Protein AF-0000000070113323 (afdb_homodimer)

Organism: Actinoplanes teichomyceticus (NCBI:txid1867)

Foldseek 3Di:
DPPPDPDPDPPPCVVLQFDQWDQAQVRDIAGFDPVLVVVSCVVSVVLQDVDAAEAEAEAPAFDCQQAAWKQFPVRDIDGDDRHDHDADWIWGQHPVRGIHTYGHFHQFFFADFQFEAAEEAQQQFFFLQAQLGHALVSLLVRQQLLLVLVGAEYEYEAFADAALDPPTDQDSQAHLGLLFGHLLRFDLCQFVQLVVDDLPVLSVNRSVSNQDQFGRVNSSSVSSVVSLVRSCVVCVVPPDPVLVVVLVVCPPVLLLLLLLNVQCHVQNQQLVRGPPQPQASPGPVSVVSCVVCVSSSVSSSSSRVSRVVSNLSSCPSRHFYEYETHQAYACRGSVCRHCVVQWDPQKFFWAAAHPQRRQTGTDRGTDGSQSSCVNVVVVSLLSSLLSNLVRGQEYEYEQLCVLAWTWIGGVVGGSSNITIGGHPNVSSVSSNRSNNVVSNHAYEYEPPDDDDPVVVVVCVSRLHAYEEEDWAQVLQPDAQRYEYEPDDLQDWALLQLLVVVVVVLCVQLVHDDDPVVSVVRNVRLCVQLVHDSPDDDDPVSLLSSLLSRLLSNLQHSYSYYYYYLCSLLSHGDGQDHPPDDPSDSHSGGHRPHNNVVSCVDPSNVSNSNSNCVSRPPVPD/DPPPDPDPDPPPCVVLQFDQWDQAQVRDIAGFDPVQVVVSCVVSVVLQDVDADEAEAEAPAFDCQQAAWKQFPVRDIDGDDRHDHDADWIWGQHPVGGIHTYGHFHQFFFADFQFEAAEEAQQQFFFLQAQLGHALVSLLVRQLLLLVLVGAEYEYEAQADAALDPPTDQDSQAHLGLLFGHLLRFDLCQFVQLVVDDLPVLSVNRSVSNQDQFGRVNSSSVSSVVSLVRSCVVCVVPPDPVLVVVLVVCPPVLLLLLLLNVQCHVQNQQLVRGPPQPQASPGPVSVVSCVVVVSSSVSSSSSRVSRVVSNLSSCPSRHFYEYETHQAYACRGSCCRHCVVQWDPQKFFWAAAHPQRRQTGTDRGTDGSQSNCVNVVVVSLLSSLLSNLVRGQEYEYEQLCVLAWTWIGGVVGGSSNITIGGHPNVSSVSSNRSNNVVSNHAYEYEPPDDDDPVVVVVCVSRLHAYEEEDWAQVLQPDAQRYEYEPDDLQDWALLQLLVVVVVVLCVQLVHDDDPVVSVVRNVRLCVQLVHDSVDDDDPVSLLSSLLSRLLSNLQHSYSYYYYYLCSLLSHGDRQDHPPDDPSDSHSRGHRPHNNVVSCVDPSVVSNSNSNCVSRPPVPD

Nearest PDB structures (foldseek):
  4s3q-assembly3_C  TM=8.835E-01  e=4.770E-54  Escherichia coli K-12
  4s3p-assembly1_A  TM=8.878E-01  e=6.117E-53  Escherichia coli K-12
  5jjh-assembly1_A  TM=8.472E-01  e=1.015E-48  Corynebacterium glutamicum
  6lx1-assembly1_A-2  TM=8.022E-01  e=2.610E-25  Solanum tuberosum
  5cpt-assembly1_B  TM=7.900E-01  e=2.755E-25  Arabidopsis thaliana

Radius of gyration: 34.09 Å; Cα contacts (8 Å, |Δi|>4): 2525; chains: 2; bounding box: 81×139×77 Å

Secondary structure (DSSP, 8-state):
------------HHHHTB--EEE-TTS-EEEPPHHHHHHHHHHHHHH------EEEE-TTS--TT-EEEEE-TTS-EEEEES---S-EEEEEEETTS-EEEEEE--SS---PPSEEEEEE-GGG---TT-SSS--HHHHHHHHHHHHTTT--EEEE---EE--S-SSPP--TTS-SEEEEE-GGG--GGGSTTGGGS--HHHHHHHHHGGG-SB--HHHHHHHHHHHHHHHHHHHGGG--HHHHHHHHHHTTHHHHHHHHHHHHHHH-S-GGGS-GGGSSTTSHHHHHHHHHTHHHHHHHHHHHHHHHHHHHHHHTSSSEEEEEE-S---TTSHHHHHTGGGB-TTEEEEE---SS-TT-EE---PPBPHHHHHHTTTHHHHHHHHHHTTT-SEEEETTGGGGTEEEEEETTS-GGG-EEEE--HHHHHHHHHHHHHHHT-EEEE---SS--HHHHHHHHHHTPEEEEE-STTGGGG--SSEEEES--TTS--HHHHHHSHHHHHHHHHT----HHHHHHHHHHHHHHHT--TTS---HHHHHHHHHHHHHHHHTSS-SEEEEEHHHHHT----S--TT-STTTTTT-B--SS-HHHHTTSHHHHHHHHHHHHHH-----/------------HHHHTB--EEE-TTS-EEE--HHHHHHHHHHHHHH------EEEE-TTS--TT-EEEEE-TTS-EEEEES---S-EEEEEEETTS-EEEEEE--SS---PPSEEEEEE-GGG---TT-SSS--HHHHHHHHHHHHTTT--EEEE---EE--S-SSPP--TTS-SEEEEE-GGG--GGGSTTGGGS--HHHHHHHHHGGG-SB--HHHHHHHHHHHHHHHHHHHGGG--HHHHHHHHHHTTHHHHHHHHHHHHHHH-S-GGGS-GGGSSTTSHHHHHHHHHTHHHHHHHHHHHHHHHHHHHHHHTSSSEEEEEE-S---TTSHHHHHTGGGB-TTEEEEE---SS-TT-EE---PPBPHHHHHHTTTHHHHHHHHHHTTT-SEEEETTGGGGTEEEEEETTS-GGG-EEEE--HHHHHHHHHHHHHHHT-EEEE---SS--HHHHHHHHHHTPEEEEE-STTGGGG--SSEEEES--TTS--HHHHHHSHHHHHHHHHT----HHHHHHHHHHHHHHHT--TTS---HHHHHHHHHHHHHHHHHSS-SEEEEEHHHHHT----S--TT-STTTTTT-B--SS-HHHHTTSHHHHHHHHHHHHHH-----

Structure (mmCIF, N/CA/C/O backbone):
data_AF-0000000070113323-model_v1
#
loop_
_entity.id
_entity.type
_entity.pdbx_description
1 polymer 4-alpha-glucanotransferase
#
loop_
_atom_site.group_PDB
_atom_site.id
_atom_site.type_symbol
_atom_site.label_atom_id
_atom_site.label_alt_id
_atom_site.label_comp_id
_atom_site.label_asym_id
_atom_site.label_entity_id
_atom_site.label_seq_id
_atom_site.pdbx_PDB_ins_code
_atom_site.Cartn_x
_atom_site.Cartn_y
_atom_site.Cartn_z
_atom_site.occupancy
_atom_site.B_iso_or_equiv
_atom_site.auth_seq_id
_atom_site.auth_comp_id
_atom_site.auth_asym_id
_atom_site.auth_atom_id
_atom_site.pdbx_PDB_model_num
ATOM 1 N N . MET A 1 1 ? -31.297 -61.75 -46.844 1 25.48 1 MET A N 1
ATOM 2 C CA . MET A 1 1 ? -31.391 -60.281 -46.969 1 25.48 1 MET A CA 1
ATOM 3 C C . MET A 1 1 ? -31.109 -59.594 -45.656 1 25.48 1 MET A C 1
ATOM 5 O O . MET A 1 1 ? -31.922 -59.688 -44.719 1 25.48 1 MET A O 1
ATOM 9 N N . THR A 1 2 ? -29.859 -59.656 -45.125 1 21.69 2 THR A N 1
ATOM 10 C CA . THR A 1 2 ? -29.125 -59.406 -43.875 1 21.69 2 THR A CA 1
ATOM 11 C C . THR A 1 2 ? -29.172 -57.938 -43.531 1 21.69 2 THR A C 1
ATOM 13 O O . THR A 1 2 ? -28.766 -57.062 -44.312 1 21.69 2 THR A O 1
ATOM 16 N N . ALA A 1 3 ? -30.344 -57.531 -42.781 1 34.97 3 ALA A N 1
ATOM 17 C CA . ALA A 1 3 ? -30.609 -56.156 -42.344 1 34.97 3 ALA A CA 1
ATOM 18 C C . ALA A 1 3 ? -29.328 -55.5 -41.812 1 34.97 3 ALA A C 1
ATOM 20 O O . ALA A 1 3 ? -28.703 -56 -40.875 1 34.97 3 ALA A O 1
ATOM 21 N N . SER A 1 4 ? -28.453 -54.969 -42.781 1 26.77 4 SER A N 1
ATOM 22 C CA . SER A 1 4 ? -27.203 -54.281 -42.531 1 26.77 4 SER A CA 1
ATOM 23 C C . SER A 1 4 ? -27.328 -53.312 -41.344 1 26.77 4 SER A C 1
ATOM 25 O O . SER A 1 4 ? -28.312 -52.562 -41.25 1 26.77 4 SER A O 1
ATOM 27 N N . SER A 1 5 ? -26.812 -53.562 -40.156 1 30.17 5 SER A N 1
ATOM 28 C CA . SER A 1 5 ? -26.797 -52.875 -38.844 1 30.17 5 SER A CA 1
ATOM 29 C C . SER A 1 5 ? -26.484 -51.406 -39 1 30.17 5 SER A C 1
ATOM 31 O O . SER A 1 5 ? -25.547 -51.031 -39.719 1 30.17 5 SER A O 1
ATOM 33 N N . PRO A 1 6 ? -27.5 -50.375 -38.875 1 33.31 6 PRO A N 1
ATOM 34 C CA . PRO A 1 6 ? -27.297 -48.938 -39.031 1 33.31 6 PRO A CA 1
ATOM 35 C C . PRO A 1 6 ? -26.016 -48.438 -38.375 1 33.31 6 PRO A C 1
ATOM 37 O O . PRO A 1 6 ? -25.625 -48.969 -37.312 1 33.31 6 PRO A O 1
ATOM 40 N N . ALA A 1 7 ? -24.984 -48.188 -39.094 1 34.62 7 ALA A N 1
ATOM 41 C CA . ALA A 1 7 ? -23.734 -47.5 -38.781 1 34.62 7 ALA A CA 1
ATOM 42 C C . ALA A 1 7 ? -23.969 -46.344 -37.812 1 34.62 7 ALA A C 1
ATOM 44 O O . ALA A 1 7 ? -24.75 -45.438 -38.062 1 34.62 7 ALA A O 1
ATOM 45 N N . GLY A 1 8 ? -23.875 -46.406 -36.5 1 33.09 8 GLY A N 1
ATOM 46 C CA . GLY A 1 8 ? -23.922 -45.5 -35.344 1 33.09 8 GLY A CA 1
ATOM 47 C C . GLY A 1 8 ? -23.328 -44.125 -35.656 1 33.09 8 GLY A C 1
ATOM 48 O O . GLY A 1 8 ? -22.453 -44.031 -36.531 1 33.09 8 GLY A O 1
ATOM 49 N N . ALA A 1 9 ? -23.984 -42.969 -35.531 1 37.34 9 ALA A N 1
ATOM 50 C CA . ALA A 1 9 ? -23.656 -41.562 -35.656 1 37.34 9 ALA A CA 1
ATOM 51 C C . ALA A 1 9 ? -22.25 -41.281 -35.125 1 37.34 9 ALA A C 1
ATOM 53 O O . ALA A 1 9 ? -21.984 -41.406 -33.938 1 37.34 9 ALA A O 1
ATOM 54 N N . VAL A 1 10 ? -21.094 -41.5 -35.719 1 38.75 10 VAL A N 1
ATOM 55 C CA . VAL A 1 10 ? -19.734 -41 -35.5 1 38.75 10 VAL A CA 1
ATOM 56 C C . VAL A 1 10 ? -19.797 -39.562 -35 1 38.75 10 VAL A C 1
ATOM 58 O O . VAL A 1 10 ? -20.172 -38.656 -35.719 1 38.75 10 VAL A O 1
ATOM 61 N N . LEU A 1 11 ? -20.359 -39.125 -33.75 1 45.75 11 LEU A N 1
ATOM 62 C CA . LEU A 1 11 ? -20.172 -37.812 -33.188 1 45.75 11 LEU A CA 1
ATOM 63 C C . LEU A 1 11 ? -18.859 -37.188 -33.625 1 45.75 11 LEU A C 1
ATOM 65 O O . LEU A 1 11 ? -17.797 -37.844 -33.531 1 45.75 11 LEU A O 1
ATOM 69 N N . ASP A 1 12 ? -18.859 -36.312 -34.594 1 58.78 12 ASP A N 1
ATOM 70 C CA . ASP A 1 12 ? -17.75 -35.531 -35.156 1 58.78 12 ASP A CA 1
ATOM 71 C C . ASP A 1 12 ? -16.766 -35.125 -34.062 1 58.78 12 ASP A C 1
ATOM 73 O O . ASP A 1 12 ? -17.109 -34.375 -33.156 1 58.78 12 ASP A O 1
ATOM 77 N N . SER A 1 13 ? -15.789 -35.969 -33.75 1 61.03 13 SER A N 1
ATOM 78 C CA . SER A 1 13 ? -14.68 -35.781 -32.844 1 61.03 13 SER A CA 1
ATOM 79 C C . SER A 1 13 ? -14.242 -34.312 -32.812 1 61.03 13 SER A C 1
ATOM 81 O O . SER A 1 13 ? -13.828 -33.812 -31.766 1 61.03 13 SER A O 1
ATOM 83 N N . ALA A 1 14 ? -14.375 -33.719 -33.875 1 67.94 14 ALA A N 1
ATOM 84 C CA . ALA A 1 14 ? -14 -32.312 -33.938 1 67.94 14 ALA A CA 1
ATOM 85 C C . ALA A 1 14 ? -14.945 -31.453 -33.062 1 67.94 14 ALA A C 1
ATOM 87 O O . ALA A 1 14 ? -14.508 -30.516 -32.406 1 67.94 14 ALA A O 1
ATOM 88 N N . ALA A 1 15 ? -16.109 -31.906 -33.062 1 74.31 15 ALA A N 1
ATOM 89 C CA . ALA A 1 15 ? -17.109 -31.141 -32.312 1 74.31 15 ALA A CA 1
ATOM 90 C C . ALA A 1 15 ? -16.938 -31.328 -30.812 1 74.31 15 ALA A C 1
ATOM 92 O O . ALA A 1 15 ? -17.297 -30.453 -30.031 1 74.31 15 ALA A O 1
ATOM 93 N N . LEU A 1 16 ? -16.266 -32.406 -30.516 1 84.81 16 LEU A N 1
ATOM 94 C CA . LEU A 1 16 ? -16.094 -32.719 -29.094 1 84.81 16 LEU A CA 1
ATOM 95 C C . LEU A 1 16 ? -14.789 -32.125 -28.578 1 84.81 16 LEU A C 1
ATOM 97 O O . LEU A 1 16 ? -14.523 -32.188 -27.359 1 84.81 16 LEU A O 1
ATOM 101 N N . GLY A 1 17 ? -13.984 -31.547 -29.453 1 89.44 17 GLY A N 1
ATOM 102 C CA . GLY A 1 17 ? -12.742 -30.922 -29.031 1 89.44 17 GLY A CA 1
ATOM 103 C C . GLY A 1 17 ? -11.578 -31.875 -28.938 1 89.44 17 GLY A C 1
ATOM 104 O O . GLY A 1 17 ? -10.516 -31.531 -28.406 1 89.44 17 GLY A O 1
ATOM 105 N N . ILE A 1 18 ? -11.773 -33.188 -29.406 1 92.62 18 ILE A N 1
ATOM 106 C CA . ILE A 1 18 ? -10.688 -34.156 -29.406 1 92.62 18 ILE A CA 1
ATOM 107 C C . ILE A 1 18 ? -9.828 -33.969 -30.656 1 92.62 18 ILE A C 1
ATOM 109 O O . ILE A 1 18 ? -10.32 -34.031 -31.781 1 92.62 18 ILE A O 1
ATOM 113 N N . VAL A 1 19 ? -8.555 -33.688 -30.438 1 90.94 19 VAL A N 1
ATOM 114 C CA . VAL A 1 19 ? -7.633 -33.562 -31.562 1 90.94 19 VAL A CA 1
ATOM 115 C C . VAL A 1 19 ? -7.297 -34.969 -32.125 1 90.94 19 VAL A C 1
ATOM 117 O O . VAL A 1 19 ? -6.828 -35.812 -31.391 1 90.94 19 VAL A O 1
ATOM 120 N N . PRO A 1 20 ? -7.559 -35.125 -33.312 1 88.88 20 PRO A N 1
ATOM 121 C CA . PRO A 1 20 ? -7.453 -36.469 -33.875 1 88.88 20 PRO A CA 1
ATOM 122 C C . PRO A 1 20 ? -6.02 -37 -33.906 1 88.88 20 PRO A C 1
ATOM 124 O O . PRO A 1 20 ? -5.805 -38.219 -33.969 1 88.88 20 PRO A O 1
ATOM 127 N N . GLY A 1 21 ? -5.102 -36.156 -33.906 1 87.81 21 GLY A N 1
ATOM 128 C CA . GLY A 1 21 ? -3.695 -36.531 -33.875 1 87.81 21 GLY A CA 1
ATOM 129 C C . GLY A 1 21 ? -2.766 -35.344 -33.781 1 87.81 21 GLY A C 1
ATOM 130 O O . GLY A 1 21 ? -3.217 -34.188 -33.781 1 87.81 21 GLY A O 1
ATOM 131 N N . TYR A 1 22 ? -1.502 -35.625 -33.594 1 85.25 22 TYR A N 1
ATOM 132 C CA . TYR A 1 22 ? -0.481 -34.594 -33.5 1 85.25 22 TYR A CA 1
ATOM 133 C C . TYR A 1 22 ? 0.862 -35.094 -34 1 85.25 22 TYR A C 1
ATOM 135 O O . TYR A 1 22 ? 1.087 -36.312 -34.062 1 85.25 22 TYR A O 1
ATOM 143 N N . THR A 1 23 ? 1.634 -34.219 -34.469 1 82.69 23 THR A N 1
ATOM 144 C CA . THR A 1 23 ? 3.006 -34.531 -34.844 1 82.69 23 THR A CA 1
ATOM 145 C C . THR A 1 23 ? 3.943 -34.375 -33.625 1 82.69 23 THR A C 1
ATOM 147 O O . THR A 1 23 ? 4.031 -33.312 -33.062 1 82.69 23 THR A O 1
ATOM 150 N N . ASP A 1 24 ? 4.57 -35.5 -33.312 1 77.44 24 ASP A N 1
ATOM 151 C CA . ASP A 1 24 ? 5.438 -35.469 -32.125 1 77.44 24 ASP A CA 1
ATOM 152 C C . ASP A 1 24 ? 6.762 -34.75 -32.469 1 77.44 24 ASP A C 1
ATOM 154 O O . ASP A 1 24 ? 6.934 -34.25 -33.562 1 77.44 24 ASP A O 1
ATOM 158 N N . ALA A 1 25 ? 7.613 -34.531 -31.469 1 75.12 25 ALA A N 1
ATOM 159 C CA . ALA A 1 25 ? 8.867 -33.781 -31.594 1 75.12 25 ALA A CA 1
ATOM 160 C C . ALA A 1 25 ? 9.812 -34.469 -32.594 1 75.12 25 ALA A C 1
ATOM 162 O O . ALA A 1 25 ? 10.766 -33.844 -33.062 1 75.12 25 ALA A O 1
ATOM 163 N N . PHE A 1 26 ? 9.445 -35.688 -32.969 1 77.25 26 PHE A N 1
ATOM 164 C CA . PHE A 1 26 ? 10.281 -36.469 -33.906 1 77.25 26 PHE A CA 1
ATOM 165 C C . PHE A 1 26 ? 9.727 -36.375 -35.312 1 77.25 26 PHE A C 1
ATOM 167 O O . PHE A 1 26 ? 10.242 -37.031 -36.219 1 77.25 26 PHE A O 1
ATOM 174 N N . GLY A 1 27 ? 8.703 -35.656 -35.406 1 80.12 27 GLY A N 1
ATOM 175 C CA . GLY A 1 27 ? 8.109 -35.469 -36.719 1 80.12 27 GLY A CA 1
ATOM 176 C C . GLY A 1 27 ? 7.168 -36.594 -37.125 1 80.12 27 GLY A C 1
ATOM 177 O O . GLY A 1 27 ? 6.758 -36.688 -38.281 1 80.12 27 GLY A O 1
ATOM 178 N N . VAL A 1 28 ? 6.859 -37.406 -36.25 1 84.19 28 VAL A N 1
ATOM 179 C CA . VAL A 1 28 ? 5.988 -38.562 -36.5 1 84.19 28 VAL A CA 1
ATOM 180 C C . VAL A 1 28 ? 4.547 -38.219 -36.125 1 84.19 28 VAL A C 1
ATOM 182 O O . VAL A 1 28 ? 4.285 -37.719 -35.031 1 84.19 28 VAL A O 1
ATOM 185 N N . PHE A 1 29 ? 3.713 -38.438 -37.031 1 88.94 29 PHE A N 1
ATOM 186 C CA . PHE A 1 29 ? 2.297 -38.25 -36.781 1 88.94 29 PHE A CA 1
ATOM 187 C C . PHE A 1 29 ? 1.745 -39.344 -35.875 1 88.94 29 PHE A C 1
ATOM 189 O O . PHE A 1 29 ? 1.905 -40.531 -36.219 1 88.94 29 PHE A O 1
ATOM 196 N N . ARG A 1 30 ? 1.188 -39 -34.812 1 88.19 30 ARG A N 1
ATOM 197 C CA . ARG A 1 30 ? 0.598 -39.938 -33.875 1 88.19 30 ARG A CA 1
ATOM 198 C C . ARG A 1 30 ? -0.915 -39.781 -33.781 1 88.19 30 ARG A C 1
ATOM 200 O O . ARG A 1 30 ? -1.401 -38.688 -33.469 1 88.19 30 ARG A O 1
ATOM 207 N N . GLY A 1 31 ? -1.635 -40.781 -34.094 1 87.88 31 GLY A N 1
ATOM 208 C CA . GLY A 1 31 ? -3.076 -40.75 -33.906 1 87.88 31 GLY A CA 1
ATOM 209 C C . GLY A 1 31 ? -3.496 -41.094 -32.469 1 87.88 31 GLY A C 1
ATOM 210 O O . GLY A 1 31 ? -2.66 -41.438 -31.641 1 87.88 31 GLY A O 1
ATOM 211 N N . VAL A 1 32 ? -4.773 -40.938 -32.188 1 90.5 32 VAL A N 1
ATOM 212 C CA . VAL A 1 32 ? -5.297 -41.25 -30.875 1 90.5 32 VAL A CA 1
ATOM 213 C C . VAL A 1 32 ? -5.609 -42.75 -30.781 1 90.5 32 VAL A C 1
ATOM 215 O O . VAL A 1 32 ? -6.242 -43.312 -31.672 1 90.5 32 VAL A O 1
ATOM 218 N N . ALA A 1 33 ? -5.105 -43.312 -29.75 1 90.56 33 ALA A N 1
ATOM 219 C CA . ALA A 1 33 ? -5.406 -44.719 -29.516 1 90.56 33 ALA A CA 1
ATOM 220 C C . ALA A 1 33 ? -6.91 -44.969 -29.438 1 90.56 33 ALA A C 1
ATOM 222 O O . ALA A 1 33 ? -7.645 -44.125 -28.891 1 90.56 33 ALA A O 1
ATOM 223 N N . ASP A 1 34 ? -7.34 -46.094 -29.922 1 90.19 34 ASP A N 1
ATOM 224 C CA . ASP A 1 34 ? -8.766 -46.438 -29.984 1 90.19 34 ASP A CA 1
ATOM 225 C C . ASP A 1 34 ? -9.406 -46.375 -28.609 1 90.19 34 ASP A C 1
ATOM 227 O O . ASP A 1 34 ? -10.508 -45.844 -28.438 1 90.19 34 ASP A O 1
ATOM 231 N N . ARG A 1 35 ? -8.711 -46.938 -27.734 1 92.12 35 ARG A N 1
ATOM 232 C CA . ARG A 1 35 ? -9.25 -46.969 -26.375 1 92.12 35 ARG A CA 1
ATOM 233 C C . ARG A 1 35 ? -9.43 -45.562 -25.812 1 92.12 35 ARG A C 1
ATOM 235 O O . ARG A 1 35 ? -10.453 -45.281 -25.188 1 92.12 35 ARG A O 1
ATOM 242 N N . THR A 1 36 ? -8.438 -44.75 -25.953 1 93.75 36 THR A N 1
ATOM 243 C CA . THR A 1 36 ? -8.508 -43.375 -25.484 1 93.75 36 THR A CA 1
ATOM 244 C C . THR A 1 36 ? -9.617 -42.594 -26.203 1 93.75 36 THR A C 1
ATOM 246 O O . THR A 1 36 ? -10.367 -41.844 -25.578 1 93.75 36 THR A O 1
ATOM 249 N N . TRP A 1 37 ? -9.727 -42.812 -27.453 1 92.12 37 TRP A N 1
ATOM 250 C CA . TRP A 1 37 ? -10.773 -42.219 -28.25 1 92.12 37 TRP A CA 1
ATOM 251 C C . TRP A 1 37 ? -12.156 -42.562 -27.703 1 92.12 37 TRP A C 1
ATOM 253 O O . TRP A 1 37 ? -13.008 -41.656 -27.531 1 92.12 37 TRP A O 1
ATOM 263 N N . GLN A 1 38 ? -12.359 -43.781 -27.453 1 91.75 38 GLN A N 1
ATOM 264 C CA . GLN A 1 38 ? -13.648 -44.25 -26.938 1 91.75 38 GLN A CA 1
ATOM 265 C C . GLN A 1 38 ? -13.93 -43.656 -25.562 1 91.75 38 GLN A C 1
ATOM 267 O O . GLN A 1 38 ? -15.055 -43.25 -25.297 1 91.75 38 GLN A O 1
ATOM 272 N N . GLN A 1 39 ? -12.945 -43.656 -24.766 1 93.44 39 GLN A N 1
ATOM 273 C CA . GLN A 1 39 ? -13.102 -43.094 -23.422 1 93.44 39 GLN A CA 1
ATOM 274 C C . GLN A 1 39 ? -13.492 -41.625 -23.469 1 93.44 39 GLN A C 1
ATOM 276 O O . GLN A 1 39 ? -14.391 -41.188 -22.75 1 93.44 39 GLN A O 1
ATOM 281 N N . LEU A 1 40 ? -12.828 -40.875 -24.297 1 94.19 40 LEU A N 1
ATOM 282 C CA . LEU A 1 40 ? -13.086 -39.438 -24.438 1 94.19 40 LEU A CA 1
ATOM 283 C C . LEU A 1 40 ? -14.469 -39.188 -25.047 1 94.19 40 LEU A C 1
ATOM 285 O O . LEU A 1 40 ? -15.195 -38.312 -24.594 1 94.19 40 LEU A O 1
ATOM 289 N N . THR A 1 41 ? -14.812 -39.969 -26.016 1 91.44 41 THR A N 1
ATOM 290 C CA . THR A 1 41 ? -16.109 -39.812 -26.656 1 91.44 41 THR A CA 1
ATOM 291 C C . THR A 1 41 ? -17.234 -40.125 -25.703 1 91.44 41 THR A C 1
ATOM 293 O O . THR A 1 41 ? -18.266 -39.469 -25.688 1 91.44 41 THR A O 1
ATOM 296 N N . ASP A 1 42 ? -17.047 -41.188 -24.953 1 91.19 42 ASP A N 1
ATOM 297 C CA . ASP A 1 42 ? -18.047 -41.562 -23.953 1 91.19 42 ASP A CA 1
ATOM 298 C C . ASP A 1 42 ? -18.219 -40.469 -22.922 1 91.19 42 ASP A C 1
ATOM 300 O O . ASP A 1 42 ? -19.344 -40.125 -22.547 1 91.19 42 ASP A O 1
ATOM 304 N N . ARG A 1 43 ? -17.109 -39.938 -22.484 1 91.62 43 ARG A N 1
ATOM 305 C CA . ARG A 1 43 ? -17.156 -38.875 -21.484 1 91.62 43 ARG A CA 1
ATOM 306 C C . ARG A 1 43 ? -17.844 -37.625 -22.031 1 91.62 43 ARG A C 1
ATOM 308 O O . ARG A 1 43 ? -18.781 -37.125 -21.422 1 91.62 43 ARG A O 1
ATOM 315 N N . PHE A 1 44 ? -17.422 -37.156 -23.172 1 91 44 PHE A N 1
ATOM 316 C CA . PHE A 1 44 ? -17.922 -35.906 -23.734 1 91 44 PHE A CA 1
ATOM 317 C C . PHE A 1 44 ? -19.344 -36.031 -24.25 1 91 44 PHE A C 1
ATOM 319 O O . PHE A 1 44 ? -20.078 -35.062 -24.375 1 91 44 PHE A O 1
ATOM 326 N N . GLY A 1 45 ? -19.656 -37.219 -24.562 1 85.12 45 GLY A N 1
ATOM 327 C CA . GLY A 1 45 ? -21.047 -37.469 -24.891 1 85.12 45 GLY A CA 1
ATOM 328 C C . GLY A 1 45 ? -21.984 -37.219 -23.719 1 85.12 45 GLY A C 1
ATOM 329 O O . GLY A 1 45 ? -23.125 -36.781 -23.922 1 85.12 45 GLY A O 1
ATOM 330 N N . ARG A 1 46 ? -21.5 -37.438 -22.578 1 83.06 46 ARG A N 1
ATOM 331 C CA . ARG A 1 46 ? -22.281 -37.25 -21.375 1 83.06 46 ARG A CA 1
ATOM 332 C C . ARG A 1 46 ? -22.25 -35.781 -20.922 1 83.06 46 ARG A C 1
ATOM 334 O O . ARG A 1 46 ? -23.234 -35.281 -20.406 1 83.06 46 ARG A O 1
ATOM 341 N N . THR A 1 47 ? -21.156 -35.25 -21.141 1 81.12 47 THR A N 1
ATOM 342 C CA . THR A 1 47 ? -20.969 -33.906 -20.547 1 81.12 47 THR A CA 1
ATOM 343 C C . THR A 1 47 ? -21.266 -32.812 -21.547 1 81.12 47 THR A C 1
ATOM 345 O O . THR A 1 47 ? -21.5 -31.672 -21.172 1 81.12 47 THR A O 1
ATOM 348 N N . ALA A 1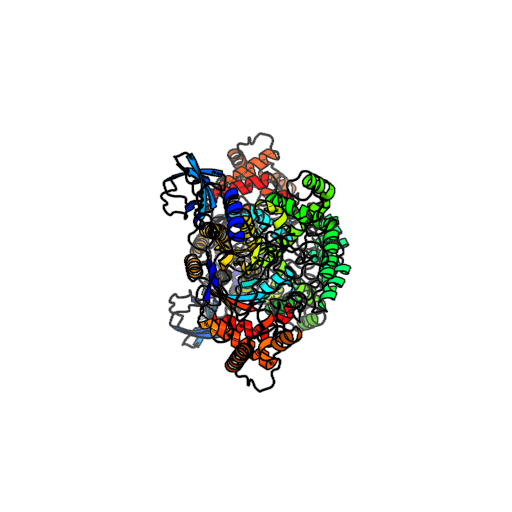 48 ? -21.172 -33.25 -22.828 1 72.94 48 ALA A N 1
ATOM 349 C CA . ALA A 1 48 ? -21.484 -32.25 -23.859 1 72.94 48 ALA A CA 1
ATOM 350 C C . ALA A 1 48 ? -22.984 -31.984 -23.938 1 72.94 48 ALA A C 1
ATOM 352 O O . ALA A 1 48 ? -23.766 -32.906 -24.203 1 72.94 48 ALA A O 1
ATOM 353 N N . VAL A 1 49 ? -23.594 -31.203 -23.109 1 63.97 49 VAL A N 1
ATOM 354 C CA . VAL A 1 49 ? -25 -30.828 -23.203 1 63.97 49 VAL A CA 1
ATOM 355 C C . VAL A 1 49 ? -25.156 -29.688 -24.219 1 63.97 49 VAL A C 1
ATOM 357 O O . VAL A 1 49 ? -24.312 -28.812 -24.297 1 63.97 49 VAL A O 1
ATOM 360 N N . PRO A 1 50 ? -25.953 -29.906 -25.234 1 58.09 50 PRO A N 1
ATOM 361 C CA . PRO A 1 50 ? -26.203 -28.766 -26.109 1 58.09 50 PRO A CA 1
ATOM 362 C C . PRO A 1 50 ? -26.375 -27.453 -25.344 1 58.09 50 PRO A C 1
ATOM 364 O O . PRO A 1 50 ? -27.375 -27.281 -24.625 1 58.09 50 PRO A O 1
ATOM 367 N N . GLY A 1 51 ? -25.703 -27.219 -24.266 1 53.75 51 GLY A N 1
ATOM 368 C CA . GLY A 1 51 ? -25.812 -26.172 -23.266 1 53.75 51 GLY A CA 1
ATOM 369 C C . GLY A 1 51 ? -25.703 -24.766 -23.859 1 53.75 51 GLY A C 1
ATOM 370 O O . GLY A 1 51 ? -25.5 -24.609 -25.062 1 53.75 51 GLY A O 1
ATOM 371 N N . PRO A 1 52 ? -26.016 -23.781 -22.969 1 57.97 52 PRO A N 1
ATOM 372 C CA . PRO A 1 52 ? -26.141 -22.391 -23.375 1 57.97 52 PRO A CA 1
ATOM 373 C C . PRO A 1 52 ? -24.922 -21.875 -24.125 1 57.97 52 PRO A C 1
ATOM 375 O O . PRO A 1 52 ? -23.781 -22.156 -23.734 1 57.97 52 PRO A O 1
ATOM 378 N N . ASP A 1 53 ? -25.047 -21.703 -25.375 1 81.19 53 ASP A N 1
ATOM 379 C CA . ASP A 1 53 ? -24.094 -21.016 -26.234 1 81.19 53 ASP A CA 1
ATOM 380 C C . ASP A 1 53 ? -23.547 -19.75 -25.562 1 81.19 53 ASP A C 1
ATOM 382 O O . ASP A 1 53 ? -24.297 -19.031 -24.891 1 81.19 53 ASP A O 1
ATOM 386 N N . VAL A 1 54 ? -22.234 -19.734 -25.297 1 93.44 54 VAL A N 1
ATOM 387 C CA . VAL A 1 54 ? -21.562 -18.562 -24.766 1 93.44 54 VAL A CA 1
ATOM 388 C C . VAL A 1 54 ? -21.375 -17.531 -25.859 1 93.44 54 VAL A C 1
ATOM 390 O O . VAL A 1 54 ? -20.906 -17.859 -26.953 1 93.44 54 VAL A O 1
ATOM 393 N N . LEU A 1 55 ? -21.906 -16.406 -25.625 1 95.31 55 LEU A N 1
ATOM 394 C CA . LEU A 1 55 ? -21.672 -15.289 -26.547 1 95.31 55 LEU A CA 1
ATOM 395 C C . LEU A 1 55 ? -20.609 -14.352 -25.984 1 95.31 55 LEU A C 1
ATOM 397 O O . LEU A 1 55 ? -20.641 -13.977 -24.812 1 95.31 55 LEU A O 1
ATOM 401 N N . ILE A 1 56 ? -19.625 -14.031 -26.797 1 96.94 56 ILE A N 1
ATOM 402 C CA . ILE A 1 56 ? -18.578 -13.086 -26.422 1 96.94 56 ILE A CA 1
ATOM 403 C C . ILE A 1 56 ? -18.766 -11.773 -27.172 1 96.94 56 ILE A C 1
ATOM 405 O O . ILE A 1 56 ? -18.891 -11.773 -28.406 1 96.94 56 ILE A O 1
ATOM 409 N N . ALA A 1 57 ? -18.828 -10.688 -26.453 1 97.19 57 ALA A N 1
ATOM 410 C CA . ALA A 1 57 ? -18.938 -9.359 -27.047 1 97.19 57 ALA A CA 1
ATOM 411 C C . ALA A 1 57 ? -17.875 -8.422 -26.484 1 97.19 57 ALA A C 1
ATOM 413 O O . ALA A 1 57 ? -17.156 -8.781 -25.547 1 97.19 57 ALA A O 1
ATOM 414 N N . THR A 1 58 ? -17.688 -7.324 -27.141 1 97.56 58 THR A N 1
ATOM 415 C CA . THR A 1 58 ? -16.781 -6.266 -26.703 1 97.56 58 THR A CA 1
ATOM 416 C C . THR A 1 58 ? -17.562 -5.004 -26.344 1 97.56 58 THR A C 1
ATOM 418 O O . THR A 1 58 ? -18.469 -4.594 -27.078 1 97.56 58 THR A O 1
ATOM 421 N N . PRO A 1 59 ? -17.25 -4.402 -25.203 1 96.62 59 PRO A N 1
ATOM 422 C CA . PRO A 1 59 ? -18 -3.205 -24.797 1 96.62 59 PRO A CA 1
ATOM 423 C C . PRO A 1 59 ? -18.047 -2.141 -25.891 1 96.62 59 PRO A C 1
ATOM 425 O O . PRO A 1 59 ? -17 -1.762 -26.438 1 96.62 59 PRO A O 1
ATOM 428 N N . GLY A 1 60 ? -19.234 -1.709 -26.234 1 94.69 60 GLY A N 1
ATOM 429 C CA . GLY A 1 60 ? -19.422 -0.606 -27.172 1 94.69 60 GLY A CA 1
ATOM 430 C C . GLY A 1 60 ? -19.312 -1.026 -28.625 1 94.69 60 GLY A C 1
ATOM 431 O O . GLY A 1 60 ? -19.5 -0.208 -29.531 1 94.69 60 GLY A O 1
ATOM 432 N N . ARG A 1 61 ? -19.031 -2.285 -28.953 1 95.94 61 ARG A N 1
ATOM 433 C CA . ARG A 1 61 ? -18.953 -2.775 -30.312 1 95.94 61 ARG A CA 1
ATOM 434 C C . ARG A 1 61 ? -20.219 -3.535 -30.703 1 95.94 61 ARG A C 1
ATOM 436 O O . ARG A 1 61 ? -20.75 -4.301 -29.906 1 95.94 61 ARG A O 1
ATOM 443 N N . TRP A 1 62 ? -20.562 -3.422 -31.859 1 95.75 62 TRP A N 1
ATOM 444 C CA . TRP A 1 62 ? -21.797 -4.043 -32.344 1 95.75 62 TRP A CA 1
ATOM 445 C C . TRP A 1 62 ? -21.609 -5.547 -32.5 1 95.75 62 TRP A C 1
ATOM 447 O O . TRP A 1 62 ? -20.562 -6 -33 1 95.75 62 TRP A O 1
ATOM 457 N N . HIS A 1 63 ? -22.656 -6.32 -32.156 1 94.88 63 HIS A N 1
ATOM 458 C CA . HIS A 1 63 ? -22.703 -7.766 -32.312 1 94.88 63 HIS A CA 1
ATOM 459 C C . HIS A 1 63 ? -24.078 -8.219 -32.812 1 94.88 63 HIS A C 1
ATOM 461 O O . HIS A 1 63 ? -25.094 -7.895 -32.188 1 94.88 63 HIS A O 1
ATOM 467 N N . PRO A 1 64 ? -24.156 -9 -33.75 1 92.19 64 PRO A N 1
ATOM 468 C CA . PRO A 1 64 ? -25.438 -9.336 -34.375 1 92.19 64 PRO A CA 1
ATOM 469 C C . PRO A 1 64 ? -26.328 -10.188 -33.5 1 92.19 64 PRO A C 1
ATOM 471 O O . PRO A 1 64 ? -27.562 -10.125 -33.594 1 92.19 64 PRO A O 1
ATOM 474 N N . ARG A 1 65 ? -25.75 -10.883 -32.594 1 92 65 ARG A N 1
ATOM 475 C CA . ARG A 1 65 ? -26.531 -11.797 -31.781 1 92 65 ARG A CA 1
ATOM 476 C C . ARG A 1 65 ? -26.984 -11.125 -30.484 1 92 65 ARG A C 1
ATOM 478 O O . ARG A 1 65 ? -27.734 -11.711 -29.719 1 92 65 ARG A O 1
ATOM 485 N N . LEU A 1 66 ? -26.5 -9.969 -30.297 1 93.5 66 LEU A N 1
ATOM 486 C CA . LEU A 1 66 ? -26.812 -9.25 -29.078 1 93.5 66 LEU A CA 1
ATOM 487 C C . LEU A 1 66 ? -28.141 -8.523 -29.188 1 93.5 66 LEU A C 1
ATOM 489 O O . LEU A 1 66 ? -28.172 -7.293 -29.297 1 93.5 66 LEU A O 1
ATOM 493 N N . SER A 1 67 ? -29.188 -9.203 -29.219 1 93.62 67 SER A N 1
ATOM 494 C CA . SER A 1 67 ? -30.547 -8.672 -29.297 1 93.62 67 SER A CA 1
ATOM 495 C C . SER A 1 67 ? -31.469 -9.383 -28.328 1 93.62 67 SER A C 1
ATOM 497 O O . SER A 1 67 ? -31.703 -10.586 -28.453 1 93.62 67 SER A O 1
ATOM 499 N N . GLY A 1 68 ? -31.922 -8.648 -27.375 1 96 68 GLY A N 1
ATOM 500 C CA . GLY A 1 68 ? -32.781 -9.227 -26.359 1 96 68 GLY A CA 1
ATOM 501 C C . GLY A 1 68 ? -32.594 -8.617 -24.984 1 96 68 GLY A C 1
ATOM 502 O O . GLY A 1 68 ? -32.156 -7.465 -24.875 1 96 68 GLY A O 1
ATOM 503 N N . ARG A 1 69 ? -33.031 -9.352 -24.047 1 96.81 69 ARG A N 1
ATOM 504 C CA . ARG A 1 69 ? -32.969 -8.914 -22.656 1 96.81 69 ARG A CA 1
ATOM 505 C C . ARG A 1 69 ? -31.641 -9.352 -22.016 1 96.81 69 ARG A C 1
ATOM 507 O O . ARG A 1 69 ? -31.281 -10.531 -22.078 1 96.81 69 ARG A O 1
ATOM 514 N N . VAL A 1 70 ? -30.891 -8.383 -21.469 1 97.19 70 VAL A N 1
ATOM 515 C CA . VAL A 1 70 ? -29.625 -8.688 -20.828 1 97.19 70 VAL A CA 1
ATOM 516 C C . VAL A 1 70 ? -29.734 -8.453 -19.328 1 97.19 70 VAL A C 1
ATOM 518 O O . VAL A 1 70 ? -30.047 -7.348 -18.875 1 97.19 70 VAL A O 1
ATOM 521 N N . GLU A 1 71 ? -29.594 -9.453 -18.562 1 97.25 71 GLU A N 1
ATOM 522 C CA . GLU A 1 71 ? -29.375 -9.328 -17.125 1 97.25 71 GLU A CA 1
ATOM 523 C C . GLU A 1 71 ? -27.891 -9.148 -16.797 1 97.25 71 GLU A C 1
ATOM 525 O O . GLU A 1 71 ? -27.094 -10.078 -16.953 1 97.25 71 GLU A O 1
ATOM 530 N N . MET A 1 72 ? -27.562 -7.984 -16.344 1 96.06 72 MET A N 1
ATOM 531 C CA . MET A 1 72 ? -26.156 -7.656 -16.109 1 96.06 72 MET A CA 1
ATOM 532 C C . MET A 1 72 ? -25.641 -8.391 -14.867 1 96.06 72 MET A C 1
ATOM 534 O O . MET A 1 72 ? -26.422 -8.891 -14.062 1 96.06 72 MET A O 1
ATOM 538 N N . GLU A 1 73 ? -24.344 -8.43 -14.711 1 94.75 73 GLU A N 1
ATOM 539 C CA . GLU A 1 73 ? -23.672 -9.086 -13.594 1 94.75 73 GLU A CA 1
ATOM 540 C C . GLU A 1 73 ? -24.188 -8.562 -12.25 1 94.75 73 GLU A C 1
ATOM 542 O O . GLU A 1 73 ? -24.25 -9.312 -11.273 1 94.75 73 GLU A O 1
ATOM 547 N N . ASP A 1 74 ? -24.688 -7.25 -12.219 1 89.12 74 ASP A N 1
ATOM 548 C CA . ASP A 1 74 ? -25.188 -6.648 -10.984 1 89.12 74 ASP A CA 1
ATOM 549 C C . ASP A 1 74 ? -26.703 -6.797 -10.875 1 89.12 74 ASP A C 1
ATOM 551 O O . ASP A 1 74 ? -27.344 -6.129 -10.055 1 89.12 74 ASP A O 1
ATOM 555 N N . SER A 1 75 ? -27.312 -7.508 -11.789 1 92.06 75 SER A N 1
ATOM 556 C CA . SER A 1 75 ? -28.719 -7.887 -11.766 1 92.06 75 SER A CA 1
ATOM 557 C C . SER A 1 75 ? -29.594 -6.797 -12.375 1 92.06 75 SER A C 1
ATOM 559 O O . SER A 1 75 ? -30.812 -6.918 -12.406 1 92.06 75 SER A O 1
ATOM 561 N N . THR A 1 76 ? -28.969 -5.738 -12.844 1 93.56 76 THR A N 1
ATOM 562 C CA . THR A 1 76 ? -29.734 -4.773 -13.617 1 93.56 76 THR A CA 1
ATOM 563 C C . THR A 1 76 ? -30.141 -5.355 -14.969 1 93.56 76 THR A C 1
ATOM 565 O O . THR A 1 76 ? -29.391 -6.141 -15.562 1 93.56 76 THR A O 1
ATOM 568 N N . VAL A 1 77 ? -31.297 -5.074 -15.383 1 95.88 77 VAL A N 1
ATOM 569 C CA . VAL A 1 77 ? -31.812 -5.621 -16.641 1 95.88 77 VAL A CA 1
ATOM 570 C C . VAL A 1 77 ? -31.953 -4.508 -17.672 1 95.88 77 VAL A C 1
ATOM 572 O O . VAL A 1 77 ? -32.5 -3.449 -17.375 1 95.88 77 VAL A O 1
ATOM 575 N N . VAL A 1 78 ? -31.422 -4.766 -18.812 1 95.38 78 VAL A N 1
ATOM 576 C CA . VAL A 1 78 ? -31.531 -3.797 -19.891 1 95.38 78 VAL A CA 1
ATOM 577 C C . VAL A 1 78 ? -31.875 -4.516 -21.188 1 95.38 78 VAL A C 1
ATOM 579 O O . VAL A 1 78 ? -31.703 -5.734 -21.297 1 95.38 78 VAL A O 1
ATOM 582 N N . ARG A 1 79 ? -32.375 -3.801 -22.109 1 95.19 79 ARG A N 1
ATOM 583 C CA . ARG A 1 79 ? -32.594 -4.316 -23.453 1 95.19 79 ARG A CA 1
ATOM 584 C C . ARG A 1 79 ? -31.391 -3.996 -24.344 1 95.19 79 ARG A C 1
ATOM 586 O O . ARG A 1 79 ? -30.906 -2.857 -24.375 1 95.19 79 ARG A O 1
ATOM 593 N N . ALA A 1 80 ? -30.828 -5.039 -24.984 1 94.94 80 ALA A N 1
ATOM 594 C CA . ALA A 1 80 ? -29.719 -4.836 -25.906 1 94.94 80 ALA A CA 1
ATOM 595 C C . ALA A 1 80 ? -30.156 -4.953 -27.359 1 94.94 80 ALA A C 1
ATOM 597 O O . ALA A 1 80 ? -30.938 -5.848 -27.703 1 94.94 80 ALA A O 1
ATOM 598 N N . ASP A 1 81 ? -29.781 -4.004 -28.156 1 94.06 81 ASP A N 1
ATOM 599 C CA . ASP A 1 81 ? -29.984 -4.008 -29.594 1 94.06 81 ASP A CA 1
ATOM 600 C C . ASP A 1 81 ? -28.656 -3.908 -30.344 1 94.06 81 ASP A C 1
ATOM 602 O O . ASP A 1 81 ? -28.453 -2.979 -31.125 1 94.06 81 ASP A O 1
ATOM 606 N N . GLY A 1 82 ? -27.859 -4.82 -30.062 1 94.62 82 GLY A N 1
ATOM 607 C CA . GLY A 1 82 ? -26.609 -4.918 -30.781 1 94.62 82 GLY A CA 1
ATOM 608 C C . GLY A 1 82 ? -25.422 -4.438 -29.969 1 94.62 82 GLY A C 1
ATOM 609 O O . GLY A 1 82 ? -24.266 -4.648 -30.359 1 94.62 82 GLY A O 1
ATOM 610 N N . PHE A 1 83 ? -25.734 -3.748 -28.766 1 95.06 83 PHE A N 1
ATOM 611 C CA . PHE A 1 83 ? -24.641 -3.174 -28 1 95.06 83 PHE A CA 1
ATOM 612 C C . PHE A 1 83 ? -24.812 -3.447 -26.516 1 95.06 83 PHE A C 1
ATOM 614 O O . PHE A 1 83 ? -25.938 -3.488 -26.016 1 95.06 83 PHE A O 1
ATOM 621 N N . VAL A 1 84 ? -23.719 -3.715 -25.859 1 95.06 84 VAL A N 1
ATOM 622 C CA . VAL A 1 84 ? -23.609 -3.676 -24.406 1 95.06 84 VAL A CA 1
ATOM 623 C C . VAL A 1 84 ? -22.312 -2.979 -24.016 1 95.06 84 VAL A C 1
ATOM 625 O O . VAL A 1 84 ? -21.234 -3.318 -24.516 1 95.06 84 VAL A O 1
ATOM 628 N N . ASP A 1 85 ? -22.328 -2.016 -23.109 1 93.5 85 ASP A N 1
ATOM 629 C CA . ASP A 1 85 ? -21.188 -1.158 -22.828 1 93.5 85 ASP A CA 1
ATOM 630 C C . ASP A 1 85 ? -20.453 -1.601 -21.562 1 93.5 85 ASP A C 1
ATOM 632 O O . ASP A 1 85 ? -19.281 -1.274 -21.375 1 93.5 85 ASP A O 1
ATOM 636 N N . ARG A 1 86 ? -21.125 -2.357 -20.781 1 94.5 86 ARG A N 1
ATOM 637 C CA . ARG A 1 86 ? -20.547 -2.713 -19.484 1 94.5 86 ARG A CA 1
ATOM 638 C C . ARG A 1 86 ? -19.844 -4.066 -19.562 1 94.5 86 ARG A C 1
ATOM 640 O O . ARG A 1 86 ? -20.484 -5.09 -19.812 1 94.5 86 ARG A O 1
ATOM 647 N N . PRO A 1 87 ? -18.547 -4.129 -19.328 1 97.44 87 PRO A N 1
ATOM 648 C CA . PRO A 1 87 ? -17.859 -5.422 -19.297 1 97.44 87 PRO A CA 1
ATOM 649 C C . PRO A 1 87 ? -18.312 -6.305 -18.141 1 97.44 87 PRO A C 1
ATOM 651 O O . PRO A 1 87 ? -18.781 -5.793 -17.109 1 97.44 87 PRO A O 1
ATOM 654 N N . GLY A 1 88 ? -18.234 -7.555 -18.281 1 97.81 88 GLY A N 1
ATOM 655 C CA . GLY A 1 88 ? -18.562 -8.453 -17.172 1 97.81 88 GLY A CA 1
ATOM 656 C C . GLY A 1 88 ? -19.25 -9.727 -17.641 1 97.81 88 GLY A C 1
ATOM 657 O O . GLY A 1 88 ? -19.125 -10.125 -18.797 1 97.81 88 GLY A O 1
ATOM 658 N N . TYR A 1 89 ? -19.828 -10.445 -16.703 1 97.75 89 TYR A N 1
ATOM 659 C CA . TYR A 1 89 ? -20.578 -11.688 -16.891 1 97.75 89 TYR A CA 1
ATOM 660 C C . TYR A 1 89 ? -22.078 -11.43 -16.844 1 97.75 89 TYR A C 1
ATOM 662 O O . TYR A 1 89 ? -22.625 -11.094 -15.805 1 97.75 89 TYR A O 1
ATOM 670 N N . HIS A 1 90 ? -22.703 -11.594 -18.016 1 97.12 90 HIS A N 1
ATOM 671 C CA . HIS A 1 90 ? -24.141 -11.289 -18.125 1 97.12 90 HIS A CA 1
ATOM 672 C C . HIS A 1 90 ? -24.906 -12.484 -18.672 1 97.12 90 HIS A C 1
ATOM 674 O O . HIS A 1 90 ? -24.328 -13.523 -18.969 1 97.12 90 HIS A O 1
ATOM 680 N N . ARG A 1 91 ? -26.188 -12.375 -18.688 1 96.56 91 ARG A N 1
ATOM 681 C CA . ARG A 1 91 ? -27.062 -13.367 -19.297 1 96.56 91 ARG A CA 1
ATOM 682 C C . ARG A 1 91 ? -27.984 -12.734 -20.344 1 96.56 91 ARG A C 1
ATOM 684 O O . ARG A 1 91 ? -28.641 -11.727 -20.062 1 96.56 91 ARG A O 1
ATOM 691 N N . LEU A 1 92 ? -27.906 -13.258 -21.516 1 96.12 92 LEU A N 1
ATOM 692 C CA . LEU A 1 92 ? -28.734 -12.766 -22.625 1 96.12 92 LEU A CA 1
ATOM 693 C C . LEU A 1 92 ? -29.875 -13.727 -22.906 1 96.12 92 LEU A C 1
ATOM 695 O O . LEU A 1 92 ? -29.672 -14.93 -23.062 1 96.12 92 LEU A O 1
ATOM 699 N N . THR A 1 93 ? -30.984 -13.227 -22.844 1 95.38 93 THR A N 1
ATOM 700 C CA . THR A 1 93 ? -32.156 -13.93 -23.375 1 95.38 93 THR A CA 1
ATOM 701 C C . THR A 1 93 ? -32.594 -13.312 -24.703 1 95.38 93 THR A C 1
ATOM 703 O O . THR A 1 93 ? -33.094 -12.188 -24.719 1 95.38 93 THR A O 1
ATOM 706 N N . THR A 1 94 ? -32.375 -14.109 -25.703 1 91.94 94 THR A N 1
ATOM 707 C CA . THR A 1 94 ? -32.719 -13.602 -27.031 1 91.94 94 THR A CA 1
ATOM 708 C C . THR A 1 94 ? -34.219 -13.586 -27.219 1 91.94 94 THR A C 1
ATOM 710 O O . THR A 1 94 ? -34.969 -14.164 -26.422 1 91.94 94 THR A O 1
ATOM 713 N N . ASP A 1 95 ? -34.562 -12.953 -28.281 1 87.94 95 ASP A N 1
ATOM 714 C CA . ASP A 1 95 ? -36 -12.781 -28.547 1 87.94 95 ASP A CA 1
ATOM 715 C C . ASP A 1 95 ? -36.688 -14.117 -28.812 1 87.94 95 ASP A C 1
ATOM 717 O O . ASP A 1 95 ? -37.875 -14.266 -28.594 1 87.94 95 ASP A O 1
ATOM 721 N N . ASP A 1 96 ? -35.969 -15.086 -29.25 1 88.12 96 ASP A N 1
ATOM 722 C CA . ASP A 1 96 ? -36.5 -16.422 -29.5 1 88.12 96 ASP A CA 1
ATOM 723 C C . ASP A 1 96 ? -36.594 -17.234 -28.219 1 88.12 96 ASP A C 1
ATOM 725 O O . ASP A 1 96 ? -37 -18.391 -28.234 1 88.12 96 ASP A O 1
ATOM 729 N N . GLY A 1 97 ? -36.156 -16.656 -27.109 1 88.06 97 GLY A N 1
ATOM 730 C CA . GLY A 1 97 ? -36.344 -17.266 -25.812 1 88.06 97 GLY A CA 1
ATOM 731 C C . GLY A 1 97 ? -35.094 -18.031 -25.344 1 88.06 97 GLY A C 1
ATOM 732 O O . GLY A 1 97 ? -35.062 -18.531 -24.219 1 88.06 97 GLY A O 1
ATOM 733 N N . ALA A 1 98 ? -34.094 -18.047 -26.172 1 89.62 98 ALA A N 1
ATOM 734 C CA . ALA A 1 98 ? -32.875 -18.781 -25.812 1 89.62 98 ALA A CA 1
ATOM 735 C C . ALA A 1 98 ? -32.031 -17.984 -24.812 1 89.62 98 ALA A C 1
ATOM 737 O O . ALA A 1 98 ? -31.906 -16.766 -24.922 1 89.62 98 ALA A O 1
ATOM 738 N N . SER A 1 99 ? -31.516 -18.719 -23.812 1 91.94 99 SER A N 1
ATOM 739 C CA . SER A 1 99 ? -30.672 -18.109 -22.781 1 91.94 99 SER A CA 1
ATOM 740 C C . SER A 1 99 ? -29.203 -18.406 -23.031 1 91.94 99 SER A C 1
ATOM 742 O O . SER A 1 99 ? -28.844 -19.547 -23.312 1 91.94 99 SER A O 1
ATOM 744 N N . HIS A 1 100 ? -28.375 -17.375 -23 1 92.88 100 HIS A N 1
ATOM 745 C CA . HIS A 1 100 ? -26.938 -17.484 -23.25 1 92.88 100 HIS A CA 1
ATOM 746 C C . HIS A 1 100 ? -26.125 -16.812 -22.141 1 92.88 100 HIS A C 1
ATOM 748 O O . HIS A 1 100 ? -26.547 -15.781 -21.594 1 92.88 100 HIS A O 1
ATOM 754 N N . LEU A 1 101 ? -25.031 -17.469 -21.75 1 95.31 101 LEU A N 1
ATOM 755 C CA . LEU A 1 101 ? -24.016 -16.719 -21.031 1 95.31 101 LEU A CA 1
ATOM 756 C C . LEU A 1 101 ? -23.359 -15.664 -21.922 1 95.31 101 LEU A C 1
ATOM 758 O O . LEU A 1 101 ? -22.906 -15.977 -23.031 1 95.31 101 LEU A O 1
ATOM 762 N N . LEU A 1 102 ? -23.438 -14.422 -21.531 1 97.06 102 LEU A N 1
ATOM 763 C CA . LEU A 1 102 ? -22.844 -13.32 -22.281 1 97.06 102 LEU A CA 1
ATOM 764 C C . LEU A 1 102 ? -21.594 -12.797 -21.609 1 97.06 102 LEU A C 1
ATOM 766 O O . LEU A 1 102 ? -21.672 -12.242 -20.5 1 97.06 102 LEU A O 1
ATOM 770 N N . LEU A 1 103 ? -20.422 -13.047 -22.219 1 98.06 103 LEU A N 1
ATOM 771 C CA . LEU A 1 103 ? -19.156 -12.469 -21.781 1 98.06 103 LEU A CA 1
ATOM 772 C C . LEU A 1 103 ? -18.859 -11.18 -22.531 1 98.06 103 LEU A C 1
ATOM 774 O O . LEU A 1 103 ? -18.609 -11.195 -23.734 1 98.06 103 LEU A O 1
ATOM 778 N N . VAL A 1 104 ? -18.984 -10.078 -21.906 1 98.19 104 VAL A N 1
ATOM 779 C CA . VAL A 1 104 ? -18.594 -8.805 -22.5 1 98.19 104 VAL A CA 1
ATOM 780 C C . VAL A 1 104 ? -17.172 -8.445 -22.062 1 98.19 104 VAL A C 1
ATOM 782 O O . VAL A 1 104 ? -16.969 -7.973 -20.938 1 98.19 104 VAL A O 1
ATOM 785 N N . ALA A 1 105 ? -16.203 -8.688 -22.922 1 98.38 105 ALA A N 1
ATOM 786 C CA . ALA A 1 105 ? -14.797 -8.578 -22.578 1 98.38 105 ALA A CA 1
ATOM 787 C C . ALA A 1 105 ? -14.125 -7.438 -23.328 1 98.38 105 ALA A C 1
ATOM 789 O O . ALA A 1 105 ? -14.344 -7.273 -24.531 1 98.38 105 ALA A O 1
ATOM 790 N N . PRO A 1 106 ? -13.344 -6.602 -22.609 1 98.12 106 PRO A N 1
ATOM 791 C CA . PRO A 1 106 ? -12.516 -5.637 -23.344 1 98.12 106 PRO A CA 1
ATOM 792 C C . PRO A 1 106 ? -11.68 -6.289 -24.438 1 98.12 106 PRO A C 1
ATOM 794 O O . PRO A 1 106 ? -11.367 -7.48 -24.359 1 98.12 106 PRO A O 1
ATOM 797 N N . GLU A 1 107 ? -11.312 -5.52 -25.359 1 97.12 107 GLU A N 1
ATOM 798 C CA . GLU A 1 107 ? -10.633 -6.039 -26.531 1 97.12 107 GLU A CA 1
ATOM 799 C C . GLU A 1 107 ? -9.211 -6.492 -26.188 1 97.12 107 GLU A C 1
ATOM 801 O O . GLU A 1 107 ? -8.742 -7.516 -26.688 1 97.12 107 GLU A O 1
ATOM 806 N N . THR A 1 108 ? -8.594 -5.699 -25.391 1 97.94 108 THR A N 1
ATOM 807 C CA . THR A 1 108 ? -7.191 -5.977 -25.109 1 97.94 108 THR A CA 1
ATOM 808 C C . THR A 1 108 ? -6.914 -5.91 -23.609 1 97.94 108 THR A C 1
ATOM 810 O O . THR A 1 108 ? -7.719 -5.371 -22.844 1 97.94 108 THR A O 1
ATOM 813 N N . LEU A 1 109 ? -5.82 -6.484 -23.234 1 98.44 109 LEU A N 1
ATOM 814 C CA . LEU A 1 109 ? -5.324 -6.457 -21.859 1 98.44 109 LEU A CA 1
ATOM 815 C C . LEU A 1 109 ? -4.531 -5.18 -21.594 1 98.44 109 LEU A C 1
ATOM 817 O O . LEU A 1 109 ? -3.92 -4.621 -22.516 1 98.44 109 LEU A O 1
ATOM 821 N N . PRO A 1 110 ? -4.562 -4.719 -20.297 1 97.88 110 PRO A N 1
ATOM 822 C CA . PRO A 1 110 ? -3.645 -3.639 -19.938 1 97.88 110 PRO A CA 1
ATOM 823 C C . PRO A 1 110 ? -2.186 -3.98 -20.219 1 97.88 110 PRO A C 1
ATOM 825 O O . PRO A 1 110 ? -1.802 -5.152 -20.188 1 97.88 110 PRO A O 1
ATOM 828 N N . GLN A 1 111 ? -1.402 -2.959 -20.562 1 97.69 111 GLN A N 1
ATOM 829 C CA . GLN A 1 111 ? 0.011 -3.137 -20.891 1 97.69 111 GLN A CA 1
ATOM 830 C C . GLN A 1 111 ? 0.897 -2.496 -19.828 1 97.69 111 GLN A C 1
ATOM 832 O O . GLN A 1 111 ? 0.582 -1.421 -19.312 1 97.69 111 GLN A O 1
ATOM 837 N N . PRO A 1 112 ? 1.93 -3.131 -19.406 1 97 112 PRO A N 1
ATOM 838 C CA . PRO A 1 112 ? 2.908 -2.455 -18.547 1 97 112 PRO A CA 1
ATOM 839 C C . PRO A 1 112 ? 3.793 -1.479 -19.312 1 97 112 PRO A C 1
ATOM 841 O O . PRO A 1 112 ? 3.947 -1.609 -20.531 1 97 112 PRO A O 1
ATOM 844 N N . PRO A 1 113 ? 4.352 -0.517 -18.625 1 94.19 113 PRO A N 1
ATOM 845 C CA . PRO A 1 113 ? 5.418 0.264 -19.266 1 94.19 113 PRO A CA 1
ATOM 846 C C . PRO A 1 113 ? 6.691 -0.548 -19.484 1 94.19 113 PRO A C 1
ATOM 848 O O . PRO A 1 113 ? 6.828 -1.647 -18.938 1 94.19 113 PRO A O 1
ATOM 851 N N . ARG A 1 114 ? 7.527 -0.055 -20.391 1 95.38 114 ARG A N 1
ATOM 852 C CA . ARG A 1 114 ? 8.859 -0.638 -20.484 1 95.38 114 ARG A CA 1
ATOM 853 C C . ARG A 1 114 ? 9.594 -0.564 -19.156 1 95.38 114 ARG A C 1
ATOM 855 O O . ARG A 1 114 ? 9.734 0.516 -18.578 1 95.38 114 ARG A O 1
ATOM 862 N N . SER A 1 115 ? 9.906 -1.689 -18.578 1 95.75 115 SER A N 1
ATOM 863 C CA . SER A 1 115 ? 10.445 -1.706 -17.219 1 95.75 115 SER A CA 1
ATOM 864 C C . SER A 1 115 ? 11.32 -2.938 -16.984 1 95.75 115 SER A C 1
ATOM 866 O O . SER A 1 115 ? 11.586 -3.699 -17.922 1 95.75 115 SER A O 1
ATOM 868 N N . PHE A 1 116 ? 11.836 -3.029 -15.766 1 97.81 116 PHE A N 1
ATOM 869 C CA . PHE A 1 116 ? 12.625 -4.172 -15.32 1 97.81 116 PHE A CA 1
ATOM 870 C C . PHE A 1 116 ? 12.25 -4.566 -13.898 1 97.81 116 PHE A C 1
ATOM 872 O O . PHE A 1 116 ? 11.523 -3.838 -13.219 1 97.81 116 PHE A O 1
ATOM 879 N N . GLY A 1 117 ? 12.625 -5.723 -13.5 1 97.75 117 GLY A N 1
ATOM 880 C CA . GLY A 1 117 ? 12.367 -6.16 -12.141 1 97.75 117 GLY A CA 1
ATOM 881 C C . GLY A 1 117 ? 13.125 -7.422 -11.766 1 97.75 117 GLY A C 1
ATOM 882 O O . GLY A 1 117 ? 14.195 -7.691 -12.305 1 97.75 117 GLY A O 1
ATOM 883 N N . LEU A 1 118 ? 12.609 -8.102 -10.773 1 98.31 118 LEU A N 1
ATOM 884 C CA . LEU A 1 118 ? 13.211 -9.336 -10.266 1 98.31 118 LEU A CA 1
ATOM 885 C C . LEU A 1 118 ? 12.219 -10.484 -10.32 1 98.31 118 LEU A C 1
ATOM 887 O O . LEU A 1 118 ? 11.008 -10.273 -10.188 1 98.31 118 LEU A O 1
ATOM 891 N N . ALA A 1 119 ? 12.688 -11.625 -10.609 1 98.25 119 ALA A N 1
ATOM 892 C CA . ALA A 1 119 ? 11.969 -12.867 -10.344 1 98.25 119 ALA A CA 1
ATOM 893 C C . ALA A 1 119 ? 12.43 -13.508 -9.039 1 98.25 119 ALA A C 1
ATOM 895 O O . ALA A 1 119 ? 13.617 -13.789 -8.867 1 98.25 119 ALA A O 1
ATOM 896 N N . VAL A 1 120 ? 11.453 -13.789 -8.18 1 98.38 120 VAL A N 1
ATOM 897 C CA . VAL A 1 120 ? 11.805 -14.164 -6.809 1 98.38 120 VAL A CA 1
ATOM 898 C C . VAL A 1 120 ? 11.102 -15.461 -6.43 1 98.38 120 VAL A C 1
ATOM 900 O O . VAL A 1 120 ? 9.883 -15.586 -6.594 1 98.38 120 VAL A O 1
ATOM 903 N N . GLN A 1 121 ? 11.883 -16.469 -6.016 1 98.31 121 GLN A N 1
ATOM 904 C CA . GLN A 1 121 ? 11.312 -17.562 -5.238 1 98.31 121 GLN A CA 1
ATOM 905 C C . GLN A 1 121 ? 11.055 -17.141 -3.795 1 98.31 121 GLN A C 1
ATOM 907 O O . GLN A 1 121 ? 11.984 -17.094 -2.986 1 98.31 121 GLN A O 1
ATOM 912 N N . LEU A 1 122 ? 9.875 -16.922 -3.447 1 98.62 122 LEU A N 1
ATOM 913 C CA . LEU A 1 122 ? 9.578 -16.266 -2.18 1 98.62 122 LEU A CA 1
ATOM 914 C C . LEU A 1 122 ? 10.094 -17.078 -1.005 1 98.62 122 LEU A C 1
ATOM 916 O O . LEU A 1 122 ? 10.711 -16.531 -0.085 1 98.62 122 LEU A O 1
ATOM 920 N N . TYR A 1 123 ? 9.914 -18.375 -1.03 1 98.44 123 TYR A N 1
ATOM 921 C CA . TYR A 1 123 ? 10.305 -19.234 0.082 1 98.44 123 TYR A CA 1
ATOM 922 C C . TYR A 1 123 ? 11.805 -19.141 0.339 1 98.44 123 TYR A C 1
ATOM 924 O O . TYR A 1 123 ? 12.266 -19.359 1.466 1 98.44 123 TYR A O 1
ATOM 932 N N . ALA A 1 124 ? 12.555 -18.828 -0.686 1 98.5 124 ALA A N 1
ATOM 933 C CA . ALA A 1 124 ? 14.016 -18.828 -0.592 1 98.5 124 ALA A CA 1
ATOM 934 C C . ALA A 1 124 ? 14.531 -17.453 -0.17 1 98.5 124 ALA A C 1
ATOM 936 O O . ALA A 1 124 ? 15.695 -17.312 0.208 1 98.5 124 ALA A O 1
ATOM 937 N N . ALA A 1 125 ? 13.719 -16.469 -0.294 1 98.5 125 ALA A N 1
ATOM 938 C CA . ALA A 1 125 ? 14.102 -15.086 -0.068 1 98.5 125 ALA A CA 1
ATOM 939 C C . ALA A 1 125 ? 13.812 -14.664 1.369 1 98.5 125 ALA A C 1
ATOM 941 O O . ALA A 1 125 ? 12.883 -13.883 1.621 1 98.5 125 ALA A O 1
ATOM 942 N N . ARG A 1 126 ? 14.719 -15.039 2.27 1 98.25 126 ARG A N 1
ATOM 943 C CA . ARG A 1 126 ? 14.523 -14.82 3.699 1 98.25 126 ARG A CA 1
ATOM 944 C C . ARG A 1 126 ? 15.227 -13.547 4.156 1 98.25 126 ARG A C 1
ATOM 946 O O . ARG A 1 126 ? 16.266 -13.172 3.615 1 98.25 126 ARG A O 1
ATOM 953 N N . SER A 1 127 ? 14.625 -12.867 5.078 1 96.94 127 SER A N 1
ATOM 954 C CA . SER A 1 127 ? 15.281 -11.82 5.852 1 96.94 127 SER A CA 1
ATOM 955 C C . SER A 1 127 ? 15.758 -12.352 7.203 1 96.94 127 SER A C 1
ATOM 957 O O . SER A 1 127 ? 15.602 -13.531 7.504 1 96.94 127 SER A O 1
ATOM 959 N N . ARG A 1 128 ? 16.312 -11.5 8.031 1 94.06 128 ARG A N 1
ATOM 960 C CA . ARG A 1 128 ? 16.75 -11.875 9.375 1 94.06 128 ARG A CA 1
ATOM 961 C C . ARG A 1 128 ? 15.562 -12.188 10.273 1 94.06 128 ARG A C 1
ATOM 963 O O . ARG A 1 128 ? 15.695 -12.914 11.258 1 94.06 128 ARG A O 1
ATOM 970 N N . GLU A 1 129 ? 14.406 -11.656 9.852 1 95.75 129 GLU A N 1
ATOM 971 C CA . GLU A 1 129 ? 13.219 -11.781 10.695 1 95.75 129 GLU A CA 1
ATOM 972 C C . GLU A 1 129 ? 12.352 -12.961 10.266 1 95.75 129 GLU A C 1
ATOM 974 O O . GLU A 1 129 ? 11.359 -13.281 10.914 1 95.75 129 GLU A O 1
ATOM 979 N N . SER A 1 130 ? 12.727 -13.633 9.133 1 97.88 130 SER A N 1
ATOM 980 C CA . SER A 1 130 ? 11.938 -14.758 8.641 1 97.88 130 SER A CA 1
ATOM 981 C C . SER A 1 130 ? 12 -15.945 9.602 1 97.88 130 SER A C 1
ATOM 983 O O . SER A 1 130 ? 12.93 -16.047 10.406 1 97.88 130 SER A O 1
ATOM 985 N N . TRP A 1 131 ? 10.953 -16.75 9.602 1 98.38 131 TRP A N 1
ATOM 986 C CA . TRP A 1 131 ? 10.93 -17.969 10.383 1 98.38 131 TRP A CA 1
ATOM 987 C C . TRP A 1 131 ? 11.234 -19.188 9.508 1 98.38 131 TRP A C 1
ATOM 989 O O . TRP A 1 131 ? 10.383 -20.062 9.336 1 98.38 131 TRP A O 1
ATOM 999 N N . GLY A 1 132 ? 12.391 -19.219 8.836 1 98.44 132 GLY A N 1
ATOM 1000 C CA . GLY A 1 132 ? 12.867 -20.359 8.07 1 98.44 132 GLY A CA 1
ATOM 1001 C C . GLY A 1 132 ? 12.414 -20.344 6.621 1 98.44 132 GLY A C 1
ATOM 1002 O O . GLY A 1 132 ? 12.906 -21.125 5.801 1 98.44 132 GLY A O 1
ATOM 1003 N N . ILE A 1 133 ? 11.453 -19.594 6.223 1 98.5 133 ILE A N 1
ATOM 1004 C CA . ILE A 1 133 ? 10.914 -19.453 4.875 1 98.5 133 ILE A CA 1
ATOM 1005 C C . ILE A 1 133 ? 10.609 -17.984 4.59 1 98.5 133 ILE A C 1
ATOM 1007 O O . ILE A 1 133 ? 10.281 -17.219 5.5 1 98.5 133 ILE A O 1
ATOM 1011 N N . GLY A 1 134 ? 10.82 -17.531 3.361 1 98.62 134 GLY A N 1
ATOM 1012 C CA . GLY A 1 134 ? 10.383 -16.188 3.018 1 98.62 134 GLY A CA 1
ATOM 1013 C C . GLY A 1 134 ? 8.875 -16 3.115 1 98.62 134 GLY A C 1
ATOM 1014 O O . GLY A 1 134 ? 8.109 -16.906 2.76 1 98.62 134 GLY A O 1
ATOM 1015 N N . ASP A 1 135 ? 8.438 -14.875 3.635 1 98.62 135 ASP A N 1
ATOM 1016 C CA . ASP A 1 135 ? 7.012 -14.625 3.842 1 98.62 135 ASP A CA 1
ATOM 1017 C C . ASP A 1 135 ? 6.59 -13.289 3.238 1 98.62 135 ASP A C 1
ATOM 1019 O O . ASP A 1 135 ? 7.355 -12.664 2.5 1 98.62 135 ASP A O 1
ATOM 1023 N N . PHE A 1 136 ? 5.379 -12.883 3.422 1 98.69 136 PHE A N 1
ATOM 1024 C CA . PHE A 1 136 ? 4.828 -11.711 2.752 1 98.69 136 PHE A CA 1
ATOM 1025 C C . PHE A 1 136 ? 5.492 -10.438 3.254 1 98.69 136 PHE A C 1
ATOM 1027 O O . PHE A 1 136 ? 5.547 -9.438 2.539 1 98.69 136 PHE A O 1
ATOM 1034 N N . ARG A 1 137 ? 5.992 -10.414 4.5 1 97.75 137 ARG A N 1
ATOM 1035 C CA . ARG A 1 137 ? 6.785 -9.289 4.996 1 97.75 137 ARG A CA 1
ATOM 1036 C C . ARG A 1 137 ? 8.086 -9.148 4.207 1 97.75 137 ARG A C 1
ATOM 1038 O O . ARG A 1 137 ? 8.516 -8.031 3.916 1 97.75 137 ARG A O 1
ATOM 1045 N N . ASP A 1 138 ? 8.68 -10.273 3.857 1 98.38 138 ASP A N 1
ATOM 1046 C CA . ASP A 1 138 ? 9.898 -10.273 3.053 1 98.38 138 ASP A CA 1
ATOM 1047 C C . ASP A 1 138 ? 9.617 -9.789 1.633 1 98.38 138 ASP A C 1
ATOM 1049 O O . ASP A 1 138 ? 10.422 -9.047 1.057 1 98.38 138 ASP A O 1
ATOM 1053 N N . LEU A 1 139 ? 8.484 -10.25 1.106 1 98.69 139 LEU A N 1
ATOM 1054 C CA . LEU A 1 139 ? 8.086 -9.773 -0.216 1 98.69 139 LEU A CA 1
ATOM 1055 C C . LEU A 1 139 ? 7.949 -8.258 -0.232 1 98.69 139 LEU A C 1
ATOM 1057 O O . LEU A 1 139 ? 8.43 -7.594 -1.157 1 98.69 139 LEU A O 1
ATOM 1061 N N . ALA A 1 140 ? 7.305 -7.691 0.791 1 98.25 140 ALA A N 1
ATOM 1062 C CA . ALA A 1 140 ? 7.164 -6.242 0.902 1 98.25 140 ALA A CA 1
ATOM 1063 C C . ALA A 1 140 ? 8.531 -5.562 0.984 1 98.25 140 ALA A C 1
ATOM 1065 O O . ALA A 1 140 ? 8.75 -4.523 0.356 1 98.25 140 ALA A O 1
ATOM 1066 N N . LEU A 1 141 ? 9.422 -6.141 1.76 1 97.31 141 LEU A N 1
ATOM 1067 C CA . LEU A 1 141 ? 10.773 -5.621 1.913 1 97.31 141 LEU A CA 1
ATOM 1068 C C . LEU A 1 141 ? 11.5 -5.586 0.57 1 97.31 141 LEU A C 1
ATOM 1070 O O . LEU A 1 141 ? 12.102 -4.57 0.214 1 97.31 141 LEU A O 1
ATOM 1074 N N . ILE A 1 142 ? 11.383 -6.648 -0.167 1 98 142 ILE A N 1
ATOM 1075 C CA . ILE A 1 142 ? 12.016 -6.727 -1.477 1 98 142 ILE A CA 1
ATOM 1076 C C . ILE A 1 142 ? 11.406 -5.688 -2.412 1 98 142 ILE A C 1
ATOM 1078 O O . ILE A 1 142 ? 12.117 -4.996 -3.139 1 98 142 ILE A O 1
ATOM 1082 N N . ALA A 1 143 ? 10.094 -5.586 -2.361 1 98 143 ALA A N 1
ATOM 1083 C CA . ALA A 1 143 ? 9.391 -4.629 -3.209 1 98 143 ALA A CA 1
ATOM 1084 C C . ALA A 1 143 ? 9.883 -3.205 -2.945 1 98 143 ALA A C 1
ATOM 1086 O O . ALA A 1 143 ? 10.211 -2.473 -3.883 1 98 143 ALA A O 1
ATOM 1087 N N . ARG A 1 144 ? 9.961 -2.809 -1.699 1 96.31 144 ARG A N 1
ATOM 1088 C CA . ARG A 1 144 ? 10.438 -1.474 -1.347 1 96.31 144 ARG A CA 1
ATOM 1089 C C . ARG A 1 144 ? 11.875 -1.268 -1.798 1 96.31 144 ARG A C 1
ATOM 1091 O O . ARG A 1 144 ? 12.227 -0.203 -2.311 1 96.31 144 ARG A O 1
ATOM 1098 N N . SER A 1 145 ? 12.664 -2.273 -1.594 1 95.56 145 SER A N 1
ATOM 1099 C CA . SER A 1 145 ? 14.086 -2.18 -1.906 1 95.56 145 SER A CA 1
ATOM 1100 C C . SER A 1 145 ? 14.312 -1.96 -3.398 1 95.56 145 SER A C 1
ATOM 1102 O O . SER A 1 145 ? 15.102 -1.099 -3.793 1 95.56 145 SER A O 1
ATOM 1104 N N . VAL A 1 146 ? 13.602 -2.688 -4.184 1 95.38 146 VAL A N 1
ATOM 1105 C CA . VAL A 1 146 ? 13.867 -2.594 -5.613 1 95.38 146 VAL A CA 1
ATOM 1106 C C . VAL A 1 146 ? 13.18 -1.357 -6.188 1 95.38 146 VAL A C 1
ATOM 1108 O O . VAL A 1 146 ? 13.633 -0.793 -7.188 1 95.38 146 VAL A O 1
ATOM 1111 N N . ALA A 1 147 ? 12.07 -0.938 -5.586 1 94.62 147 ALA A N 1
ATOM 1112 C CA . ALA A 1 147 ? 11.445 0.323 -5.973 1 94.62 147 ALA A CA 1
ATOM 1113 C C . ALA A 1 147 ? 12.422 1.487 -5.832 1 94.62 147 ALA A C 1
ATOM 1115 O O . ALA A 1 147 ? 12.469 2.373 -6.691 1 94.62 147 ALA A O 1
ATOM 1116 N N . ALA A 1 148 ? 13.172 1.435 -4.766 1 90.06 148 ALA A N 1
ATOM 1117 C CA . ALA A 1 148 ? 14.156 2.479 -4.504 1 90.06 148 ALA A CA 1
ATOM 1118 C C . ALA A 1 148 ? 15.211 2.531 -5.605 1 90.06 148 ALA A C 1
ATOM 1120 O O . ALA A 1 148 ? 15.906 3.537 -5.762 1 90.06 148 ALA A O 1
ATOM 1121 N N . ARG A 1 149 ? 15.297 1.485 -6.332 1 90.12 149 ARG A N 1
ATOM 1122 C CA . ARG A 1 149 ? 16.25 1.411 -7.438 1 90.12 149 ARG A CA 1
ATOM 1123 C C . ARG A 1 149 ? 15.531 1.48 -8.781 1 90.12 149 ARG A C 1
ATOM 1125 O O . ARG A 1 149 ? 16.062 1.013 -9.797 1 90.12 149 ARG A O 1
ATOM 1132 N N . ARG A 1 150 ? 14.25 1.849 -8.805 1 91 150 ARG A N 1
ATOM 1133 C CA . ARG A 1 150 ? 13.453 2.221 -9.969 1 91 150 ARG A CA 1
ATOM 1134 C C . ARG A 1 150 ? 12.953 0.985 -10.711 1 91 150 ARG A C 1
ATOM 1136 O O . ARG A 1 150 ? 12.562 1.068 -11.875 1 91 150 ARG A O 1
ATOM 1143 N N . ALA A 1 151 ? 13.094 -0.163 -10.039 1 95.88 151 ALA A N 1
ATOM 1144 C CA . ALA A 1 151 ? 12.453 -1.337 -10.625 1 95.88 151 ALA A CA 1
ATOM 1145 C C . ALA A 1 151 ? 10.938 -1.158 -10.695 1 95.88 151 ALA A C 1
ATOM 1147 O O . ALA A 1 151 ? 10.359 -0.406 -9.906 1 95.88 151 ALA A O 1
ATOM 1148 N N . GLY A 1 152 ? 10.359 -1.864 -11.672 1 96.94 152 GLY A N 1
ATOM 1149 C CA . GLY A 1 152 ? 8.93 -1.675 -11.844 1 96.94 152 GLY A CA 1
ATOM 1150 C C . GLY A 1 152 ? 8.109 -2.865 -11.391 1 96.94 152 GLY A C 1
ATOM 1151 O O . GLY A 1 152 ? 6.891 -2.764 -11.234 1 96.94 152 GLY A O 1
ATOM 1152 N N . MET A 1 153 ? 8.805 -4.02 -11.125 1 97.75 153 MET A N 1
ATOM 1153 C CA . MET A 1 153 ? 7.98 -5.191 -10.844 1 97.75 153 MET A CA 1
ATOM 1154 C C . MET A 1 153 ? 8.805 -6.285 -10.164 1 97.75 153 MET A C 1
ATOM 1156 O O . MET A 1 153 ? 10.031 -6.246 -10.195 1 97.75 153 MET A O 1
ATOM 1160 N N . ILE A 1 154 ? 8.109 -7.18 -9.516 1 98.56 154 ILE A N 1
ATOM 1161 C CA . ILE A 1 154 ? 8.633 -8.438 -8.984 1 98.56 154 ILE A CA 1
ATOM 1162 C C . ILE A 1 154 ? 7.727 -9.586 -9.414 1 98.56 154 ILE A C 1
ATOM 1164 O O . ILE A 1 154 ? 6.508 -9.523 -9.242 1 98.56 154 ILE A O 1
ATOM 1168 N N . MET A 1 155 ? 8.258 -10.531 -10.031 1 98.44 155 MET A N 1
ATOM 1169 C CA . MET A 1 155 ? 7.539 -11.781 -10.242 1 98.44 155 MET A CA 1
ATOM 1170 C C . MET A 1 155 ? 7.824 -12.773 -9.117 1 98.44 155 MET A C 1
ATOM 1172 O O . MET A 1 155 ? 8.984 -13.031 -8.797 1 98.44 155 MET A O 1
ATOM 1176 N N . VAL A 1 156 ? 6.812 -13.297 -8.562 1 98.25 156 VAL A N 1
ATOM 1177 C CA . VAL A 1 156 ? 7.012 -14.156 -7.398 1 98.25 156 VAL A CA 1
ATOM 1178 C C . VAL A 1 156 ? 6.5 -15.562 -7.695 1 98.25 156 VAL A C 1
ATOM 1180 O O . VAL A 1 156 ? 5.488 -15.727 -8.383 1 98.25 156 VAL A O 1
ATOM 1183 N N . SER A 1 157 ? 7.18 -16.531 -7.164 1 97.69 157 SER A N 1
ATOM 1184 C CA . SER A 1 157 ? 6.746 -17.922 -7.281 1 97.69 157 SER A CA 1
ATOM 1185 C C . SER A 1 157 ? 5.312 -18.094 -6.789 1 97.69 157 SER A C 1
ATOM 1187 O O . SER A 1 157 ? 4.781 -17.234 -6.09 1 97.69 157 SER A O 1
ATOM 1189 N N . PRO A 1 158 ? 4.699 -19.234 -7.176 1 97.81 158 PRO A N 1
ATOM 1190 C CA . PRO A 1 158 ? 3.33 -19.422 -6.699 1 97.81 158 PRO A CA 1
ATOM 1191 C C . PRO A 1 158 ? 3.227 -19.391 -5.176 1 97.81 158 PRO A C 1
ATOM 1193 O O . PRO A 1 158 ? 4.098 -19.906 -4.477 1 97.81 158 PRO A O 1
ATOM 1196 N N . ILE A 1 159 ? 2.223 -18.734 -4.758 1 98.44 159 ILE A N 1
ATOM 1197 C CA . ILE A 1 159 ? 1.962 -18.641 -3.324 1 98.44 159 ILE A CA 1
ATOM 1198 C C . ILE A 1 159 ? 0.637 -19.312 -2.992 1 98.44 159 ILE A C 1
ATOM 1200 O O . ILE A 1 159 ? -0.1 -18.859 -2.115 1 98.44 159 ILE A O 1
ATOM 1204 N N . HIS A 1 160 ? 0.334 -20.375 -3.658 1 98.25 160 HIS A N 1
ATOM 1205 C CA . HIS A 1 160 ? -0.911 -21.125 -3.539 1 98.25 160 HIS A CA 1
ATOM 1206 C C . HIS A 1 160 ? -0.948 -21.938 -2.242 1 98.25 160 HIS A C 1
ATOM 1208 O O . HIS A 1 160 ? 0.097 -22.344 -1.73 1 98.25 160 HIS A O 1
ATOM 1214 N N . ALA A 1 161 ? -2.137 -22.219 -1.794 1 98.38 161 ALA A N 1
ATOM 1215 C CA . ALA A 1 161 ? -2.344 -22.969 -0.555 1 98.38 161 ALA A CA 1
ATOM 1216 C C . ALA A 1 161 ? -1.832 -24.406 -0.685 1 98.38 161 ALA A C 1
ATOM 1218 O O . ALA A 1 161 ? -2.021 -25.047 -1.721 1 98.38 161 ALA A O 1
ATOM 1219 N N . MET A 1 162 ? -1.205 -24.844 0.375 1 96.94 162 MET A N 1
ATOM 1220 C CA . MET A 1 162 ? -0.746 -26.219 0.501 1 96.94 162 MET A CA 1
ATOM 1221 C C . MET A 1 162 ? -1.587 -26.984 1.521 1 96.94 162 MET A C 1
ATOM 1223 O O . MET A 1 162 ? -2.244 -26.375 2.367 1 96.94 162 MET A O 1
ATOM 1227 N N . ALA A 1 163 ? -1.563 -28.25 1.384 1 96.5 163 ALA A N 1
ATOM 1228 C CA . ALA A 1 163 ? -2.27 -29.062 2.369 1 96.5 163 ALA A CA 1
ATOM 1229 C C . ALA A 1 163 ? -1.646 -28.906 3.754 1 96.5 163 ALA A C 1
ATOM 1231 O O . ALA A 1 163 ? -0.421 -28.906 3.895 1 96.5 163 ALA A O 1
ATOM 1232 N N . PRO A 1 164 ? -2.475 -28.672 4.777 1 96.88 164 PRO A N 1
ATOM 1233 C CA . PRO A 1 164 ? -1.958 -28.562 6.141 1 96.88 164 PRO A CA 1
ATOM 1234 C C . PRO A 1 164 ? -1.633 -29.906 6.766 1 96.88 164 PRO A C 1
ATOM 1236 O O . PRO A 1 164 ? -2.209 -30.281 7.793 1 96.88 164 PRO A O 1
ATOM 1239 N N . VAL A 1 165 ? -0.697 -30.609 6.141 1 96.69 165 VAL A N 1
ATOM 1240 C CA . VAL A 1 165 ? -0.306 -31.953 6.566 1 96.69 165 VAL A CA 1
ATOM 1241 C C . VAL A 1 165 ? 1.214 -32.031 6.691 1 96.69 165 VAL A C 1
ATOM 1243 O O . VAL A 1 165 ? 1.927 -31.125 6.258 1 96.69 165 VAL A O 1
ATOM 1246 N N . THR A 1 166 ? 1.646 -33.031 7.324 1 94.56 166 THR A N 1
ATOM 1247 C CA . THR A 1 166 ? 3.064 -33.344 7.434 1 94.56 166 THR A CA 1
ATOM 1248 C C . THR A 1 166 ? 3.381 -34.625 6.691 1 94.56 166 THR A C 1
ATOM 1250 O O . THR A 1 166 ? 2.701 -35.656 6.879 1 94.56 166 THR A O 1
ATOM 1253 N N . PRO A 1 167 ? 4.41 -34.719 5.785 1 94.25 167 PRO A N 1
ATOM 1254 C CA . PRO A 1 167 ? 5.297 -33.594 5.496 1 94.25 167 PRO A CA 1
ATOM 1255 C C . PRO A 1 167 ? 4.633 -32.531 4.625 1 94.25 167 PRO A C 1
ATOM 1257 O O . PRO A 1 167 ? 3.748 -32.844 3.828 1 94.25 167 PRO A O 1
ATOM 1260 N N . ALA A 1 168 ? 5.062 -31.312 4.871 1 93.25 168 ALA A N 1
ATOM 1261 C CA . ALA A 1 168 ? 4.598 -30.219 4.027 1 93.25 168 ALA A CA 1
ATOM 1262 C C . ALA A 1 168 ? 5.148 -30.344 2.607 1 93.25 168 ALA A C 1
ATOM 1264 O O . ALA A 1 168 ? 6.293 -30.766 2.414 1 93.25 168 ALA A O 1
ATOM 1265 N N . MET A 1 169 ? 4.344 -29.969 1.68 1 90.75 169 MET A N 1
ATOM 1266 C CA . MET A 1 169 ? 4.734 -30.031 0.273 1 90.75 169 MET A CA 1
ATOM 1267 C C . MET A 1 169 ? 5.789 -28.969 -0.046 1 90.75 169 MET A C 1
ATOM 1269 O O . MET A 1 169 ? 5.652 -27.812 0.349 1 90.75 169 MET A O 1
ATOM 1273 N N . ASP A 1 170 ? 6.789 -29.391 -0.792 1 93.69 170 ASP A N 1
ATOM 1274 C CA . ASP A 1 170 ? 7.891 -28.469 -1.084 1 93.69 170 ASP A CA 1
ATOM 1275 C C . ASP A 1 170 ? 7.609 -27.656 -2.346 1 93.69 170 ASP A C 1
ATOM 1277 O O . ASP A 1 170 ? 7.926 -26.469 -2.408 1 93.69 170 ASP A O 1
ATOM 1281 N N . SER A 1 171 ? 7.008 -28.297 -3.348 1 93.12 171 SER A N 1
ATOM 1282 C CA . SER A 1 171 ? 6.859 -27.656 -4.656 1 93.12 171 SER A CA 1
ATOM 1283 C C . SER A 1 171 ? 5.746 -26.625 -4.641 1 93.12 171 SER A C 1
ATOM 1285 O O . SER A 1 171 ? 4.586 -26.938 -4.383 1 93.12 171 SER A O 1
ATOM 1287 N N . PRO A 1 172 ? 6.082 -25.375 -4.957 1 94.38 172 PRO A N 1
ATOM 1288 C CA . PRO A 1 172 ? 5.023 -24.375 -5.086 1 94.38 172 PRO A CA 1
ATOM 1289 C C . PRO A 1 172 ? 4.105 -24.625 -6.277 1 94.38 172 PRO A C 1
ATOM 1291 O O . PRO A 1 172 ? 3.053 -24 -6.402 1 94.38 172 PRO A O 1
ATOM 1294 N N . TYR A 1 173 ? 4.375 -25.609 -7.125 1 91.5 173 TYR A N 1
ATOM 1295 C CA . TYR A 1 173 ? 3.619 -25.875 -8.344 1 91.5 173 TYR A CA 1
ATOM 1296 C C . TYR A 1 173 ? 2.725 -27.094 -8.172 1 91.5 173 TYR A C 1
ATOM 1298 O O . TYR A 1 173 ? 2.133 -27.578 -9.141 1 91.5 173 TYR A O 1
ATOM 1306 N N . SER A 1 174 ? 2.641 -27.578 -6.965 1 90.5 174 SER A N 1
ATOM 1307 C CA . SER A 1 174 ? 1.714 -28.656 -6.617 1 90.5 174 SER A CA 1
ATOM 1308 C C . SER A 1 174 ? 0.81 -28.25 -5.457 1 90.5 174 SER A C 1
ATOM 1310 O O . SER A 1 174 ? 0.793 -28.922 -4.418 1 90.5 174 SER A O 1
ATOM 1312 N N . PRO A 1 175 ? 0.039 -27.312 -5.672 1 95.38 175 PRO A N 1
ATOM 1313 C CA . PRO A 1 175 ? -0.775 -26.766 -4.582 1 95.38 175 PRO A CA 1
ATOM 1314 C C . PRO A 1 175 ? -2.01 -27.625 -4.289 1 95.38 175 PRO A C 1
ATOM 1316 O O . PRO A 1 175 ? -2.428 -28.422 -5.129 1 95.38 175 PRO A O 1
ATOM 1319 N N . ALA A 1 176 ? -2.514 -27.438 -3.086 1 97.06 176 ALA A N 1
ATOM 1320 C CA . ALA A 1 176 ? -3.832 -27.969 -2.75 1 97.06 176 ALA A CA 1
ATOM 1321 C C . ALA A 1 176 ? -4.941 -27.109 -3.352 1 97.06 176 ALA A C 1
ATOM 1323 O O . ALA A 1 176 ? -6.02 -27.609 -3.672 1 97.06 176 ALA A O 1
ATOM 1324 N N . SER A 1 177 ? -4.668 -25.844 -3.432 1 98.06 177 SER A N 1
ATOM 1325 C CA . SER A 1 177 ? -5.629 -24.938 -4.055 1 98.06 177 SER A CA 1
ATOM 1326 C C . SER A 1 177 ? -4.926 -23.75 -4.699 1 98.06 177 SER A C 1
ATOM 1328 O O . SER A 1 177 ? -4.055 -23.125 -4.082 1 98.06 177 SER A O 1
ATOM 1330 N N . ARG A 1 178 ? -5.34 -23.438 -5.891 1 97.56 178 ARG A N 1
ATOM 1331 C CA . ARG A 1 178 ? -4.785 -22.281 -6.594 1 97.56 178 ARG A CA 1
ATOM 1332 C C . ARG A 1 178 ? -5.551 -21 -6.246 1 97.56 178 ARG A C 1
ATOM 1334 O O . ARG A 1 178 ? -5.09 -19.891 -6.531 1 97.56 178 ARG A O 1
ATOM 1341 N N . GLN A 1 179 ? -6.684 -21.156 -5.629 1 97.81 179 GLN A N 1
ATOM 1342 C CA . GLN A 1 179 ? -7.531 -20.016 -5.305 1 97.81 179 GLN A CA 1
ATOM 1343 C C . GLN A 1 179 ? -7.105 -19.359 -3.99 1 97.81 179 GLN A C 1
ATOM 1345 O O . GLN A 1 179 ? -7.32 -18.172 -3.781 1 97.81 179 GLN A O 1
ATOM 1350 N N . TRP A 1 180 ? -6.527 -20.156 -3.105 1 98.5 180 TRP A N 1
ATOM 1351 C CA . TRP A 1 180 ? -6.227 -19.672 -1.759 1 98.5 180 TRP A CA 1
ATOM 1352 C C . TRP A 1 180 ? -4.719 -19.562 -1.542 1 98.5 180 TRP A C 1
ATOM 1354 O O . TRP A 1 180 ? -3.932 -20 -2.387 1 98.5 180 TRP A O 1
ATOM 1364 N N . LEU A 1 181 ? -4.344 -18.984 -0.42 1 98.75 181 LEU A N 1
ATOM 1365 C CA . LEU A 1 181 ? -2.953 -18.594 -0.225 1 98.75 181 LEU A CA 1
ATOM 1366 C C . LEU A 1 181 ? -2.227 -19.578 0.683 1 98.75 181 LEU A C 1
ATOM 1368 O O . LEU A 1 181 ? -2.842 -20.188 1.559 1 98.75 181 LEU A O 1
ATOM 1372 N N . ASN A 1 182 ? -0.978 -19.75 0.439 1 98.62 182 ASN A N 1
ATOM 1373 C CA . ASN A 1 182 ? -0.108 -20.531 1.304 1 98.62 182 ASN A CA 1
ATOM 1374 C C . ASN A 1 182 ? 0.122 -19.844 2.646 1 98.62 182 ASN A C 1
ATOM 1376 O O . ASN A 1 182 ? 0.86 -18.859 2.727 1 98.62 182 ASN A O 1
ATOM 1380 N N . VAL A 1 183 ? -0.37 -20.359 3.725 1 98.44 183 VAL A N 1
ATOM 1381 C CA . VAL A 1 183 ? -0.356 -19.703 5.027 1 98.44 183 VAL A CA 1
ATOM 1382 C C . VAL A 1 183 ? 1.042 -19.781 5.637 1 98.44 183 VAL A C 1
ATOM 1384 O O . VAL A 1 183 ? 1.347 -19.094 6.609 1 98.44 183 VAL A O 1
ATOM 1387 N N . LEU A 1 184 ? 1.943 -20.609 5.02 1 98.5 184 LEU A N 1
ATOM 1388 C CA . LEU A 1 184 ? 3.324 -20.641 5.488 1 98.5 184 LEU A CA 1
ATOM 1389 C C . LEU A 1 184 ? 4.027 -19.312 5.195 1 98.5 184 LEU A C 1
ATOM 1391 O O . LEU A 1 184 ? 5.07 -19.016 5.785 1 98.5 184 LEU A O 1
ATOM 1395 N N . HIS A 1 185 ? 3.48 -18.562 4.301 1 98.81 185 HIS A N 1
ATOM 1396 C CA . HIS A 1 185 ? 4.098 -17.281 3.961 1 98.81 185 HIS A CA 1
ATOM 1397 C C . HIS A 1 185 ? 3.566 -16.156 4.844 1 98.81 185 HIS A C 1
ATOM 1399 O O . HIS A 1 185 ? 3.895 -14.984 4.633 1 98.81 185 HIS A O 1
ATOM 1405 N N . ILE A 1 186 ? 2.791 -16.453 5.895 1 98.81 186 ILE A N 1
ATOM 1406 C CA . ILE A 1 186 ? 2.359 -15.469 6.879 1 98.81 186 ILE A CA 1
ATOM 1407 C C . ILE A 1 186 ? 3.518 -15.133 7.816 1 98.81 186 ILE A C 1
ATOM 1409 O O . ILE A 1 186 ? 4.25 -16.031 8.25 1 98.81 186 ILE A O 1
ATOM 1413 N N . ALA A 1 187 ? 3.748 -13.922 8.047 1 98.81 187 ALA A N 1
ATOM 1414 C CA . ALA A 1 187 ? 4.566 -13.469 9.172 1 98.81 187 ALA A CA 1
ATOM 1415 C C . ALA A 1 187 ? 3.734 -13.359 10.445 1 98.81 187 ALA A C 1
ATOM 1417 O O . ALA A 1 187 ? 2.939 -12.422 10.594 1 98.81 187 ALA A O 1
ATOM 1418 N N . PRO A 1 188 ? 3.906 -14.234 11.367 1 98.5 188 PRO A N 1
ATOM 1419 C CA . PRO A 1 188 ? 2.996 -14.273 12.516 1 98.5 188 PRO A CA 1
ATOM 1420 C C . PRO A 1 188 ? 2.99 -12.961 13.305 1 98.5 188 PRO A C 1
ATOM 1422 O O . PRO A 1 188 ? 1.933 -12.516 13.75 1 98.5 188 PRO A O 1
ATOM 1425 N N . GLY A 1 189 ? 4.105 -12.32 13.406 1 97.88 189 GLY A N 1
ATOM 1426 C CA . GLY A 1 189 ? 4.195 -11.086 14.172 1 97.88 189 GLY A CA 1
ATOM 1427 C C . GLY A 1 189 ? 3.387 -9.953 13.57 1 97.88 189 GLY A C 1
ATOM 1428 O O . GLY A 1 189 ? 3.053 -8.984 14.258 1 97.88 189 GLY A O 1
ATOM 1429 N N . ASP A 1 190 ? 3.068 -10.023 12.312 1 97.25 190 ASP A N 1
ATOM 1430 C CA . ASP A 1 190 ? 2.346 -8.969 11.609 1 97.25 190 ASP A CA 1
ATOM 1431 C C . ASP A 1 190 ? 0.849 -9.266 11.562 1 97.25 190 ASP A C 1
ATOM 1433 O O . ASP A 1 190 ? 0.079 -8.508 10.961 1 97.25 190 ASP A O 1
ATOM 1437 N N . ALA A 1 191 ? 0.414 -10.375 12.172 1 97.88 191 ALA A N 1
ATOM 1438 C CA . ALA A 1 191 ? -1.011 -10.695 12.227 1 97.88 191 ALA A CA 1
ATOM 1439 C C . ALA A 1 191 ? -1.742 -9.766 13.195 1 97.88 191 ALA A C 1
ATOM 1441 O O . ALA A 1 191 ? -1.231 -9.461 14.273 1 97.88 191 ALA A O 1
ATOM 1442 N N . PRO A 1 192 ? -2.922 -9.242 12.836 1 95.44 192 PRO A N 1
ATOM 1443 C CA . PRO A 1 192 ? -3.697 -8.438 13.789 1 95.44 192 PRO A CA 1
ATOM 1444 C C . PRO A 1 192 ? -3.9 -9.141 15.125 1 95.44 192 PRO A C 1
ATOM 1446 O O . PRO A 1 192 ? -4.34 -10.297 15.164 1 95.44 192 PRO A O 1
ATOM 1449 N N . GLY A 1 193 ? -3.479 -8.5 16.156 1 95.5 193 GLY A N 1
ATOM 1450 C CA . GLY A 1 193 ? -3.645 -9.055 17.484 1 95.5 193 GLY A CA 1
ATOM 1451 C C . GLY A 1 193 ? -2.391 -9.734 18.016 1 95.5 193 GLY A C 1
ATOM 1452 O O . GLY A 1 193 ? -2.361 -10.203 19.141 1 95.5 193 GLY A O 1
ATOM 1453 N N . ALA A 1 194 ? -1.304 -9.781 17.234 1 98 194 ALA A N 1
ATOM 1454 C CA . ALA A 1 194 ? -0.082 -10.477 17.625 1 98 194 ALA A CA 1
ATOM 1455 C C . ALA A 1 194 ? 0.487 -9.906 18.922 1 98 194 ALA A C 1
ATOM 1457 O O . ALA A 1 194 ? 1.037 -10.648 19.734 1 98 194 ALA A O 1
ATOM 1458 N N . GLU A 1 195 ? 0.328 -8.578 19.156 1 97.5 195 GLU A N 1
ATOM 1459 C CA . GLU A 1 195 ? 0.935 -7.926 20.312 1 97.5 195 GLU A CA 1
ATOM 1460 C C . GLU A 1 195 ? 0.207 -8.305 21.594 1 97.5 195 GLU A C 1
ATOM 1462 O O . GLU A 1 195 ? 0.684 -8.008 22.688 1 97.5 195 GLU A O 1
ATOM 1467 N N . ARG A 1 196 ? -0.948 -8.992 21.484 1 97.44 196 ARG A N 1
ATOM 1468 C CA . ARG A 1 196 ? -1.722 -9.398 22.656 1 97.44 196 ARG A CA 1
ATOM 1469 C C . ARG A 1 196 ? -1.096 -10.609 23.328 1 97.44 196 ARG A C 1
ATOM 1471 O O . ARG A 1 196 ? -1.451 -10.953 24.469 1 97.44 196 ARG A O 1
ATOM 1478 N N . VAL A 1 197 ? -0.175 -11.297 22.578 1 98.44 197 VAL A N 1
ATOM 1479 C CA . VAL A 1 197 ? 0.409 -12.523 23.109 1 98.44 197 VAL A CA 1
ATOM 1480 C C . VAL A 1 197 ? 1.932 -12.445 23.047 1 98.44 197 VAL A C 1
ATOM 1482 O O . VAL A 1 197 ? 2.482 -11.609 22.328 1 98.44 197 VAL A O 1
ATOM 1485 N N . ASP A 1 198 ? 2.566 -13.258 23.859 1 98.5 198 ASP A N 1
ATOM 1486 C CA . ASP A 1 198 ? 4.023 -13.344 23.812 1 98.5 198 ASP A CA 1
ATOM 1487 C C . ASP A 1 198 ? 4.473 -14.336 22.734 1 98.5 198 ASP A C 1
ATOM 1489 O O . ASP A 1 198 ? 4.242 -15.547 22.859 1 98.5 198 ASP A O 1
ATOM 1493 N N . LEU A 1 199 ? 5.051 -13.891 21.672 1 98.5 199 LEU A N 1
ATOM 1494 C CA . LEU A 1 199 ? 5.543 -14.734 20.594 1 98.5 199 LEU A CA 1
ATOM 1495 C C . LEU A 1 199 ? 7.062 -14.852 20.641 1 98.5 199 LEU A C 1
ATOM 1497 O O . LEU A 1 199 ? 7.672 -15.453 19.75 1 98.5 199 LEU A O 1
ATOM 1501 N N . SER A 1 200 ? 7.734 -14.281 21.688 1 98.31 200 SER A N 1
ATOM 1502 C CA . SER A 1 200 ? 9.18 -14.117 21.672 1 98.31 200 SER A CA 1
ATOM 1503 C C . SER A 1 200 ? 9.898 -15.461 21.625 1 98.31 200 SER A C 1
ATOM 1505 O O . SER A 1 200 ? 10.938 -15.602 20.984 1 98.31 200 SER A O 1
ATOM 1507 N N . ASP A 1 201 ? 9.312 -16.516 22.219 1 98.44 201 ASP A N 1
ATOM 1508 C CA . ASP A 1 201 ? 9.898 -17.859 22.203 1 98.44 201 ASP A CA 1
ATOM 1509 C C . ASP A 1 201 ? 9.836 -18.469 20.797 1 98.44 201 ASP A C 1
ATOM 1511 O O . ASP A 1 201 ? 10.828 -18.984 20.297 1 98.44 201 ASP A O 1
ATOM 1515 N N . LEU A 1 202 ? 8.688 -18.344 20.188 1 98.69 202 LEU A N 1
ATOM 1516 C CA . LEU A 1 202 ? 8.484 -18.891 18.859 1 98.69 202 LEU A CA 1
ATOM 1517 C C . LEU A 1 202 ? 9.273 -18.109 17.812 1 98.69 202 LEU A C 1
ATOM 1519 O O . LEU A 1 202 ? 9.805 -18.688 16.859 1 98.69 202 LEU A O 1
ATOM 1523 N N . ALA A 1 203 ? 9.312 -16.781 17.984 1 98.31 203 ALA A N 1
ATOM 1524 C CA . ALA A 1 203 ? 10.102 -15.938 17.094 1 98.31 203 ALA A CA 1
ATOM 1525 C C . ALA A 1 203 ? 11.578 -16.312 17.125 1 98.31 203 ALA A C 1
ATOM 1527 O O . ALA A 1 203 ? 12.227 -16.391 16.094 1 98.31 203 ALA A O 1
ATOM 1528 N N . ALA A 1 204 ? 12.07 -16.547 18.344 1 98.31 204 ALA A N 1
ATOM 1529 C CA . ALA A 1 204 ? 13.461 -16.953 18.484 1 98.31 204 ALA A CA 1
ATOM 1530 C C . ALA A 1 204 ? 13.719 -18.281 17.766 1 98.31 204 ALA A C 1
ATOM 1532 O O . ALA A 1 204 ? 14.703 -18.422 17.047 1 98.31 204 ALA A O 1
ATOM 1533 N N . ALA A 1 205 ? 12.812 -19.234 17.953 1 98.69 205 ALA A N 1
ATOM 1534 C CA . ALA A 1 205 ? 12.938 -20.547 17.312 1 98.69 205 ALA A CA 1
ATOM 1535 C C . ALA A 1 205 ? 12.82 -20.422 15.789 1 98.69 205 ALA A C 1
ATOM 1537 O O . ALA A 1 205 ? 13.562 -21.078 15.055 1 98.69 205 ALA A O 1
ATOM 1538 N N . GLY A 1 206 ? 11.867 -19.625 15.344 1 98.44 206 GLY A N 1
ATOM 1539 C CA . GLY A 1 206 ? 11.688 -19.406 13.914 1 98.44 206 GLY A CA 1
ATOM 1540 C C . GLY A 1 206 ? 12.898 -18.781 13.25 1 98.44 206 GLY A C 1
ATOM 1541 O O . GLY A 1 206 ? 13.352 -19.25 12.203 1 98.44 206 GLY A O 1
ATOM 1542 N N . ARG A 1 207 ? 13.453 -17.734 13.875 1 97.69 207 ARG A N 1
ATOM 1543 C CA . ARG A 1 207 ? 14.625 -17.062 13.32 1 97.69 207 ARG A CA 1
ATOM 1544 C C . ARG A 1 207 ? 15.828 -18 13.289 1 97.69 207 ARG A C 1
ATOM 1546 O O . ARG A 1 207 ? 16.672 -17.891 12.391 1 97.69 207 ARG A O 1
ATOM 1553 N N . ALA A 1 208 ? 15.922 -18.906 14.242 1 98.25 208 ALA A N 1
ATOM 1554 C CA . ALA A 1 208 ? 17.031 -19.859 14.297 1 98.25 208 ALA A CA 1
ATOM 1555 C C . ALA A 1 208 ? 17.047 -20.75 13.062 1 98.25 208 ALA A C 1
ATOM 1557 O O . ALA A 1 208 ? 18.109 -21.219 12.633 1 98.25 208 ALA A O 1
ATOM 1558 N N . LEU A 1 209 ? 15.883 -20.984 12.445 1 98.44 209 LEU A N 1
ATOM 1559 C CA . LEU A 1 209 ? 15.789 -21.812 11.25 1 98.44 209 LEU A CA 1
ATOM 1560 C C . LEU A 1 209 ? 16.516 -21.156 10.078 1 98.44 209 LEU A C 1
ATOM 1562 O O . LEU A 1 209 ? 16.875 -21.844 9.109 1 98.44 209 LEU A O 1
ATOM 1566 N N . ASN A 1 210 ? 16.75 -19.859 10.109 1 97.56 210 ASN A N 1
ATOM 1567 C CA . ASN A 1 210 ? 17.375 -19.125 9.016 1 97.56 210 ASN A CA 1
ATOM 1568 C C . ASN A 1 210 ? 18.859 -19.438 8.906 1 97.56 210 ASN A C 1
ATOM 1570 O O . ASN A 1 210 ? 19.5 -19.109 7.906 1 97.56 210 ASN A O 1
ATOM 1574 N N . ALA A 1 211 ? 19.375 -20.078 9.906 1 96.19 211 ALA A N 1
ATOM 1575 C CA . ALA A 1 211 ? 20.797 -20.359 9.93 1 96.19 211 ALA A CA 1
ATOM 1576 C C . ALA A 1 211 ? 21.156 -21.453 8.93 1 96.19 211 ALA A C 1
ATOM 1578 O O . ALA A 1 211 ? 22.328 -21.594 8.539 1 96.19 211 ALA A O 1
ATOM 1579 N N . ARG A 1 212 ? 20.156 -22.188 8.523 1 94.81 212 ARG A N 1
ATOM 1580 C CA . ARG A 1 212 ? 20.391 -23.281 7.566 1 94.81 212 ARG A CA 1
ATOM 1581 C C . ARG A 1 212 ? 19.859 -22.906 6.188 1 94.81 212 ARG A C 1
ATOM 1583 O O . ARG A 1 212 ? 18.75 -22.375 6.062 1 94.81 212 ARG A O 1
ATOM 1590 N N . ARG A 1 213 ? 20.578 -23.281 5.172 1 95.19 213 ARG A N 1
ATOM 1591 C CA . ARG A 1 213 ? 20.141 -22.984 3.814 1 95.19 213 ARG A CA 1
ATOM 1592 C C . ARG A 1 213 ? 19 -23.906 3.387 1 95.19 213 ARG A C 1
ATOM 1594 O O . ARG A 1 213 ? 18.125 -23.516 2.625 1 95.19 213 ARG A O 1
ATOM 1601 N N . ARG A 1 214 ? 19.094 -25.156 3.836 1 97.06 214 ARG A N 1
ATOM 1602 C CA . ARG A 1 214 ? 18.016 -26.078 3.531 1 97.06 214 ARG A CA 1
ATOM 1603 C C . ARG A 1 214 ? 16.75 -25.734 4.305 1 97.06 214 ARG A C 1
ATOM 1605 O O . ARG A 1 214 ? 16.766 -25.672 5.539 1 97.06 214 ARG A O 1
ATOM 1612 N N . ILE A 1 215 ? 15.688 -25.562 3.664 1 98.06 215 ILE A N 1
ATOM 1613 C CA . ILE A 1 215 ? 14.43 -25.141 4.273 1 98.06 215 ILE A CA 1
ATOM 1614 C C . ILE A 1 215 ? 13.734 -26.344 4.906 1 98.06 215 ILE A C 1
ATOM 1616 O O . ILE A 1 215 ? 13.492 -27.359 4.234 1 98.06 215 ILE A O 1
ATOM 1620 N N . ASP A 1 216 ? 13.477 -26.281 6.164 1 97.88 216 ASP A N 1
ATOM 1621 C CA . ASP A 1 216 ? 12.703 -27.281 6.906 1 97.88 216 ASP A CA 1
ATOM 1622 C C . ASP A 1 216 ? 11.242 -26.844 7.031 1 97.88 216 ASP A C 1
ATOM 1624 O O . ASP A 1 216 ? 10.836 -26.297 8.062 1 97.88 216 ASP A O 1
ATOM 1628 N N . ARG A 1 217 ? 10.445 -27.219 6.07 1 97.56 217 ARG A N 1
ATOM 1629 C CA . ARG A 1 217 ? 9.078 -26.719 5.988 1 97.56 217 ARG A CA 1
ATOM 1630 C C . ARG A 1 217 ? 8.219 -27.297 7.105 1 97.56 217 ARG A C 1
ATOM 1632 O O . ARG A 1 217 ? 7.258 -26.656 7.547 1 97.56 217 ARG A O 1
ATOM 1639 N N . ASP A 1 218 ? 8.539 -28.453 7.578 1 98.19 218 ASP A N 1
ATOM 1640 C CA . ASP A 1 218 ? 7.789 -29.031 8.688 1 98.19 218 ASP A CA 1
ATOM 1641 C C . ASP A 1 218 ? 7.988 -28.219 9.969 1 98.19 218 ASP A C 1
ATOM 1643 O O . ASP A 1 218 ? 7.027 -27.953 10.695 1 98.19 218 ASP A O 1
ATOM 1647 N N . ALA A 1 219 ? 9.227 -27.828 10.203 1 98.44 219 ALA A N 1
ATOM 1648 C CA . ALA A 1 219 ? 9.508 -27 11.367 1 98.44 219 ALA A CA 1
ATOM 1649 C C . ALA A 1 219 ? 8.828 -25.641 11.234 1 98.44 219 ALA A C 1
ATOM 1651 O O . ALA A 1 219 ? 8.258 -25.125 12.203 1 98.44 219 ALA A O 1
ATOM 1652 N N . VAL A 1 220 ? 8.914 -25.094 10.07 1 98.56 220 VAL A N 1
ATOM 1653 C CA . VAL A 1 220 ? 8.266 -23.828 9.797 1 98.56 220 VAL A CA 1
ATOM 1654 C C . VAL A 1 220 ? 6.773 -23.922 10.086 1 98.56 220 VAL A C 1
ATOM 1656 O O . VAL A 1 220 ? 6.215 -23.078 10.805 1 98.56 220 VAL A O 1
ATOM 1659 N N . ALA A 1 221 ? 6.145 -24.984 9.555 1 98.5 221 ALA A N 1
ATOM 1660 C CA . ALA A 1 221 ? 4.703 -25.172 9.711 1 98.5 221 ALA A CA 1
ATOM 1661 C C . ALA A 1 221 ? 4.324 -25.312 11.18 1 98.5 221 ALA A C 1
ATOM 1663 O O . ALA A 1 221 ? 3.336 -24.719 11.625 1 98.5 221 ALA A O 1
ATOM 1664 N N . ARG A 1 222 ? 5.094 -26.031 11.906 1 98.44 222 ARG A N 1
ATOM 1665 C CA . ARG A 1 222 ? 4.828 -26.25 13.32 1 98.44 222 ARG A CA 1
ATOM 1666 C C . ARG A 1 222 ? 4.895 -24.953 14.109 1 98.44 222 ARG A C 1
ATOM 1668 O O . ARG A 1 222 ? 3.994 -24.641 14.891 1 98.44 222 ARG A O 1
ATOM 1675 N N . LEU A 1 223 ? 5.914 -24.156 13.891 1 98.75 223 LEU A N 1
ATOM 1676 C CA . LEU A 1 223 ? 6.137 -22.922 14.641 1 98.75 223 LEU A CA 1
ATOM 1677 C C . LEU A 1 223 ? 5.102 -21.859 14.273 1 98.75 223 LEU A C 1
ATOM 1679 O O . LEU A 1 223 ? 4.535 -21.219 15.156 1 98.75 223 LEU A O 1
ATOM 1683 N N . LYS A 1 224 ? 4.844 -21.703 13.031 1 98.69 224 LYS A N 1
ATOM 1684 C CA . LYS A 1 224 ? 3.904 -20.672 12.602 1 98.69 224 LYS A CA 1
ATOM 1685 C C . LYS A 1 224 ? 2.473 -21.047 12.984 1 98.69 224 LYS A C 1
ATOM 1687 O O . LYS A 1 224 ? 1.683 -20.172 13.367 1 98.69 224 LYS A O 1
ATOM 1692 N N . SER A 1 225 ? 2.135 -22.344 12.875 1 98.56 225 SER A N 1
ATOM 1693 C CA . SER A 1 225 ? 0.812 -22.766 13.32 1 98.56 225 SER A CA 1
ATOM 1694 C C . SER A 1 225 ? 0.611 -22.484 14.805 1 98.56 225 SER A C 1
ATOM 1696 O O . SER A 1 225 ? -0.442 -21.984 15.211 1 98.56 225 SER A O 1
ATOM 1698 N N . ALA A 1 226 ? 1.641 -22.781 15.586 1 98.75 226 ALA A N 1
ATOM 1699 C CA . ALA A 1 226 ? 1.571 -22.531 17.031 1 98.75 226 ALA A CA 1
ATOM 1700 C C . ALA A 1 226 ? 1.368 -21.047 17.312 1 98.75 226 ALA A C 1
ATOM 1702 O O . ALA A 1 226 ? 0.559 -20.672 18.172 1 98.75 226 ALA A O 1
ATOM 1703 N N . ALA A 1 227 ? 2.049 -20.203 16.625 1 98.88 227 ALA A N 1
ATOM 1704 C CA . ALA A 1 227 ? 1.948 -18.75 16.797 1 98.88 227 ALA A CA 1
ATOM 1705 C C . ALA A 1 227 ? 0.562 -18.25 16.422 1 98.88 227 ALA A C 1
ATOM 1707 O O . ALA A 1 227 ? -0.06 -17.484 17.172 1 98.88 227 ALA A O 1
ATOM 1708 N N . LEU A 1 228 ? 0.095 -18.672 15.273 1 98.88 228 LEU A N 1
ATOM 1709 C CA . LEU A 1 228 ? -1.202 -18.219 14.781 1 98.88 228 LEU A CA 1
ATOM 1710 C C . LEU A 1 228 ? -2.326 -18.703 15.695 1 98.88 228 LEU A C 1
ATOM 1712 O O . LEU A 1 228 ? -3.297 -17.984 15.922 1 98.88 228 LEU A O 1
ATOM 1716 N N . GLU A 1 229 ? -2.17 -19.953 16.188 1 98.81 229 GLU A N 1
ATOM 1717 C CA . GLU A 1 229 ? -3.15 -20.484 17.141 1 98.81 229 GLU A CA 1
ATOM 1718 C C . GLU A 1 229 ? -3.156 -19.672 18.438 1 98.81 229 GLU A C 1
ATOM 1720 O O . GLU A 1 229 ? -4.219 -19.406 19 1 98.81 229 GLU A O 1
ATOM 1725 N N . ARG A 1 230 ? -1.968 -19.281 18.891 1 98.69 230 ARG A N 1
ATOM 1726 C CA . ARG A 1 230 ? -1.862 -18.453 20.078 1 98.69 230 ARG A CA 1
ATOM 1727 C C . ARG A 1 230 ? -2.564 -17.109 19.875 1 98.69 230 ARG A C 1
ATOM 1729 O O . ARG A 1 230 ? -3.295 -16.641 20.75 1 98.69 230 ARG A O 1
ATOM 1736 N N . ILE A 1 231 ? -2.365 -16.469 18.75 1 98.56 231 ILE A N 1
ATOM 1737 C CA . ILE A 1 231 ? -2.986 -15.195 18.438 1 98.56 231 ILE A CA 1
ATOM 1738 C C . ILE A 1 231 ? -4.5 -15.367 18.312 1 98.56 231 ILE A C 1
ATOM 1740 O O . ILE A 1 231 ? -5.266 -14.57 18.844 1 98.56 231 ILE A O 1
ATOM 1744 N N . TRP A 1 232 ? -4.938 -16.422 17.625 1 98.56 232 TRP A N 1
ATOM 1745 C CA . TRP A 1 232 ? -6.359 -16.688 17.453 1 98.56 232 TRP A CA 1
ATOM 1746 C C . TRP A 1 232 ? -7.066 -16.812 18.797 1 98.56 232 TRP A C 1
ATOM 1748 O O . TRP A 1 232 ? -8.148 -16.25 18.984 1 98.56 232 TRP A O 1
ATOM 1758 N N . ALA A 1 233 ? -6.426 -17.5 19.703 1 98.12 233 ALA A N 1
ATOM 1759 C CA . ALA A 1 233 ? -7.016 -17.672 21.016 1 98.12 233 ALA A CA 1
ATOM 1760 C C . ALA A 1 233 ? -7.27 -16.328 21.703 1 98.12 233 ALA A C 1
ATOM 1762 O O . ALA A 1 233 ? -8.219 -16.188 22.469 1 98.12 233 ALA A O 1
ATOM 1763 N N . ALA A 1 234 ? -6.469 -15.375 21.328 1 96.75 234 ALA A N 1
ATOM 1764 C CA . ALA A 1 234 ? -6.562 -14.062 21.969 1 96.75 234 ALA A CA 1
ATOM 1765 C C . ALA A 1 234 ? -7.59 -13.188 21.25 1 96.75 234 ALA A C 1
ATOM 1767 O O . ALA A 1 234 ? -8.148 -12.258 21.859 1 96.75 234 ALA A O 1
ATOM 1768 N N . VAL A 1 235 ? -7.898 -13.445 19.938 1 95.88 235 VAL A N 1
ATOM 1769 C CA . VAL A 1 235 ? -8.672 -12.477 19.172 1 95.88 235 VAL A CA 1
ATOM 1770 C C . VAL A 1 235 ? -10.023 -13.07 18.797 1 95.88 235 VAL A C 1
ATOM 1772 O O . VAL A 1 235 ? -10.938 -12.344 18.406 1 95.88 235 VAL A O 1
ATOM 1775 N N . ARG A 1 236 ? -10.227 -14.375 18.891 1 95.44 236 ARG A N 1
ATOM 1776 C CA . ARG A 1 236 ? -11.375 -15.078 18.328 1 95.44 236 ARG A CA 1
ATOM 1777 C C . ARG A 1 236 ? -12.68 -14.602 18.969 1 95.44 236 ARG A C 1
ATOM 1779 O O . ARG A 1 236 ? -13.734 -14.625 18.328 1 95.44 236 ARG A O 1
ATOM 1786 N N . ASP A 1 237 ? -12.57 -14.18 20.234 1 94.69 237 ASP A N 1
ATOM 1787 C CA . ASP A 1 237 ? -13.789 -13.742 20.906 1 94.69 237 ASP A CA 1
ATOM 1788 C C . ASP A 1 237 ? -14.148 -12.312 20.531 1 94.69 237 ASP A C 1
ATOM 1790 O O . ASP A 1 237 ? -15.25 -11.844 20.812 1 94.69 237 ASP A O 1
ATOM 1794 N N . GLU A 1 238 ? -13.227 -11.602 19.938 1 92.12 238 GLU A N 1
ATOM 1795 C CA . GLU A 1 238 ? -13.406 -10.266 19.375 1 92.12 238 GLU A CA 1
ATOM 1796 C C . GLU A 1 238 ? -12.922 -10.195 17.938 1 92.12 238 GLU A C 1
ATOM 1798 O O . GLU A 1 238 ? -12.047 -9.398 17.609 1 92.12 238 GLU A O 1
ATOM 1803 N N . GLU A 1 239 ? -13.602 -10.969 17.125 1 92.12 239 GLU A N 1
ATOM 1804 C CA . GLU A 1 239 ? -13.164 -11.047 15.727 1 92.12 239 GLU A CA 1
ATOM 1805 C C . GLU A 1 239 ? -13.148 -9.672 15.078 1 92.12 239 GLU A C 1
ATOM 1807 O O . GLU A 1 239 ? -14.109 -8.906 15.195 1 92.12 239 GLU A O 1
ATOM 1812 N N . PRO A 1 240 ? -12.141 -9.352 14.414 1 87.94 240 PRO A N 1
ATOM 1813 C CA . PRO A 1 240 ? -12.109 -8.062 13.711 1 87.94 240 PRO A CA 1
ATOM 1814 C C . PRO A 1 240 ? -13.25 -7.902 12.711 1 87.94 240 PRO A C 1
ATOM 1816 O O . PRO A 1 240 ? -13.594 -8.859 12.008 1 87.94 240 PRO A O 1
ATOM 1819 N N . ALA A 1 241 ? -13.828 -6.746 12.625 1 87.69 241 ALA A N 1
ATOM 1820 C CA . ALA A 1 241 ? -14.938 -6.473 11.711 1 87.69 241 ALA A CA 1
ATOM 1821 C C . ALA A 1 241 ? -14.523 -6.676 10.258 1 87.69 241 ALA A C 1
ATOM 1823 O O . ALA A 1 241 ? -15.305 -7.172 9.445 1 87.69 241 ALA A O 1
ATOM 1824 N N . GLU A 1 242 ? -13.312 -6.332 10 1 90.94 242 GLU A N 1
ATOM 1825 C CA . GLU A 1 242 ? -12.805 -6.512 8.641 1 90.94 242 GLU A CA 1
ATOM 1826 C C . GLU A 1 242 ? -12.781 -7.984 8.25 1 90.94 242 GLU A C 1
ATOM 1828 O O . GLU A 1 242 ? -13.102 -8.336 7.105 1 90.94 242 GLU A O 1
ATOM 1833 N N . PHE A 1 243 ? -12.391 -8.859 9.297 1 96.38 243 PHE A N 1
ATOM 1834 C CA . PHE A 1 243 ? -12.367 -10.297 9.023 1 96.38 243 PHE A CA 1
ATOM 1835 C C . PHE A 1 243 ? -13.773 -10.82 8.766 1 96.38 243 PHE A C 1
ATOM 1837 O O . PHE A 1 243 ? -13.992 -11.555 7.801 1 96.38 243 PHE A O 1
ATOM 1844 N N . ARG A 1 244 ? -14.688 -10.383 9.492 1 94.69 244 ARG A N 1
ATOM 1845 C CA . ARG A 1 244 ? -16.062 -10.844 9.344 1 94.69 244 ARG A CA 1
ATOM 1846 C C . ARG A 1 244 ? -16.609 -10.477 7.969 1 94.69 244 ARG A C 1
ATOM 1848 O O . ARG A 1 244 ? -17.188 -11.32 7.273 1 94.69 244 ARG A O 1
ATOM 1855 N N . ALA A 1 245 ? -16.359 -9.234 7.598 1 92.06 245 ALA A N 1
ATOM 1856 C CA . ALA A 1 245 ? -16.859 -8.773 6.305 1 92.06 245 ALA A CA 1
ATOM 1857 C C . ALA A 1 245 ? -16.156 -9.492 5.156 1 92.06 245 ALA A C 1
ATOM 1859 O O . ALA A 1 245 ? -16.797 -9.898 4.184 1 92.06 245 ALA A O 1
ATOM 1860 N N . TRP A 1 246 ? -14.867 -9.68 5.293 1 95.25 246 TRP A N 1
ATOM 1861 C CA . TRP A 1 246 ? -14.055 -10.344 4.281 1 95.25 246 TRP A CA 1
ATOM 1862 C C . TRP A 1 246 ? -14.5 -11.789 4.09 1 95.25 246 TRP A C 1
ATOM 1864 O O . TRP A 1 246 ? -14.703 -12.242 2.961 1 95.25 246 TRP A O 1
ATOM 1874 N N . ALA A 1 247 ? -14.711 -12.469 5.191 1 97.5 247 ALA A N 1
ATOM 1875 C CA . ALA A 1 247 ? -15.109 -13.875 5.164 1 97.5 247 ALA A CA 1
ATOM 1876 C C . ALA A 1 247 ? -16.5 -14.039 4.555 1 97.5 247 ALA A C 1
ATOM 1878 O O . ALA A 1 247 ? -16.734 -14.945 3.752 1 97.5 247 ALA A O 1
ATOM 1879 N N . ALA A 1 248 ? -17.344 -13.117 4.895 1 95.62 248 ALA A N 1
ATOM 1880 C CA . ALA A 1 248 ? -18.703 -13.18 4.367 1 95.62 248 ALA A CA 1
ATOM 1881 C C . ALA A 1 248 ? -18.719 -12.992 2.854 1 95.62 248 ALA A C 1
ATOM 1883 O O . ALA A 1 248 ? -19.5 -13.648 2.15 1 95.62 248 ALA A O 1
ATOM 1884 N N . GLY A 1 249 ? -17.844 -12.219 2.355 1 94.5 249 GLY A N 1
ATOM 1885 C CA . GLY A 1 249 ? -17.797 -11.938 0.929 1 94.5 249 GLY A CA 1
ATOM 1886 C C . GLY A 1 249 ? -17.234 -13.094 0.118 1 94.5 249 GLY A C 1
ATOM 1887 O O . GLY A 1 249 ? -17.406 -13.148 -1.099 1 94.5 249 GLY A O 1
ATOM 1888 N N . LEU A 1 250 ? -16.625 -14.039 0.74 1 96.62 250 LEU A N 1
ATOM 1889 C CA . LEU A 1 250 ? -15.945 -15.117 0.03 1 96.62 250 LEU A CA 1
ATOM 1890 C C . LEU A 1 250 ? -16.656 -16.453 0.272 1 96.62 250 LEU A C 1
ATOM 1892 O O . LEU A 1 250 ? -16.203 -17.484 -0.212 1 96.62 250 LEU A O 1
ATOM 1896 N N . ASP A 1 251 ? -17.703 -16.391 1.104 1 94.38 251 ASP A N 1
ATOM 1897 C CA . ASP A 1 251 ? -18.516 -17.594 1.283 1 94.38 251 ASP A CA 1
ATOM 1898 C C . ASP A 1 251 ? -19.359 -17.875 0.042 1 94.38 251 ASP A C 1
ATOM 1900 O O . ASP A 1 251 ? -19.781 -16.953 -0.651 1 94.38 251 ASP A O 1
ATOM 1904 N N . PRO A 1 252 ? -19.578 -19.188 -0.244 1 95.44 252 PRO A N 1
ATOM 1905 C CA . PRO A 1 252 ? -19.281 -20.344 0.605 1 95.44 252 PRO A CA 1
ATOM 1906 C C . PRO A 1 252 ? -17.906 -20.922 0.337 1 95.44 252 PRO A C 1
ATOM 1908 O O . PRO A 1 252 ? -17.484 -21.875 1.016 1 95.44 252 PRO A O 1
ATOM 1911 N N . ASP A 1 253 ? -17.141 -20.391 -0.661 1 96.88 253 ASP A N 1
ATOM 1912 C CA . ASP A 1 253 ? -15.883 -20.984 -1.085 1 96.88 253 ASP A CA 1
ATOM 1913 C C . ASP A 1 253 ? -14.883 -21.031 0.069 1 96.88 253 ASP A C 1
ATOM 1915 O O . ASP A 1 253 ? -14.188 -22.031 0.255 1 96.88 253 ASP A O 1
ATOM 1919 N N . LEU A 1 254 ? -14.82 -20 0.823 1 98.38 254 LEU A N 1
ATOM 1920 C CA . LEU A 1 254 ? -13.883 -19.922 1.933 1 98.38 254 LEU A CA 1
ATOM 1921 C C . LEU A 1 254 ? -14.195 -20.984 2.984 1 98.38 254 LEU A C 1
ATOM 1923 O O . LEU A 1 254 ? -13.297 -21.688 3.455 1 98.38 254 LEU A O 1
ATOM 1927 N N . THR A 1 255 ? -15.469 -21.125 3.342 1 98.19 255 THR A N 1
ATOM 1928 C CA . THR A 1 255 ? -15.875 -22.125 4.32 1 98.19 255 THR A CA 1
ATOM 1929 C C . THR A 1 255 ? -15.57 -23.531 3.82 1 98.19 255 THR A C 1
ATOM 1931 O O . THR A 1 255 ? -15.094 -24.391 4.582 1 98.19 255 THR A O 1
ATOM 1934 N N . THR A 1 256 ? -15.82 -23.703 2.539 1 98.19 256 THR A N 1
ATOM 1935 C CA . THR A 1 256 ? -15.531 -25.016 1.943 1 98.19 256 THR A CA 1
ATOM 1936 C C . THR A 1 256 ? -14.047 -25.344 2.051 1 98.19 256 THR A C 1
ATOM 1938 O O . THR A 1 256 ? -13.672 -26.422 2.492 1 98.19 256 THR A O 1
ATOM 1941 N N . PHE A 1 257 ? -13.219 -24.453 1.702 1 98.56 257 PHE A N 1
ATOM 1942 C CA . PHE A 1 257 ? -11.781 -24.656 1.76 1 98.56 257 PHE A CA 1
ATOM 1943 C C . PHE A 1 257 ? -11.32 -24.875 3.197 1 98.56 257 PHE A C 1
ATOM 1945 O O . PHE A 1 257 ? -10.516 -25.781 3.463 1 98.56 257 PHE A O 1
ATOM 1952 N N . ALA A 1 258 ? -11.789 -23.984 4.094 1 98.88 258 ALA A N 1
ATOM 1953 C CA . ALA A 1 258 ? -11.406 -24.109 5.496 1 98.88 258 ALA A CA 1
ATOM 1954 C C . ALA A 1 258 ? -11.836 -25.453 6.066 1 98.88 258 ALA A C 1
ATOM 1956 O O . ALA A 1 258 ? -11.109 -26.062 6.855 1 98.88 258 ALA A O 1
ATOM 1957 N N . THR A 1 259 ? -13.031 -25.906 5.695 1 98.75 259 THR A N 1
ATOM 1958 C CA . THR A 1 259 ? -13.508 -27.219 6.121 1 98.75 259 THR A CA 1
ATOM 1959 C C . THR A 1 259 ? -12.594 -28.328 5.578 1 98.75 259 THR A C 1
ATOM 1961 O O . THR A 1 259 ? -12.242 -29.25 6.305 1 98.75 259 THR A O 1
ATOM 1964 N N . TRP A 1 260 ? -12.211 -28.188 4.34 1 98.81 260 TRP A N 1
ATOM 1965 C CA . TRP A 1 260 ? -11.258 -29.141 3.762 1 98.81 260 TRP A CA 1
ATOM 1966 C C . TRP A 1 260 ? -9.969 -29.188 4.586 1 98.81 260 TRP A C 1
ATOM 1968 O O . TRP A 1 260 ? -9.43 -30.266 4.836 1 98.81 260 TRP A O 1
ATOM 1978 N N . CYS A 1 261 ? -9.469 -28.062 4.988 1 98.75 261 CYS A N 1
ATOM 1979 C CA . CYS A 1 261 ? -8.242 -28 5.773 1 98.75 261 CYS A CA 1
ATOM 1980 C C . CYS A 1 261 ? -8.367 -28.828 7.047 1 98.75 261 CYS A C 1
ATOM 1982 O O . CYS A 1 261 ? -7.465 -29.594 7.387 1 98.75 261 CYS A O 1
ATOM 1984 N N . VAL A 1 262 ? -9.508 -28.672 7.73 1 98.75 262 VAL A N 1
ATOM 1985 C CA . VAL A 1 262 ? -9.711 -29.406 8.984 1 98.75 262 VAL A CA 1
ATOM 1986 C C . VAL A 1 262 ? -9.844 -30.891 8.695 1 98.75 262 VAL A C 1
ATOM 1988 O O . VAL A 1 262 ? -9.289 -31.719 9.43 1 98.75 262 VAL A O 1
ATOM 1991 N N . LEU A 1 263 ? -10.547 -31.25 7.656 1 98.75 263 LEU A N 1
ATOM 1992 C CA . LEU A 1 263 ? -10.641 -32.656 7.25 1 98.75 263 LEU A CA 1
ATOM 1993 C C . LEU A 1 263 ? -9.266 -33.219 6.922 1 98.75 263 LEU A C 1
ATOM 1995 O O . LEU A 1 263 ? -8.953 -34.344 7.301 1 98.75 263 LEU A O 1
ATOM 1999 N N . ALA A 1 264 ? -8.484 -32.469 6.219 1 98.44 264 ALA A N 1
ATOM 2000 C CA . ALA A 1 264 ? -7.133 -32.875 5.859 1 98.44 264 ALA A CA 1
ATOM 2001 C C . ALA A 1 264 ? -6.27 -33.094 7.098 1 98.44 264 ALA A C 1
ATOM 2003 O O . ALA A 1 264 ? -5.488 -34.031 7.172 1 98.44 264 ALA A O 1
ATOM 2004 N N . GLU A 1 265 ? -6.379 -32.156 8.062 1 98 265 GLU A N 1
ATOM 2005 C CA . GLU A 1 265 ? -5.66 -32.312 9.328 1 98 265 GLU A CA 1
ATOM 2006 C C . GLU A 1 265 ? -6.039 -33.594 10.031 1 98 265 GLU A C 1
ATOM 2008 O O . GLU A 1 265 ? -5.211 -34.219 10.711 1 98 265 GLU A O 1
ATOM 2013 N N . THR A 1 266 ? -7.273 -33.969 9.898 1 97.81 266 THR A N 1
ATOM 2014 C CA . THR A 1 266 ? -7.84 -35.094 10.648 1 97.81 266 THR A CA 1
ATOM 2015 C C . THR A 1 266 ? -7.57 -36.406 9.945 1 97.81 266 THR A C 1
ATOM 2017 O O . THR A 1 266 ? -7.223 -37.406 10.586 1 97.81 266 THR A O 1
ATOM 2020 N N . TYR A 1 267 ? -7.703 -36.375 8.609 1 97.69 267 TYR A N 1
ATOM 2021 C CA . TYR A 1 267 ? -7.715 -37.656 7.898 1 97.69 267 TYR A CA 1
ATOM 2022 C C . TYR A 1 267 ? -6.59 -37.719 6.867 1 97.69 267 TYR A C 1
ATOM 2024 O O . TYR A 1 267 ? -6.43 -38.719 6.176 1 97.69 267 TYR A O 1
ATOM 2032 N N . GLY A 1 268 ? -5.863 -36.656 6.707 1 96.69 268 GLY A N 1
ATOM 2033 C CA . GLY A 1 268 ? -4.836 -36.594 5.68 1 96.69 268 GLY A CA 1
ATOM 2034 C C . GLY A 1 268 ? -5.242 -35.75 4.484 1 96.69 268 GLY A C 1
ATOM 2035 O O . GLY A 1 268 ? -6.426 -35.438 4.305 1 96.69 268 GLY A O 1
ATOM 2036 N N . GLY A 1 269 ? -4.367 -35.469 3.619 1 95.25 269 GLY A N 1
ATOM 2037 C CA . GLY A 1 269 ? -4.566 -34.469 2.576 1 95.25 269 GLY A CA 1
ATOM 2038 C C . GLY A 1 269 ? -5.281 -35.031 1.357 1 95.25 269 GLY A C 1
ATOM 2039 O O . GLY A 1 269 ? -5.801 -34.281 0.537 1 95.25 269 GLY A O 1
ATOM 2040 N N . ASP A 1 270 ? -5.301 -36.344 1.163 1 96.56 270 ASP A N 1
ATOM 2041 C CA . ASP A 1 270 ? -5.922 -36.969 -0 1 96.56 270 ASP A CA 1
ATOM 2042 C C . ASP A 1 270 ? -7.371 -37.344 0.288 1 96.56 270 ASP A C 1
ATOM 2044 O O . ASP A 1 270 ? -7.641 -38.375 0.891 1 96.56 270 ASP A O 1
ATOM 2048 N N . TRP A 1 271 ? -8.289 -36.5 -0.208 1 97.31 271 TRP A N 1
ATOM 2049 C CA . TRP A 1 271 ? -9.703 -36.656 0.118 1 97.31 271 TRP A CA 1
ATOM 2050 C C . TRP A 1 271 ? -10.227 -38 -0.359 1 97.31 271 TRP A C 1
ATOM 2052 O O . TRP A 1 271 ? -11.227 -38.5 0.154 1 97.31 271 TRP A O 1
ATOM 2062 N N . ARG A 1 272 ? -9.578 -38.594 -1.336 1 95.62 272 ARG A N 1
ATOM 2063 C CA . ARG A 1 272 ? -10.008 -39.875 -1.889 1 95.62 272 ARG A CA 1
ATOM 2064 C C . ARG A 1 272 ? -9.867 -41 -0.859 1 95.62 272 ARG A C 1
ATOM 2066 O O . ARG A 1 272 ? -10.461 -42.062 -1.012 1 95.62 272 ARG A O 1
ATOM 2073 N N . GLN A 1 273 ? -9.102 -40.75 0.11 1 97.12 273 GLN A N 1
ATOM 2074 C CA . GLN A 1 273 ? -8.867 -41.75 1.157 1 97.12 273 GLN A CA 1
ATOM 2075 C C . GLN A 1 273 ? -9.719 -41.469 2.387 1 97.12 273 GLN A C 1
ATOM 2077 O O . GLN A 1 273 ? -9.672 -42.188 3.371 1 97.12 273 GLN A O 1
ATOM 2082 N N . TRP A 1 274 ? -10.555 -40.438 2.424 1 98 274 TRP A N 1
ATOM 2083 C CA . TRP A 1 274 ? -11.398 -40.062 3.553 1 98 274 TRP A CA 1
ATOM 2084 C C . TRP A 1 274 ? -12.578 -41 3.697 1 98 274 TRP A C 1
ATOM 2086 O O . TRP A 1 274 ? -12.914 -41.719 2.76 1 98 274 TRP A O 1
ATOM 2096 N N . PRO A 1 275 ? -13.234 -41.031 4.863 1 97.44 275 PRO A N 1
ATOM 2097 C CA . PRO A 1 275 ? -14.516 -41.719 4.965 1 97.44 275 PRO A CA 1
ATOM 2098 C C . PRO A 1 275 ? -15.531 -41.25 3.926 1 97.44 275 PRO A C 1
ATOM 2100 O O . PRO A 1 275 ? -15.57 -40.062 3.588 1 97.44 275 PRO A O 1
ATOM 2103 N N . ALA A 1 276 ? -16.391 -42.062 3.496 1 95.94 276 ALA A N 1
ATOM 2104 C CA . ALA A 1 276 ? -17.281 -41.875 2.354 1 95.94 276 ALA A CA 1
ATOM 2105 C C . ALA A 1 276 ? -18.172 -40.656 2.566 1 95.94 276 ALA A C 1
ATOM 2107 O O . ALA A 1 276 ? -18.5 -39.938 1.612 1 95.94 276 ALA A O 1
ATOM 2108 N N . GLY A 1 277 ? -18.5 -40.438 3.756 1 96.38 277 GLY A N 1
ATOM 2109 C CA . GLY A 1 277 ? -19.391 -39.312 4.043 1 96.38 277 GLY A CA 1
ATOM 2110 C C . GLY A 1 277 ? -18.766 -37.969 3.734 1 96.38 277 GLY A C 1
ATOM 2111 O O . GLY A 1 277 ? -19.469 -36.969 3.574 1 96.38 277 GLY A O 1
ATOM 2112 N N . TYR A 1 278 ? -17.406 -37.938 3.572 1 98.19 278 TYR A N 1
ATOM 2113 C CA . TYR A 1 278 ? -16.703 -36.656 3.377 1 98.19 278 TYR A CA 1
ATOM 2114 C C . TYR A 1 278 ? -16.203 -36.531 1.941 1 98.19 278 TYR A C 1
ATOM 2116 O O . TYR A 1 278 ? -15.484 -35.562 1.614 1 98.19 278 TYR A O 1
ATOM 2124 N N . ALA A 1 279 ? -16.625 -37.344 1.049 1 95.5 279 ALA A N 1
ATOM 2125 C CA . ALA A 1 279 ? -16.094 -37.438 -0.307 1 95.5 279 ALA A CA 1
ATOM 2126 C C . ALA A 1 279 ? -16.516 -36.25 -1.145 1 95.5 279 ALA A C 1
ATOM 2128 O O . ALA A 1 279 ? -15.805 -35.844 -2.064 1 95.5 279 ALA A O 1
ATOM 2129 N N . HIS A 1 280 ? -17.703 -35.719 -0.816 1 97.12 280 HIS A N 1
ATOM 2130 C CA . HIS A 1 280 ? -18.203 -34.594 -1.589 1 97.12 280 HIS A CA 1
ATOM 2131 C C . HIS A 1 280 ? -18.406 -33.375 -0.703 1 97.12 280 HIS A C 1
ATOM 2133 O O . HIS A 1 280 ? -19 -33.469 0.372 1 97.12 280 HIS A O 1
ATOM 2139 N N . PRO A 1 281 ? -17.984 -32.25 -1.116 1 97.38 281 PRO A N 1
ATOM 2140 C CA . PRO A 1 281 ? -18.031 -31.047 -0.279 1 97.38 281 PRO A CA 1
ATOM 2141 C C . PRO A 1 281 ? -19.453 -30.625 0.084 1 97.38 281 PRO A C 1
ATOM 2143 O O . PRO A 1 281 ? -19.656 -29.969 1.102 1 97.38 281 PRO A O 1
ATOM 2146 N N . ARG A 1 282 ? -20.469 -30.953 -0.709 1 94.94 282 ARG A N 1
ATOM 2147 C CA . ARG A 1 282 ? -21.844 -30.531 -0.48 1 94.94 282 ARG A CA 1
ATOM 2148 C C . ARG A 1 282 ? -22.609 -31.578 0.314 1 94.94 282 ARG A C 1
ATOM 2150 O O . ARG A 1 282 ? -23.828 -31.453 0.498 1 94.94 282 ARG A O 1
ATOM 2157 N N .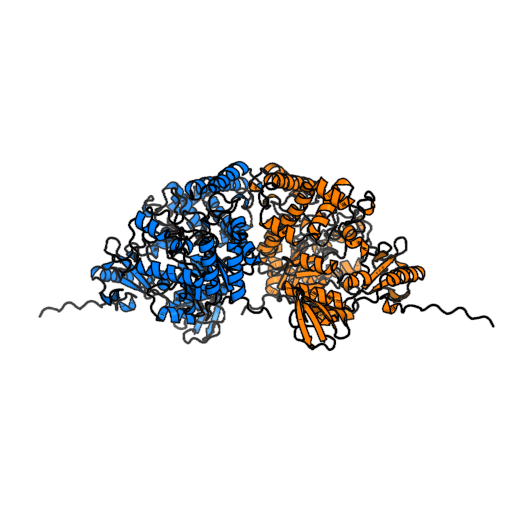 GLY A 1 283 ? -21.969 -32.594 0.7 1 94.94 283 GLY A N 1
ATOM 2158 C CA . GLY A 1 283 ? -22.625 -33.656 1.472 1 94.94 283 GLY A CA 1
ATOM 2159 C C . GLY A 1 283 ? -23.047 -33.188 2.857 1 94.94 283 GLY A C 1
ATOM 2160 O O . GLY A 1 283 ? -22.406 -32.312 3.443 1 94.94 283 GLY A O 1
ATOM 2161 N N . GLY A 1 284 ? -24.094 -33.781 3.402 1 96.56 284 GLY A N 1
ATOM 2162 C CA . GLY A 1 284 ? -24.578 -33.438 4.727 1 96.56 284 GLY A CA 1
ATOM 2163 C C . GLY A 1 284 ? -23.578 -33.719 5.828 1 96.56 284 GLY A C 1
ATOM 2164 O O . GLY A 1 284 ? -23.484 -32.938 6.793 1 96.56 284 GLY A O 1
ATOM 2165 N N . ALA A 1 285 ? -22.828 -34.75 5.652 1 97.88 285 ALA A N 1
ATOM 2166 C CA . ALA A 1 285 ? -21.812 -35.094 6.645 1 97.88 285 ALA A CA 1
ATOM 2167 C C . ALA A 1 285 ? -20.734 -34.031 6.73 1 97.88 285 ALA A C 1
ATOM 2169 O O . ALA A 1 285 ? -20.203 -33.75 7.812 1 97.88 285 ALA A O 1
ATOM 2170 N N . VAL A 1 286 ? -20.391 -33.438 5.641 1 98.31 286 VAL A N 1
ATOM 2171 C CA . VAL A 1 286 ? -19.391 -32.375 5.605 1 98.31 286 VAL A CA 1
ATOM 2172 C C . VAL A 1 286 ? -19.922 -31.156 6.348 1 98.31 286 VAL A C 1
ATOM 2174 O O . VAL A 1 286 ? -19.188 -30.547 7.133 1 98.31 286 VAL A O 1
ATOM 2177 N N . ALA A 1 287 ? -21.172 -30.812 6.121 1 97.62 287 ALA A N 1
ATOM 2178 C CA . ALA A 1 287 ? -21.797 -29.688 6.82 1 97.62 287 ALA A CA 1
ATOM 2179 C C . ALA A 1 287 ? -21.812 -29.922 8.328 1 97.62 287 ALA A C 1
ATOM 2181 O O . ALA A 1 287 ? -21.531 -29.016 9.109 1 97.62 287 ALA A O 1
ATOM 2182 N N . ALA A 1 288 ? -22.156 -31.141 8.711 1 98.12 288 ALA A N 1
ATOM 2183 C CA . ALA A 1 288 ? -22.172 -31.5 10.125 1 98.12 288 ALA A CA 1
ATOM 2184 C C . ALA A 1 288 ? -20.781 -31.422 10.734 1 98.12 288 ALA A C 1
ATOM 2186 O O . ALA A 1 288 ? -20.609 -30.922 11.852 1 98.12 288 ALA A O 1
ATOM 2187 N N . PHE A 1 289 ? -19.844 -31.875 10.008 1 98.38 289 PHE A N 1
ATOM 2188 C CA . PHE A 1 289 ? -18.453 -31.828 10.445 1 98.38 289 PHE A CA 1
ATOM 2189 C C . PHE A 1 289 ? -18 -30.391 10.648 1 98.38 289 PHE A C 1
ATOM 2191 O O . PHE A 1 289 ? -17.359 -30.078 11.656 1 98.38 289 PHE A O 1
ATOM 2198 N N . ALA A 1 290 ? -18.297 -29.516 9.703 1 98.25 290 ALA A N 1
ATOM 2199 C CA . ALA A 1 290 ? -17.938 -28.109 9.789 1 98.25 290 ALA A CA 1
ATOM 2200 C C . ALA A 1 290 ? -18.516 -27.469 11.047 1 98.25 290 ALA A C 1
ATOM 2202 O O . ALA A 1 290 ? -17.844 -26.688 11.727 1 98.25 290 ALA A O 1
ATOM 2203 N N . ARG A 1 291 ? -19.719 -27.797 11.375 1 98.06 291 ARG A N 1
ATOM 2204 C CA . ARG A 1 291 ? -20.391 -27.266 12.562 1 98.06 291 ARG A CA 1
ATOM 2205 C C . ARG A 1 291 ? -19.719 -27.766 13.836 1 98.06 291 ARG A C 1
ATOM 2207 O O . ARG A 1 291 ? -19.516 -27 14.781 1 98.06 291 ARG A O 1
ATOM 2214 N N . GLU A 1 292 ? -19.406 -29.047 13.82 1 98.25 292 GLU A N 1
ATOM 2215 C CA . GLU A 1 292 ? -18.766 -29.656 14.977 1 98.25 292 GLU A CA 1
ATOM 2216 C C . GLU A 1 292 ? -17.391 -29.062 15.234 1 98.25 292 GLU A C 1
ATOM 2218 O O . GLU A 1 292 ? -16.938 -29 16.375 1 98.25 292 GLU A O 1
ATOM 2223 N N . HIS A 1 293 ? -16.781 -28.656 14.172 1 98.62 293 HIS A N 1
ATOM 2224 C CA . HIS A 1 293 ? -15.438 -28.125 14.266 1 98.62 293 HIS A CA 1
ATOM 2225 C C . HIS A 1 293 ? -15.414 -26.641 13.922 1 98.62 293 HIS A C 1
ATOM 2227 O O . HIS A 1 293 ? -14.461 -26.156 13.305 1 98.62 293 HIS A O 1
ATOM 2233 N N . ALA A 1 294 ? -16.375 -25.891 14.281 1 98.31 294 ALA A N 1
ATOM 2234 C CA . ALA A 1 294 ? -16.625 -24.531 13.844 1 98.31 294 ALA A CA 1
ATOM 2235 C C . ALA A 1 294 ? -15.445 -23.609 14.188 1 98.31 294 ALA A C 1
ATOM 2237 O O . ALA A 1 294 ? -15.039 -22.781 13.375 1 98.31 294 ALA A O 1
ATOM 2238 N N . ASP A 1 295 ? -14.852 -23.734 15.367 1 98.44 295 ASP A N 1
ATOM 2239 C CA . ASP A 1 295 ? -13.75 -22.875 15.789 1 98.44 295 ASP A CA 1
ATOM 2240 C C . ASP A 1 295 ? -12.508 -23.109 14.938 1 98.44 295 ASP A C 1
ATOM 2242 O O . ASP A 1 295 ? -11.844 -22.156 14.516 1 98.44 295 ASP A O 1
ATOM 2246 N N . ARG A 1 296 ? -12.219 -24.375 14.695 1 98.69 296 ARG A N 1
ATOM 2247 C CA . ARG A 1 296 ? -11.047 -24.719 13.898 1 98.69 296 ARG A CA 1
ATOM 2248 C C . ARG A 1 296 ? -11.227 -24.281 12.445 1 98.69 296 ARG A C 1
ATOM 2250 O O . ARG A 1 296 ? -10.281 -23.797 11.812 1 98.69 296 ARG A O 1
ATOM 2257 N N . VAL A 1 297 ? -12.438 -24.453 11.898 1 98.81 297 VAL A N 1
ATOM 2258 C CA . VAL A 1 297 ? -12.758 -23.969 10.555 1 98.81 297 VAL A CA 1
ATOM 2259 C C . VAL A 1 297 ? -12.578 -22.469 10.484 1 98.81 297 VAL A C 1
ATOM 2261 O O . VAL A 1 297 ? -11.945 -21.953 9.555 1 98.81 297 VAL A O 1
ATOM 2264 N N . ARG A 1 298 ? -13.055 -21.781 11.516 1 98.75 298 ARG A N 1
ATOM 2265 C CA . ARG A 1 298 ? -12.953 -20.328 11.562 1 98.75 298 ARG A CA 1
ATOM 2266 C C . ARG A 1 298 ? -11.492 -19.891 11.656 1 98.75 298 ARG A C 1
ATOM 2268 O O . ARG A 1 298 ? -11.117 -18.859 11.094 1 98.75 298 ARG A O 1
ATOM 2275 N N . PHE A 1 299 ? -10.688 -20.625 12.352 1 98.75 299 PHE A N 1
ATOM 2276 C CA . PHE A 1 299 ? -9.258 -20.359 12.453 1 98.75 299 PHE A CA 1
ATOM 2277 C C . PHE A 1 299 ? -8.609 -20.375 11.07 1 98.75 299 PHE A C 1
ATOM 2279 O O . PHE A 1 299 ? -7.848 -19.469 10.727 1 98.75 299 PHE A O 1
ATOM 2286 N N . HIS A 1 300 ? -8.938 -21.359 10.273 1 98.88 300 HIS A N 1
ATOM 2287 C CA . HIS A 1 300 ? -8.352 -21.453 8.938 1 98.88 300 HIS A CA 1
ATOM 2288 C C . HIS A 1 300 ? -8.828 -20.312 8.047 1 98.88 300 HIS A C 1
ATOM 2290 O O . HIS A 1 300 ? -8.07 -19.797 7.219 1 98.88 300 HIS A O 1
ATOM 2296 N N . MET A 1 301 ? -10.102 -19.953 8.219 1 98.88 301 MET A N 1
ATOM 2297 C CA . MET A 1 301 ? -10.602 -18.781 7.508 1 98.88 301 MET A CA 1
ATOM 2298 C C . MET A 1 301 ? -9.82 -17.531 7.906 1 98.88 301 MET A C 1
ATOM 2300 O O . MET A 1 301 ? -9.438 -16.734 7.047 1 98.88 301 MET A O 1
ATOM 2304 N N . TRP A 1 302 ? -9.547 -17.391 9.195 1 98.81 302 TRP A N 1
ATOM 2305 C CA . TRP A 1 302 ? -8.812 -16.25 9.727 1 98.81 302 TRP A CA 1
ATOM 2306 C C . TRP A 1 302 ? -7.383 -16.219 9.195 1 98.81 302 TRP A C 1
ATOM 2308 O O . TRP A 1 302 ? -6.875 -15.164 8.82 1 98.81 302 TRP A O 1
ATOM 2318 N N . CYS A 1 303 ? -6.781 -17.359 9.094 1 98.88 303 CYS A N 1
ATOM 2319 C CA . CYS A 1 303 ? -5.426 -17.438 8.562 1 98.88 303 CYS A CA 1
ATOM 2320 C C . CYS A 1 303 ? -5.387 -16.953 7.117 1 98.88 303 CYS A C 1
ATOM 2322 O O . CYS A 1 303 ? -4.449 -16.25 6.723 1 98.88 303 CYS A O 1
ATOM 2324 N N . GLN A 1 304 ? -6.391 -17.344 6.34 1 98.88 304 GLN A N 1
ATOM 2325 C CA . GLN A 1 304 ? -6.457 -16.891 4.961 1 98.88 304 GLN A CA 1
ATOM 2326 C C . GLN A 1 304 ? -6.617 -15.367 4.895 1 98.88 304 GLN A C 1
ATOM 2328 O O . GLN A 1 304 ? -6.031 -14.711 4.027 1 98.88 304 GLN A O 1
ATOM 2333 N N . TRP A 1 305 ? -7.359 -14.828 5.832 1 98.62 305 TRP A N 1
ATOM 2334 C CA . TRP A 1 305 ? -7.531 -13.375 5.898 1 98.62 305 TRP A CA 1
ATOM 2335 C C . TRP A 1 305 ? -6.219 -12.688 6.238 1 98.62 305 TRP A C 1
ATOM 2337 O O . TRP A 1 305 ? -5.863 -11.672 5.629 1 98.62 305 TRP A O 1
ATOM 2347 N N . VAL A 1 306 ? -5.516 -13.234 7.203 1 98.62 306 VAL A N 1
ATOM 2348 C CA . VAL A 1 306 ? -4.223 -12.688 7.602 1 98.62 306 VAL A CA 1
ATOM 2349 C C . VAL A 1 306 ? -3.264 -12.711 6.414 1 98.62 306 VAL A C 1
ATOM 2351 O O . VAL A 1 306 ? -2.568 -11.727 6.148 1 98.62 306 VAL A O 1
ATOM 2354 N N . ALA A 1 307 ? -3.289 -13.82 5.703 1 98.88 307 ALA A N 1
ATOM 2355 C CA . ALA A 1 307 ? -2.443 -13.945 4.52 1 98.88 307 ALA A CA 1
ATOM 2356 C C . ALA A 1 307 ? -2.818 -12.906 3.469 1 98.88 307 ALA A C 1
ATOM 2358 O O . ALA A 1 307 ? -1.943 -12.242 2.898 1 98.88 307 ALA A O 1
ATOM 2359 N N . ASP A 1 308 ? -4.074 -12.789 3.223 1 98.56 308 ASP A N 1
ATOM 2360 C CA . ASP A 1 308 ? -4.582 -11.836 2.24 1 98.56 308 ASP A CA 1
ATOM 2361 C C . ASP A 1 308 ? -4.172 -10.406 2.596 1 98.56 308 ASP A C 1
ATOM 2363 O O . ASP A 1 308 ? -3.744 -9.648 1.727 1 98.56 308 ASP A O 1
ATOM 2367 N N . ARG A 1 309 ? -4.238 -10.094 3.824 1 97.69 309 ARG A N 1
ATOM 2368 C CA . ARG A 1 309 ? -3.883 -8.758 4.301 1 97.69 309 ARG A CA 1
ATOM 2369 C C . ARG A 1 309 ? -2.396 -8.484 4.098 1 97.69 309 ARG A C 1
ATOM 2371 O O . ARG A 1 309 ? -2.012 -7.395 3.68 1 97.69 309 ARG A O 1
ATOM 2378 N N . GLN A 1 310 ? -1.641 -9.406 4.465 1 98.5 310 GLN A N 1
ATOM 2379 C CA . GLN A 1 310 ? -0.198 -9.219 4.352 1 98.5 310 GLN A CA 1
ATOM 2380 C C . GLN A 1 310 ? 0.238 -9.164 2.889 1 98.5 310 GLN A C 1
ATOM 2382 O O . GLN A 1 310 ? 1.143 -8.406 2.533 1 98.5 310 GLN A O 1
ATOM 2387 N N . LEU A 1 311 ? -0.419 -9.961 2.027 1 98.75 311 LEU A N 1
ATOM 2388 C CA . LEU A 1 311 ? -0.147 -9.883 0.597 1 98.75 311 LEU A CA 1
ATOM 2389 C C . LEU A 1 311 ? -0.52 -8.508 0.046 1 98.75 311 LEU A C 1
ATOM 2391 O O . LEU A 1 311 ? 0.198 -7.957 -0.791 1 98.75 311 LEU A O 1
ATOM 2395 N N . ALA A 1 312 ? -1.63 -7.996 0.498 1 98.25 312 ALA A N 1
ATOM 2396 C CA . ALA A 1 312 ? -2.051 -6.66 0.076 1 98.25 312 ALA A CA 1
ATOM 2397 C C . ALA A 1 312 ? -0.965 -5.629 0.362 1 98.25 312 ALA A C 1
ATOM 2399 O O . ALA A 1 312 ? -0.638 -4.809 -0.499 1 98.25 312 ALA A O 1
ATOM 2400 N N . VAL A 1 313 ? -0.417 -5.684 1.535 1 98.12 313 VAL A N 1
ATOM 2401 C CA . VAL A 1 313 ? 0.645 -4.75 1.904 1 98.12 313 VAL A CA 1
ATOM 2402 C C . VAL A 1 313 ? 1.834 -4.922 0.961 1 98.12 313 VAL A C 1
ATOM 2404 O O . VAL A 1 313 ? 2.377 -3.941 0.452 1 98.12 313 VAL A O 1
ATOM 2407 N N . ALA A 1 314 ? 2.186 -6.156 0.729 1 98.56 314 ALA A N 1
ATOM 2408 C CA . ALA A 1 314 ? 3.326 -6.426 -0.143 1 98.56 314 ALA A CA 1
ATOM 2409 C C . ALA A 1 314 ? 3.08 -5.895 -1.551 1 98.56 314 ALA A C 1
ATOM 2411 O O . ALA A 1 314 ? 3.965 -5.277 -2.152 1 98.56 314 ALA A O 1
ATOM 2412 N N . CYS A 1 315 ? 1.883 -6.105 -2.061 1 98.31 315 CYS A N 1
ATOM 2413 C CA . CYS A 1 315 ? 1.543 -5.73 -3.43 1 98.31 315 CYS A CA 1
ATOM 2414 C C . CYS A 1 315 ? 1.475 -4.215 -3.578 1 98.31 315 CYS A C 1
ATOM 2416 O O . CYS A 1 315 ? 1.47 -3.697 -4.695 1 98.31 315 CYS A O 1
ATOM 2418 N N . HIS A 1 316 ? 1.463 -3.463 -2.506 1 97.06 316 HIS A N 1
ATOM 2419 C CA . HIS A 1 316 ? 1.383 -2.008 -2.559 1 97.06 316 HIS A CA 1
ATOM 2420 C C . HIS A 1 316 ? 2.619 -1.365 -1.939 1 97.06 316 HIS A C 1
ATOM 2422 O O . HIS A 1 316 ? 2.543 -0.261 -1.396 1 97.06 316 HIS A O 1
ATOM 2428 N N . SER A 1 317 ? 3.699 -2.121 -2.029 1 97.12 317 SER A N 1
ATOM 2429 C CA . SER A 1 317 ? 4.945 -1.658 -1.425 1 97.12 317 SER A CA 1
ATOM 2430 C C . SER A 1 317 ? 5.91 -1.138 -2.482 1 97.12 317 SER A C 1
ATOM 2432 O O . SER A 1 317 ? 7.129 -1.264 -2.336 1 97.12 317 SER A O 1
ATOM 2434 N N . GLY A 1 318 ? 5.402 -0.605 -3.6 1 94.69 318 GLY A N 1
ATOM 2435 C CA . GLY A 1 318 ? 6.281 0.226 -4.406 1 94.69 318 GLY A CA 1
ATOM 2436 C C . GLY A 1 318 ? 6.406 -0.253 -5.84 1 94.69 318 GLY A C 1
ATOM 2437 O O . GLY A 1 318 ? 6.727 0.53 -6.738 1 94.69 318 GLY A O 1
ATOM 2438 N N . VAL A 1 319 ? 6.148 -1.574 -6.141 1 97.44 319 VAL A N 1
ATOM 2439 C CA . VAL A 1 319 ? 6.27 -2.09 -7.5 1 97.44 319 VAL A CA 1
ATOM 2440 C C . VAL A 1 319 ? 5.102 -3.025 -7.805 1 97.44 319 VAL A C 1
ATOM 2442 O O . VAL A 1 319 ? 4.379 -3.443 -6.895 1 97.44 319 VAL A O 1
ATOM 2445 N N . THR A 1 320 ? 4.898 -3.311 -9.062 1 98.31 320 THR A N 1
ATOM 2446 C CA . THR A 1 320 ? 3.895 -4.293 -9.461 1 98.31 320 THR A CA 1
ATOM 2447 C C . THR A 1 320 ? 4.332 -5.703 -9.07 1 98.31 320 THR A C 1
ATOM 2449 O O . THR A 1 320 ? 5.445 -6.121 -9.398 1 98.31 320 THR A O 1
ATOM 2452 N N . VAL A 1 321 ? 3.525 -6.383 -8.352 1 98.75 321 VAL A N 1
ATOM 2453 C CA . VAL A 1 321 ? 3.785 -7.785 -8.047 1 98.75 321 VAL A CA 1
ATOM 2454 C C . VAL A 1 321 ? 3.059 -8.672 -9.055 1 98.75 321 VAL A C 1
ATOM 2456 O O . VAL A 1 321 ? 1.85 -8.539 -9.25 1 98.75 321 VAL A O 1
ATOM 2459 N N . CYS A 1 322 ? 3.783 -9.469 -9.727 1 98.75 322 CYS A N 1
ATOM 2460 C CA . CYS A 1 322 ? 3.275 -10.469 -10.656 1 98.75 322 CYS A CA 1
ATOM 2461 C C . CYS A 1 322 ? 3.246 -11.852 -10.016 1 98.75 322 CYS A C 1
ATOM 2463 O O . CYS A 1 322 ? 4.297 -12.414 -9.703 1 98.75 322 CYS A O 1
ATOM 2465 N N . LEU A 1 323 ? 2.076 -12.375 -9.797 1 98.62 323 LEU A N 1
ATOM 2466 C CA . LEU A 1 323 ? 1.971 -13.703 -9.203 1 98.62 323 LEU A CA 1
ATOM 2467 C C . LEU A 1 323 ? 2.051 -14.789 -10.273 1 98.62 323 LEU A C 1
ATOM 2469 O O . LEU A 1 323 ? 1.562 -14.602 -11.391 1 98.62 323 LEU A O 1
ATOM 2473 N N . ASP A 1 324 ? 2.652 -15.844 -9.898 1 98 324 ASP A N 1
ATOM 2474 C CA . ASP A 1 324 ? 2.738 -17.016 -10.758 1 98 324 ASP A CA 1
ATOM 2475 C C . ASP A 1 324 ? 1.646 -18.031 -10.414 1 98 324 ASP A C 1
ATOM 2477 O O . ASP A 1 324 ? 1.44 -18.359 -9.25 1 98 324 ASP A O 1
ATOM 2481 N N . VAL A 1 325 ? 1.013 -18.5 -11.453 1 97 325 VAL A N 1
ATOM 2482 C CA . VAL A 1 325 ? -0.071 -19.453 -11.242 1 97 325 VAL A CA 1
ATOM 2483 C C . VAL A 1 325 ? 0.351 -20.828 -11.742 1 97 325 VAL A C 1
ATOM 2485 O O . VAL A 1 325 ? 0.765 -20.984 -12.891 1 97 325 VAL A O 1
ATOM 2488 N N . ALA A 1 326 ? 0.201 -21.734 -10.836 1 94.44 326 ALA A N 1
ATOM 2489 C CA . ALA A 1 326 ? 0.492 -23.125 -11.203 1 94.44 326 ALA A CA 1
ATOM 2490 C C . ALA A 1 326 ? -0.497 -23.641 -12.242 1 94.44 326 ALA A C 1
ATOM 2492 O O . ALA A 1 326 ? -1.634 -23.172 -12.312 1 94.44 326 ALA A O 1
ATOM 2493 N N . VAL A 1 327 ? -0.107 -24.625 -12.969 1 89.19 327 VAL A N 1
ATOM 2494 C CA . VAL A 1 327 ? -0.9 -25.172 -14.062 1 89.19 327 VAL A CA 1
ATOM 2495 C C . VAL A 1 327 ? -2.146 -25.859 -13.5 1 89.19 327 VAL A C 1
ATOM 2497 O O . VAL A 1 327 ? -3.234 -25.734 -14.07 1 89.19 327 VAL A O 1
ATOM 2500 N N . GLY A 1 328 ? -1.891 -26.531 -12.445 1 93.19 328 GLY A N 1
ATOM 2501 C CA . GLY A 1 328 ? -3.002 -27.266 -11.875 1 93.19 328 GLY A CA 1
ATOM 2502 C C . GLY A 1 328 ? -2.779 -27.656 -10.422 1 93.19 328 GLY A C 1
ATOM 2503 O O . GLY A 1 328 ? -2.156 -26.922 -9.664 1 93.19 328 GLY A O 1
ATOM 2504 N N . PHE A 1 329 ? -3.551 -28.719 -10.047 1 94.06 329 PHE A N 1
ATOM 2505 C CA . PHE A 1 329 ? -3.521 -29.266 -8.695 1 94.06 329 PHE A CA 1
ATOM 2506 C C . PHE A 1 329 ? -3.584 -30.781 -8.711 1 94.06 329 PHE A C 1
ATOM 2508 O O . PHE A 1 329 ? -3.992 -31.375 -9.711 1 94.06 329 PHE A O 1
ATOM 2515 N N . ASP A 1 330 ? -3.174 -31.375 -7.629 1 91.69 330 ASP A N 1
ATOM 2516 C CA . ASP A 1 330 ? -3.096 -32.812 -7.566 1 91.69 330 ASP A CA 1
ATOM 2517 C C . ASP A 1 330 ? -4.484 -33.438 -7.41 1 91.69 330 ASP A C 1
ATOM 2519 O O . ASP A 1 330 ? -5.426 -32.781 -6.996 1 91.69 330 ASP A O 1
ATOM 2523 N N . PHE A 1 331 ? -4.594 -34.75 -7.641 1 94.12 331 PHE A N 1
ATOM 2524 C CA . PHE A 1 331 ? -5.828 -35.5 -7.566 1 94.12 331 PHE A CA 1
ATOM 2525 C C . PHE A 1 331 ? -6.434 -35.438 -6.172 1 94.12 331 PHE A C 1
ATOM 2527 O O . PHE A 1 331 ? -7.656 -35.406 -6.02 1 94.12 331 PHE A O 1
ATOM 2534 N N . GLY A 1 332 ? -5.641 -35.406 -5.234 1 95.25 332 GLY A N 1
ATOM 2535 C CA . GLY A 1 332 ? -6.113 -35.438 -3.861 1 95.25 332 GLY A CA 1
ATOM 2536 C C . GLY A 1 332 ? -6.223 -34.062 -3.236 1 95.25 332 GLY A C 1
ATOM 2537 O O . GLY A 1 332 ? -6.434 -33.938 -2.027 1 95.25 332 GLY A O 1
ATOM 2538 N N . SER A 1 333 ? -6.199 -33.031 -3.984 1 96.94 333 SER A N 1
ATOM 2539 C CA . SER A 1 333 ? -6.09 -31.656 -3.504 1 96.94 333 SER A CA 1
ATOM 2540 C C . SER A 1 333 ? -7.453 -31.094 -3.127 1 96.94 333 SER A C 1
ATOM 2542 O O . SER A 1 333 ? -8.484 -31.703 -3.395 1 96.94 333 SER A O 1
ATOM 2544 N N . ALA A 1 334 ? -7.434 -29.922 -2.432 1 98.25 334 ALA A N 1
ATOM 2545 C CA . ALA A 1 334 ? -8.648 -29.188 -2.086 1 98.25 334 ALA A CA 1
ATOM 2546 C C . ALA A 1 334 ? -9.438 -28.812 -3.336 1 98.25 334 ALA A C 1
ATOM 2548 O O . ALA A 1 334 ? -10.664 -28.953 -3.369 1 98.25 334 ALA A O 1
ATOM 2549 N N . ASP A 1 335 ? -8.789 -28.344 -4.355 1 98.06 335 ASP A N 1
ATOM 2550 C CA . ASP A 1 335 ? -9.461 -27.938 -5.59 1 98.06 335 ASP A CA 1
ATOM 2551 C C . ASP A 1 335 ? -10.117 -29.141 -6.266 1 98.06 335 ASP A C 1
ATOM 2553 O O . ASP A 1 335 ? -11.234 -29.047 -6.766 1 98.06 335 ASP A O 1
ATOM 2557 N N . ALA A 1 336 ? -9.367 -30.266 -6.273 1 97.81 336 ALA A N 1
ATOM 2558 C CA . ALA A 1 336 ? -9.953 -31.469 -6.852 1 97.81 336 ALA A CA 1
ATOM 2559 C C . ALA A 1 336 ? -11.203 -31.891 -6.09 1 97.81 336 ALA A C 1
ATOM 2561 O O . ALA A 1 336 ? -12.188 -32.312 -6.695 1 97.81 336 ALA A O 1
ATOM 2562 N N . TRP A 1 337 ? -11.141 -31.781 -4.766 1 98.38 337 TRP A N 1
ATOM 2563 C CA . TRP A 1 337 ? -12.273 -32.094 -3.902 1 98.38 337 TRP A CA 1
ATOM 2564 C C . TRP A 1 337 ? -13.445 -31.141 -4.184 1 98.38 337 TRP A C 1
ATOM 2566 O O . TRP A 1 337 ? -14.57 -31.594 -4.402 1 98.38 337 TRP A O 1
ATOM 2576 N N . GLN A 1 338 ? -13.211 -29.906 -4.266 1 97.5 338 GLN A N 1
ATOM 2577 C CA . GLN A 1 338 ? -14.234 -28.875 -4.438 1 97.5 338 GLN A CA 1
ATOM 2578 C C . GLN A 1 338 ? -14.867 -28.953 -5.824 1 97.5 338 GLN A C 1
ATOM 2580 O O . GLN A 1 338 ? -16.078 -28.781 -5.973 1 97.5 338 GLN A O 1
ATOM 2585 N N . HIS A 1 339 ? -14.039 -29.234 -6.871 1 97.56 339 HIS A N 1
ATOM 2586 C CA . HIS A 1 339 ? -14.508 -29.188 -8.25 1 97.56 339 HIS A CA 1
ATOM 2587 C C . HIS A 1 339 ? -14.633 -30.578 -8.844 1 97.56 339 HIS A C 1
ATOM 2589 O O . HIS A 1 339 ? -14.602 -30.75 -10.07 1 97.56 339 HIS A O 1
ATOM 2595 N N . GLN A 1 340 ? -14.789 -31.547 -8.086 1 97.06 340 GLN A N 1
ATOM 2596 C CA . GLN A 1 340 ? -14.688 -32.938 -8.508 1 97.06 340 GLN A CA 1
ATOM 2597 C C . GLN A 1 340 ? -15.695 -33.25 -9.617 1 97.06 340 GLN A C 1
ATOM 2599 O O . GLN A 1 340 ? -15.43 -34.062 -10.492 1 97.06 340 GLN A O 1
ATOM 2604 N N . ASP A 1 341 ? -16.812 -32.531 -9.664 1 96.12 341 ASP A N 1
ATOM 2605 C CA . ASP A 1 341 ? -17.859 -32.781 -10.664 1 96.12 341 ASP A CA 1
ATOM 2606 C C . ASP A 1 341 ? -17.453 -32.219 -12.023 1 96.12 341 ASP A C 1
ATOM 2608 O O . ASP A 1 341 ? -18.062 -32.531 -13.039 1 96.12 341 ASP A O 1
ATOM 2612 N N . LEU A 1 342 ? -16.406 -31.438 -12.086 1 96.81 342 LEU A N 1
ATOM 2613 C CA . LEU A 1 342 ? -15.984 -30.797 -13.32 1 96.81 342 LEU A CA 1
ATOM 2614 C C . LEU A 1 342 ? -14.695 -31.422 -13.844 1 96.81 342 LEU A C 1
ATOM 2616 O O . LEU A 1 342 ? -14.195 -31.031 -14.898 1 96.81 342 LEU A O 1
ATOM 2620 N N . LEU A 1 343 ? -14.164 -32.406 -13.141 1 97.38 343 LEU A N 1
ATOM 2621 C CA . LEU A 1 343 ? -12.852 -32.969 -13.445 1 97.38 343 LEU A CA 1
ATOM 2622 C C . LEU A 1 343 ? -12.977 -34.344 -14.055 1 97.38 343 LEU A C 1
ATOM 2624 O O . LEU A 1 343 ? -13.969 -35.062 -13.82 1 97.38 343 LEU A O 1
ATOM 2628 N N . ALA A 1 344 ? -11.984 -34.688 -14.844 1 96.69 344 ALA A N 1
ATOM 2629 C CA . ALA A 1 344 ? -11.867 -36.031 -15.414 1 96.69 344 ALA A CA 1
ATOM 2630 C C . ALA A 1 344 ? -10.797 -36.844 -14.68 1 96.69 344 ALA A C 1
ATOM 2632 O O . ALA A 1 344 ? -9.641 -36.875 -15.094 1 96.69 344 ALA A O 1
ATOM 2633 N N . PHE A 1 345 ? -11.242 -37.625 -13.727 1 95.75 345 PHE A N 1
ATOM 2634 C CA . PHE A 1 345 ? -10.297 -38.344 -12.859 1 95.75 345 PHE A CA 1
ATOM 2635 C C . PHE A 1 345 ? -9.734 -39.562 -13.562 1 95.75 345 PHE A C 1
ATOM 2637 O O . PHE A 1 345 ? -8.758 -40.156 -13.094 1 95.75 345 PHE A O 1
ATOM 2644 N N . ASP A 1 346 ? -10.266 -39.906 -14.68 1 95.5 346 ASP A N 1
ATOM 2645 C CA . ASP A 1 346 ? -9.773 -41.062 -15.438 1 95.5 346 ASP A CA 1
ATOM 2646 C C . ASP A 1 346 ? -8.656 -40.625 -16.391 1 95.5 346 ASP A C 1
ATOM 2648 O O . ASP A 1 346 ? -8.078 -41.469 -17.078 1 95.5 346 ASP A O 1
ATOM 2652 N N . PHE A 1 347 ? -8.336 -39.406 -16.391 1 96.38 347 PHE A N 1
ATOM 2653 C CA . PHE A 1 347 ? -7.234 -38.875 -17.188 1 96.38 347 PHE A CA 1
ATOM 2654 C C . PHE A 1 347 ? -6.305 -38.031 -16.328 1 96.38 347 PHE A C 1
ATOM 2656 O O . PHE A 1 347 ? -6.688 -37.594 -15.234 1 96.38 347 PHE A O 1
ATOM 2663 N N . GLU A 1 348 ? -5.086 -37.812 -16.734 1 94.94 348 GLU A N 1
ATOM 2664 C CA . GLU A 1 348 ? -4.137 -36.875 -16.172 1 94.94 348 GLU A CA 1
ATOM 2665 C C . GLU A 1 348 ? -3.451 -36.031 -17.266 1 94.94 348 GLU A C 1
ATOM 2667 O O . GLU A 1 348 ? -3.322 -36.5 -18.391 1 94.94 348 GLU A O 1
ATOM 2672 N N . VAL A 1 349 ? -3.088 -34.875 -16.906 1 92.94 349 VAL A N 1
ATOM 2673 C CA . VAL A 1 349 ? -2.406 -34 -17.844 1 92.94 349 VAL A CA 1
ATOM 2674 C C . VAL A 1 349 ? -0.95 -34.438 -18 1 92.94 349 VAL A C 1
ATOM 2676 O O . VAL A 1 349 ? -0.309 -34.812 -17.016 1 92.94 349 VAL A O 1
ATOM 2679 N N . GLY A 1 350 ? -0.443 -34.344 -19.219 1 88.25 350 GLY A N 1
ATOM 2680 C CA . GLY A 1 350 ? 0.948 -34.656 -19.516 1 88.25 350 GLY A CA 1
ATOM 2681 C C . GLY A 1 350 ? 1.442 -34 -20.781 1 88.25 350 GLY A C 1
ATOM 2682 O O . GLY A 1 350 ? 0.927 -32.938 -21.188 1 88.25 350 GLY A O 1
ATOM 2683 N N . CYS A 1 351 ? 2.586 -34.438 -21.219 1 84.5 351 CYS A N 1
ATOM 2684 C CA . CYS A 1 351 ? 3.139 -34.031 -22.5 1 84.5 351 CYS A CA 1
ATOM 2685 C C . CYS A 1 351 ? 3.713 -35.188 -23.266 1 84.5 351 CYS A C 1
ATOM 2687 O O . CYS A 1 351 ? 4.273 -36.125 -22.672 1 84.5 351 CYS A O 1
ATOM 2689 N N . PRO A 1 352 ? 3.576 -35.125 -24.578 1 84.81 352 PRO A N 1
ATOM 2690 C CA . PRO A 1 352 ? 4.098 -36.219 -25.391 1 84.81 352 PRO A CA 1
ATOM 2691 C C . PRO A 1 352 ? 5.621 -36.312 -25.344 1 84.81 352 PRO A C 1
ATOM 2693 O O . PRO A 1 352 ? 6.285 -35.406 -24.844 1 84.81 352 PRO A O 1
ATOM 2696 N N . ALA A 1 353 ? 6.074 -37.406 -25.812 1 79.38 353 ALA A N 1
ATOM 2697 C CA . ALA A 1 353 ? 7.516 -37.625 -25.891 1 79.38 353 ALA A CA 1
ATOM 2698 C C . ALA A 1 353 ? 8.203 -36.562 -26.734 1 79.38 353 ALA A C 1
ATOM 2700 O O . ALA A 1 353 ? 7.645 -36.125 -27.75 1 79.38 353 ALA A O 1
ATOM 2701 N N . ASP A 1 354 ? 9.344 -36.062 -26.25 1 71.5 354 ASP A N 1
ATOM 2702 C CA . ASP A 1 354 ? 10.211 -35.156 -26.984 1 71.5 354 ASP A CA 1
ATOM 2703 C C . ASP A 1 354 ? 11.68 -35.562 -26.828 1 71.5 354 ASP A C 1
ATOM 2705 O O . ASP A 1 354 ? 12 -36.531 -26.141 1 71.5 354 ASP A O 1
ATOM 2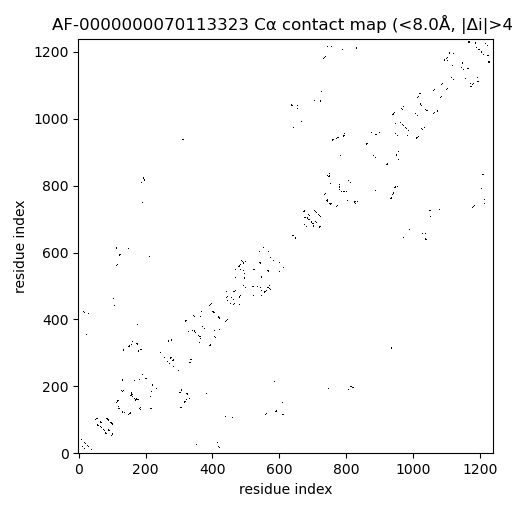709 N N . PRO A 1 355 ? 12.539 -34.938 -27.609 1 65.25 355 PRO A N 1
ATOM 2710 C CA . PRO A 1 355 ? 13.945 -35.375 -27.594 1 65.25 355 PRO A CA 1
ATOM 2711 C C . PRO A 1 355 ? 14.547 -35.312 -26.188 1 65.25 355 PRO A C 1
ATOM 2713 O O . PRO A 1 355 ? 15.492 -36.062 -25.891 1 65.25 355 PRO A O 1
ATOM 2716 N N . TRP A 1 356 ? 13.961 -34.5 -25.344 1 62.25 356 TRP A N 1
ATOM 2717 C CA . TRP A 1 356 ? 14.523 -34.312 -24 1 62.25 356 TRP A CA 1
ATOM 2718 C C . TRP A 1 356 ? 13.828 -35.25 -23 1 62.25 356 TRP A C 1
ATOM 2720 O O . TRP A 1 356 ? 14.406 -35.594 -21.969 1 62.25 356 TRP A O 1
ATOM 2730 N N . ASN A 1 357 ? 12.617 -35.562 -23.297 1 68.5 357 ASN A N 1
ATOM 2731 C CA . ASN A 1 357 ? 11.812 -36.5 -22.516 1 68.5 357 ASN A CA 1
ATOM 2732 C C . ASN A 1 357 ? 11.195 -37.562 -23.391 1 68.5 357 ASN A C 1
ATOM 2734 O O . ASN A 1 357 ? 10.039 -37.469 -23.781 1 68.5 357 ASN A O 1
ATOM 2738 N N . ARG A 1 358 ? 11.906 -38.594 -23.547 1 69.5 358 ARG A N 1
ATOM 2739 C CA . ARG A 1 358 ? 11.555 -39.594 -24.531 1 69.5 358 ARG A CA 1
ATOM 2740 C C . ARG A 1 358 ? 10.305 -40.344 -24.125 1 69.5 358 ARG A C 1
ATOM 2742 O O . ARG A 1 358 ? 9.609 -40.938 -24.953 1 69.5 358 ARG A O 1
ATOM 2749 N N . GLU A 1 359 ? 10.109 -40.438 -22.891 1 75.94 359 GLU A N 1
ATOM 2750 C CA . GLU A 1 359 ? 8.922 -41.156 -22.422 1 75.94 359 GLU A CA 1
ATOM 2751 C C . GLU A 1 359 ? 7.742 -40.188 -22.25 1 75.94 359 GLU A C 1
ATOM 2753 O O . GLU A 1 359 ? 6.629 -40.625 -21.953 1 75.94 359 GLU A O 1
ATOM 2758 N N . GLY A 1 360 ? 7.984 -39.031 -22.609 1 77.62 360 GLY A N 1
ATOM 2759 C CA . GLY A 1 360 ? 6.961 -38.062 -22.281 1 77.62 360 GLY A CA 1
ATOM 2760 C C . GLY A 1 360 ? 6.855 -37.781 -20.781 1 77.62 360 GLY A C 1
ATOM 2761 O O . GLY A 1 360 ? 7.758 -38.125 -20.031 1 77.62 360 GLY A O 1
ATOM 2762 N N . GLN A 1 361 ? 5.887 -36.906 -20.375 1 78.88 361 GLN A N 1
ATOM 2763 C CA . GLN A 1 361 ? 5.73 -36.531 -18.969 1 78.88 361 GLN A CA 1
ATOM 2764 C C . GLN A 1 361 ? 4.281 -36.688 -18.531 1 78.88 361 GLN A C 1
ATOM 2766 O O . GLN A 1 361 ? 3.359 -36.594 -19.344 1 78.88 361 GLN A O 1
ATOM 2771 N N . ARG A 1 362 ? 4.102 -37.125 -17.359 1 85.44 362 ARG A N 1
ATOM 2772 C CA . ARG A 1 362 ? 2.854 -37.094 -16.609 1 85.44 362 ARG A CA 1
ATOM 2773 C C . ARG A 1 362 ? 2.936 -36.094 -15.453 1 85.44 362 ARG A C 1
ATOM 2775 O O . ARG A 1 362 ? 3.924 -36.062 -14.719 1 85.44 362 ARG A O 1
ATOM 2782 N N . TRP A 1 363 ? 1.979 -35.312 -15.352 1 82.75 363 TRP A N 1
ATOM 2783 C CA . TRP A 1 363 ? 2.09 -34.219 -14.375 1 82.75 363 TRP A CA 1
ATOM 2784 C C . TRP A 1 363 ? 1.21 -34.5 -13.156 1 82.75 363 TRP A C 1
ATOM 2786 O O . TRP A 1 363 ? 1.148 -33.688 -12.234 1 82.75 363 TRP A O 1
ATOM 2796 N N . SER A 1 364 ? 0.457 -35.562 -13.133 1 85.5 364 SER A N 1
ATOM 2797 C CA . SER A 1 364 ? -0.415 -35.969 -12.031 1 85.5 364 SER A CA 1
ATOM 2798 C C . SER A 1 364 ? -1.456 -34.906 -11.734 1 85.5 364 SER A C 1
ATOM 2800 O O . SER A 1 364 ? -1.736 -34.594 -10.57 1 85.5 364 SER A O 1
ATOM 2802 N N . LEU A 1 365 ? -1.996 -34.25 -12.68 1 93 365 LEU A N 1
ATOM 2803 C CA . LEU A 1 365 ? -3.047 -33.25 -12.586 1 93 365 LEU A CA 1
ATOM 2804 C C . LEU A 1 365 ? -4.316 -33.719 -13.289 1 93 365 LEU A C 1
ATOM 2806 O O . LEU A 1 365 ? -4.289 -34.031 -14.484 1 93 365 LEU A O 1
ATOM 2810 N N . PRO A 1 366 ? -5.352 -33.812 -12.508 1 95.94 366 PRO A N 1
ATOM 2811 C CA . PRO A 1 366 ? -6.602 -34.094 -13.219 1 95.94 366 PRO A CA 1
ATOM 2812 C C . PRO A 1 366 ? -7.082 -32.938 -14.062 1 95.94 366 PRO A C 1
ATOM 2814 O O . PRO A 1 366 ? -7.125 -31.797 -13.578 1 95.94 366 PRO A O 1
ATOM 2817 N N . PRO A 1 367 ? -7.414 -33.156 -15.273 1 96.56 367 PRO A N 1
ATOM 2818 C CA . PRO A 1 367 ? -7.848 -32.031 -16.125 1 96.56 367 PRO A CA 1
ATOM 2819 C C . PRO A 1 367 ? -9.312 -31.688 -15.906 1 96.56 367 PRO A C 1
ATOM 2821 O O . PRO A 1 367 ? -10.133 -32.562 -15.594 1 96.56 367 PRO A O 1
ATOM 2824 N N . PHE A 1 368 ? -9.664 -30.438 -16.047 1 96.62 368 PHE A N 1
ATOM 2825 C CA . PHE A 1 368 ? -11.055 -30.031 -16.172 1 96.62 368 PHE A CA 1
ATOM 2826 C C . PHE A 1 368 ? -11.672 -30.547 -17.469 1 96.62 368 PHE A C 1
ATOM 2828 O O . PHE A 1 368 ? -11.031 -30.5 -18.516 1 96.62 368 PHE A O 1
ATOM 2835 N N . ASP A 1 369 ? -12.812 -31.047 -17.375 1 95.69 369 ASP A N 1
ATOM 2836 C CA . ASP A 1 369 ? -13.602 -31.312 -18.562 1 95.69 369 ASP A CA 1
ATOM 2837 C C . ASP A 1 369 ? -14.055 -30.031 -19.234 1 95.69 369 ASP A C 1
ATOM 2839 O O . ASP A 1 369 ? -14.781 -29.234 -18.641 1 95.69 369 ASP A O 1
ATOM 2843 N N . PRO A 1 370 ? -13.586 -29.797 -20.484 1 94.69 370 PRO A N 1
ATOM 2844 C CA . PRO A 1 370 ? -13.891 -28.5 -21.109 1 94.69 370 PRO A CA 1
ATOM 2845 C C . PRO A 1 370 ? -15.391 -28.25 -21.25 1 94.69 370 PRO A C 1
ATOM 2847 O O . PRO A 1 370 ? -15.844 -27.109 -21.156 1 94.69 370 PRO A O 1
ATOM 2850 N N . HIS A 1 371 ? -16.188 -29.266 -21.453 1 93.31 371 HIS A N 1
ATOM 2851 C CA . HIS A 1 371 ? -17.641 -29.125 -21.594 1 93.31 371 HIS A CA 1
ATOM 2852 C C . HIS A 1 371 ? -18.297 -28.828 -20.25 1 93.31 371 HIS A C 1
ATOM 2854 O O . HIS A 1 371 ? -19.156 -27.953 -20.156 1 93.31 371 HIS A O 1
ATOM 2860 N N . ALA A 1 372 ? -17.859 -29.547 -19.234 1 93.56 372 ALA A N 1
ATOM 2861 C CA . ALA A 1 372 ? -18.359 -29.281 -17.891 1 93.56 372 ALA A CA 1
ATOM 2862 C C . ALA A 1 372 ? -17.969 -27.891 -17.422 1 93.56 372 ALA A C 1
ATOM 2864 O O . ALA A 1 372 ? -18.75 -27.203 -16.766 1 93.56 372 ALA A O 1
ATOM 2865 N N . LEU A 1 373 ? -16.766 -27.5 -17.75 1 94.69 373 LEU A N 1
ATOM 2866 C CA . LEU A 1 373 ? -16.281 -26.172 -17.391 1 94.69 373 LEU A CA 1
ATOM 2867 C C . LEU A 1 373 ? -17.125 -25.078 -18.047 1 94.69 373 LEU A C 1
ATOM 2869 O O . LEU A 1 373 ? -17.484 -24.094 -17.406 1 94.69 373 LEU A O 1
ATOM 2873 N N . THR A 1 374 ? -17.469 -25.25 -19.297 1 93.69 374 THR A N 1
ATOM 2874 C CA . THR A 1 374 ? -18.312 -24.312 -20.031 1 93.69 374 THR A CA 1
ATOM 2875 C C . THR A 1 374 ? -19.703 -24.25 -19.422 1 93.69 374 THR A C 1
ATOM 2877 O O . THR A 1 374 ? -20.25 -23.156 -19.219 1 93.69 374 THR A O 1
ATOM 2880 N N . ALA A 1 375 ? -20.203 -25.422 -19.094 1 91.88 375 ALA A N 1
ATOM 2881 C CA . ALA A 1 375 ? -21.531 -25.5 -18.5 1 91.88 375 ALA A CA 1
ATOM 2882 C C . ALA A 1 375 ? -21.578 -24.812 -17.141 1 91.88 375 ALA A C 1
ATOM 2884 O O . ALA A 1 375 ? -22.609 -24.25 -16.75 1 91.88 375 ALA A O 1
ATOM 2885 N N . ALA A 1 376 ? -20.453 -24.797 -16.516 1 93.38 376 ALA A N 1
ATOM 2886 C CA . ALA A 1 376 ? -20.359 -24.172 -15.195 1 93.38 376 ALA A CA 1
ATOM 2887 C C . ALA A 1 376 ? -20.031 -22.688 -15.305 1 93.38 376 ALA A C 1
ATOM 2889 O O . ALA A 1 376 ? -19.75 -22.031 -14.297 1 93.38 376 ALA A O 1
ATOM 2890 N N . GLY A 1 377 ? -20.016 -22.125 -16.547 1 94.5 377 GLY A N 1
ATOM 2891 C CA . GLY A 1 377 ? -19.734 -20.719 -16.75 1 94.5 377 GLY A CA 1
ATOM 2892 C C . GLY A 1 377 ? -18.297 -20.344 -16.406 1 94.5 377 GLY A C 1
ATOM 2893 O O . GLY A 1 377 ? -18.031 -19.219 -15.977 1 94.5 377 GLY A O 1
ATOM 2894 N N . PHE A 1 378 ? -17.422 -21.328 -16.344 1 96.62 378 PHE A N 1
ATOM 2895 C CA . PHE A 1 378 ? -16 -21.125 -16.109 1 96.62 378 PHE A CA 1
ATOM 2896 C C . PHE A 1 378 ? -15.734 -20.672 -14.68 1 96.62 378 PHE A C 1
ATOM 2898 O O . PHE A 1 378 ? -14.727 -20.016 -14.406 1 96.62 378 PHE A O 1
ATOM 2905 N N . ALA A 1 379 ? -16.562 -21.016 -13.758 1 96.19 379 ALA A N 1
ATOM 2906 C CA . ALA A 1 379 ? -16.562 -20.5 -12.383 1 96.19 379 ALA A CA 1
ATOM 2907 C C . ALA A 1 379 ? -15.219 -20.75 -11.711 1 96.19 379 ALA A C 1
ATOM 2909 O O . ALA A 1 379 ? -14.664 -19.844 -11.086 1 96.19 379 ALA A O 1
ATOM 2910 N N . PRO A 1 380 ? -14.594 -21.984 -11.867 1 96.62 380 PRO A N 1
ATOM 2911 C CA . PRO A 1 380 ? -13.305 -22.203 -11.203 1 96.62 380 PRO A CA 1
ATOM 2912 C C . PRO A 1 380 ? -12.211 -21.281 -11.727 1 96.62 380 PRO A C 1
ATOM 2914 O O . PRO A 1 380 ? -11.383 -20.797 -10.953 1 96.62 380 PRO A O 1
ATOM 2917 N N . PHE A 1 381 ? -12.25 -21.031 -13.07 1 97.25 381 PHE A N 1
ATOM 2918 C CA . PHE A 1 381 ? -11.242 -20.188 -13.688 1 97.25 381 PHE A CA 1
ATOM 2919 C C . PHE A 1 381 ? -11.453 -18.734 -13.312 1 97.25 381 PHE A C 1
ATOM 2921 O O . PHE A 1 381 ? -10.492 -18.016 -13.016 1 97.25 381 PHE A O 1
ATOM 2928 N N . VAL A 1 382 ? -12.703 -18.266 -13.266 1 98.06 382 VAL A N 1
ATOM 2929 C CA . VAL A 1 382 ? -13.055 -16.906 -12.836 1 98.06 382 VAL A CA 1
ATOM 2930 C C . VAL A 1 382 ? -12.578 -16.688 -11.398 1 98.06 382 VAL A C 1
ATOM 2932 O O . VAL A 1 382 ? -11.93 -15.68 -11.102 1 98.06 382 VAL A O 1
ATOM 2935 N N . ALA A 1 383 ? -12.852 -17.641 -10.539 1 97.25 383 ALA A N 1
ATOM 2936 C CA . ALA A 1 383 ? -12.484 -17.547 -9.125 1 97.25 383 ALA A CA 1
ATOM 2937 C C . ALA A 1 383 ? -10.969 -17.469 -8.961 1 97.25 383 ALA A C 1
ATOM 2939 O O . ALA A 1 383 ? -10.461 -16.656 -8.172 1 97.25 383 ALA A O 1
ATOM 2940 N N . LEU A 1 384 ? -10.266 -18.281 -9.727 1 97.56 384 LEU A N 1
ATOM 2941 C CA . LEU A 1 384 ? -8.805 -18.297 -9.68 1 97.56 384 LEU A CA 1
ATOM 2942 C C . LEU A 1 384 ? -8.227 -16.953 -10.07 1 97.56 384 LEU A C 1
ATOM 2944 O O . LEU A 1 384 ? -7.414 -16.391 -9.328 1 97.56 384 LEU A O 1
ATOM 2948 N N . VAL A 1 385 ? -8.688 -16.422 -11.195 1 98.25 385 VAL A N 1
ATOM 2949 C CA . VAL A 1 385 ? -8.125 -15.188 -11.719 1 98.25 385 VAL A CA 1
ATOM 2950 C C . VAL A 1 385 ? -8.484 -14.023 -10.805 1 98.25 385 VAL A C 1
ATOM 2952 O O . VAL A 1 385 ? -7.633 -13.188 -10.477 1 98.25 385 VAL A O 1
ATOM 2955 N N . ARG A 1 386 ? -9.719 -14 -10.328 1 97.25 386 ARG A N 1
ATOM 2956 C CA . ARG A 1 386 ? -10.172 -12.961 -9.414 1 97.25 386 ARG A CA 1
ATOM 2957 C C . ARG A 1 386 ? -9.367 -12.977 -8.125 1 97.25 386 ARG A C 1
ATOM 2959 O O . ARG A 1 386 ? -8.945 -11.922 -7.637 1 97.25 386 ARG A O 1
ATOM 2966 N N . ALA A 1 387 ? -9.164 -14.133 -7.578 1 97.44 387 ALA A N 1
ATOM 2967 C CA . ALA A 1 387 ? -8.406 -14.266 -6.336 1 97.44 387 ALA A CA 1
ATOM 2968 C C . ALA A 1 387 ? -6.953 -13.844 -6.531 1 97.44 387 ALA A C 1
ATOM 2970 O O . ALA A 1 387 ? -6.387 -13.141 -5.691 1 97.44 387 ALA A O 1
ATOM 2971 N N . SER A 1 388 ? -6.383 -14.211 -7.656 1 98 388 SER A N 1
ATOM 2972 C CA . SER A 1 388 ? -4.98 -13.93 -7.934 1 98 388 SER A CA 1
ATOM 2973 C C . SER A 1 388 ? -4.75 -12.438 -8.148 1 98 388 SER A C 1
ATOM 2975 O O . SER A 1 388 ? -3.68 -11.914 -7.828 1 98 388 SER A O 1
ATOM 2977 N N . LEU A 1 389 ? -5.797 -11.742 -8.688 1 98.25 389 LEU A N 1
ATOM 2978 C CA . LEU A 1 389 ? -5.621 -10.344 -9.062 1 98.25 389 LEU A CA 1
ATOM 2979 C C . LEU A 1 389 ? -6.289 -9.422 -8.055 1 98.25 389 LEU A C 1
ATOM 2981 O O . LEU A 1 389 ? -6.508 -8.234 -8.328 1 98.25 389 LEU A O 1
ATOM 2985 N N . ARG A 1 390 ? -6.582 -10 -6.871 1 96.75 390 ARG A N 1
ATOM 2986 C CA . ARG A 1 390 ? -7.207 -9.172 -5.844 1 96.75 390 ARG A CA 1
ATOM 2987 C C . ARG A 1 390 ? -6.305 -8.008 -5.453 1 96.75 390 ARG A C 1
ATOM 2989 O O . ARG A 1 390 ? -6.785 -6.902 -5.203 1 96.75 390 ARG A O 1
ATOM 2996 N N . HIS A 1 391 ? -5.008 -8.289 -5.383 1 97.56 391 HIS A N 1
ATOM 2997 C CA . HIS A 1 391 ? -4.055 -7.262 -4.98 1 97.56 391 HIS A CA 1
ATOM 2998 C C . HIS A 1 391 ? -2.941 -7.109 -6.012 1 97.56 391 HIS A C 1
ATOM 3000 O O . HIS A 1 391 ? -2.422 -6.008 -6.211 1 97.56 391 HIS A O 1
ATOM 3006 N N . ALA A 1 392 ? -2.592 -8.195 -6.688 1 98.5 392 ALA A N 1
ATOM 3007 C CA . ALA A 1 392 ? -1.465 -8.203 -7.617 1 98.5 392 ALA A CA 1
ATOM 3008 C C . ALA A 1 392 ? -1.793 -7.414 -8.883 1 98.5 392 ALA A C 1
ATOM 3010 O O . ALA A 1 392 ? -2.934 -7.43 -9.352 1 98.5 392 ALA A O 1
ATOM 3011 N N . GLY A 1 393 ? -0.779 -6.793 -9.484 1 98.38 393 GLY A N 1
ATOM 3012 C CA . GLY A 1 393 ? -0.976 -5.988 -10.68 1 98.38 393 GLY A CA 1
ATOM 3013 C C . GLY A 1 393 ? -0.665 -6.742 -11.961 1 98.38 393 GLY A C 1
ATOM 3014 O O . GLY A 1 393 ? -0.799 -6.195 -13.055 1 98.38 393 GLY A O 1
ATOM 3015 N N . ALA A 1 394 ? -0.257 -7.984 -11.797 1 98.75 394 ALA A N 1
ATOM 3016 C CA . ALA A 1 394 ? 0.046 -8.82 -12.953 1 98.75 394 ALA A CA 1
ATOM 3017 C C . ALA A 1 394 ? -0.046 -10.305 -12.602 1 98.75 394 ALA A C 1
ATOM 3019 O O . ALA A 1 394 ? -0.013 -10.672 -11.422 1 98.75 394 ALA A O 1
ATOM 3020 N N . LEU A 1 395 ? -0.178 -11.102 -13.625 1 98.5 395 LEU A N 1
ATOM 3021 C CA . LEU A 1 395 ? -0.329 -12.539 -13.453 1 98.5 395 LEU A CA 1
ATOM 3022 C C . LEU A 1 395 ? 0.416 -13.305 -14.539 1 98.5 395 LEU A C 1
ATOM 3024 O O . LEU A 1 395 ? 0.297 -12.977 -15.727 1 98.5 395 LEU A O 1
ATOM 3028 N N . ARG A 1 396 ? 1.197 -14.188 -14.102 1 98.12 396 ARG A N 1
ATOM 3029 C CA . ARG A 1 396 ? 1.844 -15.102 -15.039 1 98.12 396 ARG A CA 1
ATOM 3030 C C . ARG A 1 396 ? 1.147 -16.453 -15.055 1 98.12 396 ARG A C 1
ATOM 3032 O O . ARG A 1 396 ? 0.962 -17.078 -14 1 98.12 396 ARG A O 1
ATOM 3039 N N . LEU A 1 397 ? 0.797 -16.859 -16.203 1 95.94 397 LEU A N 1
ATOM 3040 C CA . LEU A 1 397 ? 0.232 -18.188 -16.375 1 95.94 397 LEU A CA 1
ATOM 3041 C C . LEU A 1 397 ? 1.293 -19.172 -16.859 1 95.94 397 LEU A C 1
ATOM 3043 O O . LEU A 1 397 ? 1.771 -19.062 -17.984 1 95.94 397 LEU A O 1
ATOM 3047 N N . ASP A 1 398 ? 1.529 -20.031 -15.961 1 89.06 398 ASP A N 1
ATOM 3048 C CA . ASP A 1 398 ? 2.443 -21.094 -16.344 1 89.06 398 ASP A CA 1
ATOM 3049 C C . ASP A 1 398 ? 1.828 -21.984 -17.438 1 89.06 398 ASP A C 1
ATOM 3051 O O . ASP A 1 398 ? 0.616 -22.203 -17.438 1 89.06 398 ASP A O 1
ATOM 3055 N N . HIS A 1 399 ? 2.523 -22.406 -18.422 1 87.69 399 HIS A N 1
ATOM 3056 C CA . HIS A 1 399 ? 2.043 -23.25 -19.516 1 87.69 399 HIS A CA 1
ATOM 3057 C C . HIS A 1 399 ? 0.742 -22.719 -20.094 1 87.69 399 HIS A C 1
ATOM 3059 O O . HIS A 1 399 ? -0.292 -23.375 -20.031 1 87.69 399 HIS A O 1
ATOM 3065 N N . VAL A 1 400 ? 0.848 -21.625 -20.734 1 92 400 VAL A N 1
ATOM 3066 C CA . VAL A 1 400 ? -0.316 -20.859 -21.172 1 92 400 VAL A CA 1
ATOM 3067 C C . VAL A 1 400 ? -1.108 -21.672 -22.188 1 92 400 VAL A C 1
ATOM 3069 O O . VAL A 1 400 ? -2.314 -21.469 -22.359 1 92 400 VAL A O 1
ATOM 3072 N N . MET A 1 401 ? -0.516 -22.656 -22.781 1 90.56 401 MET A N 1
ATOM 3073 C CA . MET A 1 401 ? -1.162 -23.484 -23.797 1 90.56 401 MET A CA 1
ATOM 3074 C C . MET A 1 401 ? -2.352 -24.234 -23.203 1 90.56 401 MET A C 1
ATOM 3076 O O . MET A 1 401 ? -3.223 -24.703 -23.938 1 90.56 401 MET A O 1
ATOM 3080 N N . GLN A 1 402 ? -2.34 -24.281 -21.922 1 91.75 402 GLN A N 1
ATOM 3081 C CA . GLN A 1 402 ? -3.447 -24.953 -21.266 1 91.75 402 GLN A CA 1
ATOM 3082 C C . GLN A 1 402 ? -4.781 -24.297 -21.609 1 91.75 402 GLN A C 1
ATOM 3084 O O . GLN A 1 402 ? -5.832 -24.938 -21.516 1 91.75 402 GLN A O 1
ATOM 3089 N N . LEU A 1 403 ? -4.711 -23.062 -22.016 1 95.31 403 LEU A N 1
ATOM 3090 C CA . LEU A 1 403 ? -5.938 -22.359 -22.375 1 95.31 403 LEU A CA 1
ATOM 3091 C C . LEU A 1 403 ? -6.445 -22.828 -23.734 1 95.31 403 LEU A C 1
ATOM 3093 O O . LEU A 1 403 ? -7.629 -22.672 -24.047 1 95.31 403 LEU A O 1
ATOM 3097 N N . TRP A 1 404 ? -5.555 -23.422 -24.562 1 94.75 404 TRP A N 1
ATOM 3098 C CA . TRP A 1 404 ? -5.906 -23.875 -25.906 1 94.75 404 TRP A CA 1
ATOM 3099 C C . TRP A 1 404 ? -6.18 -25.375 -25.906 1 94.75 404 TRP A C 1
ATOM 3101 O O . TRP A 1 404 ? -7.168 -25.828 -26.5 1 94.75 404 TRP A O 1
ATOM 3111 N N . GLN A 1 405 ? -5.281 -26.078 -25.359 1 93.31 405 GLN A N 1
ATOM 3112 C CA . GLN A 1 405 ? -5.406 -27.531 -25.344 1 93.31 405 GLN A CA 1
ATOM 3113 C C . GLN A 1 405 ? -4.5 -28.141 -24.281 1 93.31 405 GLN A C 1
ATOM 3115 O O . GLN A 1 405 ? -3.52 -27.531 -23.859 1 93.31 405 GLN A O 1
ATOM 3120 N N . LEU A 1 406 ? -4.844 -29.297 -23.859 1 93.88 406 LEU A N 1
ATOM 3121 C CA . LEU A 1 406 ? -4.031 -30.109 -22.953 1 93.88 406 LEU A CA 1
ATOM 3122 C C . LEU A 1 406 ? -3.914 -31.531 -23.469 1 93.88 406 LEU A C 1
ATOM 3124 O O . LEU A 1 406 ? -4.809 -32.031 -24.156 1 93.88 406 LEU A O 1
ATOM 3128 N N . PHE A 1 407 ? -2.764 -32.094 -23.188 1 92.56 407 PHE A N 1
ATOM 3129 C CA . PHE A 1 407 ? -2.551 -33.5 -23.5 1 92.56 407 PHE A CA 1
ATOM 3130 C C . PHE A 1 407 ? -3.061 -34.406 -22.375 1 92.56 407 PHE A C 1
ATOM 3132 O O . PHE A 1 407 ? -2.537 -34.344 -21.25 1 92.56 407 PHE A O 1
ATOM 3139 N N . TRP A 1 408 ? -4.125 -35.125 -22.719 1 95.56 408 TRP A N 1
ATOM 3140 C CA . TRP A 1 408 ? -4.754 -36 -21.734 1 95.56 408 TRP A CA 1
ATOM 3141 C C . TRP A 1 408 ? -4.203 -37.406 -21.844 1 95.56 408 TRP A C 1
ATOM 3143 O O . TRP A 1 408 ? -4.27 -38.031 -22.906 1 95.56 408 TRP A O 1
ATOM 3153 N N . VAL A 1 409 ? -3.699 -37.906 -20.734 1 95 409 VAL A N 1
ATOM 3154 C CA . VAL A 1 409 ? -3.205 -39.281 -20.656 1 95 409 VAL A CA 1
ATOM 3155 C C . VAL A 1 409 ? -4.148 -40.125 -19.797 1 95 409 VAL A C 1
ATOM 3157 O O . VAL A 1 409 ? -4.457 -39.75 -18.672 1 95 409 VAL A O 1
ATOM 3160 N N . PRO A 1 410 ? -4.652 -41.219 -20.375 1 94.94 410 PRO A N 1
ATOM 3161 C CA . PRO A 1 410 ? -5.492 -42.062 -19.531 1 94.94 410 PRO A CA 1
ATOM 3162 C C . PRO A 1 410 ? -4.762 -42.594 -18.281 1 94.94 410 PRO A C 1
ATOM 3164 O O . PRO A 1 410 ? -3.615 -43.031 -18.375 1 94.94 410 PRO A O 1
ATOM 3167 N N . VAL A 1 411 ? -5.469 -42.469 -17.141 1 93.94 411 VAL A N 1
ATOM 3168 C CA . VAL A 1 411 ? -4.891 -42.969 -15.906 1 93.94 411 VAL A CA 1
ATOM 3169 C C . VAL A 1 411 ? -4.672 -44.469 -16.031 1 93.94 411 VAL A C 1
ATOM 3171 O O . VAL A 1 411 ? -5.566 -45.219 -16.469 1 93.94 411 VAL A O 1
ATOM 3174 N N . GLY A 1 412 ? -3.51 -44.969 -15.672 1 88.44 412 GLY A N 1
ATOM 3175 C CA . GLY A 1 412 ? -3.178 -46.375 -15.797 1 88.44 412 GLY A CA 1
ATOM 3176 C C . GLY A 1 412 ? -2.648 -46.75 -17.172 1 88.44 412 GLY A C 1
ATOM 3177 O O . GLY A 1 412 ? -2.16 -47.875 -17.375 1 88.44 412 GLY A O 1
ATOM 3178 N N . GLY A 1 413 ? -2.732 -45.812 -18.156 1 88.56 413 GLY A N 1
ATOM 3179 C CA . GLY A 1 413 ? -2.203 -46.062 -19.5 1 88.56 413 GLY A CA 1
ATOM 3180 C C . GLY A 1 413 ? -0.821 -45.469 -19.703 1 88.56 413 GLY A C 1
ATOM 3181 O O . GLY A 1 413 ? -0.157 -45.094 -18.734 1 88.56 413 GLY A O 1
ATOM 3182 N N . SER A 1 414 ? -0.349 -45.531 -20.938 1 89 414 SER A N 1
ATOM 3183 C CA . SER A 1 414 ? 0.94 -44.938 -21.281 1 89 414 SER A CA 1
ATOM 3184 C C . SER A 1 414 ? 0.771 -43.531 -21.859 1 89 414 SER A C 1
ATOM 3186 O O . SER A 1 414 ? -0.309 -43.188 -22.344 1 89 414 SER A O 1
ATOM 3188 N N . VAL A 1 415 ? 1.799 -42.75 -21.734 1 90.31 415 VAL A N 1
ATOM 3189 C CA . VAL A 1 415 ? 1.78 -41.406 -22.297 1 90.31 415 VAL A CA 1
ATOM 3190 C C . VAL A 1 415 ? 1.488 -41.469 -23.797 1 90.31 415 VAL A C 1
ATOM 3192 O O . VAL A 1 415 ? 0.824 -40.562 -24.344 1 90.31 415 VAL A O 1
ATOM 3195 N N . ALA A 1 416 ? 1.883 -42.531 -24.391 1 86.5 416 ALA A N 1
ATOM 3196 C CA . ALA A 1 416 ? 1.693 -42.719 -25.828 1 86.5 416 ALA A CA 1
ATOM 3197 C C . ALA A 1 416 ? 0.212 -42.844 -26.172 1 86.5 416 ALA A C 1
ATOM 3199 O O . ALA A 1 416 ? -0.184 -42.625 -27.312 1 86.5 416 ALA A O 1
ATOM 3200 N N . ASP A 1 417 ? -0.56 -43.188 -25.219 1 90.81 417 ASP A N 1
ATOM 3201 C CA . ASP A 1 417 ? -1.993 -43.375 -25.422 1 90.81 417 ASP A CA 1
ATOM 3202 C C . ASP A 1 417 ? -2.74 -42.031 -25.281 1 90.81 417 ASP A C 1
ATOM 3204 O O . ASP A 1 417 ? -3.965 -42 -25.422 1 90.81 417 ASP A O 1
ATOM 3208 N N . GLY A 1 418 ? -2.016 -41 -25.031 1 93.31 418 GLY A N 1
ATOM 3209 C CA . GLY A 1 418 ? -2.656 -39.719 -24.734 1 93.31 418 GLY A CA 1
ATOM 3210 C C . GLY A 1 418 ? -3.213 -39.031 -25.953 1 93.31 418 GLY A C 1
ATOM 3211 O O . GLY A 1 418 ? -2.994 -39.469 -27.078 1 93.31 418 GLY A O 1
ATOM 3212 N N . ALA A 1 419 ? -4.035 -38.031 -25.75 1 93.12 419 ALA A N 1
ATOM 3213 C CA . ALA A 1 419 ? -4.648 -37.219 -26.812 1 93.12 419 ALA A CA 1
ATOM 3214 C C . ALA A 1 419 ? -4.754 -35.75 -26.391 1 93.12 419 ALA A C 1
ATOM 3216 O O . ALA A 1 419 ? -4.945 -35.469 -25.203 1 93.12 419 ALA A O 1
ATOM 3217 N N . TYR A 1 420 ? -4.602 -34.906 -27.391 1 93.19 420 TYR A N 1
ATOM 3218 C CA . TYR A 1 420 ? -4.867 -33.5 -27.141 1 93.19 420 TYR A CA 1
ATOM 3219 C C . TYR A 1 420 ? -6.363 -33.219 -27.078 1 93.19 420 TYR A C 1
ATOM 3221 O O . TYR A 1 420 ? -7.117 -33.719 -27.922 1 93.19 420 TYR A O 1
ATOM 3229 N N . VAL A 1 421 ? -6.746 -32.562 -26.047 1 95.06 421 VAL A N 1
ATOM 3230 C CA . VAL A 1 421 ? -8.117 -32.094 -25.891 1 95.06 421 VAL A CA 1
ATOM 3231 C C . VAL A 1 421 ? -8.156 -30.578 -25.938 1 95.06 421 VAL A C 1
ATOM 3233 O O . VAL A 1 421 ? -7.379 -29.906 -25.25 1 95.06 421 VAL A O 1
ATOM 3236 N N . ARG A 1 422 ? -9.031 -30.047 -26.75 1 94.25 422 ARG A N 1
ATOM 3237 C CA . ARG A 1 422 ? -9.148 -28.594 -26.906 1 94.25 422 ARG A CA 1
ATOM 3238 C C . ARG A 1 422 ? -9.969 -27.984 -25.781 1 94.25 422 ARG A C 1
ATOM 3240 O O . ARG A 1 422 ? -10.93 -28.609 -25.297 1 94.25 422 ARG A O 1
ATOM 3247 N N . TYR A 1 423 ? -9.609 -26.828 -25.438 1 94.94 423 TYR A N 1
ATOM 3248 C CA . TYR A 1 423 ? -10.344 -26.047 -24.453 1 94.94 423 TYR A CA 1
ATOM 3249 C C . TYR A 1 423 ? -10.992 -24.828 -25.094 1 94.94 423 TYR A C 1
ATOM 3251 O O . TYR A 1 423 ? -10.609 -24.422 -26.188 1 94.94 423 TYR A O 1
ATOM 3259 N N . PRO A 1 424 ? -12.008 -24.344 -24.422 1 94 424 PRO A N 1
ATOM 3260 C CA . PRO A 1 424 ? -12.68 -23.172 -24.984 1 94 424 PRO A CA 1
ATOM 3261 C C . PRO A 1 424 ? -11.859 -21.891 -24.828 1 94 424 PRO A C 1
ATOM 3263 O O . PRO A 1 424 ? -12.203 -21.031 -24.016 1 94 424 PRO A O 1
ATOM 3266 N N . VAL A 1 425 ? -10.867 -21.734 -25.656 1 95.75 425 VAL A N 1
ATOM 3267 C CA . VAL A 1 425 ? -9.82 -20.734 -25.516 1 95.75 425 VAL A CA 1
ATOM 3268 C C . VAL A 1 425 ? -10.422 -19.328 -25.641 1 95.75 425 VAL A C 1
ATOM 3270 O O . VAL A 1 425 ? -10.039 -18.422 -24.906 1 95.75 425 VAL A O 1
ATOM 3273 N N . ASP A 1 426 ? -11.375 -19.109 -26.531 1 95.88 426 ASP A N 1
ATOM 3274 C CA . ASP A 1 426 ? -11.953 -17.781 -26.703 1 95.88 426 ASP A CA 1
ATOM 3275 C C . ASP A 1 426 ? -12.633 -17.312 -25.422 1 95.88 426 ASP A C 1
ATOM 3277 O O . ASP A 1 426 ? -12.461 -16.172 -25 1 95.88 426 ASP A O 1
ATOM 3281 N N . GLU A 1 427 ? -13.383 -18.234 -24.844 1 96.94 427 GLU A N 1
ATOM 3282 C CA . GLU A 1 427 ? -14.094 -17.922 -23.609 1 96.94 427 GLU A CA 1
ATOM 3283 C C . GLU A 1 427 ? -13.117 -17.719 -22.453 1 96.94 427 GLU A C 1
ATOM 3285 O O . GLU A 1 427 ? -13.273 -16.781 -21.656 1 96.94 427 GLU A O 1
ATOM 3290 N N . LEU A 1 428 ? -12.117 -18.547 -22.406 1 97.69 428 LEU A N 1
ATOM 3291 C CA . LEU A 1 428 ? -11.141 -18.422 -21.328 1 97.69 428 LEU A CA 1
ATOM 3292 C C . LEU A 1 428 ? -10.352 -17.125 -21.438 1 97.69 428 LEU A C 1
ATOM 3294 O O . LEU A 1 428 ? -10.102 -16.453 -20.438 1 97.69 428 LEU A O 1
ATOM 3298 N N . LEU A 1 429 ? -10 -16.75 -22.641 1 98.19 429 LEU A N 1
ATOM 3299 C CA . LEU A 1 429 ? -9.305 -15.484 -22.859 1 98.19 429 LEU A CA 1
ATOM 3300 C C . LEU A 1 429 ? -10.211 -14.297 -22.547 1 98.19 429 LEU A C 1
ATOM 3302 O O . LEU A 1 429 ? -9.75 -13.266 -22.062 1 98.19 429 LEU A O 1
ATOM 3306 N N . ALA A 1 430 ? -11.523 -14.43 -22.828 1 98.38 430 ALA A N 1
ATOM 3307 C CA . ALA A 1 430 ? -12.477 -13.383 -22.469 1 98.38 430 ALA A CA 1
ATOM 3308 C C . ALA A 1 430 ? -12.531 -13.195 -20.953 1 98.38 430 ALA A C 1
ATOM 3310 O O . ALA A 1 430 ? -12.523 -12.062 -20.453 1 98.38 430 ALA A O 1
ATOM 3311 N N . VAL A 1 431 ? -12.547 -14.297 -20.219 1 98.19 431 VAL A N 1
ATOM 3312 C CA . VAL A 1 431 ? -12.547 -14.25 -18.75 1 98.19 431 VAL A CA 1
ATOM 3313 C C . VAL A 1 431 ? -11.289 -13.523 -18.266 1 98.19 431 VAL A C 1
ATOM 3315 O O . VAL A 1 431 ? -11.367 -12.656 -17.406 1 98.19 431 VAL A O 1
ATOM 3318 N N . LEU A 1 432 ? -10.172 -13.867 -18.875 1 98.31 432 LEU A N 1
ATOM 3319 C CA . LEU A 1 432 ? -8.906 -13.242 -18.516 1 98.31 432 LEU A CA 1
ATOM 3320 C C . LEU A 1 432 ? -8.953 -11.734 -18.75 1 98.31 432 LEU A C 1
ATOM 3322 O O . LEU A 1 432 ? -8.539 -10.961 -17.891 1 98.31 432 LEU A O 1
ATOM 3326 N N . ARG A 1 433 ? -9.516 -11.336 -19.844 1 98.56 433 ARG A N 1
ATOM 3327 C CA . ARG A 1 433 ? -9.578 -9.914 -20.172 1 98.56 433 ARG A CA 1
ATOM 3328 C C . ARG A 1 433 ? -10.547 -9.18 -19.266 1 98.56 433 ARG A C 1
ATOM 3330 O O . ARG A 1 433 ? -10.273 -8.055 -18.828 1 98.56 433 ARG A O 1
ATOM 3337 N N . ILE A 1 434 ? -11.688 -9.805 -18.906 1 98.5 434 ILE A N 1
ATOM 3338 C CA . ILE A 1 434 ? -12.656 -9.195 -18.016 1 98.5 434 ILE A CA 1
ATOM 3339 C C . ILE A 1 434 ? -12.016 -8.945 -16.641 1 98.5 434 ILE A C 1
ATOM 3341 O O . ILE A 1 434 ? -12.008 -7.816 -16.156 1 98.5 434 ILE A O 1
ATOM 3345 N N . GLU A 1 435 ? -11.406 -9.953 -16.109 1 98.44 435 GLU A N 1
ATOM 3346 C CA . GLU A 1 435 ? -10.875 -9.867 -14.75 1 98.44 435 GLU A CA 1
ATOM 3347 C C . GLU A 1 435 ? -9.617 -9.008 -14.703 1 98.44 435 GLU A C 1
ATOM 3349 O O . GLU A 1 435 ? -9.414 -8.242 -13.758 1 98.44 435 GLU A O 1
ATOM 3354 N N . ALA A 1 436 ? -8.75 -9.141 -15.703 1 98.56 436 ALA A N 1
ATOM 3355 C CA . ALA A 1 436 ? -7.516 -8.359 -15.742 1 98.56 436 ALA A CA 1
ATOM 3356 C C . ALA A 1 436 ? -7.809 -6.871 -15.875 1 98.56 436 ALA A C 1
ATOM 3358 O O . ALA A 1 436 ? -7.184 -6.043 -15.211 1 98.56 436 ALA A O 1
ATOM 3359 N N . CYS A 1 437 ? -8.758 -6.52 -16.734 1 97.94 437 CYS A N 1
ATOM 3360 C CA . CYS A 1 437 ? -9.117 -5.117 -16.906 1 97.94 437 CYS A CA 1
ATOM 3361 C C . CYS A 1 437 ? -9.789 -4.559 -15.656 1 97.94 437 CYS A C 1
ATOM 3363 O O . CYS A 1 437 ? -9.539 -3.414 -15.281 1 97.94 437 CYS A O 1
ATOM 3365 N N . ARG A 1 438 ? -10.609 -5.398 -15.039 1 96.31 438 ARG A N 1
ATOM 3366 C CA . ARG A 1 438 ? -11.219 -4.996 -13.773 1 96.31 438 ARG A CA 1
ATOM 3367 C C . ARG A 1 438 ? -10.148 -4.637 -12.742 1 96.31 438 ARG A C 1
ATOM 3369 O O . ARG A 1 438 ? -10.305 -3.672 -11.992 1 96.31 438 ARG A O 1
ATOM 3376 N N . ALA A 1 439 ? -9.07 -5.32 -12.727 1 96.75 439 ALA A N 1
ATOM 3377 C CA . ALA A 1 439 ? -8 -5.145 -11.75 1 96.75 439 ALA A CA 1
ATOM 3378 C C . ALA A 1 439 ? -6.949 -4.16 -12.25 1 96.75 439 ALA A C 1
ATOM 3380 O O . ALA A 1 439 ? -6.059 -3.754 -11.5 1 96.75 439 ALA A O 1
ATOM 3381 N N . GLY A 1 440 ? -7 -3.844 -13.586 1 97.25 440 GLY A N 1
ATOM 3382 C CA . GLY A 1 440 ? -5.941 -3.055 -14.195 1 97.25 440 GLY A CA 1
ATOM 3383 C C . GLY A 1 440 ? -4.625 -3.801 -14.297 1 97.25 440 GLY A C 1
ATOM 3384 O O . GLY A 1 440 ? -3.555 -3.207 -14.156 1 97.25 440 GLY A O 1
ATOM 3385 N N . ALA A 1 441 ? -4.676 -5.117 -14.5 1 98.56 441 ALA A N 1
ATOM 3386 C CA . ALA A 1 441 ? -3.492 -5.969 -14.43 1 98.56 441 ALA A CA 1
ATOM 3387 C C . ALA A 1 441 ? -3.072 -6.43 -15.828 1 98.56 441 ALA A C 1
ATOM 3389 O O . ALA A 1 441 ? -3.912 -6.59 -16.719 1 98.56 441 ALA A O 1
ATOM 3390 N N . TRP A 1 442 ? -1.83 -6.594 -16.016 1 98.56 442 TRP A N 1
ATOM 3391 C CA . TRP A 1 442 ? -1.339 -7.184 -17.266 1 98.56 442 TRP A CA 1
ATOM 3392 C C . TRP A 1 442 ? -1.005 -8.664 -17.078 1 98.56 442 TRP A C 1
ATOM 3394 O O . TRP A 1 442 ? -0.894 -9.133 -15.938 1 98.56 442 TRP A O 1
ATOM 3404 N N . ILE A 1 443 ? -0.979 -9.461 -18.156 1 98.62 443 ILE A N 1
ATOM 3405 C CA . ILE A 1 443 ? -0.879 -10.914 -18.109 1 98.62 443 ILE A CA 1
ATOM 3406 C C . ILE A 1 443 ? 0.329 -11.375 -18.922 1 98.62 443 ILE A C 1
ATOM 3408 O O . ILE A 1 443 ? 0.578 -10.867 -20.016 1 98.62 443 ILE A O 1
ATOM 3412 N N . VAL A 1 444 ? 1.049 -12.289 -18.344 1 98.12 444 VAL A N 1
ATOM 3413 C CA . VAL A 1 444 ? 2.143 -12.961 -19.031 1 98.12 444 VAL A CA 1
ATOM 3414 C C . VAL A 1 444 ? 1.819 -14.445 -19.188 1 98.12 444 VAL A C 1
ATOM 3416 O O . VAL A 1 444 ? 1.442 -15.109 -18.219 1 98.12 444 VAL A O 1
ATOM 3419 N N . GLY A 1 445 ? 1.881 -14.914 -20.391 1 96.44 445 GLY A N 1
ATOM 3420 C CA . GLY A 1 445 ? 1.735 -16.344 -20.656 1 96.44 445 GLY A CA 1
ATOM 3421 C C . GLY A 1 445 ? 3.035 -17 -21.062 1 96.44 445 GLY A C 1
ATOM 3422 O O . GLY A 1 445 ? 3.691 -16.562 -22.016 1 96.44 445 GLY A O 1
ATOM 3423 N N . GLU A 1 446 ? 3.352 -17.969 -20.312 1 90.94 446 GLU A N 1
ATOM 3424 C CA . GLU A 1 446 ? 4.562 -18.703 -20.672 1 90.94 446 GLU A CA 1
ATOM 3425 C C . GLU A 1 446 ? 4.348 -19.531 -21.938 1 90.94 446 GLU A C 1
ATOM 3427 O O . GLU A 1 446 ? 3.592 -20.5 -21.922 1 90.94 446 GLU A O 1
ATOM 3432 N N . ASP A 1 447 ? 5.047 -19.188 -22.922 1 86 447 ASP A N 1
ATOM 3433 C CA . ASP A 1 447 ? 4.957 -19.875 -24.219 1 86 447 ASP A CA 1
ATOM 3434 C C . ASP A 1 447 ? 6.301 -20.484 -24.609 1 86 447 ASP A C 1
ATOM 3436 O O . ASP A 1 447 ? 6.703 -20.406 -25.781 1 86 447 ASP A O 1
ATOM 3440 N N . ILE A 1 448 ? 6.883 -21.047 -23.609 1 75.81 448 ILE A N 1
ATOM 3441 C CA . ILE A 1 448 ? 8.164 -21.688 -23.875 1 75.81 448 ILE A CA 1
ATOM 3442 C C . ILE A 1 448 ? 7.938 -23.109 -24.375 1 75.81 448 ILE A C 1
ATOM 3444 O O . ILE A 1 448 ? 7.016 -23.797 -23.922 1 75.81 448 ILE A O 1
ATOM 3448 N N . GLY A 1 449 ? 8.633 -23.531 -25.328 1 68.5 449 GLY A N 1
ATOM 3449 C CA . GLY A 1 449 ? 8.523 -24.875 -25.891 1 68.5 449 GLY A CA 1
ATOM 3450 C C . GLY A 1 449 ? 7.848 -24.906 -27.25 1 68.5 449 GLY A C 1
ATOM 3451 O O . GLY A 1 449 ? 7.973 -23.953 -28.031 1 68.5 449 GLY A O 1
ATOM 3452 N N . THR A 1 450 ? 7.254 -26.078 -27.516 1 67.06 450 THR A N 1
ATOM 3453 C CA . THR A 1 450 ? 6.574 -26.25 -28.797 1 67.06 450 THR A CA 1
ATOM 3454 C C . THR A 1 450 ? 5.18 -25.641 -28.75 1 67.06 450 THR A C 1
ATOM 3456 O O . THR A 1 450 ? 4.242 -26.25 -28.234 1 67.06 450 THR A O 1
ATOM 3459 N N . VAL A 1 451 ? 5.188 -24.406 -29.156 1 77.5 451 VAL A N 1
ATOM 3460 C CA . VAL A 1 451 ? 3.93 -23.672 -29.156 1 77.5 451 VAL A CA 1
ATOM 3461 C C . VAL A 1 451 ? 3.535 -23.328 -30.594 1 77.5 451 VAL A C 1
ATOM 3463 O O . VAL A 1 451 ? 4.355 -22.828 -31.375 1 77.5 451 VAL A O 1
ATOM 3466 N N . ALA A 1 452 ? 2.311 -23.672 -30.906 1 78.44 452 ALA A N 1
ATOM 3467 C CA . ALA A 1 452 ? 1.808 -23.375 -32.25 1 78.44 452 ALA A CA 1
ATOM 3468 C C . ALA A 1 452 ? 1.82 -21.859 -32.5 1 78.44 452 ALA A C 1
ATOM 3470 O O . ALA A 1 452 ? 1.534 -21.078 -31.609 1 78.44 452 ALA A O 1
ATOM 3471 N N . PRO A 1 453 ? 2.178 -21.516 -33.688 1 82.62 453 PRO A N 1
ATOM 3472 C CA . PRO A 1 453 ? 2.242 -20.094 -34.031 1 82.62 453 PRO A CA 1
ATOM 3473 C C . PRO A 1 453 ? 0.932 -19.359 -33.75 1 82.62 453 PRO A C 1
ATOM 3475 O O . PRO A 1 453 ? 0.944 -18.188 -33.344 1 82.62 453 PRO A O 1
ATOM 3478 N N . GLN A 1 454 ? -0.07 -20.016 -33.906 1 87.69 454 GLN A N 1
ATOM 3479 C CA . GLN A 1 454 ? -1.378 -19.406 -33.719 1 87.69 454 GLN A CA 1
ATOM 3480 C C . GLN A 1 454 ? -1.568 -18.953 -32.281 1 87.69 454 GLN A C 1
ATOM 3482 O O . GLN A 1 454 ? -2.234 -17.953 -32.031 1 87.69 454 GLN A O 1
ATOM 3487 N N . VAL A 1 455 ? -0.956 -19.625 -31.438 1 91.06 455 VAL A N 1
ATOM 3488 C CA . VAL A 1 455 ? -1.047 -19.297 -30.016 1 91.06 455 VAL A CA 1
ATOM 3489 C C . VAL A 1 455 ? -0.376 -17.953 -29.766 1 91.06 455 VAL A C 1
ATOM 3491 O O . VAL A 1 455 ? -0.979 -17.062 -29.172 1 91.06 455 VAL A O 1
ATOM 3494 N N . ARG A 1 456 ? 0.76 -17.719 -30.297 1 92.75 456 ARG A N 1
ATOM 3495 C CA . ARG A 1 456 ? 1.519 -16.484 -30.078 1 92.75 456 ARG A CA 1
ATOM 3496 C C . ARG A 1 456 ? 0.843 -15.297 -30.766 1 92.75 456 ARG A C 1
ATOM 3498 O O . ARG A 1 456 ? 0.862 -14.18 -30.234 1 92.75 456 ARG A O 1
ATOM 3505 N N . GLU A 1 457 ? 0.245 -15.578 -31.891 1 93.94 457 GLU A N 1
ATOM 3506 C CA . GLU A 1 457 ? -0.487 -14.531 -32.594 1 93.94 457 GLU A CA 1
ATOM 3507 C C . GLU A 1 457 ? -1.691 -14.055 -31.781 1 93.94 457 GLU A C 1
ATOM 3509 O O . GLU A 1 457 ? -1.941 -12.852 -31.672 1 93.94 457 GLU A O 1
ATOM 3514 N N . THR A 1 458 ? -2.34 -15.039 -31.266 1 95.44 458 THR A N 1
ATOM 3515 C CA . THR A 1 458 ? -3.508 -14.711 -30.453 1 95.44 458 THR A CA 1
ATOM 3516 C C . THR A 1 458 ? -3.1 -13.953 -29.203 1 95.44 458 THR A C 1
ATOM 3518 O O . THR A 1 458 ? -3.746 -12.969 -28.812 1 95.44 458 THR A O 1
ATOM 3521 N N . MET A 1 459 ? -2.041 -14.391 -28.594 1 96.56 459 MET A N 1
ATOM 3522 C CA . MET A 1 459 ? -1.527 -13.711 -27.422 1 96.56 459 MET A CA 1
ATOM 3523 C C . MET A 1 459 ? -1.196 -12.25 -27.734 1 96.56 459 MET A C 1
ATOM 3525 O O . MET A 1 459 ? -1.619 -11.344 -27.016 1 96.56 459 MET A O 1
ATOM 3529 N N . ALA A 1 460 ? -0.549 -12.031 -28.812 1 95.69 460 ALA A N 1
ATOM 3530 C CA . ALA A 1 460 ? -0.145 -10.688 -29.219 1 95.69 460 ALA A CA 1
ATOM 3531 C C . ALA A 1 460 ? -1.361 -9.812 -29.531 1 95.69 460 ALA A C 1
ATOM 3533 O O . ALA A 1 460 ? -1.384 -8.633 -29.188 1 95.69 460 ALA A O 1
ATOM 3534 N N . ALA A 1 461 ? -2.303 -10.422 -30.094 1 96.44 461 ALA A N 1
ATOM 3535 C CA . ALA A 1 461 ? -3.49 -9.688 -30.516 1 96.44 461 ALA A CA 1
ATOM 3536 C C . ALA A 1 461 ? -4.246 -9.117 -29.328 1 96.44 461 ALA A C 1
ATOM 3538 O O . ALA A 1 461 ? -4.824 -8.031 -29.406 1 96.44 461 ALA A O 1
ATOM 3539 N N . ILE A 1 462 ? -4.207 -9.797 -28.219 1 97.5 462 ILE A N 1
ATOM 3540 C CA . ILE A 1 462 ? -4.977 -9.328 -27.062 1 97.5 462 ILE A CA 1
ATOM 3541 C C . ILE A 1 462 ? -4.055 -8.633 -26.078 1 97.5 462 ILE A C 1
ATOM 3543 O O . ILE A 1 462 ? -4.492 -8.211 -25 1 97.5 462 ILE A O 1
ATOM 3547 N N . GLY A 1 463 ? -2.787 -8.594 -26.359 1 97.88 463 GLY A N 1
ATOM 3548 C CA . GLY A 1 463 ? -1.844 -7.883 -25.516 1 97.88 463 GLY A CA 1
ATOM 3549 C C . GLY A 1 463 ? -1.297 -8.734 -24.391 1 97.88 463 GLY A C 1
ATOM 3550 O O . GLY A 1 463 ? -0.81 -8.203 -23.391 1 97.88 463 GLY A O 1
ATOM 3551 N N . MET A 1 464 ? -1.387 -10.031 -24.5 1 98.19 464 MET A N 1
ATOM 3552 C CA . MET A 1 464 ? -0.752 -10.922 -23.531 1 98.19 464 MET A CA 1
ATOM 3553 C C . MET A 1 464 ? 0.744 -11.039 -23.797 1 98.19 464 MET A C 1
ATOM 3555 O O . MET A 1 464 ? 1.153 -11.375 -24.906 1 98.19 464 MET A O 1
ATOM 3559 N N . LEU A 1 465 ? 1.525 -10.758 -22.797 1 98.19 465 LEU A N 1
ATOM 3560 C CA . LEU A 1 465 ? 2.969 -10.867 -22.984 1 98.19 465 LEU A CA 1
ATOM 3561 C C . LEU A 1 465 ? 3.406 -12.328 -23.031 1 98.19 465 LEU A C 1
ATOM 3563 O O . LEU A 1 465 ? 2.889 -13.148 -22.266 1 98.19 465 LEU A O 1
ATOM 3567 N N . GLY A 1 466 ? 4.32 -12.617 -23.891 1 96.56 466 GLY A N 1
ATOM 3568 C CA . GLY A 1 466 ? 5.012 -13.891 -23.797 1 96.56 466 GLY A CA 1
ATOM 3569 C C . GLY A 1 466 ? 6.113 -13.898 -22.75 1 96.56 466 GLY A C 1
ATOM 3570 O O . GLY A 1 466 ? 6.492 -12.852 -22.234 1 96.56 466 GLY A O 1
ATOM 3571 N N . TYR A 1 467 ? 6.574 -15.062 -22.375 1 95.12 467 TYR A N 1
ATOM 3572 C CA . TYR A 1 467 ? 7.719 -15.211 -21.484 1 95.12 467 TYR A CA 1
ATOM 3573 C C . TYR A 1 467 ? 8.875 -15.914 -22.188 1 95.12 467 TYR A C 1
ATOM 3575 O O . TYR A 1 467 ? 8.734 -17.047 -22.641 1 95.12 467 TYR A O 1
ATOM 3583 N N . ARG A 1 468 ? 10 -15.227 -22.281 1 92.56 468 ARG A N 1
ATOM 3584 C CA . ARG A 1 468 ? 11.164 -15.758 -23 1 92.56 468 ARG A CA 1
ATOM 3585 C C . ARG A 1 468 ? 12.391 -15.789 -22.094 1 92.56 468 ARG A C 1
ATOM 3587 O O . ARG A 1 468 ? 12.68 -14.82 -21.391 1 92.56 468 ARG A O 1
ATOM 3594 N N . THR A 1 469 ? 13.016 -16.953 -22.125 1 92.62 469 THR A N 1
ATOM 3595 C CA . THR A 1 469 ? 14.25 -17.078 -21.375 1 92.62 469 THR A CA 1
ATOM 3596 C C . THR A 1 469 ? 15.406 -17.469 -22.281 1 92.62 469 THR A C 1
ATOM 3598 O O . THR A 1 469 ? 15.211 -18.188 -23.266 1 92.62 469 THR A O 1
ATOM 3601 N N . GLY A 1 470 ? 16.562 -16.922 -21.969 1 91 470 GLY A N 1
ATOM 3602 C CA . GLY A 1 470 ? 17.766 -17.266 -22.703 1 91 470 GLY A CA 1
ATOM 3603 C C . GLY A 1 470 ? 18.969 -16.438 -22.297 1 91 470 GLY A C 1
ATOM 3604 O O . GLY A 1 470 ? 18.844 -15.234 -22.047 1 91 470 GLY A O 1
ATOM 3605 N N . MET A 1 471 ? 20.062 -17.109 -22.312 1 91.56 471 MET A N 1
ATOM 3606 C CA . MET A 1 471 ? 21.328 -16.422 -22.016 1 91.56 471 MET A CA 1
ATOM 3607 C C . MET A 1 471 ? 22.047 -16.016 -23.281 1 91.56 471 MET A C 1
ATOM 3609 O O . MET A 1 471 ? 21.719 -16.5 -24.375 1 91.56 471 MET A O 1
ATOM 3613 N N . GLY A 1 472 ? 22.906 -15.07 -23.094 1 87.44 472 GLY A N 1
ATOM 3614 C CA . GLY A 1 472 ? 23.703 -14.633 -24.234 1 87.44 472 GLY A CA 1
ATOM 3615 C C . GLY A 1 472 ? 22.953 -13.68 -25.156 1 87.44 472 GLY A C 1
ATOM 3616 O O . GLY A 1 472 ? 22.406 -12.68 -24.688 1 87.44 472 GLY A O 1
ATOM 3617 N N . TRP A 1 473 ? 22.875 -14.117 -26.438 1 83.81 473 TRP A N 1
ATOM 3618 C CA . TRP A 1 473 ? 22.328 -13.203 -27.438 1 83.81 473 TRP A CA 1
ATOM 3619 C C . TRP A 1 473 ? 20.875 -13.539 -27.766 1 83.81 473 TRP A C 1
ATOM 3621 O O . TRP A 1 473 ? 20.219 -12.812 -28.516 1 83.81 473 TRP A O 1
ATOM 3631 N N . ALA A 1 474 ? 20.375 -14.516 -27.156 1 84.56 474 ALA A N 1
ATOM 3632 C CA . ALA A 1 474 ? 19.047 -15.031 -27.469 1 84.56 474 ALA A CA 1
ATOM 3633 C C . ALA A 1 474 ? 17.984 -13.961 -27.25 1 84.56 474 ALA A C 1
ATOM 3635 O O . ALA A 1 474 ? 17.016 -13.891 -28 1 84.56 474 ALA A O 1
ATOM 3636 N N . CYS A 1 475 ? 18.141 -13.062 -26.297 1 88.06 475 CYS A N 1
ATOM 3637 C CA . CYS A 1 475 ? 17.125 -12.109 -25.906 1 88.06 475 CYS A CA 1
ATOM 3638 C C . CYS A 1 475 ? 16.891 -11.062 -26.984 1 88.06 475 CYS A C 1
ATOM 3640 O O . CYS A 1 475 ? 15.852 -10.414 -27.031 1 88.06 475 CYS A O 1
ATOM 3642 N N . TRP A 1 476 ? 17.812 -10.875 -27.875 1 90.38 476 TRP A N 1
ATOM 3643 C CA . TRP A 1 476 ? 17.703 -9.852 -28.906 1 90.38 476 TRP A CA 1
ATOM 3644 C C . TRP A 1 476 ? 16.672 -10.25 -29.953 1 90.38 476 TRP A C 1
ATOM 3646 O O . TRP A 1 476 ? 16.203 -9.398 -30.734 1 90.38 476 TRP A O 1
ATOM 3656 N N . ALA A 1 477 ? 16.344 -11.492 -29.938 1 91.75 477 ALA A N 1
ATOM 3657 C CA . ALA A 1 477 ? 15.328 -11.977 -30.875 1 91.75 477 ALA A CA 1
ATOM 3658 C C . ALA A 1 477 ? 13.93 -11.883 -30.281 1 91.75 477 ALA A C 1
ATOM 3660 O O . ALA A 1 477 ? 12.938 -12.117 -30.969 1 91.75 477 ALA A O 1
ATOM 3661 N N . ASN A 1 478 ? 13.82 -11.5 -29.031 1 93.5 478 ASN A N 1
ATOM 3662 C CA . ASN A 1 478 ? 12.523 -11.43 -28.375 1 93.5 478 ASN A CA 1
ATOM 3663 C C . ASN A 1 478 ? 11.641 -10.352 -29 1 93.5 478 ASN A C 1
ATOM 3665 O O . ASN A 1 478 ? 12.094 -9.242 -29.25 1 93.5 478 ASN A O 1
ATOM 3669 N N . PRO A 1 479 ? 10.391 -10.672 -29.266 1 93.56 479 PRO A N 1
ATOM 3670 C CA . PRO A 1 479 ? 9.453 -9.602 -29.625 1 93.56 479 PRO A CA 1
ATOM 3671 C C . PRO A 1 479 ? 9.211 -8.617 -28.484 1 93.56 479 PRO A C 1
ATOM 3673 O O . PRO A 1 479 ? 9.469 -8.945 -27.328 1 93.56 479 PRO A O 1
ATOM 3676 N N . GLU A 1 480 ? 8.727 -7.469 -28.797 1 95.12 480 GLU A N 1
ATOM 3677 C CA . GLU A 1 480 ? 8.453 -6.438 -27.812 1 95.12 480 GLU A CA 1
ATOM 3678 C C . GLU A 1 480 ? 7.438 -6.922 -26.766 1 95.12 480 GLU A C 1
ATOM 3680 O O . GLU A 1 480 ? 7.582 -6.648 -25.578 1 95.12 480 GLU A O 1
ATOM 3685 N N . GLY A 1 481 ? 6.418 -7.66 -27.266 1 96.44 481 GLY A N 1
ATOM 3686 C CA . GLY A 1 481 ? 5.34 -8.109 -26.406 1 96.44 481 GLY A CA 1
ATOM 3687 C C . GLY A 1 481 ? 5.719 -9.305 -25.547 1 96.44 481 GLY A C 1
ATOM 3688 O O . GLY A 1 481 ? 4.965 -10.273 -25.453 1 96.44 481 GLY A O 1
ATOM 3689 N N . THR A 1 482 ? 6.922 -9.203 -24.938 1 96.81 482 THR A N 1
ATOM 3690 C CA . THR A 1 482 ? 7.367 -10.32 -24.109 1 96.81 482 THR A CA 1
ATOM 3691 C C . THR A 1 482 ? 7.984 -9.812 -22.797 1 96.81 482 THR A C 1
ATOM 3693 O O . THR A 1 482 ? 8.289 -8.625 -22.672 1 96.81 482 THR A O 1
ATOM 3696 N N . MET A 1 483 ? 8.016 -10.664 -21.844 1 97.12 483 MET A N 1
ATOM 3697 C CA . MET A 1 483 ? 8.883 -10.562 -20.688 1 97.12 483 MET A CA 1
ATOM 3698 C C . MET A 1 483 ? 10.109 -11.453 -20.844 1 97.12 483 MET A C 1
ATOM 3700 O O . MET A 1 483 ? 9.984 -12.656 -21.094 1 97.12 483 MET A O 1
ATOM 3704 N N . GLY A 1 484 ? 11.242 -10.828 -20.734 1 96.25 484 GLY A N 1
ATOM 3705 C CA . GLY A 1 484 ? 12.477 -11.555 -20.969 1 96.25 484 GLY A CA 1
ATOM 3706 C C . GLY A 1 484 ? 13.297 -11.766 -19.703 1 96.25 484 GLY A C 1
ATOM 3707 O O . GLY A 1 484 ? 13.328 -10.906 -18.828 1 96.25 484 GLY A O 1
ATOM 3708 N N . ALA A 1 485 ? 13.992 -12.906 -19.594 1 96.44 485 ALA A N 1
ATOM 3709 C CA . ALA A 1 485 ? 14.906 -13.25 -18.516 1 96.44 485 ALA A CA 1
ATOM 3710 C C . ALA A 1 485 ? 16.078 -14.094 -19.016 1 96.44 485 ALA A C 1
ATOM 3712 O O . ALA A 1 485 ? 16 -14.672 -20.109 1 96.44 485 ALA A O 1
ATOM 3713 N N . ALA A 1 486 ? 17.125 -14.109 -18.281 1 95.69 486 ALA A N 1
ATOM 3714 C CA . ALA A 1 486 ? 18.25 -14.953 -18.641 1 95.69 486 ALA A CA 1
ATOM 3715 C C . ALA A 1 486 ? 17.938 -16.422 -18.406 1 95.69 486 ALA A C 1
ATOM 3717 O O . ALA A 1 486 ? 18.375 -17.297 -19.156 1 95.69 486 ALA A O 1
ATOM 3718 N N . ASP A 1 487 ? 17.266 -16.641 -17.375 1 94.06 487 ASP A N 1
ATOM 3719 C CA . ASP A 1 487 ? 16.922 -18 -16.953 1 94.06 487 ASP A CA 1
ATOM 3720 C C . ASP A 1 487 ? 15.664 -18 -16.094 1 94.06 487 ASP A C 1
ATOM 3722 O O . ASP A 1 487 ? 15.039 -16.953 -15.898 1 94.06 487 ASP A O 1
ATOM 3726 N N . SER A 1 488 ? 15.203 -19.219 -15.734 1 93 488 SER A N 1
ATOM 3727 C CA . SER A 1 488 ? 14.047 -19.422 -14.867 1 93 488 SER A CA 1
ATOM 3728 C C . SER A 1 488 ? 14.375 -20.391 -13.734 1 93 488 SER A C 1
ATOM 3730 O O . SER A 1 488 ? 15.531 -20.781 -13.562 1 93 488 SER A O 1
ATOM 3732 N N . HIS A 1 489 ? 13.398 -20.734 -12.945 1 93.75 489 HIS A N 1
ATOM 3733 C CA . HIS A 1 489 ? 13.57 -21.625 -11.805 1 93.75 489 HIS A CA 1
ATOM 3734 C C . HIS A 1 489 ? 13.883 -23.047 -12.258 1 93.75 489 HIS A C 1
ATOM 3736 O O . HIS A 1 489 ? 14.344 -23.859 -11.461 1 93.75 489 HIS A O 1
ATOM 3742 N N . ASP A 1 490 ? 13.727 -23.375 -13.523 1 90.81 490 ASP A N 1
ATOM 3743 C CA . ASP A 1 490 ? 13.961 -24.719 -14.055 1 90.81 490 ASP A CA 1
ATOM 3744 C C . ASP A 1 490 ? 15.312 -24.797 -14.758 1 90.81 490 ASP A C 1
ATOM 3746 O O . ASP A 1 490 ? 15.719 -25.875 -15.211 1 90.81 490 ASP A O 1
ATOM 3750 N N . GLN A 1 491 ? 15.977 -23.719 -14.906 1 92.56 491 GLN A N 1
ATOM 3751 C CA . GLN A 1 491 ? 17.203 -23.641 -15.695 1 92.56 491 GLN A CA 1
ATOM 3752 C C . GLN A 1 491 ? 18.406 -23.359 -14.797 1 92.56 491 GLN A C 1
ATOM 3754 O O . GLN A 1 491 ? 18.25 -22.906 -13.664 1 92.56 491 GLN A O 1
ATOM 3759 N N . ALA A 1 492 ? 19.562 -23.656 -15.383 1 95.31 492 ALA A N 1
ATOM 3760 C CA . ALA A 1 492 ? 20.812 -23.375 -14.656 1 95.31 492 ALA A CA 1
ATOM 3761 C C . ALA A 1 492 ? 21 -21.875 -14.445 1 95.31 492 ALA A C 1
ATOM 3763 O O . ALA A 1 492 ? 20.625 -21.062 -15.305 1 95.31 492 ALA A O 1
ATOM 3764 N N . THR A 1 493 ? 21.578 -21.531 -13.312 1 97.31 493 THR A N 1
ATOM 3765 C CA . THR A 1 493 ? 21.969 -20.156 -13.086 1 97.31 493 THR A CA 1
ATOM 3766 C C . THR A 1 493 ? 23.234 -19.812 -13.859 1 97.31 493 THR A C 1
ATOM 3768 O O . THR A 1 493 ? 23.938 -20.719 -14.344 1 97.31 493 THR A O 1
ATOM 3771 N N . ILE A 1 494 ? 23.516 -18.547 -13.977 1 97.69 494 ILE A N 1
ATOM 3772 C CA . ILE A 1 494 ? 24.734 -18.109 -14.641 1 97.69 494 ILE A CA 1
ATOM 3773 C C . ILE A 1 494 ? 25.953 -18.672 -13.906 1 97.69 494 ILE A C 1
ATOM 3775 O O . ILE A 1 494 ? 26.859 -19.234 -14.523 1 97.69 494 ILE A O 1
ATOM 3779 N N . ALA A 1 495 ? 25.969 -18.625 -12.594 1 97.94 495 ALA A N 1
ATOM 3780 C CA . ALA A 1 495 ? 27.062 -19.156 -11.781 1 97.94 495 ALA A CA 1
ATOM 3781 C C . ALA A 1 495 ? 27.172 -20.672 -11.961 1 97.94 495 ALA A C 1
ATOM 3783 O O . ALA A 1 495 ? 28.281 -21.219 -12.039 1 97.94 495 ALA A O 1
ATOM 3784 N N . GLY A 1 496 ? 26.031 -21.312 -11.984 1 97.25 496 GLY A N 1
ATOM 3785 C CA . GLY A 1 496 ? 26.047 -22.75 -12.172 1 97.25 496 GLY A CA 1
ATOM 3786 C C . GLY A 1 496 ? 26.688 -23.188 -13.484 1 97.25 496 GLY A C 1
ATOM 3787 O O . GLY A 1 496 ? 27.406 -24.172 -13.531 1 97.25 496 GLY A O 1
ATOM 3788 N N . ILE A 1 497 ? 26.453 -22.469 -14.523 1 96.38 497 ILE A N 1
ATOM 3789 C CA . ILE A 1 497 ? 27.016 -22.75 -15.836 1 96.38 497 ILE A CA 1
ATOM 3790 C C . ILE A 1 497 ? 28.516 -22.453 -15.828 1 96.38 497 ILE A C 1
ATOM 3792 O O . ILE A 1 497 ? 29.328 -23.281 -16.234 1 96.38 497 ILE A O 1
ATOM 3796 N N . LEU A 1 498 ? 28.859 -21.328 -15.336 1 96.31 498 LEU A N 1
ATOM 3797 C CA . LEU A 1 498 ? 30.25 -20.859 -15.406 1 96.31 498 LEU A CA 1
ATOM 3798 C C . LEU A 1 498 ? 31.156 -21.734 -14.578 1 96.31 498 LEU A C 1
ATOM 3800 O O . LEU A 1 498 ? 32.281 -22.016 -14.984 1 96.31 498 LEU A O 1
ATOM 3804 N N . THR A 1 499 ? 30.703 -22.188 -13.43 1 95.56 499 THR A N 1
ATOM 3805 C CA . THR A 1 499 ? 31.547 -22.953 -12.508 1 95.56 499 THR A CA 1
ATOM 3806 C C . THR A 1 499 ? 31.5 -24.438 -12.844 1 95.56 499 THR A C 1
ATOM 3808 O O . THR A 1 499 ? 32.312 -25.219 -12.344 1 95.56 499 THR A O 1
ATOM 3811 N N . GLY A 1 500 ? 30.484 -24.828 -13.57 1 94.75 500 GLY A N 1
ATOM 3812 C CA . GLY A 1 500 ? 30.297 -26.234 -13.867 1 94.75 500 GLY A CA 1
ATOM 3813 C C . GLY A 1 500 ? 29.531 -26.969 -12.789 1 94.75 500 GLY A C 1
ATOM 3814 O O . GLY A 1 500 ? 29.312 -28.188 -12.883 1 94.75 500 GLY A O 1
ATOM 3815 N N . SER A 1 501 ? 29.109 -26.219 -11.867 1 95.31 501 SER A N 1
ATOM 3816 C CA . SER A 1 501 ? 28.406 -26.828 -10.742 1 95.31 501 SER A CA 1
ATOM 3817 C C . SER A 1 501 ? 27.109 -27.469 -11.188 1 95.31 501 SER A C 1
ATOM 3819 O O . SER A 1 501 ? 26.688 -28.484 -10.617 1 95.31 501 SER A O 1
ATOM 3821 N N . ASP A 1 502 ? 26.422 -26.906 -12.109 1 95.44 502 ASP A N 1
ATOM 3822 C CA . ASP A 1 502 ? 25.172 -27.453 -12.586 1 95.44 502 ASP A CA 1
ATOM 3823 C C . ASP A 1 502 ? 25.375 -28.828 -13.234 1 95.44 502 ASP A C 1
ATOM 3825 O O . ASP A 1 502 ? 24.641 -29.766 -12.961 1 95.44 502 ASP A O 1
ATOM 3829 N N . GLU A 1 503 ? 26.391 -28.922 -14.023 1 95.06 503 GLU A N 1
ATOM 3830 C CA . GLU A 1 503 ? 26.734 -30.203 -14.625 1 95.06 503 GLU A CA 1
ATOM 3831 C C . GLU A 1 503 ? 27.094 -31.25 -13.562 1 95.06 503 GLU A C 1
ATOM 3833 O O . GLU A 1 503 ? 26.656 -32.406 -13.648 1 95.06 503 GLU A O 1
ATOM 3838 N N . ALA A 1 504 ? 27.859 -30.828 -12.633 1 96.31 504 ALA A N 1
ATOM 3839 C CA . ALA A 1 504 ? 28.25 -31.719 -11.547 1 96.31 504 ALA A CA 1
ATOM 3840 C C . ALA A 1 504 ? 27.031 -32.25 -10.805 1 96.31 504 ALA A C 1
ATOM 3842 O O . ALA A 1 504 ? 26.969 -33.406 -10.438 1 96.31 504 ALA A O 1
ATOM 3843 N N . ALA A 1 505 ? 26.078 -31.359 -10.562 1 95.44 505 ALA A N 1
ATOM 3844 C CA . ALA A 1 505 ? 24.844 -31.766 -9.883 1 95.44 505 ALA A CA 1
ATOM 3845 C C . ALA A 1 505 ? 24.062 -32.781 -10.719 1 95.44 505 ALA A C 1
ATOM 3847 O O . ALA A 1 505 ? 23.562 -33.781 -10.188 1 95.44 505 ALA A O 1
ATOM 3848 N N . MET A 1 506 ? 23.922 -32.531 -11.992 1 94.12 506 MET A N 1
ATOM 3849 C CA . MET A 1 506 ? 23.203 -33.469 -12.875 1 94.12 506 MET A CA 1
ATOM 3850 C C . MET A 1 506 ? 23.922 -34.812 -12.953 1 94.12 506 MET A C 1
ATOM 3852 O O . MET A 1 506 ? 23.281 -35.844 -12.914 1 94.12 506 MET A O 1
ATOM 3856 N N . ASP A 1 507 ? 25.25 -34.781 -12.969 1 95.06 507 ASP A N 1
ATOM 3857 C CA . ASP A 1 507 ? 26.047 -36 -12.961 1 95.06 507 ASP A CA 1
ATOM 3858 C C . ASP A 1 507 ? 25.797 -36.812 -11.688 1 95.06 507 ASP A C 1
ATOM 3860 O O . ASP A 1 507 ? 25.641 -38.031 -11.734 1 95.06 507 ASP A O 1
ATOM 3864 N N . ARG A 1 508 ? 25.797 -36.125 -10.648 1 95.75 508 ARG A N 1
ATOM 3865 C CA . ARG A 1 508 ? 25.609 -36.781 -9.352 1 95.75 508 ARG A CA 1
ATOM 3866 C C . ARG A 1 508 ? 24.281 -37.531 -9.281 1 95.75 508 ARG A C 1
ATOM 3868 O O . ARG A 1 508 ? 24.172 -38.594 -8.664 1 95.75 508 ARG A O 1
ATOM 3875 N N . ILE A 1 509 ? 23.266 -37 -9.953 1 93.56 509 ILE A N 1
ATOM 3876 C CA . ILE A 1 509 ? 21.953 -37.594 -9.836 1 93.56 509 ILE A CA 1
ATOM 3877 C C . ILE A 1 509 ? 21.656 -38.438 -11.07 1 93.56 509 ILE A C 1
ATOM 3879 O O . ILE A 1 509 ? 20.562 -39 -11.227 1 93.56 509 ILE A O 1
ATOM 3883 N N . GLY A 1 510 ? 22.562 -38.5 -12.008 1 90.94 510 GLY A N 1
ATOM 3884 C CA . GLY A 1 510 ? 22.453 -39.344 -13.18 1 90.94 510 GLY A CA 1
ATOM 3885 C C . GLY A 1 510 ? 21.547 -38.781 -14.25 1 90.94 510 GLY A C 1
ATOM 3886 O O . GLY A 1 510 ? 20.906 -39.531 -14.992 1 90.94 510 GLY A O 1
ATOM 3887 N N . LYS A 1 511 ? 21.406 -37.5 -14.289 1 88.88 511 LYS A N 1
ATOM 3888 C CA . LYS A 1 511 ? 20.562 -36.844 -15.289 1 88.88 511 LYS A CA 1
ATOM 3889 C C . LYS A 1 511 ? 21.359 -36.531 -16.562 1 88.88 511 LYS A C 1
ATOM 3891 O O . LYS A 1 511 ? 22.484 -36.031 -16.484 1 88.88 511 LYS A O 1
ATOM 3896 N N . THR A 1 512 ? 20.828 -36.812 -17.672 1 86.38 512 THR A N 1
ATOM 3897 C CA . THR A 1 512 ? 21.469 -36.531 -18.953 1 86.38 512 THR A CA 1
ATOM 3898 C C . THR A 1 512 ? 21.281 -35.094 -19.344 1 86.38 512 THR A C 1
ATOM 3900 O O . THR A 1 512 ? 20.281 -34.469 -18.984 1 86.38 512 THR A O 1
ATOM 3903 N N . TYR A 1 513 ? 22.266 -34.531 -19.938 1 86.5 513 TYR A N 1
ATOM 3904 C CA . TYR A 1 513 ? 22.203 -33.156 -20.422 1 86.5 513 TYR A CA 1
ATOM 3905 C C . TYR A 1 513 ? 23.031 -32.969 -21.688 1 86.5 513 TYR A C 1
ATOM 3907 O O . TYR A 1 513 ? 23.797 -33.875 -22.062 1 86.5 513 TYR A O 1
ATOM 3915 N N . ASP A 1 514 ? 22.812 -31.938 -22.391 1 87.69 514 ASP A N 1
ATOM 3916 C CA . ASP A 1 514 ? 23.562 -31.594 -23.594 1 87.69 514 ASP A CA 1
ATOM 3917 C C . ASP A 1 514 ? 24.828 -30.812 -23.25 1 87.69 514 ASP A C 1
ATOM 3919 O O . ASP A 1 514 ? 24.812 -29.578 -23.203 1 87.69 514 ASP A O 1
ATOM 3923 N N . ALA A 1 515 ? 25.922 -31.484 -23.188 1 90.75 515 ALA A N 1
ATOM 3924 C CA . ALA A 1 515 ? 27.203 -30.891 -22.781 1 90.75 515 ALA A CA 1
ATOM 3925 C C . ALA A 1 515 ? 27.641 -29.828 -23.781 1 90.75 515 ALA A C 1
ATOM 3927 O O . ALA A 1 515 ? 28.25 -28.812 -23.406 1 90.75 515 ALA A O 1
ATOM 3928 N N . GLY A 1 516 ? 27.375 -30.078 -25.047 1 90.94 516 GLY A N 1
ATOM 3929 C CA . GLY A 1 516 ? 27.734 -29.125 -26.078 1 90.94 516 GLY A CA 1
ATOM 3930 C C . GLY A 1 516 ? 27.016 -27.797 -25.922 1 90.94 516 GLY A C 1
ATOM 3931 O O . GLY A 1 516 ? 27.625 -26.734 -26.047 1 90.94 516 GLY A O 1
ATOM 3932 N N . SER A 1 517 ? 25.719 -27.875 -25.703 1 89.56 517 SER A N 1
ATOM 3933 C CA . SER A 1 517 ? 24.922 -26.672 -25.516 1 89.56 517 SER A CA 1
ATOM 3934 C C . SER A 1 517 ? 25.375 -25.891 -24.297 1 89.56 517 SER A C 1
ATOM 3936 O O . SER A 1 517 ? 25.453 -24.656 -24.344 1 89.56 517 SER A O 1
ATOM 3938 N N . ILE A 1 518 ? 25.734 -26.578 -23.234 1 92.38 518 ILE A N 1
ATOM 3939 C CA . ILE A 1 518 ? 26.188 -25.938 -22 1 92.38 518 ILE A CA 1
ATOM 3940 C C . ILE A 1 518 ? 27.531 -25.25 -22.25 1 92.38 518 ILE A C 1
ATOM 3942 O O . ILE A 1 518 ? 27.75 -24.109 -21.828 1 92.38 518 ILE A O 1
ATOM 3946 N N . ALA A 1 519 ? 28.406 -25.922 -22.953 1 92.94 519 ALA A N 1
ATOM 3947 C CA . ALA A 1 519 ? 29.719 -25.375 -23.266 1 92.94 519 ALA A CA 1
ATOM 3948 C C . ALA A 1 519 ? 29.594 -24.125 -24.125 1 92.94 519 ALA A C 1
ATOM 3950 O O . ALA A 1 519 ? 30.359 -23.156 -23.953 1 92.94 519 ALA A O 1
ATOM 3951 N N . GLU A 1 520 ? 28.688 -24.156 -25.016 1 93 520 GLU A N 1
ATOM 3952 C CA . GLU A 1 520 ? 28.453 -23 -25.875 1 93 520 GLU A CA 1
ATOM 3953 C C . GLU A 1 520 ? 27.953 -21.812 -25.062 1 93 520 GLU A C 1
ATOM 3955 O O . GLU A 1 520 ? 28.422 -20.688 -25.25 1 93 520 GLU A O 1
ATOM 3960 N N . THR A 1 521 ? 27 -22.078 -24.219 1 93.62 521 THR A N 1
ATOM 3961 C CA . THR A 1 521 ? 26.469 -21.016 -23.359 1 93.62 521 THR A CA 1
ATOM 3962 C C . THR A 1 521 ? 27.562 -20.438 -22.469 1 93.62 521 THR A C 1
ATOM 3964 O O . THR A 1 521 ? 27.656 -19.219 -22.297 1 93.62 521 THR A O 1
ATOM 3967 N N . ARG A 1 522 ? 28.391 -21.297 -21.922 1 94.5 522 ARG A N 1
ATOM 3968 C CA . ARG A 1 522 ? 29.5 -20.875 -21.094 1 94.5 522 ARG A CA 1
ATOM 3969 C C . ARG A 1 522 ? 30.453 -19.969 -21.859 1 94.5 522 ARG A C 1
ATOM 3971 O O . ARG A 1 522 ? 30.891 -18.938 -21.344 1 94.5 522 ARG A O 1
ATOM 3978 N N . ARG A 1 523 ? 30.719 -20.344 -23.078 1 94.25 523 ARG A N 1
ATOM 3979 C CA . ARG A 1 523 ? 31.609 -19.562 -23.922 1 94.25 523 ARG A CA 1
ATOM 3980 C C . ARG A 1 523 ? 31.031 -18.172 -24.172 1 94.25 523 ARG A C 1
ATOM 3982 O O . ARG A 1 523 ? 31.734 -17.172 -24.094 1 94.25 523 ARG A O 1
ATOM 3989 N N . GLU A 1 524 ? 29.766 -18.109 -24.484 1 94.19 524 GLU A N 1
ATOM 3990 C CA . GLU A 1 524 ? 29.109 -16.844 -24.75 1 94.19 524 GLU A CA 1
ATOM 3991 C C . GLU A 1 524 ? 29.141 -15.938 -23.531 1 94.19 524 GLU A C 1
ATOM 3993 O O . GLU A 1 524 ? 29.391 -14.734 -23.641 1 94.19 524 GLU A O 1
ATOM 3998 N N . LEU A 1 525 ? 28.859 -16.531 -22.375 1 95.81 525 LEU A N 1
ATOM 3999 C CA . LEU A 1 525 ? 28.859 -15.781 -21.125 1 95.81 525 LEU A CA 1
ATOM 4000 C C . LEU A 1 525 ? 30.25 -15.203 -20.859 1 95.81 525 LEU A C 1
ATOM 4002 O O . LEU A 1 525 ? 30.375 -14.039 -20.469 1 95.81 525 LEU A O 1
ATOM 4006 N N . CYS A 1 526 ? 31.25 -16 -21.094 1 95.94 526 CYS A N 1
ATOM 4007 C CA . CYS A 1 526 ? 32.625 -15.562 -20.891 1 95.94 526 CYS A CA 1
ATOM 4008 C C . CYS A 1 526 ? 33 -14.445 -21.859 1 95.94 526 CYS A C 1
ATOM 4010 O O . CYS A 1 526 ? 33.594 -13.445 -21.453 1 95.94 526 CYS A O 1
ATOM 4012 N N . GLU A 1 527 ? 32.625 -14.617 -23.062 1 95.12 527 GLU A N 1
ATOM 4013 C CA . GLU A 1 527 ? 32.938 -13.625 -24.094 1 95.12 527 GLU A CA 1
ATOM 4014 C C . GLU A 1 527 ? 32.312 -12.273 -23.75 1 95.12 527 GLU A C 1
ATOM 4016 O O . GLU A 1 527 ? 32.969 -11.242 -23.812 1 95.12 527 GLU A O 1
ATOM 4021 N N . ARG A 1 528 ? 31.109 -12.297 -23.391 1 94.06 528 ARG A N 1
ATOM 4022 C CA . ARG A 1 528 ? 30.375 -11.07 -23.094 1 94.06 528 ARG A CA 1
ATOM 4023 C C . ARG A 1 528 ? 30.953 -10.367 -21.875 1 94.06 528 ARG A C 1
ATOM 4025 O O . ARG A 1 528 ? 30.922 -9.141 -21.781 1 94.06 528 ARG A O 1
ATOM 4032 N N . ALA A 1 529 ? 31.5 -11.172 -20.969 1 96.38 529 ALA A N 1
ATOM 4033 C CA . ALA A 1 529 ? 32 -10.617 -19.719 1 96.38 529 ALA A CA 1
ATOM 4034 C C . ALA A 1 529 ? 33.5 -10.32 -19.812 1 96.38 529 ALA A C 1
ATOM 4036 O O . ALA A 1 529 ? 34.094 -9.742 -18.891 1 96.38 529 ALA A O 1
ATOM 4037 N N . GLY A 1 530 ? 34.125 -10.734 -20.875 1 95.25 530 GLY A N 1
ATOM 4038 C CA . GLY A 1 530 ? 35.562 -10.57 -21.031 1 95.25 530 GLY A CA 1
ATOM 4039 C C . GLY A 1 530 ? 36.375 -11.484 -20.125 1 95.25 530 GLY A C 1
ATOM 4040 O O . GLY A 1 530 ? 37.375 -11.07 -19.562 1 95.25 530 GLY A O 1
ATOM 4041 N N . ILE A 1 531 ? 35.844 -12.68 -19.922 1 95.62 531 ILE A N 1
ATOM 4042 C CA . ILE A 1 531 ? 36.469 -13.672 -19.062 1 95.62 531 ILE A CA 1
ATOM 4043 C C . ILE A 1 531 ? 37.125 -14.75 -19.922 1 95.62 531 ILE A C 1
ATOM 4045 O O . ILE A 1 531 ? 36.594 -15.164 -20.938 1 95.62 531 ILE A O 1
ATOM 4049 N N . ASP A 1 532 ? 38.312 -15.195 -19.453 1 92.69 532 ASP A N 1
ATOM 4050 C CA . ASP A 1 532 ? 38.969 -16.344 -20.078 1 92.69 532 ASP A CA 1
ATOM 4051 C C . ASP A 1 532 ? 38.312 -17.656 -19.609 1 92.69 532 ASP A C 1
ATOM 4053 O O . ASP A 1 532 ? 38.438 -18.016 -18.438 1 92.69 532 ASP A O 1
ATOM 4057 N N . PRO A 1 533 ? 37.656 -18.281 -20.531 1 88.25 533 PRO A N 1
ATOM 4058 C CA . PRO A 1 533 ? 36.969 -19.516 -20.125 1 88.25 533 PRO A CA 1
ATOM 4059 C C . PRO A 1 533 ? 37.938 -20.578 -19.609 1 88.25 533 PRO A C 1
ATOM 4061 O O . PRO A 1 533 ? 37.531 -21.5 -18.906 1 88.25 533 PRO A O 1
ATOM 4064 N N . ALA A 1 534 ? 39.219 -20.438 -19.969 1 87.56 534 ALA A N 1
ATOM 4065 C CA . ALA A 1 534 ? 40.219 -21.406 -19.531 1 87.56 534 ALA A CA 1
ATOM 4066 C C . ALA A 1 534 ? 40.812 -21 -18.203 1 87.56 534 ALA A C 1
ATOM 4068 O O . ALA A 1 534 ? 41.531 -21.797 -17.578 1 87.56 534 ALA A O 1
ATOM 4069 N N . GLY A 1 535 ? 40.531 -19.875 -17.75 1 88.88 535 GLY A N 1
ATOM 4070 C CA . GLY A 1 535 ? 41.062 -19.375 -16.5 1 88.88 535 GLY A CA 1
ATOM 4071 C C . GLY A 1 535 ? 40.281 -19.812 -15.289 1 88.88 535 GLY A C 1
ATOM 4072 O O . GLY A 1 535 ? 39.312 -20.578 -15.414 1 88.88 535 GLY A O 1
ATOM 4073 N N . ARG A 1 536 ? 40.75 -19.391 -14.133 1 91.12 536 ARG A N 1
ATOM 4074 C CA . ARG A 1 536 ? 40.062 -19.672 -12.883 1 91.12 536 ARG A CA 1
ATOM 4075 C C . ARG A 1 536 ? 38.75 -18.891 -12.797 1 91.12 536 ARG A C 1
ATOM 4077 O O . ARG A 1 536 ? 38.719 -17.672 -13.031 1 91.12 536 ARG A O 1
ATOM 4084 N N . ILE A 1 537 ? 37.625 -19.625 -12.539 1 93.81 537 ILE A N 1
ATOM 4085 C CA . ILE A 1 537 ? 36.312 -19 -12.391 1 93.81 537 ILE A CA 1
ATOM 4086 C C . ILE A 1 537 ? 35.938 -18.891 -10.914 1 93.81 537 ILE A C 1
ATOM 4088 O O . ILE A 1 537 ? 35.688 -19.906 -10.258 1 93.81 537 ILE A O 1
ATOM 4092 N N . GLY A 1 538 ? 36.062 -17.75 -10.352 1 93.25 538 GLY A N 1
ATOM 4093 C CA . GLY A 1 538 ? 35.656 -17.469 -8.977 1 93.25 538 GLY A CA 1
ATOM 4094 C C . GLY A 1 538 ? 34.531 -16.453 -8.883 1 93.25 538 GLY A C 1
ATOM 4095 O O . GLY A 1 538 ? 33.844 -16.203 -9.859 1 93.25 538 GLY A O 1
ATOM 4096 N N . PRO A 1 539 ? 34.281 -16 -7.707 1 94.38 539 PRO A N 1
ATOM 4097 C CA . PRO A 1 539 ? 33.188 -15.062 -7.461 1 94.38 539 PRO A CA 1
ATOM 4098 C C . PRO A 1 539 ? 33.281 -13.805 -8.32 1 94.38 539 PRO A C 1
ATOM 4100 O O . PRO A 1 539 ? 32.25 -13.266 -8.75 1 94.38 539 PRO A O 1
ATOM 4103 N N . GLU A 1 540 ? 34.469 -13.398 -8.602 1 95.62 540 GLU A N 1
ATOM 4104 C CA . GLU A 1 540 ? 34.656 -12.188 -9.398 1 95.62 540 GLU A CA 1
ATOM 4105 C C . GLU A 1 540 ? 34.219 -12.406 -10.844 1 95.62 540 GLU A C 1
ATOM 4107 O O . GLU A 1 540 ? 33.562 -11.539 -11.438 1 95.62 540 GLU A O 1
ATOM 4112 N N . GLN A 1 541 ? 34.656 -13.516 -11.375 1 96.56 541 GLN A N 1
ATOM 4113 C CA . GLN A 1 541 ? 34.25 -13.844 -12.742 1 96.56 541 GLN A CA 1
ATOM 4114 C C . GLN A 1 541 ? 32.75 -14.047 -12.852 1 96.56 541 GLN A C 1
ATOM 4116 O O . GLN A 1 541 ? 32.125 -13.609 -13.82 1 96.56 541 GLN A O 1
ATOM 4121 N N . VAL A 1 542 ? 32.188 -14.703 -11.859 1 97.62 542 VAL A N 1
ATOM 4122 C CA . VAL A 1 542 ? 30.734 -14.906 -11.828 1 97.62 542 VAL A CA 1
ATOM 4123 C C . VAL A 1 542 ? 30.031 -13.555 -11.812 1 97.62 542 VAL A C 1
ATOM 4125 O O . VAL A 1 542 ? 29.109 -13.32 -12.594 1 97.62 542 VAL A O 1
ATOM 4128 N N . ALA A 1 543 ? 30.453 -12.688 -10.945 1 98.06 543 ALA A N 1
ATOM 4129 C CA . ALA A 1 543 ? 29.859 -11.359 -10.836 1 98.06 543 ALA A CA 1
ATOM 4130 C C . ALA A 1 543 ? 29.922 -10.617 -12.164 1 98.06 543 ALA A C 1
ATOM 4132 O O . ALA A 1 543 ? 28.938 -10.016 -12.602 1 98.06 543 ALA A O 1
ATOM 4133 N N . ALA A 1 544 ? 31.047 -10.688 -12.773 1 97.75 544 ALA A N 1
ATOM 4134 C CA . ALA A 1 544 ? 31.234 -10.008 -14.055 1 97.75 544 ALA A CA 1
ATOM 4135 C C . ALA A 1 544 ? 30.281 -10.562 -15.109 1 97.75 544 ALA A C 1
ATOM 4137 O O . ALA A 1 544 ? 29.719 -9.805 -15.898 1 97.75 544 ALA A O 1
ATOM 4138 N N . ALA A 1 545 ? 30.141 -11.852 -15.141 1 97.94 545 ALA A N 1
ATOM 4139 C CA . ALA A 1 545 ? 29.266 -12.492 -16.125 1 97.94 545 ALA A CA 1
ATOM 4140 C C . ALA A 1 545 ? 27.797 -12.141 -15.867 1 97.94 545 ALA A C 1
ATOM 4142 O O . ALA A 1 545 ? 27.047 -11.875 -16.812 1 97.94 545 ALA A O 1
ATOM 4143 N N . VAL A 1 546 ? 27.422 -12.141 -14.609 1 98.44 546 VAL A N 1
ATOM 4144 C CA . VAL A 1 546 ? 26.047 -11.805 -14.25 1 98.44 546 VAL A CA 1
ATOM 4145 C C . VAL A 1 546 ? 25.719 -10.375 -14.68 1 98.44 546 VAL A C 1
ATOM 4147 O O . VAL A 1 546 ? 24.688 -10.125 -15.305 1 98.44 546 VAL A O 1
ATOM 4150 N N . VAL A 1 547 ? 26.609 -9.461 -14.438 1 98.31 547 VAL A N 1
ATOM 4151 C CA . VAL A 1 547 ? 26.391 -8.062 -14.773 1 98.31 547 VAL A CA 1
ATOM 4152 C C . VAL A 1 547 ? 26.328 -7.891 -16.297 1 98.31 547 VAL A C 1
ATOM 4154 O O . VAL A 1 547 ? 25.438 -7.223 -16.812 1 98.31 547 VAL A O 1
ATOM 4157 N N . ALA A 1 548 ? 27.25 -8.531 -16.969 1 97.5 548 ALA A N 1
ATOM 4158 C CA . ALA A 1 548 ? 27.297 -8.414 -18.422 1 97.5 548 ALA A CA 1
ATOM 4159 C C . ALA A 1 548 ? 26.031 -8.977 -19.062 1 97.5 548 ALA A C 1
ATOM 4161 O O . ALA A 1 548 ? 25.5 -8.383 -20 1 97.5 548 ALA A O 1
ATOM 4162 N N . GLU A 1 549 ? 25.609 -10.133 -18.578 1 97.38 549 GLU A N 1
ATOM 4163 C CA . GLU A 1 549 ? 24.391 -10.758 -19.094 1 97.38 549 GLU A CA 1
ATOM 4164 C C . GLU A 1 549 ? 23.188 -9.836 -18.922 1 97.38 549 GLU A C 1
ATOM 4166 O O . GLU A 1 549 ? 22.406 -9.656 -19.859 1 97.38 549 GLU A O 1
ATOM 4171 N N . HIS A 1 550 ? 23.047 -9.211 -17.812 1 97.56 550 HIS A N 1
ATOM 4172 C CA . HIS A 1 550 ? 21.859 -8.406 -17.531 1 97.56 550 HIS A CA 1
ATOM 4173 C C . HIS A 1 550 ? 21.953 -7.035 -18.188 1 97.56 550 HIS A C 1
ATOM 4175 O O . HIS A 1 550 ? 20.938 -6.414 -18.5 1 97.56 550 HIS A O 1
ATOM 4181 N N . ARG A 1 551 ? 23.141 -6.559 -18.438 1 96.19 551 ARG A N 1
ATOM 4182 C CA . ARG A 1 551 ? 23.297 -5.379 -19.297 1 96.19 551 ARG A CA 1
ATOM 4183 C C . ARG A 1 551 ? 22.766 -5.641 -20.688 1 96.19 551 ARG A C 1
ATOM 4185 O O . ARG A 1 551 ? 22.094 -4.785 -21.281 1 96.19 551 ARG A O 1
ATOM 4192 N N . GLY A 1 552 ? 23.078 -6.801 -21.188 1 94.94 552 GLY A N 1
ATOM 4193 C CA . GLY A 1 552 ? 22.516 -7.203 -22.484 1 94.94 552 GLY A CA 1
ATOM 4194 C C . GLY A 1 552 ? 21.016 -7.324 -22.469 1 94.94 552 GLY A C 1
ATOM 4195 O O . GLY A 1 552 ? 20.328 -6.855 -23.375 1 94.94 552 GLY A O 1
ATOM 4196 N N . LEU A 1 553 ? 20.516 -7.934 -21.438 1 95.62 553 LEU A N 1
ATOM 4197 C CA . LEU A 1 553 ? 19.078 -8.117 -21.281 1 95.62 553 LEU A CA 1
ATOM 4198 C C . LEU A 1 553 ? 18.359 -6.773 -21.25 1 95.62 553 LEU A C 1
ATOM 4200 O O . LEU A 1 553 ? 17.266 -6.641 -21.797 1 95.62 553 LEU A O 1
ATOM 4204 N N . ALA A 1 554 ? 18.938 -5.801 -20.641 1 95.25 554 ALA A N 1
ATOM 4205 C CA . ALA A 1 554 ? 18.344 -4.469 -20.516 1 95.25 554 ALA A CA 1
ATOM 4206 C C . ALA A 1 554 ? 18.094 -3.852 -21.875 1 95.25 554 ALA A C 1
ATOM 4208 O O . ALA A 1 554 ? 17.141 -3.072 -22.047 1 95.25 554 ALA A O 1
ATOM 4209 N N . GLY A 1 555 ? 18.875 -4.184 -22.828 1 92.94 555 GLY A N 1
ATOM 4210 C CA . GLY A 1 555 ? 18.766 -3.602 -24.156 1 92.94 555 GLY A CA 1
ATOM 4211 C C . GLY A 1 555 ? 17.844 -4.371 -25.078 1 92.94 555 GLY A C 1
ATOM 4212 O O . GLY A 1 555 ? 17.547 -3.924 -26.188 1 92.94 555 GLY A O 1
ATOM 4213 N N . CYS A 1 556 ? 17.391 -5.465 -24.625 1 93.44 556 CYS A N 1
ATOM 4214 C CA . CYS A 1 556 ? 16.547 -6.316 -25.469 1 93.44 556 CYS A CA 1
ATOM 4215 C C . CYS A 1 556 ? 15.18 -5.691 -25.688 1 93.44 556 CYS A C 1
ATOM 4217 O O . CYS A 1 556 ? 14.75 -4.84 -24.906 1 93.44 556 CYS A O 1
ATOM 4219 N N . PRO A 1 557 ? 14.422 -6.105 -26.688 1 95 557 PRO A N 1
ATOM 4220 C CA . PRO A 1 557 ? 13.164 -5.469 -27.062 1 95 557 PRO A CA 1
ATOM 4221 C C . PRO A 1 557 ? 12.023 -5.797 -26.094 1 95 557 PRO A C 1
ATOM 4223 O O . PRO A 1 557 ? 10.992 -5.125 -26.109 1 95 557 PRO A O 1
ATOM 4226 N N . SER A 1 558 ? 12.172 -6.812 -25.297 1 96.5 558 SER A N 1
ATOM 4227 C CA . SER A 1 558 ? 11.109 -7.199 -24.391 1 96.5 558 SER A CA 1
ATOM 4228 C C . SER A 1 558 ? 10.57 -5.992 -23.609 1 96.5 558 SER A C 1
ATOM 4230 O O . SER A 1 558 ? 11.344 -5.129 -23.188 1 96.5 558 SER A O 1
ATOM 4232 N N . ARG A 1 559 ? 9.273 -5.934 -23.484 1 96.81 559 ARG A N 1
ATOM 4233 C CA . ARG A 1 559 ? 8.625 -4.844 -22.766 1 96.81 559 ARG A CA 1
ATOM 4234 C C . ARG A 1 559 ? 9.07 -4.816 -21.297 1 96.81 559 ARG A C 1
ATOM 4236 O O . ARG A 1 559 ? 9.297 -3.746 -20.734 1 96.81 559 ARG A O 1
ATOM 4243 N N . VAL A 1 560 ? 9.195 -5.969 -20.688 1 97.44 560 VAL A N 1
ATOM 4244 C CA . VAL A 1 560 ? 9.688 -6.133 -19.328 1 97.44 560 VAL A CA 1
ATOM 4245 C C . VAL A 1 560 ? 10.852 -7.121 -19.312 1 97.44 560 VAL A C 1
ATOM 4247 O O . VAL A 1 560 ? 10.82 -8.141 -20 1 97.44 560 VAL A O 1
ATOM 4250 N N . VAL A 1 561 ? 11.883 -6.82 -18.562 1 97.56 561 VAL A N 1
ATOM 4251 C CA . VAL A 1 561 ? 12.969 -7.777 -18.375 1 97.56 561 VAL A CA 1
ATOM 4252 C C . VAL A 1 561 ? 13.18 -8.016 -16.875 1 97.56 561 VAL A C 1
ATOM 4254 O O . VAL A 1 561 ? 13.023 -7.098 -16.062 1 97.56 561 VAL A O 1
ATOM 4257 N N . VAL A 1 562 ? 13.508 -9.273 -16.516 1 97.56 562 VAL A N 1
ATOM 4258 C CA . VAL A 1 562 ? 13.656 -9.586 -15.094 1 97.56 562 VAL A CA 1
ATOM 4259 C C . VAL A 1 562 ? 14.961 -10.344 -14.859 1 97.56 562 VAL A C 1
ATOM 4261 O O . VAL A 1 562 ? 15.367 -11.156 -15.695 1 97.56 562 VAL A O 1
ATOM 4264 N N . ALA A 1 563 ? 15.625 -10.055 -13.797 1 98.19 563 ALA A N 1
ATOM 4265 C CA . ALA A 1 563 ? 16.719 -10.859 -13.266 1 98.19 563 ALA A CA 1
ATOM 4266 C C . ALA A 1 563 ? 16.25 -11.773 -12.141 1 98.19 563 ALA A C 1
ATOM 4268 O O . ALA A 1 563 ? 15.484 -11.352 -11.273 1 98.19 563 ALA A O 1
ATOM 4269 N N . THR A 1 564 ? 16.641 -13.031 -12.227 1 98.19 564 THR A N 1
ATOM 4270 C CA . THR A 1 564 ? 16.328 -13.875 -11.086 1 98.19 564 THR A CA 1
ATOM 4271 C C . THR A 1 564 ? 17.125 -13.453 -9.859 1 98.19 564 THR A C 1
ATOM 4273 O O . THR A 1 564 ? 18.297 -13.07 -9.977 1 98.19 564 THR A O 1
ATOM 4276 N N . LEU A 1 565 ? 16.516 -13.508 -8.711 1 98.31 565 LEU A N 1
ATOM 4277 C CA . LEU A 1 565 ? 17.219 -13.164 -7.48 1 98.31 565 LEU A CA 1
ATOM 4278 C C . LEU A 1 565 ? 18.375 -14.125 -7.223 1 98.31 565 LEU A C 1
ATOM 4280 O O . LEU A 1 565 ? 19.375 -13.758 -6.598 1 98.31 565 LEU A O 1
ATOM 4284 N N . ASP A 1 566 ? 18.344 -15.32 -7.746 1 98 566 ASP A N 1
ATOM 4285 C CA . ASP A 1 566 ? 19.422 -16.281 -7.66 1 98 566 ASP A CA 1
ATOM 4286 C C . ASP A 1 566 ? 20.672 -15.789 -8.391 1 98 566 ASP A C 1
ATOM 4288 O O . ASP A 1 566 ? 21.781 -15.859 -7.859 1 98 566 ASP A O 1
ATOM 4292 N N . ASP A 1 567 ? 20.453 -15.258 -9.586 1 98.06 567 ASP A N 1
ATOM 4293 C CA . ASP A 1 567 ? 21.578 -14.68 -10.32 1 98.06 567 ASP A CA 1
ATOM 4294 C C . ASP A 1 567 ? 22.125 -13.445 -9.609 1 98.06 567 ASP A C 1
ATOM 4296 O O . ASP A 1 567 ? 23.344 -13.266 -9.516 1 98.06 567 ASP A O 1
ATOM 4300 N N . VAL A 1 568 ? 21.219 -12.656 -9.117 1 98 568 VAL A N 1
ATOM 4301 C CA . VAL A 1 568 ? 21.609 -11.438 -8.414 1 98 568 VAL A CA 1
ATOM 4302 C C . VAL A 1 568 ? 22.438 -11.805 -7.184 1 98 568 VAL A C 1
ATOM 4304 O O . VAL A 1 568 ? 23.344 -11.07 -6.801 1 98 568 VAL A O 1
ATOM 4307 N N . ALA A 1 569 ? 22.141 -12.977 -6.617 1 97.56 569 ALA A N 1
ATOM 4308 C CA . ALA A 1 569 ? 22.844 -13.461 -5.438 1 97.56 569 ALA A CA 1
ATOM 4309 C C . ALA A 1 569 ? 24.125 -14.203 -5.832 1 97.56 569 ALA A C 1
ATOM 4311 O O . ALA A 1 569 ? 24.922 -14.555 -4.973 1 97.56 569 ALA A O 1
ATOM 4312 N N . GLY A 1 570 ? 24.297 -14.508 -7.066 1 97.12 570 GLY A N 1
ATOM 4313 C CA . GLY A 1 570 ? 25.469 -15.219 -7.555 1 97.12 570 GLY A CA 1
ATOM 4314 C C . GLY A 1 570 ? 25.484 -16.688 -7.156 1 97.12 570 GLY A C 1
ATOM 4315 O O . GLY A 1 570 ? 26.547 -17.266 -6.977 1 97.12 570 GLY A O 1
ATOM 4316 N N . VAL A 1 571 ? 24.344 -17.281 -6.984 1 96.31 571 VAL A N 1
ATOM 4317 C CA . VAL A 1 571 ? 24.312 -18.656 -6.508 1 96.31 571 VAL A CA 1
ATOM 4318 C C . VAL A 1 571 ? 24.391 -19.609 -7.695 1 96.31 571 VAL A C 1
ATOM 4320 O O . VAL A 1 571 ? 23.906 -19.312 -8.781 1 96.31 571 VAL A O 1
ATOM 4323 N N . ALA A 1 572 ? 24.969 -20.766 -7.434 1 96.62 572 ALA A N 1
ATOM 4324 C CA . ALA A 1 572 ? 25.188 -21.734 -8.492 1 96.62 572 ALA A CA 1
ATOM 4325 C C . ALA A 1 572 ? 24.031 -22.734 -8.578 1 96.62 572 ALA A C 1
ATOM 4327 O O . ALA A 1 572 ? 23.75 -23.281 -9.641 1 96.62 572 ALA A O 1
ATOM 4328 N N . GLU A 1 573 ? 23.328 -22.984 -7.469 1 96 573 GLU A N 1
ATOM 4329 C CA . GLU A 1 573 ? 22.25 -23.953 -7.426 1 96 573 GLU A CA 1
ATOM 4330 C C . GLU A 1 573 ? 20.969 -23.391 -8.055 1 96 573 GLU A C 1
ATOM 4332 O O . GLU A 1 573 ? 20.625 -22.219 -7.824 1 96 573 GLU A O 1
ATOM 4337 N N . ARG A 1 574 ? 20.359 -24.125 -8.891 1 96.19 574 ARG A N 1
ATOM 4338 C CA . ARG A 1 574 ? 19.047 -23.719 -9.375 1 96.19 574 ARG A CA 1
ATOM 4339 C C . ARG A 1 574 ? 17.953 -24.156 -8.414 1 96.19 574 ARG A C 1
ATOM 4341 O O . ARG A 1 574 ? 18.141 -25.109 -7.652 1 96.19 574 ARG A O 1
ATOM 4348 N N . PRO A 1 575 ? 16.797 -23.531 -8.414 1 96.31 575 PRO A N 1
ATOM 4349 C CA . PRO A 1 575 ? 15.703 -23.844 -7.492 1 96.31 575 PRO A CA 1
ATOM 4350 C C . PRO A 1 575 ? 15.109 -25.234 -7.738 1 96.31 575 PRO A C 1
ATOM 4352 O O . PRO A 1 575 ? 14.742 -25.922 -6.789 1 96.31 575 PRO A O 1
ATOM 4355 N N . ASN A 1 576 ? 15.055 -25.625 -9.008 1 94.69 576 ASN A N 1
ATOM 4356 C CA . ASN A 1 576 ? 14.398 -26.859 -9.391 1 94.69 576 ASN A CA 1
ATOM 4357 C C . ASN A 1 576 ? 15.148 -27.578 -10.508 1 94.69 576 ASN A C 1
ATOM 4359 O O . ASN A 1 576 ? 15.578 -26.938 -11.477 1 94.69 576 ASN A O 1
ATOM 4363 N N . MET A 1 577 ? 15.391 -28.875 -10.25 1 91.88 577 MET A N 1
ATOM 4364 C CA . MET A 1 577 ? 15.883 -29.781 -11.297 1 91.88 577 MET A CA 1
ATOM 4365 C C . MET A 1 577 ? 14.734 -30.578 -11.906 1 91.88 577 MET A C 1
ATOM 4367 O O . MET A 1 577 ? 14.328 -31.594 -11.352 1 91.88 577 MET A O 1
ATOM 4371 N N . PRO A 1 578 ? 14.258 -30.062 -13.109 1 85.19 578 PRO A N 1
ATOM 4372 C CA . PRO A 1 578 ? 13.102 -30.734 -13.703 1 85.19 578 PRO A CA 1
ATOM 4373 C C . PRO A 1 578 ? 13.305 -32.25 -13.836 1 85.19 578 PRO A C 1
ATOM 4375 O O . PRO A 1 578 ? 14.406 -32.688 -14.156 1 85.19 578 PRO A O 1
ATOM 4378 N N . GLY A 1 579 ? 12.305 -33 -13.656 1 78.25 579 GLY A N 1
ATOM 4379 C CA . GLY A 1 579 ? 12.359 -34.438 -13.805 1 78.25 579 GLY A CA 1
ATOM 4380 C C . GLY A 1 579 ? 12.781 -35.156 -12.539 1 78.25 579 GLY A C 1
ATOM 4381 O O . GLY A 1 579 ? 12.953 -36.375 -12.539 1 78.25 579 GLY A O 1
ATOM 4382 N N . THR A 1 580 ? 13.086 -34.375 -11.484 1 84.88 580 THR A N 1
ATOM 4383 C CA . THR A 1 580 ? 13.477 -34.938 -10.195 1 84.88 580 THR A CA 1
ATOM 4384 C C . THR A 1 580 ? 12.531 -34.469 -9.094 1 84.88 580 THR A C 1
ATOM 4386 O O . THR A 1 580 ? 11.805 -33.5 -9.266 1 84.88 580 THR A O 1
ATOM 4389 N N . VAL A 1 581 ? 12.445 -35.281 -8.055 1 81.31 581 VAL A N 1
ATOM 4390 C CA . VAL A 1 581 ? 11.664 -34.906 -6.879 1 81.31 581 VAL A CA 1
ATOM 4391 C C . VAL A 1 581 ? 12.562 -34.906 -5.645 1 81.31 581 VAL A C 1
ATOM 4393 O O . VAL A 1 581 ? 12.82 -33.844 -5.062 1 81.31 581 VAL A O 1
ATOM 4396 N N . HIS A 1 582 ? 13.258 -36.062 -5.375 1 86.31 582 HIS A N 1
ATOM 4397 C CA . HIS A 1 582 ? 14.023 -36.188 -4.141 1 86.31 582 HIS A CA 1
ATOM 4398 C C . HIS A 1 582 ? 15.516 -36.25 -4.426 1 86.31 582 HIS A C 1
ATOM 4400 O O . HIS A 1 582 ? 16.344 -36.094 -3.523 1 86.31 582 HIS A O 1
ATOM 4406 N N . GLU A 1 583 ? 15.93 -36.531 -5.668 1 91.31 583 GLU A N 1
ATOM 4407 C CA . GLU A 1 583 ? 17.328 -36.656 -6.039 1 91.31 583 GLU A CA 1
ATOM 4408 C C . GLU A 1 583 ? 18.078 -35.344 -5.91 1 91.31 583 GLU A C 1
ATOM 4410 O O . GLU A 1 583 ? 19.297 -35.312 -5.766 1 91.31 583 GLU A O 1
ATOM 4415 N N . TYR A 1 584 ? 17.297 -34.312 -5.996 1 93.62 584 TYR A N 1
ATOM 4416 C CA . TYR A 1 584 ? 17.734 -32.906 -5.852 1 93.62 584 TYR A CA 1
ATOM 4417 C C . TYR A 1 584 ? 16.859 -32.188 -4.848 1 93.62 584 TYR A C 1
ATOM 4419 O O . TYR A 1 584 ? 15.688 -32.5 -4.672 1 93.62 584 TYR A O 1
ATOM 4427 N N . PRO A 1 585 ? 17.406 -31.328 -4.059 1 95.06 585 PRO A N 1
ATOM 4428 C CA . PRO A 1 585 ? 16.594 -30.609 -3.076 1 95.06 585 PRO A CA 1
ATOM 4429 C C . PRO A 1 585 ? 15.727 -29.516 -3.711 1 95.06 585 PRO A C 1
ATOM 4431 O O . PRO A 1 585 ? 15.859 -28.344 -3.361 1 95.06 585 PRO A O 1
ATOM 4434 N N . ASN A 1 586 ? 14.82 -30.016 -4.555 1 95.69 586 ASN A N 1
ATOM 4435 C CA . ASN A 1 586 ? 13.961 -29.094 -5.297 1 95.69 586 ASN A CA 1
ATOM 4436 C C . ASN A 1 586 ? 13.156 -28.203 -4.359 1 95.69 586 ASN A C 1
ATOM 4438 O O . ASN A 1 586 ? 12.523 -28.688 -3.418 1 95.69 586 ASN A O 1
ATOM 4442 N N . TRP A 1 587 ? 13.211 -26.859 -4.59 1 97.06 587 TRP A N 1
ATOM 4443 C CA . TRP A 1 587 ? 12.367 -25.844 -3.943 1 97.06 587 TRP A CA 1
ATOM 4444 C C . TRP A 1 587 ? 12.695 -25.734 -2.459 1 97.06 587 TRP A C 1
ATOM 4446 O O . TRP A 1 587 ? 11.875 -25.281 -1.668 1 97.06 587 TRP A O 1
ATOM 4456 N N . ARG A 1 588 ? 13.914 -26.188 -2.02 1 97.44 588 ARG A N 1
ATOM 4457 C CA . ARG A 1 588 ? 14.25 -26.234 -0.6 1 97.44 588 ARG A CA 1
ATOM 4458 C C . ARG A 1 588 ? 15.555 -25.5 -0.323 1 97.44 588 ARG A C 1
ATOM 4460 O O . ARG A 1 588 ? 16.109 -25.594 0.774 1 97.44 588 ARG A O 1
ATOM 4467 N N . ILE A 1 589 ? 16.047 -24.781 -1.271 1 97.38 589 ILE A N 1
ATOM 4468 C CA . ILE A 1 589 ? 17.328 -24.109 -1.115 1 97.38 589 ILE A CA 1
ATOM 4469 C C . ILE A 1 589 ? 17.109 -22.609 -0.901 1 97.38 589 ILE A C 1
ATOM 4471 O O . ILE A 1 589 ? 16.641 -21.906 -1.807 1 97.38 589 ILE A O 1
ATOM 4475 N N . ALA A 1 590 ? 17.438 -22.125 0.271 1 98.25 590 ALA A N 1
ATOM 4476 C CA . ALA A 1 590 ? 17.328 -20.703 0.572 1 98.25 590 ALA A CA 1
ATOM 4477 C C . ALA A 1 590 ? 18.516 -19.938 0.007 1 98.25 590 ALA A C 1
ATOM 4479 O O . ALA A 1 590 ? 19.578 -20.5 -0.23 1 98.25 590 ALA A O 1
ATOM 4480 N N . LEU A 1 591 ? 18.359 -18.672 -0.27 1 98.12 591 LEU A N 1
ATOM 4481 C CA . LEU A 1 591 ? 19.484 -17.812 -0.619 1 98.12 591 LEU A CA 1
ATOM 4482 C C . LEU A 1 591 ? 20.516 -17.781 0.508 1 98.12 591 LEU A C 1
ATOM 4484 O O . LEU A 1 591 ? 20.172 -18 1.673 1 98.12 591 LEU A O 1
ATOM 4488 N N . PRO A 1 592 ? 21.734 -17.516 0.219 1 95.81 592 PRO A N 1
ATOM 4489 C CA . PRO A 1 592 ? 22.812 -17.719 1.192 1 95.81 592 PRO A CA 1
ATOM 4490 C C . PRO A 1 592 ? 22.875 -16.594 2.227 1 95.81 592 PRO A C 1
ATOM 4492 O O . PRO A 1 592 ? 23.578 -16.719 3.229 1 95.81 592 PRO A O 1
ATOM 4495 N N . GLN A 1 593 ? 22.203 -15.484 1.978 1 94.62 593 GLN A N 1
ATOM 4496 C CA . GLN A 1 593 ? 22.188 -14.352 2.898 1 94.62 593 GLN A CA 1
ATOM 4497 C C . GLN A 1 593 ? 20.797 -13.727 2.98 1 94.62 593 GLN A C 1
ATOM 4499 O O . GLN A 1 593 ? 19.984 -13.891 2.07 1 94.62 593 GLN A O 1
ATOM 4504 N N . PRO A 1 594 ? 20.562 -13.023 4.113 1 95.75 594 PRO A N 1
ATOM 4505 C CA . PRO A 1 594 ? 19.297 -12.281 4.172 1 95.75 594 PRO A CA 1
ATOM 4506 C C . PRO A 1 594 ? 19.109 -11.32 3.004 1 95.75 594 PRO A C 1
ATOM 4508 O O . PRO A 1 594 ? 20.078 -10.68 2.574 1 95.75 594 PRO A O 1
ATOM 4511 N N . VAL A 1 595 ? 17.938 -11.242 2.516 1 96.81 595 VAL A N 1
ATOM 4512 C CA . VAL A 1 595 ? 17.656 -10.492 1.293 1 96.81 595 VAL A CA 1
ATOM 4513 C C . VAL A 1 595 ? 18 -9.023 1.497 1 96.81 595 VAL A C 1
ATOM 4515 O O . VAL A 1 595 ? 18.422 -8.344 0.557 1 96.81 595 VAL A O 1
ATOM 4518 N N . GLU A 1 596 ? 17.828 -8.461 2.732 1 93.88 596 GLU A N 1
ATOM 4519 C CA . GLU A 1 596 ? 18.141 -7.059 2.979 1 93.88 596 GLU A CA 1
ATOM 4520 C C . GLU A 1 596 ? 19.641 -6.797 2.822 1 93.88 596 GLU A C 1
ATOM 4522 O O . GLU A 1 596 ? 20.047 -5.699 2.441 1 93.88 596 GLU A O 1
ATOM 4527 N N . ASP A 1 597 ? 20.469 -7.801 3.152 1 93.38 597 ASP A N 1
ATOM 4528 C CA . ASP A 1 597 ? 21.906 -7.699 2.934 1 93.38 597 ASP A CA 1
ATOM 4529 C C . ASP A 1 597 ? 22.25 -7.973 1.474 1 93.38 597 ASP A C 1
ATOM 4531 O O . ASP A 1 597 ? 23.078 -7.273 0.887 1 93.38 597 ASP A O 1
ATOM 4535 N N . LEU A 1 598 ? 21.578 -8.93 0.962 1 96 598 LEU A N 1
ATOM 4536 C CA . LEU A 1 598 ? 21.828 -9.359 -0.407 1 96 598 LEU A CA 1
ATOM 4537 C C . LEU A 1 598 ? 21.609 -8.219 -1.39 1 96 598 LEU A C 1
ATOM 4539 O O . LEU A 1 598 ? 22.438 -7.965 -2.258 1 96 598 LEU A O 1
ATOM 4543 N N . LEU A 1 599 ? 20.578 -7.469 -1.232 1 95.62 599 LEU A N 1
ATOM 4544 C CA . LEU A 1 599 ? 20.188 -6.414 -2.166 1 95.62 599 LEU A CA 1
ATOM 4545 C C . LEU A 1 599 ? 21.078 -5.191 -2.004 1 95.62 599 LEU A C 1
ATOM 4547 O O . LEU A 1 599 ? 21.047 -4.281 -2.834 1 95.62 599 LEU A O 1
ATOM 4551 N N . CYS A 1 600 ? 21.938 -5.246 -0.979 1 92.19 600 CYS A N 1
ATOM 4552 C CA . CYS A 1 600 ? 22.891 -4.156 -0.759 1 92.19 600 CYS A CA 1
ATOM 4553 C C . CYS A 1 600 ? 24.281 -4.543 -1.235 1 92.19 600 CYS A C 1
ATOM 4555 O O . CYS A 1 600 ? 25.203 -3.729 -1.185 1 92.19 600 CYS A O 1
ATOM 4557 N N . THR A 1 601 ? 24.469 -5.711 -1.722 1 94.75 601 THR A N 1
ATOM 4558 C CA . THR A 1 601 ? 25.781 -6.145 -2.197 1 94.75 601 THR A CA 1
ATOM 4559 C C . THR A 1 601 ? 26.172 -5.391 -3.467 1 94.75 601 THR A C 1
ATOM 4561 O O . THR A 1 601 ? 25.297 -4.914 -4.203 1 94.75 601 THR A O 1
ATOM 4564 N N . PRO A 1 602 ? 27.422 -5.383 -3.742 1 96 602 PRO A N 1
ATOM 4565 C CA . PRO A 1 602 ? 27.875 -4.746 -4.98 1 96 602 PRO A CA 1
ATOM 4566 C C . PRO A 1 602 ? 27.281 -5.406 -6.23 1 96 602 PRO A C 1
ATOM 4568 O O . PRO A 1 602 ? 26.922 -4.719 -7.188 1 96 602 PRO A O 1
ATOM 4571 N N . LEU A 1 603 ? 27.172 -6.699 -6.219 1 97.5 603 LEU A N 1
ATOM 4572 C CA . LEU A 1 603 ? 26.641 -7.406 -7.371 1 97.5 603 LEU A CA 1
ATOM 4573 C C . LEU A 1 603 ? 25.188 -7.02 -7.617 1 97.5 603 LEU A C 1
ATOM 4575 O O . LEU A 1 603 ? 24.797 -6.699 -8.742 1 97.5 603 LEU A O 1
ATOM 4579 N N . ALA A 1 604 ? 24.391 -7.047 -6.555 1 96.88 604 ALA A N 1
ATOM 4580 C CA . ALA A 1 604 ? 23 -6.66 -6.684 1 96.88 604 ALA A CA 1
ATOM 4581 C C . ALA A 1 604 ? 22.859 -5.242 -7.23 1 96.88 604 ALA A C 1
ATOM 4583 O O . ALA A 1 604 ? 22.078 -4.996 -8.148 1 96.88 604 ALA A O 1
ATOM 4584 N N . GLY A 1 605 ? 23.656 -4.363 -6.676 1 95.88 605 GLY A N 1
ATOM 4585 C CA . GLY A 1 605 ? 23.656 -2.99 -7.16 1 95.88 605 GLY A CA 1
ATOM 4586 C C . GLY A 1 605 ? 24.016 -2.875 -8.633 1 95.88 605 GLY A C 1
ATOM 4587 O O . GLY A 1 605 ? 23.344 -2.164 -9.383 1 95.88 605 GLY A O 1
ATOM 4588 N N . ALA A 1 606 ? 25.031 -3.551 -9.031 1 97.25 606 ALA A N 1
ATOM 4589 C CA . ALA A 1 606 ? 25.516 -3.498 -10.414 1 97.25 606 ALA A CA 1
ATOM 4590 C C . ALA A 1 606 ? 24.469 -4.047 -11.375 1 97.25 606 ALA A C 1
ATOM 4592 O O . ALA A 1 606 ? 24.25 -3.494 -12.461 1 97.25 606 ALA A O 1
ATOM 4593 N N . VAL A 1 607 ? 23.812 -5.109 -10.992 1 97.94 607 VAL A N 1
ATOM 4594 C CA . VAL A 1 607 ? 22.812 -5.734 -11.844 1 97.94 607 VAL A CA 1
ATOM 4595 C C . VAL A 1 607 ? 21.609 -4.805 -11.992 1 97.94 607 VAL A C 1
ATOM 4597 O O . VAL A 1 607 ? 21.141 -4.551 -13.109 1 97.94 607 VAL A O 1
ATOM 4600 N N . LEU A 1 608 ? 21.109 -4.285 -10.875 1 96.69 608 LEU A N 1
ATOM 4601 C CA . LEU A 1 608 ? 19.938 -3.416 -10.906 1 96.69 608 LEU A CA 1
ATOM 4602 C C . LEU A 1 608 ? 20.234 -2.121 -11.648 1 96.69 608 LEU A C 1
ATOM 4604 O O . LEU A 1 608 ? 19.391 -1.618 -12.398 1 96.69 608 LEU A O 1
ATOM 4608 N N . ASP A 1 609 ? 21.422 -1.618 -11.508 1 95.12 609 ASP A N 1
ATOM 4609 C CA . ASP A 1 609 ? 21.844 -0.425 -12.242 1 95.12 609 ASP A CA 1
ATOM 4610 C C . ASP A 1 609 ? 21.906 -0.702 -13.742 1 95.12 609 ASP A C 1
ATOM 4612 O O . ASP A 1 609 ? 21.516 0.138 -14.555 1 95.12 609 ASP A O 1
ATOM 4616 N N . ALA A 1 610 ? 22.453 -1.845 -14.086 1 95.75 610 ALA A N 1
ATOM 4617 C CA . ALA A 1 610 ? 22.547 -2.229 -15.492 1 95.75 610 ALA A CA 1
ATOM 4618 C C . ALA A 1 610 ? 21.156 -2.311 -16.125 1 95.75 610 ALA A C 1
ATOM 4620 O O . ALA A 1 610 ? 20.938 -1.813 -17.234 1 95.75 610 ALA A O 1
ATOM 4621 N N . LEU A 1 611 ? 20.25 -2.871 -15.414 1 96.5 611 LEU A N 1
ATOM 4622 C CA . LEU A 1 611 ? 18.891 -3.008 -15.914 1 96.5 611 LEU A CA 1
ATOM 4623 C C . LEU A 1 611 ? 18.203 -1.646 -16.016 1 96.5 611 LEU A C 1
ATOM 4625 O O . LEU A 1 611 ? 17.516 -1.367 -17.016 1 96.5 611 LEU A O 1
ATOM 4629 N N . ALA A 1 612 ? 18.406 -0.797 -15.062 1 92.62 612 ALA A N 1
ATOM 4630 C CA . ALA A 1 612 ? 17.797 0.535 -15.047 1 92.62 612 ALA A CA 1
ATOM 4631 C C . ALA A 1 612 ? 18.328 1.389 -16.188 1 92.62 612 ALA A C 1
ATOM 4633 O O . ALA A 1 612 ? 17.578 2.139 -16.812 1 92.62 612 ALA A O 1
ATOM 4634 N N . GLY A 1 613 ? 19.547 1.383 -16.391 1 86.25 613 GLY A N 1
ATOM 4635 C CA . GLY A 1 613 ? 20.203 2.174 -17.422 1 86.25 613 GLY A CA 1
ATOM 4636 C C . GLY A 1 613 ? 19.688 1.86 -18.812 1 86.25 613 GLY A C 1
ATOM 4637 O O . GLY A 1 613 ? 19.547 2.76 -19.656 1 86.25 613 GLY A O 1
ATOM 4638 N N . GLY A 1 614 ? 19.375 0.631 -19.078 1 78.38 614 GLY A N 1
ATOM 4639 C CA . GLY A 1 614 ? 18.922 0.218 -20.391 1 78.38 614 GLY A CA 1
ATOM 4640 C C . GLY A 1 614 ? 17.438 0.462 -20.609 1 78.38 614 GLY A C 1
ATOM 4641 O O . GLY A 1 614 ? 16.953 0.361 -21.734 1 78.38 614 GLY A O 1
ATOM 4642 N N . ARG A 1 615 ? 16.703 0.735 -19.531 1 78.44 615 ARG A N 1
ATOM 4643 C CA . ARG A 1 615 ? 15.258 0.839 -19.641 1 78.44 615 ARG A CA 1
ATOM 4644 C C . ARG A 1 615 ? 14.789 2.277 -19.438 1 78.44 615 ARG A C 1
ATOM 4646 O O . ARG A 1 615 ? 13.625 2.6 -19.672 1 78.44 615 ARG A O 1
ATOM 4653 N N . ALA A 1 616 ? 15.523 3.09 -18.734 1 60.78 616 ALA A N 1
ATOM 4654 C CA . ALA A 1 616 ? 15.141 4.465 -18.422 1 60.78 616 ALA A CA 1
ATOM 4655 C C . ALA A 1 616 ? 14.617 5.188 -19.656 1 60.78 616 ALA A C 1
ATOM 4657 O O . ALA A 1 616 ? 15.242 5.137 -20.719 1 60.78 616 ALA A O 1
ATOM 4658 N N . THR A 1 617 ? 13.195 5.016 -19.766 1 50.72 617 THR A N 1
ATOM 4659 C CA . THR A 1 617 ? 12.648 6.016 -20.672 1 50.72 617 THR A CA 1
ATOM 4660 C C . THR A 1 617 ? 13.062 7.422 -20.234 1 50.72 617 THR A C 1
ATOM 4662 O O . THR A 1 617 ? 13.289 7.668 -19.062 1 50.72 617 THR A O 1
ATOM 4665 N N . SER A 1 618 ? 13.781 8.062 -20.891 1 36.44 618 SER A N 1
ATOM 4666 C CA . SER A 1 618 ? 13.945 9.477 -20.594 1 36.44 618 SER A CA 1
ATOM 4667 C C . SER A 1 618 ? 12.688 10.062 -19.969 1 36.44 618 SER A C 1
ATOM 4669 O O . SER A 1 618 ? 11.602 9.984 -20.562 1 36.44 618 SER A O 1
ATOM 4671 N N . PRO A 1 619 ? 12.664 9.945 -18.609 1 35.75 619 PRO A N 1
ATOM 4672 C CA . PRO A 1 619 ? 11.461 10.586 -18.078 1 35.75 619 PRO A CA 1
ATOM 4673 C C . PRO A 1 619 ? 10.93 11.695 -18.984 1 35.75 619 PRO A C 1
ATOM 4675 O O . PRO A 1 619 ? 9.727 11.977 -18.984 1 35.75 619 PRO A O 1
ATOM 4678 N N . TRP A 1 620 ? 11.766 12.734 -19.203 1 25.5 620 TRP A N 1
ATOM 4679 C CA . TRP A 1 620 ? 11.352 13.828 -20.078 1 25.5 620 TRP A CA 1
ATOM 4680 C C . TRP A 1 620 ? 11.297 13.359 -21.531 1 25.5 620 TRP A C 1
ATOM 4682 O O . TRP A 1 620 ? 12.156 12.602 -21.969 1 25.5 620 TRP A O 1
ATOM 4692 N N . MET B 1 1 ? 24.828 79.625 5.871 1 24.56 1 MET B N 1
ATOM 4693 C CA . MET B 1 1 ? 24.562 78.688 4.797 1 24.56 1 MET B CA 1
ATOM 4694 C C . MET B 1 1 ? 24.297 77.312 5.352 1 24.56 1 MET B C 1
ATOM 4696 O O . MET B 1 1 ? 25.203 76.625 5.875 1 24.56 1 MET B O 1
ATOM 4700 N N . THR B 1 2 ? 23.234 77.062 6.07 1 19.92 2 THR B N 1
ATOM 4701 C CA . THR B 1 2 ? 22.797 76 6.977 1 19.92 2 THR B CA 1
ATOM 4702 C C . THR B 1 2 ? 22.594 74.688 6.219 1 19.92 2 THR B C 1
ATOM 4704 O O . THR B 1 2 ? 21.734 74.625 5.328 1 19.92 2 THR B O 1
ATOM 4707 N N . ALA B 1 3 ? 23.812 74.125 5.855 1 35.31 3 ALA B N 1
ATOM 4708 C CA . ALA B 1 3 ? 23.859 72.812 5.137 1 35.31 3 ALA B CA 1
ATOM 4709 C C . ALA B 1 3 ? 22.75 71.875 5.594 1 35.31 3 ALA B C 1
ATOM 4711 O O . ALA B 1 3 ? 22.656 71.562 6.773 1 35.31 3 ALA B O 1
ATOM 4712 N N . SER B 1 4 ? 21.469 72.062 5.027 1 27.12 4 SER B N 1
ATOM 4713 C CA . SER B 1 4 ? 20.266 71.312 5.266 1 27.12 4 SER B CA 1
ATOM 4714 C C . SER B 1 4 ? 20.562 69.812 5.363 1 27.12 4 SER B C 1
ATOM 4716 O O . SER B 1 4 ? 21.438 69.312 4.652 1 27.12 4 SER B O 1
ATOM 4718 N N . SER B 1 5 ? 20.312 69.062 6.457 1 30.83 5 SER B N 1
ATOM 4719 C CA . SER B 1 5 ? 20.562 67.688 6.879 1 30.83 5 SER B CA 1
ATOM 4720 C C . SER B 1 5 ? 20.062 66.688 5.844 1 30.83 5 SER B C 1
ATOM 4722 O O . SER B 1 5 ? 18.922 66.812 5.371 1 30.83 5 SER B O 1
ATOM 4724 N N . PRO B 1 6 ? 20.891 65.938 4.957 1 33.84 6 PRO B N 1
ATOM 4725 C CA . PRO B 1 6 ? 20.5 65 3.871 1 33.84 6 PRO B CA 1
ATOM 4726 C C . PRO B 1 6 ? 19.406 64 4.277 1 33.84 6 PRO B C 1
ATOM 4728 O O . PRO B 1 6 ? 19.406 63.562 5.418 1 33.84 6 PRO B O 1
ATOM 4731 N N . ALA B 1 7 ? 18.203 64.25 3.938 1 35.66 7 ALA B N 1
ATOM 4732 C CA . ALA B 1 7 ? 17.016 63.406 4.047 1 35.66 7 ALA B CA 1
ATOM 4733 C C . ALA B 1 7 ? 17.359 61.938 3.771 1 35.66 7 ALA B C 1
ATOM 4735 O O . ALA B 1 7 ? 17.859 61.594 2.695 1 35.66 7 ALA B O 1
ATOM 4736 N N . GLY B 1 8 ? 17.688 61 4.613 1 33.56 8 GLY B N 1
ATOM 4737 C CA . GLY B 1 8 ? 17.969 59.562 4.652 1 33.56 8 GLY B CA 1
ATOM 4738 C C . GLY B 1 8 ? 17.109 58.781 3.697 1 33.56 8 GLY B C 1
ATOM 4739 O O . GLY B 1 8 ? 15.992 59.156 3.379 1 33.56 8 GLY B O 1
ATOM 4740 N N . ALA B 1 9 ? 17.594 57.938 2.766 1 37.62 9 ALA B N 1
ATOM 4741 C CA . ALA B 1 9 ? 17.062 57.031 1.77 1 37.62 9 ALA B CA 1
ATOM 4742 C C . ALA B 1 9 ? 15.867 56.25 2.33 1 37.62 9 ALA B C 1
ATOM 4744 O O . ALA B 1 9 ? 16.031 55.438 3.238 1 37.62 9 ALA B O 1
ATOM 4745 N N . VAL B 1 10 ? 14.648 56.656 2.531 1 38.56 10 VAL B N 1
ATOM 4746 C CA . VAL B 1 10 ? 13.391 55.938 2.738 1 38.56 10 VAL B CA 1
ATOM 4747 C C . VAL B 1 10 ? 13.398 54.625 1.947 1 38.56 10 VAL B C 1
ATOM 4749 O O . VAL B 1 10 ? 13.359 54.656 0.714 1 38.56 10 VAL B O 1
ATOM 4752 N N . LEU B 1 11 ? 14.258 53.531 2.154 1 45.62 11 LEU B N 1
ATOM 4753 C CA . LEU B 1 11 ? 14.078 52.219 1.571 1 45.62 11 LEU B CA 1
ATOM 4754 C C . LEU B 1 11 ? 12.609 51.938 1.302 1 45.62 11 LEU B C 1
ATOM 4756 O O . LEU B 1 11 ? 11.766 52.125 2.178 1 45.62 11 LEU B O 1
ATOM 4760 N N . ASP B 1 12 ? 12.148 52.062 0.089 1 58.66 12 ASP B N 1
ATOM 4761 C CA . ASP B 1 12 ? 10.812 51.812 -0.442 1 58.66 12 ASP B CA 1
ATOM 4762 C C . ASP B 1 12 ? 10.195 50.562 0.232 1 58.66 12 ASP B C 1
ATOM 4764 O O . ASP B 1 12 ? 10.703 49.469 0.1 1 58.66 12 ASP B O 1
ATOM 4768 N N . SER B 1 13 ? 9.531 50.781 1.37 1 61 13 SER B N 1
ATOM 4769 C CA . SER B 1 13 ? 8.766 49.781 2.131 1 61 13 SER B CA 1
ATOM 4770 C C . SER B 1 13 ? 8.148 48.75 1.215 1 61 13 SER B C 1
ATOM 4772 O O . SER B 1 13 ? 8.047 47.562 1.582 1 61 13 SER B O 1
ATOM 4774 N N . ALA B 1 14 ? 7.836 49.125 0.1 1 67.88 14 ALA B N 1
ATOM 4775 C CA . ALA B 1 14 ? 7.258 48.188 -0.854 1 67.88 14 ALA B CA 1
ATOM 4776 C C . ALA B 1 14 ? 8.281 47.156 -1.294 1 67.88 14 ALA B C 1
ATOM 4778 O O . ALA B 1 14 ? 7.957 45.969 -1.446 1 67.88 14 ALA B O 1
ATOM 4779 N N . ALA B 1 15 ? 9.43 47.656 -1.34 1 74.31 15 ALA B N 1
ATOM 4780 C CA . ALA B 1 15 ? 10.492 46.75 -1.799 1 74.31 15 ALA B CA 1
ATOM 4781 C C . ALA B 1 15 ? 10.859 45.75 -0.719 1 74.31 15 ALA B C 1
ATOM 4783 O O . ALA B 1 15 ? 11.32 44.656 -1.024 1 74.31 15 ALA B O 1
ATOM 4784 N N . LEU B 1 16 ? 10.508 46.125 0.468 1 84.56 16 LEU B N 1
ATOM 4785 C CA . LEU B 1 16 ? 10.867 45.25 1.579 1 84.56 16 LEU B CA 1
ATOM 4786 C C . LEU B 1 16 ? 9.742 44.281 1.898 1 84.56 16 LEU B C 1
ATOM 4788 O O . LEU B 1 16 ? 9.898 43.375 2.729 1 84.56 16 LEU B O 1
ATOM 4792 N N . GLY B 1 17 ? 8.602 44.438 1.217 1 89.44 17 GLY B N 1
ATOM 4793 C CA . GLY B 1 17 ? 7.496 43.5 1.413 1 89.44 17 GLY B CA 1
ATOM 4794 C C . GLY B 1 17 ? 6.59 43.906 2.566 1 89.44 17 GLY B C 1
ATOM 4795 O O . GLY B 1 17 ? 5.73 43.125 2.979 1 89.44 17 GLY B O 1
ATOM 4796 N N . ILE B 1 18 ? 6.828 45.125 3.191 1 92.62 18 ILE B N 1
ATOM 4797 C CA . ILE B 1 18 ? 5.965 45.594 4.27 1 92.62 18 ILE B CA 1
ATOM 4798 C C . ILE B 1 18 ? 4.719 46.25 3.682 1 92.62 18 ILE B C 1
ATOM 4800 O O . ILE B 1 18 ? 4.82 47.219 2.914 1 92.62 18 ILE B O 1
ATOM 4804 N N . VAL B 1 19 ? 3.57 45.75 4.043 1 91 19 VAL B N 1
ATOM 4805 C CA . VAL B 1 19 ? 2.32 46.344 3.592 1 91 19 VAL B CA 1
ATOM 4806 C C . VAL B 1 19 ? 2.041 47.594 4.398 1 91 19 VAL B C 1
ATOM 4808 O O . VAL B 1 19 ? 1.983 47.562 5.629 1 91 19 VAL B O 1
ATOM 4811 N N . PRO B 1 20 ? 1.908 48.625 3.736 1 88.88 20 PRO B N 1
ATOM 4812 C CA . PRO B 1 20 ? 1.832 49.906 4.434 1 88.88 20 PRO B CA 1
ATOM 4813 C C . PRO B 1 20 ? 0.578 50.062 5.293 1 88.88 20 PRO B C 1
ATOM 4815 O O . PRO B 1 20 ? 0.536 50.875 6.207 1 88.88 20 PRO B O 1
ATOM 4818 N N . GLY B 1 21 ? -0.404 49.344 4.973 1 87.81 21 GLY B N 1
ATOM 4819 C CA . GLY B 1 21 ? -1.646 49.375 5.727 1 87.81 21 GLY B CA 1
ATOM 4820 C C . GLY B 1 21 ? -2.67 48.375 5.207 1 87.81 21 GLY B C 1
ATOM 4821 O O . GLY B 1 21 ? -2.42 47.688 4.223 1 87.81 21 GLY B O 1
ATOM 4822 N N . TYR B 1 22 ? -3.738 48.219 5.957 1 85.38 22 TYR B N 1
ATOM 4823 C CA . TYR B 1 22 ? -4.82 47.312 5.586 1 85.38 22 TYR B CA 1
ATOM 4824 C C . TYR B 1 22 ? -6.16 47.812 6.109 1 85.38 22 TYR B C 1
ATOM 4826 O O . TYR B 1 22 ? -6.203 48.625 7.039 1 85.38 22 TYR B O 1
ATOM 4834 N N . THR B 1 23 ? -7.16 47.469 5.449 1 82.81 23 THR B N 1
ATOM 4835 C CA . THR B 1 23 ? -8.508 47.75 5.93 1 82.81 23 THR B CA 1
ATOM 4836 C C . THR B 1 23 ? -9.008 46.625 6.824 1 82.81 23 THR B C 1
ATOM 4838 O O . THR B 1 23 ? -9.07 45.469 6.398 1 82.81 23 THR B O 1
ATOM 4841 N N . ASP B 1 24 ? -9.312 47.031 8.055 1 77.44 24 ASP B N 1
ATOM 4842 C CA . ASP B 1 24 ? -9.742 46 8.992 1 77.44 24 ASP B CA 1
ATOM 4843 C C . ASP B 1 24 ? -11.188 45.594 8.727 1 77.44 24 ASP B C 1
ATOM 4845 O O . ASP B 1 24 ? -11.797 46.031 7.754 1 77.44 24 ASP B O 1
ATOM 4849 N N . ALA B 1 25 ? -11.695 44.562 9.422 1 75 25 ALA B N 1
ATOM 4850 C CA . ALA B 1 25 ? -13.016 43.969 9.227 1 75 25 ALA B CA 1
ATOM 4851 C C . ALA B 1 25 ? -14.117 45 9.445 1 75 25 ALA B C 1
ATOM 4853 O O . ALA B 1 25 ? -15.258 44.812 9.031 1 75 25 ALA B O 1
ATOM 4854 N N . PHE B 1 26 ? -13.719 46.156 10.016 1 77.25 26 PHE B N 1
ATOM 4855 C CA . PHE B 1 26 ? -14.68 47.219 10.312 1 77.25 26 PHE B CA 1
ATOM 4856 C C . PHE B 1 26 ? -14.648 48.312 9.234 1 77.25 26 PHE B C 1
ATOM 4858 O O . PHE B 1 26 ? -15.32 49.344 9.352 1 77.25 26 PHE B O 1
ATOM 4865 N N . GLY B 1 27 ? -13.828 48.062 8.289 1 80 27 GLY B N 1
ATOM 4866 C CA . GLY B 1 27 ? -13.742 49 7.191 1 80 27 GLY B CA 1
ATOM 4867 C C . GLY B 1 27 ? -12.812 50.156 7.477 1 80 27 GLY B C 1
ATOM 4868 O O . GLY B 1 27 ? -12.797 51.156 6.734 1 80 27 GLY B O 1
ATOM 4869 N N . VAL B 1 28 ? -12.109 50.094 8.5 1 84.31 28 VAL B N 1
ATOM 4870 C CA . VAL B 1 28 ? -11.211 51.188 8.891 1 84.31 28 VAL B CA 1
ATOM 4871 C C . VAL B 1 28 ? -9.797 50.906 8.367 1 84.31 28 VAL B C 1
ATOM 4873 O O . VAL B 1 28 ? -9.266 49.812 8.586 1 84.31 28 VAL B O 1
ATOM 4876 N N . PHE B 1 29 ? -9.289 51.844 7.734 1 89 29 PHE B N 1
ATOM 4877 C CA . PHE B 1 29 ? -7.91 51.719 7.27 1 89 29 PHE B CA 1
ATOM 4878 C C . PHE B 1 29 ? -6.93 51.875 8.43 1 89 29 PHE B C 1
ATOM 4880 O O . PHE B 1 29 ? -6.996 52.875 9.164 1 89 29 PHE B O 1
ATOM 4887 N N . ARG B 1 30 ? -6.117 50.969 8.625 1 88.25 30 ARG B N 1
ATOM 4888 C CA . ARG B 1 30 ? -5.105 50.969 9.672 1 88.25 30 ARG B CA 1
ATOM 4889 C C . ARG B 1 30 ? -3.701 51 9.086 1 88.25 30 ARG B C 1
ATOM 4891 O O . ARG B 1 30 ? -3.312 50.125 8.305 1 88.25 30 ARG B O 1
ATOM 4898 N N . GLY B 1 31 ? -2.967 52.031 9.43 1 88 31 GLY B N 1
ATOM 4899 C CA . GLY B 1 31 ? -1.566 52.062 9.039 1 88 31 GLY B CA 1
ATOM 4900 C C . GLY B 1 31 ? -0.658 51.281 9.977 1 88 31 GLY B C 1
ATOM 4901 O O . GLY B 1 31 ? -1.105 50.781 11.008 1 88 31 GLY B O 1
ATOM 4902 N N . VAL B 1 32 ? 0.604 51.188 9.609 1 90.56 32 VAL B N 1
ATOM 4903 C CA . VAL B 1 32 ? 1.576 50.5 10.445 1 90.56 32 VAL B CA 1
ATOM 4904 C C . VAL B 1 32 ? 2.129 51.438 11.5 1 90.56 32 VAL B C 1
ATOM 4906 O O . VAL B 1 32 ? 2.512 52.562 11.188 1 90.56 32 VAL B O 1
ATOM 4909 N N . ALA B 1 33 ? 2.098 51 12.695 1 90.88 33 ALA B N 1
ATOM 4910 C CA . ALA B 1 33 ? 2.674 51.781 13.773 1 90.88 33 ALA B CA 1
ATOM 4911 C C . ALA B 1 33 ? 4.137 52.125 13.5 1 90.88 33 ALA B C 1
ATOM 4913 O O . ALA B 1 33 ? 4.875 51.281 12.969 1 90.88 33 ALA B O 1
ATOM 4914 N N . ASP B 1 34 ? 4.555 53.281 13.922 1 90.31 34 ASP B N 1
ATOM 4915 C CA . ASP B 1 34 ? 5.902 53.75 13.641 1 90.31 34 ASP B CA 1
ATOM 4916 C C . ASP B 1 34 ? 6.953 52.812 14.211 1 90.31 34 ASP B C 1
ATOM 4918 O O . ASP B 1 34 ? 7.953 52.5 13.547 1 90.31 34 ASP B O 1
ATOM 4922 N N . ARG B 1 35 ? 6.672 52.406 15.352 1 92.12 35 ARG B N 1
ATOM 4923 C CA . ARG B 1 35 ? 7.629 51.5 16 1 92.12 35 ARG B CA 1
ATOM 4924 C C . ARG B 1 35 ? 7.766 50.219 15.227 1 92.12 35 ARG B C 1
ATOM 4926 O O . ARG B 1 35 ? 8.875 49.688 15.039 1 92.12 35 ARG B O 1
ATOM 4933 N N . THR B 1 36 ? 6.664 49.625 14.867 1 93.75 36 THR B N 1
ATOM 4934 C CA . THR B 1 36 ? 6.668 48.375 14.094 1 93.75 36 THR B CA 1
ATOM 4935 C C . THR B 1 36 ? 7.348 48.562 12.742 1 93.75 36 THR B C 1
ATOM 4937 O O . THR B 1 36 ? 8.133 47.75 12.305 1 93.75 36 THR B O 1
ATOM 4940 N N . TRP B 1 37 ? 7.082 49.656 12.148 1 92.19 37 TRP B N 1
ATOM 4941 C CA . TRP B 1 37 ? 7.695 50 10.867 1 92.19 37 TRP B CA 1
ATOM 4942 C C . TRP B 1 37 ? 9.219 50.031 10.992 1 92.19 37 TRP B C 1
ATOM 4944 O O . TRP B 1 37 ? 9.922 49.469 10.156 1 92.19 37 TRP B O 1
ATOM 4954 N N . GLN B 1 38 ? 9.672 50.719 11.984 1 91.62 38 GLN B N 1
ATOM 4955 C CA . GLN B 1 38 ? 11.109 50.844 12.203 1 91.62 38 GLN B CA 1
ATOM 4956 C C . GLN B 1 38 ? 11.742 49.469 12.477 1 91.62 38 GLN B C 1
ATOM 4958 O O . GLN B 1 38 ? 12.812 49.156 11.953 1 91.62 38 GLN B O 1
ATOM 4963 N N . GLN B 1 39 ? 11.086 48.719 13.273 1 93.44 39 GLN B N 1
ATOM 4964 C CA . GLN B 1 39 ? 11.594 47.375 13.594 1 93.44 39 GLN B CA 1
ATOM 4965 C C . GLN B 1 39 ? 11.703 46.5 12.344 1 93.44 39 GLN B C 1
ATOM 4967 O O . GLN B 1 39 ? 12.711 45.812 12.141 1 93.44 39 GLN B O 1
ATOM 4972 N N . LEU B 1 40 ? 10.695 46.531 11.516 1 94.19 40 LEU B N 1
ATOM 4973 C CA . LEU B 1 40 ? 10.672 45.75 10.297 1 94.19 40 LEU B CA 1
ATOM 4974 C C . LEU B 1 40 ? 11.711 46.25 9.297 1 94.19 40 LEU B C 1
ATOM 4976 O O . LEU B 1 40 ? 12.406 45.438 8.672 1 94.19 40 LEU B O 1
ATOM 4980 N N . THR B 1 41 ? 11.828 47.5 9.188 1 91.38 41 THR B N 1
ATOM 4981 C CA . THR B 1 41 ? 12.797 48.094 8.266 1 91.38 41 THR B CA 1
ATOM 4982 C C . THR B 1 41 ? 14.227 47.75 8.695 1 91.38 41 THR B C 1
ATOM 4984 O O . THR B 1 41 ? 15.078 47.469 7.859 1 91.38 41 THR B O 1
ATOM 4987 N N . ASP B 1 42 ? 14.461 47.875 9.977 1 91.12 42 ASP B N 1
ATOM 4988 C CA . ASP B 1 42 ? 15.773 47.531 10.5 1 91.12 42 ASP B CA 1
ATOM 4989 C C . ASP B 1 42 ? 16.109 46.062 10.234 1 91.12 42 ASP B C 1
ATOM 4991 O O . ASP B 1 42 ? 17.234 45.75 9.828 1 91.12 42 ASP B O 1
ATOM 4995 N N . ARG B 1 43 ? 15.141 45.25 10.484 1 91.62 43 ARG B N 1
ATOM 4996 C CA . ARG B 1 43 ? 15.344 43.812 10.273 1 91.62 43 ARG B CA 1
ATOM 4997 C C . ARG B 1 43 ? 15.609 43.5 8.797 1 91.62 43 ARG B C 1
ATOM 4999 O O . ARG B 1 43 ? 16.609 42.844 8.469 1 91.62 43 ARG B O 1
ATOM 5006 N N . PHE B 1 44 ? 14.766 43.969 7.902 1 90.94 44 PHE B N 1
ATOM 5007 C CA . PHE B 1 44 ? 14.844 43.656 6.484 1 90.94 44 PHE B CA 1
ATOM 5008 C C . PHE B 1 44 ? 16.016 44.344 5.82 1 90.94 44 PHE B C 1
ATOM 5010 O O . PHE B 1 44 ? 16.516 43.906 4.777 1 90.94 44 PHE B O 1
ATOM 5017 N N . GLY B 1 45 ? 16.391 45.406 6.395 1 84.94 45 GLY B N 1
ATOM 5018 C CA . GLY B 1 45 ? 17.625 46.031 5.941 1 84.94 45 GLY B CA 1
ATOM 5019 C C . GLY B 1 45 ? 18.828 45.125 6.113 1 84.94 45 GLY B C 1
ATOM 5020 O O . GLY B 1 45 ? 19.766 45.188 5.312 1 84.94 45 GLY B O 1
ATOM 5021 N N . ARG B 1 46 ? 18.797 44.344 7.105 1 82.88 46 ARG B N 1
ATOM 5022 C CA . ARG B 1 46 ? 19.906 43.438 7.414 1 82.88 46 ARG B CA 1
ATOM 5023 C C . ARG B 1 46 ? 19.781 42.125 6.609 1 82.88 46 ARG B C 1
ATOM 5025 O O . ARG B 1 46 ? 20.797 41.562 6.195 1 82.88 46 ARG B O 1
ATOM 5032 N N . THR B 1 47 ? 18.609 41.781 6.43 1 80.88 47 THR B N 1
ATOM 5033 C CA . THR B 1 47 ? 18.422 40.438 5.871 1 80.88 47 THR B CA 1
ATOM 5034 C C . THR B 1 47 ? 18.203 40.531 4.363 1 80.88 47 THR B C 1
ATOM 5036 O O . THR B 1 47 ? 18.359 39.531 3.66 1 80.88 47 THR B O 1
ATOM 5039 N N . ALA B 1 48 ? 17.766 41.75 3.961 1 72.69 48 ALA B N 1
ATOM 5040 C CA . ALA B 1 48 ? 17.547 41.875 2.523 1 72.69 48 ALA B CA 1
ATOM 5041 C C . ALA B 1 48 ? 18.875 42 1.779 1 72.69 48 ALA B C 1
ATOM 5043 O O . ALA B 1 48 ? 19.672 42.906 2.035 1 72.69 48 ALA B O 1
ATOM 5044 N N . VAL B 1 49 ? 19.594 41 1.466 1 63.84 49 VAL B N 1
ATOM 5045 C CA . VAL B 1 49 ? 20.812 41.031 0.67 1 63.84 49 VAL B CA 1
ATOM 5046 C C . VAL B 1 49 ? 20.453 41.062 -0.815 1 63.84 49 VAL B C 1
ATOM 5048 O O . VAL B 1 49 ? 19.516 40.438 -1.258 1 63.84 49 VAL B O 1
ATOM 5051 N N . PRO B 1 50 ? 20.891 42.125 -1.485 1 57.94 50 PRO B N 1
ATOM 5052 C CA . PRO B 1 50 ? 20.641 42.094 -2.93 1 57.94 50 PRO B CA 1
ATOM 5053 C C . PRO B 1 50 ? 20.891 40.719 -3.551 1 57.94 50 PRO B C 1
ATOM 5055 O O . PRO B 1 50 ? 22.031 40.25 -3.625 1 57.94 50 PRO B O 1
ATOM 5058 N N . GLY B 1 51 ? 20.703 39.625 -2.895 1 53.22 51 GLY B N 1
ATOM 5059 C CA . GLY B 1 51 ? 21.047 38.25 -3.168 1 53.22 51 GLY B CA 1
ATOM 5060 C C . GLY B 1 51 ? 20.422 37.719 -4.441 1 53.22 51 GLY B C 1
ATOM 5061 O O . GLY B 1 51 ? 19.719 38.469 -5.148 1 53.22 51 GLY B O 1
ATOM 5062 N N . PRO B 1 52 ? 20.797 36.438 -4.754 1 57.62 52 PRO B N 1
ATOM 5063 C CA . PRO B 1 52 ? 20.516 35.812 -6.043 1 57.62 52 PRO B CA 1
ATOM 5064 C C . PRO B 1 52 ? 19.047 35.844 -6.426 1 57.62 52 PRO B C 1
ATOM 5066 O O . PRO B 1 52 ? 18.188 35.562 -5.582 1 57.62 52 PRO B O 1
ATOM 5069 N N . ASP B 1 53 ? 18.719 36.656 -7.316 1 81 53 ASP B N 1
ATOM 5070 C CA . ASP B 1 53 ? 17.422 36.688 -7.996 1 81 53 ASP B CA 1
ATOM 5071 C C . ASP B 1 53 ? 16.953 35.281 -8.352 1 81 53 ASP B C 1
ATOM 5073 O O . ASP B 1 53 ? 17.766 34.438 -8.742 1 81 53 ASP B O 1
ATOM 5077 N N . VAL B 1 54 ? 15.82 34.875 -7.766 1 93.31 54 VAL B N 1
ATOM 5078 C CA . VAL B 1 54 ? 15.195 33.594 -8.109 1 93.31 54 VAL B CA 1
ATOM 5079 C C . VAL B 1 54 ? 14.5 33.719 -9.461 1 93.31 54 VAL B C 1
ATOM 5081 O O . VAL B 1 54 ? 13.75 34.656 -9.703 1 93.31 54 VAL B O 1
ATOM 5084 N N . LEU B 1 55 ? 14.898 32.906 -10.328 1 95.31 55 LEU B N 1
ATOM 5085 C CA . LEU B 1 55 ? 14.211 32.812 -11.609 1 95.31 55 LEU B CA 1
ATOM 5086 C C . LEU B 1 55 ? 13.258 31.625 -11.633 1 95.31 55 LEU B C 1
ATOM 5088 O O . LEU B 1 55 ? 13.625 30.516 -11.234 1 95.31 55 LEU B O 1
ATOM 5092 N N . ILE B 1 56 ? 12.023 31.844 -12.023 1 96.94 56 ILE B N 1
ATOM 5093 C CA . ILE B 1 56 ? 11.031 30.781 -12.148 1 96.94 56 ILE B CA 1
ATOM 5094 C C . ILE B 1 56 ? 10.75 30.516 -13.625 1 96.94 56 ILE B C 1
ATOM 5096 O O . ILE B 1 56 ? 10.461 31.438 -14.391 1 96.94 56 ILE B O 1
ATOM 5100 N N . ALA B 1 57 ? 10.875 29.281 -14.039 1 97.19 57 ALA B N 1
ATOM 5101 C CA . ALA B 1 57 ? 10.57 28.875 -15.398 1 97.19 57 ALA B CA 1
ATOM 5102 C C . ALA B 1 57 ? 9.625 27.672 -15.406 1 97.19 57 ALA B C 1
ATOM 5104 O O . ALA B 1 57 ? 9.328 27.094 -14.352 1 97.19 57 ALA B O 1
ATOM 5105 N N . THR B 1 58 ? 9.055 27.406 -16.547 1 97.56 58 THR B N 1
ATOM 5106 C CA . THR B 1 58 ? 8.203 26.25 -16.766 1 97.56 58 THR B CA 1
ATOM 5107 C C . THR B 1 58 ? 8.852 25.281 -17.75 1 97.56 58 THR B C 1
ATOM 5109 O O . THR B 1 58 ? 9.383 25.688 -18.781 1 97.56 58 THR B O 1
ATOM 5112 N N . PRO B 1 59 ? 8.844 24 -17.422 1 96.62 59 PRO B N 1
ATOM 5113 C CA . PRO B 1 59 ? 9.484 23.031 -18.328 1 96.62 59 PRO B CA 1
ATOM 5114 C C . PRO B 1 59 ? 9 23.156 -19.766 1 96.62 59 PRO B C 1
ATOM 5116 O O . PRO B 1 59 ? 7.793 23.141 -20.016 1 96.62 59 PRO B O 1
ATOM 5119 N N . GLY B 1 60 ? 9.922 23.297 -20.688 1 94.75 60 GLY B N 1
ATOM 5120 C CA . GLY B 1 60 ? 9.617 23.297 -22.109 1 94.75 60 GLY B CA 1
ATOM 5121 C C . GLY B 1 60 ? 9.094 24.641 -22.609 1 94.75 60 GLY B C 1
ATOM 5122 O O . GLY B 1 60 ? 8.836 24.797 -23.812 1 94.75 60 GLY B O 1
ATOM 5123 N N . ARG B 1 61 ? 8.914 25.641 -21.766 1 95.94 61 ARG B N 1
ATOM 5124 C CA . ARG B 1 61 ? 8.461 26.969 -22.188 1 95.94 61 ARG B CA 1
ATOM 5125 C C . ARG B 1 61 ? 9.633 27.953 -22.266 1 95.94 61 ARG B C 1
ATOM 5127 O O . ARG B 1 61 ? 10.516 27.938 -21.406 1 95.94 61 ARG B O 1
ATOM 5134 N N . TRP B 1 62 ? 9.562 28.781 -23.141 1 95.75 62 TRP B N 1
ATOM 5135 C CA . TRP B 1 62 ? 10.641 29.734 -23.375 1 95.75 62 TRP B CA 1
ATOM 5136 C C . TRP B 1 62 ? 10.641 30.828 -22.297 1 95.75 62 TRP B C 1
ATOM 5138 O O . TRP B 1 62 ? 9.578 31.312 -21.891 1 95.75 62 TRP B O 1
ATOM 5148 N N . HIS B 1 63 ? 11.859 31.219 -21.859 1 94.94 63 HIS B N 1
ATOM 5149 C CA . HIS B 1 63 ? 12.062 32.312 -20.906 1 94.94 63 HIS B CA 1
ATOM 5150 C C . HIS B 1 63 ? 13.258 33.156 -21.312 1 94.94 63 HIS B C 1
ATOM 5152 O O . HIS B 1 63 ? 14.359 32.656 -21.516 1 94.94 63 HIS B O 1
ATOM 5158 N N . PRO B 1 64 ? 13.125 34.406 -21.312 1 92.12 64 PRO B N 1
ATOM 5159 C CA . PRO B 1 64 ? 14.164 35.281 -21.859 1 92.12 64 PRO B CA 1
ATOM 5160 C C . PRO B 1 64 ? 15.422 35.312 -21 1 92.12 64 PRO B C 1
ATOM 5162 O O . PRO B 1 64 ? 16.531 35.531 -21.516 1 92.12 64 PRO B O 1
ATOM 5165 N N . ARG B 1 65 ? 15.297 35.031 -19.781 1 92 65 ARG B N 1
ATOM 5166 C CA . ARG B 1 65 ? 16.438 35.125 -18.875 1 92 65 ARG B CA 1
ATOM 5167 C C . ARG B 1 65 ? 17.188 33.812 -18.766 1 92 65 ARG B C 1
ATOM 5169 O O . ARG B 1 65 ? 18.25 33.75 -18.141 1 92 65 ARG B O 1
ATOM 5176 N N . LEU B 1 66 ? 16.609 32.844 -19.359 1 93.44 66 LEU B N 1
ATOM 5177 C CA . LEU B 1 66 ? 17.203 31.5 -19.266 1 93.44 66 LEU B CA 1
ATOM 5178 C C . LEU B 1 66 ? 18.281 31.328 -20.312 1 93.44 66 LEU B C 1
ATOM 5180 O O . LEU B 1 66 ? 18.094 30.594 -21.297 1 93.44 66 LEU B O 1
ATOM 5184 N N . SER B 1 67 ? 19.359 31.953 -20.172 1 93.56 67 SER B N 1
ATOM 5185 C CA . SER B 1 67 ? 20.516 31.875 -21.062 1 93.56 67 SER B CA 1
ATOM 5186 C C . SER B 1 67 ? 21.812 31.766 -20.281 1 93.56 67 SER B C 1
ATOM 5188 O O . SER B 1 67 ? 22.172 32.688 -19.547 1 93.56 67 SER B O 1
ATOM 5190 N N . GLY B 1 68 ? 22.422 30.656 -20.406 1 95.94 68 GLY B N 1
ATOM 5191 C CA . GLY B 1 68 ? 23.656 30.422 -19.688 1 95.94 68 GLY B CA 1
ATOM 5192 C C . GLY B 1 68 ? 23.844 28.969 -19.266 1 95.94 68 GLY B C 1
ATOM 5193 O O . GLY B 1 68 ? 23.297 28.062 -19.906 1 95.94 68 GLY B O 1
ATOM 5194 N N . ARG B 1 69 ? 24.703 28.828 -18.312 1 96.81 69 ARG B N 1
ATOM 5195 C CA . ARG B 1 69 ? 25.016 27.5 -17.797 1 96.81 69 ARG B CA 1
ATOM 5196 C C . ARG B 1 69 ? 24.062 27.109 -16.672 1 96.81 69 ARG B C 1
ATOM 5198 O O . ARG B 1 69 ? 23.891 27.875 -15.711 1 96.81 69 ARG B O 1
ATOM 5205 N N . VAL B 1 70 ? 23.391 25.953 -16.828 1 97.12 70 VAL B N 1
ATOM 5206 C CA . VAL B 1 70 ? 22.469 25.484 -15.797 1 97.12 70 VAL B CA 1
ATOM 5207 C C . VAL B 1 70 ? 23.047 24.234 -15.117 1 97.12 70 VAL B C 1
ATOM 5209 O O . VAL B 1 70 ? 23.312 23.234 -15.781 1 97.12 70 VAL B O 1
ATOM 5212 N N . GLU B 1 71 ? 23.328 24.297 -13.891 1 97.19 71 GLU B N 1
ATOM 5213 C CA . GLU B 1 71 ? 23.578 23.125 -13.07 1 97.19 71 GLU B CA 1
ATOM 5214 C C . GLU B 1 71 ? 22.281 22.531 -12.523 1 97.19 71 GLU B C 1
ATOM 5216 O O . GLU B 1 71 ? 21.641 23.141 -11.664 1 97.19 71 GLU B O 1
ATOM 5221 N N . MET B 1 72 ? 21.953 21.391 -13.008 1 96 72 MET B N 1
ATOM 5222 C CA . MET B 1 72 ? 20.672 20.781 -12.641 1 96 72 MET B CA 1
ATOM 5223 C C . MET B 1 72 ? 20.719 20.266 -11.211 1 96 72 MET B C 1
ATOM 5225 O O . MET B 1 72 ? 21.781 20.125 -10.625 1 96 72 MET B O 1
ATOM 5229 N N . GLU B 1 73 ? 19.562 19.969 -10.656 1 94.75 73 GLU B N 1
ATOM 5230 C CA . GLU B 1 73 ? 19.406 19.469 -9.297 1 94.75 73 GLU B CA 1
ATOM 5231 C C . GLU B 1 73 ? 20.25 18.219 -9.07 1 94.75 73 GLU B C 1
ATOM 5233 O O . GLU B 1 73 ? 20.766 18 -7.965 1 94.75 73 GLU B O 1
ATOM 5238 N N . ASP B 1 74 ? 20.531 17.406 -10.18 1 89.25 74 ASP B N 1
ATOM 5239 C CA . ASP B 1 74 ? 21.312 16.188 -10.07 1 89.25 74 ASP B CA 1
ATOM 5240 C C . ASP B 1 74 ? 22.781 16.438 -10.398 1 89.25 74 ASP B C 1
ATOM 5242 O O . ASP B 1 74 ? 23.547 15.484 -10.625 1 89.25 74 ASP B O 1
ATOM 5246 N N . SER B 1 75 ? 23.156 17.656 -10.609 1 92.12 75 SER B N 1
ATOM 5247 C CA . SER B 1 75 ? 24.531 18.109 -10.781 1 92.12 75 SER B CA 1
ATOM 5248 C C . SER B 1 75 ? 24.984 17.984 -12.242 1 92.12 75 SER B C 1
ATOM 5250 O O . SER B 1 75 ? 26.125 18.266 -12.57 1 92.12 75 SER B O 1
ATOM 5252 N N . THR B 1 76 ? 24.078 17.547 -13.078 1 93.56 76 THR B N 1
ATOM 5253 C CA . THR B 1 76 ? 24.391 17.609 -14.508 1 93.56 76 THR B CA 1
ATOM 5254 C C . THR B 1 76 ? 24.406 19.047 -14.992 1 93.56 76 THR B C 1
ATOM 5256 O O . THR B 1 76 ? 23.641 19.875 -14.516 1 93.56 76 THR B O 1
ATOM 5259 N N . VAL B 1 77 ? 25.297 19.344 -15.836 1 95.88 77 VAL B N 1
ATOM 5260 C CA . VAL B 1 77 ? 25.438 20.719 -16.328 1 95.88 77 VAL B CA 1
ATOM 5261 C C . VAL B 1 77 ? 25.062 20.781 -17.797 1 95.88 77 VAL B C 1
ATOM 5263 O O . VAL B 1 77 ? 25.516 19.953 -18.609 1 95.88 77 VAL B O 1
ATOM 5266 N N . VAL B 1 78 ? 24.234 21.703 -18.109 1 95.38 78 VAL B N 1
ATOM 5267 C CA . VAL B 1 78 ? 23.812 21.891 -19.484 1 95.38 78 VAL B CA 1
ATOM 5268 C C . VAL B 1 78 ? 23.812 23.375 -19.828 1 95.38 78 VAL B C 1
ATOM 5270 O O . VAL B 1 78 ? 23.812 24.234 -18.938 1 95.38 78 VAL B O 1
ATOM 5273 N N . ARG B 1 79 ? 23.859 23.656 -21.062 1 95.19 79 ARG B N 1
ATOM 5274 C CA . ARG B 1 79 ? 23.688 25.031 -21.531 1 95.19 79 ARG B CA 1
ATOM 5275 C C . ARG B 1 79 ? 22.219 25.297 -21.891 1 95.19 79 ARG B C 1
ATOM 5277 O O . ARG B 1 79 ? 21.609 24.5 -22.594 1 95.19 79 ARG B O 1
ATOM 5284 N N . ALA B 1 80 ? 21.656 26.359 -21.328 1 94.94 80 ALA B N 1
ATOM 5285 C CA . ALA B 1 80 ? 20.281 26.734 -21.641 1 94.94 80 ALA B CA 1
ATOM 5286 C C . ALA B 1 80 ? 20.234 27.953 -22.562 1 94.94 80 ALA B C 1
ATOM 5288 O O . ALA B 1 80 ? 20.984 28.906 -22.359 1 94.94 80 ALA B O 1
ATOM 5289 N N . ASP B 1 81 ? 19.469 27.875 -23.594 1 94.06 81 ASP B N 1
ATOM 5290 C CA . ASP B 1 81 ? 19.188 28.984 -24.5 1 94.06 81 ASP B CA 1
ATOM 5291 C C . ASP B 1 81 ? 17.688 29.25 -24.578 1 94.06 81 ASP B C 1
ATOM 5293 O O . ASP B 1 81 ? 17.094 29.188 -25.656 1 94.06 81 ASP B O 1
ATOM 5297 N N . GLY B 1 82 ? 17.172 29.531 -23.484 1 94.62 82 GLY B N 1
ATOM 5298 C CA . GLY B 1 82 ? 15.773 29.922 -23.406 1 94.62 82 GLY B CA 1
ATOM 5299 C C . GLY B 1 82 ? 14.867 28.812 -22.891 1 94.62 82 GLY B C 1
ATOM 5300 O O . GLY B 1 82 ? 13.703 29.062 -22.578 1 94.62 82 GLY B O 1
ATOM 5301 N N . PHE B 1 83 ? 15.461 27.531 -22.797 1 95.06 83 PHE B N 1
ATOM 5302 C CA . PHE B 1 83 ? 14.602 26.406 -22.406 1 95.06 83 PHE B CA 1
ATOM 5303 C C . PHE B 1 83 ? 15.297 25.516 -21.391 1 95.06 83 PHE B C 1
ATOM 5305 O O . PHE B 1 83 ? 16.516 25.344 -21.438 1 95.06 83 PHE B O 1
ATOM 5312 N N . VAL B 1 84 ? 14.547 25.047 -20.453 1 95.06 84 VAL B N 1
ATOM 5313 C CA . VAL B 1 84 ? 14.914 23.922 -19.594 1 95.06 84 VAL B CA 1
ATOM 5314 C C . VAL B 1 84 ? 13.734 22.969 -19.453 1 95.06 84 VAL B C 1
ATOM 5316 O O . VAL B 1 84 ? 12.617 23.406 -19.141 1 95.06 84 VAL B O 1
ATOM 5319 N N . ASP B 1 85 ? 13.906 21.672 -19.641 1 93.5 85 ASP B N 1
ATOM 5320 C CA . ASP B 1 85 ? 12.797 20.734 -19.734 1 93.5 85 ASP B CA 1
ATOM 5321 C C . ASP B 1 85 ? 12.602 19.969 -18.422 1 93.5 85 ASP B C 1
ATOM 5323 O O . ASP B 1 85 ? 11.523 19.438 -18.156 1 93.5 85 ASP B O 1
ATOM 5327 N N . ARG B 1 86 ? 13.602 19.984 -17.625 1 94.5 86 ARG B N 1
ATOM 5328 C CA . ARG B 1 86 ? 13.539 19.172 -16.422 1 94.5 86 ARG B CA 1
ATOM 5329 C C . ARG B 1 86 ? 13.078 20 -15.219 1 94.5 86 ARG B C 1
ATOM 5331 O O . ARG B 1 86 ? 13.75 20.953 -14.828 1 94.5 86 ARG B O 1
ATOM 5338 N N . PRO B 1 87 ? 11.953 19.672 -14.609 1 97.44 87 PRO B N 1
ATOM 5339 C CA . PRO B 1 87 ? 11.523 20.391 -13.398 1 97.44 87 PRO B CA 1
ATOM 5340 C C . PRO B 1 87 ? 12.469 20.172 -12.219 1 97.44 87 PRO B C 1
ATOM 5342 O O . PRO B 1 87 ? 13.156 19.156 -12.156 1 97.44 87 PRO B O 1
ATOM 5345 N N . GLY B 1 88 ? 12.547 21.078 -11.359 1 97.88 88 GLY B N 1
ATOM 5346 C CA . GLY B 1 88 ? 13.359 20.906 -10.164 1 97.88 88 GLY B CA 1
ATOM 5347 C C . GLY B 1 88 ? 14.039 22.188 -9.719 1 97.88 88 GLY B C 1
ATOM 5348 O O . GLY B 1 88 ? 13.602 23.281 -10.062 1 97.88 88 GLY B O 1
ATOM 5349 N N . TYR B 1 89 ? 15 22.062 -8.828 1 97.75 89 TYR B N 1
ATOM 5350 C CA . TYR B 1 89 ? 15.828 23.125 -8.266 1 97.75 89 TYR B CA 1
ATOM 5351 C C . TYR B 1 89 ? 17.203 23.156 -8.93 1 97.75 89 TYR B C 1
ATOM 5353 O O . TYR B 1 89 ? 18.016 22.25 -8.742 1 97.75 89 TYR B O 1
ATOM 5361 N N . HIS B 1 90 ? 17.422 24.234 -9.703 1 97.12 90 HIS B N 1
ATOM 5362 C CA . HIS B 1 90 ? 18.672 24.328 -10.461 1 97.12 90 HIS B CA 1
ATOM 5363 C C . HIS B 1 90 ? 19.391 25.641 -10.156 1 97.12 90 HIS B C 1
ATOM 5365 O O . HIS B 1 90 ? 18.906 26.453 -9.359 1 97.12 90 HIS B O 1
ATOM 5371 N N . ARG B 1 91 ? 20.562 25.781 -10.672 1 96.5 91 ARG B N 1
ATOM 5372 C CA . ARG B 1 91 ? 21.344 27.016 -10.586 1 96.5 91 ARG B CA 1
ATOM 5373 C C . ARG B 1 91 ? 21.734 27.5 -11.969 1 96.5 91 ARG B C 1
ATOM 5375 O O . ARG B 1 91 ? 22.297 26.75 -12.773 1 96.5 91 ARG B O 1
ATOM 5382 N N . LEU B 1 92 ? 21.359 28.703 -12.25 1 96.06 92 LEU B N 1
ATOM 5383 C CA . LEU B 1 92 ? 21.688 29.328 -13.523 1 96.06 92 LEU B CA 1
ATOM 5384 C C . LEU B 1 92 ? 22.812 30.344 -13.367 1 96.06 92 LEU B C 1
ATOM 5386 O O . LEU B 1 92 ? 22.75 31.219 -12.492 1 96.06 92 LEU B O 1
ATOM 5390 N N . THR B 1 93 ? 23.797 30.156 -14.062 1 95.38 93 THR B N 1
ATOM 5391 C CA . THR B 1 93 ? 24.812 31.188 -14.242 1 95.38 93 THR B CA 1
ATOM 5392 C C . THR B 1 93 ? 24.688 31.828 -15.625 1 95.38 93 THR B C 1
ATOM 5394 O O . THR B 1 93 ? 24.984 31.188 -16.641 1 95.38 93 THR B O 1
ATOM 5397 N N . THR B 1 94 ? 24.25 33.062 -15.539 1 91.88 94 THR B N 1
ATOM 5398 C CA . THR B 1 94 ? 24.062 33.75 -16.797 1 91.88 94 THR B CA 1
ATOM 5399 C C . THR B 1 94 ? 25.406 34.125 -17.422 1 91.88 94 THR B C 1
ATOM 5401 O O . THR B 1 94 ? 26.438 34.031 -16.781 1 91.88 94 THR B O 1
ATOM 5404 N N . ASP B 1 95 ? 25.281 34.562 -18.641 1 87.81 95 ASP B N 1
ATOM 5405 C CA . ASP B 1 95 ? 26.484 34.844 -19.391 1 87.81 95 ASP B CA 1
ATOM 5406 C C . ASP B 1 95 ? 27.234 36.031 -18.781 1 87.81 95 ASP B C 1
ATOM 5408 O O . ASP B 1 95 ? 28.453 36.156 -18.938 1 87.81 95 ASP B O 1
ATOM 5412 N N . ASP B 1 96 ? 26.578 36.875 -18.078 1 87.94 96 ASP B N 1
ATOM 5413 C CA . ASP B 1 96 ? 27.203 38.031 -17.422 1 87.94 96 ASP B CA 1
ATOM 5414 C C . ASP B 1 96 ? 27.844 37.625 -16.094 1 87.94 96 ASP B C 1
ATOM 5416 O O . ASP B 1 96 ? 28.391 38.469 -15.375 1 87.94 96 ASP B O 1
ATOM 5420 N N . GLY B 1 97 ? 27.719 36.344 -15.734 1 87.94 97 GLY B N 1
ATOM 5421 C CA . GLY B 1 97 ? 28.391 35.812 -14.57 1 87.94 97 GLY B CA 1
ATOM 5422 C C . GLY B 1 97 ? 27.516 35.781 -13.328 1 87.94 97 GLY B C 1
ATOM 5423 O O . GLY B 1 97 ? 27.938 35.281 -12.289 1 87.94 97 GLY B O 1
ATOM 5424 N N . ALA B 1 98 ? 26.297 36.25 -13.461 1 89.38 98 ALA B N 1
ATOM 5425 C CA . ALA B 1 98 ? 25.406 36.281 -12.305 1 89.38 98 ALA B CA 1
ATOM 5426 C C . ALA B 1 98 ? 24.828 34.906 -12.031 1 89.38 98 ALA B C 1
ATOM 5428 O O . ALA B 1 98 ? 24.5 34.156 -12.961 1 89.38 98 ALA B O 1
ATOM 5429 N N . SER B 1 99 ? 24.812 34.562 -10.734 1 91.81 99 SER B N 1
ATOM 5430 C CA . SER B 1 99 ? 24.266 33.25 -10.312 1 91.81 99 SER B CA 1
ATOM 5431 C C . SER B 1 99 ? 22.859 33.406 -9.742 1 91.81 99 SER B C 1
ATOM 5433 O O . SER B 1 99 ? 22.594 34.312 -8.953 1 91.81 99 SER B O 1
ATOM 5435 N N . HIS B 1 100 ? 21.938 32.594 -10.219 1 92.81 100 HIS B N 1
ATOM 5436 C CA . HIS B 1 100 ? 20.547 32.625 -9.805 1 92.81 100 HIS B CA 1
ATOM 5437 C C . HIS B 1 100 ? 20.062 31.234 -9.391 1 92.81 100 HIS B C 1
ATOM 5439 O O . HIS B 1 100 ? 20.469 30.219 -9.977 1 92.81 100 HIS B O 1
ATOM 5445 N N . LEU B 1 101 ? 19.25 31.203 -8.312 1 95.25 101 LEU B N 1
ATOM 5446 C CA . LEU B 1 101 ? 18.438 30.016 -8.109 1 95.25 101 LEU B CA 1
ATOM 5447 C C . LEU B 1 101 ? 17.375 29.891 -9.195 1 95.25 101 LEU B C 1
ATOM 5449 O O . LEU B 1 101 ? 16.641 30.844 -9.461 1 95.25 101 LEU B O 1
ATOM 5453 N N . LEU B 1 102 ? 17.375 28.797 -9.898 1 97.06 102 LEU B N 1
ATOM 5454 C CA . LEU B 1 102 ? 16.422 28.547 -10.969 1 97.06 102 LEU B CA 1
ATOM 5455 C C . LEU B 1 102 ? 15.391 27.5 -10.539 1 97.06 102 LEU B C 1
ATOM 5457 O O . LEU B 1 102 ? 15.734 26.328 -10.328 1 97.06 102 LEU B O 1
ATOM 5461 N N . LEU B 1 103 ? 14.133 27.938 -10.336 1 98.06 103 LEU B N 1
ATOM 5462 C CA . LEU B 1 103 ? 13.016 27.031 -10.086 1 98.06 103 LEU B CA 1
ATOM 5463 C C . LEU B 1 103 ? 12.289 26.703 -11.383 1 98.06 103 LEU B C 1
ATOM 5465 O O . LEU B 1 103 ? 11.648 27.562 -11.984 1 98.06 103 LEU B O 1
ATOM 5469 N N . VAL B 1 104 ? 12.445 25.531 -11.867 1 98.25 104 VAL B N 1
ATOM 5470 C CA . VAL B 1 104 ? 11.68 25.078 -13.023 1 98.25 104 VAL B CA 1
ATOM 5471 C C . VAL B 1 104 ? 10.453 24.297 -12.562 1 98.25 104 VAL B C 1
ATOM 5473 O O . VAL B 1 104 ? 10.555 23.125 -12.188 1 98.25 104 VAL B O 1
ATOM 5476 N N . ALA B 1 105 ? 9.305 24.938 -12.578 1 98.38 105 ALA B N 1
ATOM 5477 C CA . ALA B 1 105 ? 8.086 24.391 -11.984 1 98.38 105 ALA B CA 1
ATOM 5478 C C . ALA B 1 105 ? 7.039 24.109 -13.055 1 98.38 105 ALA B C 1
ATOM 5480 O O . ALA B 1 105 ? 6.82 24.922 -13.953 1 98.38 105 ALA B O 1
ATOM 5481 N N . PRO B 1 106 ? 6.414 22.922 -12.984 1 98.12 106 PRO B N 1
ATOM 5482 C CA . PRO B 1 106 ? 5.25 22.703 -13.852 1 98.12 106 PRO B CA 1
ATOM 5483 C C . PRO B 1 106 ? 4.207 23.797 -13.727 1 98.12 106 PRO B C 1
ATOM 5485 O O . PRO B 1 106 ? 4.137 24.484 -12.695 1 98.12 106 PRO B O 1
ATOM 5488 N N . GLU B 1 107 ? 3.445 23.938 -14.711 1 97.12 107 GLU B N 1
ATOM 5489 C CA . GLU B 1 107 ? 2.498 25.047 -14.789 1 97.12 107 GLU B CA 1
ATOM 5490 C C . GLU B 1 107 ? 1.359 24.859 -13.789 1 97.12 107 GLU B C 1
ATOM 5492 O O . GLU B 1 107 ? 0.915 25.828 -13.164 1 97.12 107 GLU B O 1
ATOM 5497 N N . THR B 1 108 ? 0.939 23.656 -13.695 1 97.94 108 THR B N 1
ATOM 5498 C CA . THR B 1 108 ? -0.233 23.406 -12.867 1 97.94 108 THR B CA 1
ATOM 5499 C C . THR B 1 108 ? -0.002 22.219 -11.945 1 97.94 108 THR B C 1
ATOM 5501 O O . THR B 1 108 ? 0.922 21.422 -12.156 1 97.94 108 THR B O 1
ATOM 5504 N N . LEU B 1 109 ? -0.812 22.141 -10.945 1 98.5 109 LEU B N 1
ATOM 5505 C CA . LEU B 1 109 ? -0.822 21.031 -9.992 1 98.5 109 LEU B CA 1
ATOM 5506 C C . LEU B 1 109 ? -1.664 19.859 -10.523 1 98.5 109 LEU B C 1
ATOM 5508 O O . LEU B 1 109 ? -2.621 20.078 -11.266 1 98.5 109 LEU B O 1
ATOM 5512 N N . PRO B 1 110 ? -1.273 18.609 -10.102 1 97.88 110 PRO B N 1
ATOM 5513 C CA . PRO B 1 110 ? -2.178 17.484 -10.383 1 97.88 110 PRO B CA 1
ATOM 5514 C C . PRO B 1 110 ? -3.58 17.703 -9.82 1 97.88 110 PRO B C 1
ATOM 5516 O O . PRO B 1 110 ? -3.742 18.391 -8.805 1 97.88 110 PRO B O 1
ATOM 5519 N N . GLN B 1 111 ? -4.582 17.172 -10.523 1 97.75 111 GLN B N 1
ATOM 5520 C CA . GLN B 1 111 ? -5.973 17.297 -10.102 1 97.75 111 GLN B CA 1
ATOM 5521 C C . GLN B 1 111 ? -6.543 15.953 -9.656 1 97.75 111 GLN B C 1
ATOM 5523 O O . GLN B 1 111 ? -6.242 14.922 -10.258 1 97.75 111 GLN B O 1
ATOM 5528 N N . PRO B 1 112 ? -7.266 15.898 -8.609 1 96.94 112 PRO B N 1
ATOM 5529 C CA . PRO B 1 112 ? -7.996 14.672 -8.281 1 96.94 112 PRO B CA 1
ATOM 5530 C C . PRO B 1 112 ? -9.227 14.469 -9.164 1 96.94 112 PRO B C 1
ATOM 5532 O O . PRO B 1 112 ? -9.75 15.43 -9.727 1 96.94 112 PRO B O 1
ATOM 5535 N N . PRO B 1 113 ? -9.664 13.234 -9.281 1 94.19 113 PRO B N 1
ATOM 5536 C CA . PRO B 1 113 ? -10.984 13.031 -9.875 1 94.19 113 PRO B CA 1
ATOM 5537 C C . PRO B 1 113 ? -12.117 13.531 -8.984 1 94.19 113 PRO B C 1
ATOM 5539 O O . PRO B 1 113 ? -11.898 13.828 -7.809 1 94.19 113 PRO B O 1
ATOM 5542 N N . ARG B 1 114 ? -13.266 13.758 -9.609 1 95.38 114 ARG B N 1
ATOM 5543 C CA . ARG B 1 114 ? -14.453 14 -8.789 1 95.38 114 ARG B CA 1
ATOM 5544 C C . ARG B 1 114 ? -14.703 12.852 -7.82 1 95.38 114 ARG B C 1
ATOM 5546 O O . ARG B 1 114 ? -14.805 11.695 -8.234 1 95.38 114 ARG B O 1
ATOM 5553 N N . SER B 1 115 ? -14.633 13.117 -6.547 1 95.75 115 SER B N 1
ATOM 5554 C CA . SER B 1 115 ? -14.688 12.039 -5.559 1 95.75 115 SER B CA 1
ATOM 5555 C C . SER B 1 115 ? -15.227 12.547 -4.227 1 95.75 115 SER B C 1
ATOM 5557 O O . SER B 1 115 ? -15.664 13.695 -4.121 1 95.75 115 SER B O 1
ATOM 5559 N N . PHE B 1 116 ? -15.289 11.625 -3.27 1 97.81 116 PHE B N 1
ATOM 5560 C CA . PHE B 1 116 ? -15.703 11.922 -1.903 1 97.81 116 PHE B CA 1
ATOM 5561 C C . PHE B 1 116 ? -14.828 11.188 -0.898 1 97.81 116 PHE B C 1
ATOM 5563 O O . PHE B 1 116 ? -14.039 10.32 -1.274 1 97.81 116 PHE B O 1
ATOM 5570 N N . GLY B 1 117 ? -14.867 11.586 0.307 1 97.75 117 GLY B N 1
ATOM 5571 C CA . GLY B 1 117 ? -14.109 10.906 1.345 1 97.75 117 GLY B CA 1
ATOM 5572 C C . GLY B 1 117 ? -14.492 11.336 2.746 1 97.75 117 GLY B C 1
ATOM 5573 O O . GLY B 1 117 ? -15.633 11.75 2.982 1 97.75 117 GLY B O 1
ATOM 5574 N N . LEU B 1 118 ? -13.586 11.133 3.668 1 98.31 118 LEU B N 1
ATOM 5575 C CA . LEU B 1 118 ? -13.781 11.469 5.074 1 98.31 118 LEU B CA 1
ATOM 5576 C C . LEU B 1 118 ? -12.695 12.422 5.562 1 98.31 118 LEU B C 1
ATOM 5578 O O . LEU B 1 118 ? -11.562 12.367 5.09 1 98.31 118 LEU B O 1
ATOM 5582 N N . ALA B 1 119 ? -13.062 13.312 6.395 1 98.25 119 ALA B N 1
ATOM 5583 C CA . ALA B 1 119 ? -12.117 14.047 7.227 1 98.25 119 ALA B CA 1
ATOM 5584 C C . ALA B 1 119 ? -12.016 13.43 8.617 1 98.25 119 ALA B C 1
ATOM 5586 O O . ALA B 1 119 ? -13.016 13.297 9.32 1 98.25 119 ALA B O 1
ATOM 5587 N N . VAL B 1 120 ? -10.773 13.117 9.008 1 98.38 120 VAL B N 1
ATOM 5588 C CA . VAL B 1 120 ? -10.594 12.297 10.195 1 98.38 120 VAL B CA 1
ATOM 5589 C C . VAL B 1 120 ? -9.609 12.977 11.148 1 98.38 120 VAL B C 1
ATOM 5591 O O . VAL B 1 120 ? -8.508 13.367 10.742 1 98.38 120 VAL B O 1
ATOM 5594 N N . GLN B 1 121 ? -10.039 13.219 12.398 1 98.31 121 GLN B N 1
ATOM 5595 C CA . GLN B 1 121 ? -9.086 13.453 13.477 1 98.31 121 GLN B CA 1
ATOM 5596 C C . GLN B 1 121 ? -8.438 12.141 13.922 1 98.31 121 GLN B C 1
ATOM 5598 O O . GLN B 1 121 ? -9.039 11.367 14.664 1 98.31 121 GLN B O 1
ATOM 5603 N N . LEU B 1 122 ? -7.258 11.914 13.562 1 98.62 122 LEU B N 1
ATOM 5604 C CA . LEU B 1 122 ? -6.66 10.594 13.719 1 98.62 122 LEU B CA 1
ATOM 5605 C C . LEU B 1 122 ? -6.629 10.18 15.188 1 98.62 122 LEU B C 1
ATOM 5607 O O . LEU B 1 122 ? -6.977 9.047 15.523 1 98.62 122 LEU B O 1
ATOM 5611 N N . TYR B 1 123 ? -6.262 11.086 16.078 1 98.44 123 TYR B N 1
ATOM 5612 C CA . TYR B 1 123 ? -6.129 10.766 17.5 1 98.44 123 TYR B CA 1
ATOM 5613 C C . TYR B 1 123 ? -7.453 10.273 18.062 1 98.44 123 TYR B C 1
ATOM 5615 O O . TYR B 1 123 ? -7.473 9.508 19.031 1 98.44 123 TYR B O 1
ATOM 5623 N N . ALA B 1 124 ? -8.547 10.711 17.484 1 98.5 124 ALA B N 1
ATOM 5624 C CA . ALA B 1 124 ? -9.867 10.414 18.016 1 98.5 124 ALA B CA 1
ATOM 5625 C C . ALA B 1 124 ? -10.422 9.125 17.422 1 98.5 124 ALA B C 1
ATOM 5627 O O . ALA B 1 124 ? -11.406 8.57 17.922 1 98.5 124 ALA B O 1
ATOM 5628 N N . ALA B 1 125 ? -9.852 8.703 16.359 1 98.5 125 ALA B N 1
ATOM 5629 C CA . ALA B 1 125 ? -10.352 7.562 15.594 1 98.5 125 ALA B CA 1
ATOM 5630 C C . ALA B 1 125 ? -9.672 6.27 16.031 1 98.5 125 ALA B C 1
ATOM 5632 O O . ALA B 1 125 ? -8.844 5.719 15.297 1 98.5 125 ALA B O 1
ATOM 5633 N N . ARG B 1 126 ? -10.156 5.711 17.141 1 98.25 126 ARG B N 1
ATOM 5634 C CA . ARG B 1 126 ? -9.539 4.539 17.75 1 98.25 126 ARG B CA 1
ATOM 5635 C C . ARG B 1 126 ? -10.234 3.258 17.297 1 98.25 126 ARG B C 1
ATOM 5637 O O . ARG B 1 126 ? -11.445 3.256 17.047 1 98.25 126 ARG B O 1
ATOM 5644 N N . SER B 1 127 ? -9.477 2.223 17.141 1 96.94 127 SER B N 1
ATOM 5645 C CA . SER B 1 127 ? -9.992 0.861 17.031 1 96.94 127 SER B CA 1
ATOM 5646 C C . SER B 1 127 ? -9.906 0.133 18.375 1 96.94 127 SER B C 1
ATOM 5648 O O . SER B 1 127 ? -9.477 0.71 19.375 1 96.94 127 SER B O 1
ATOM 5650 N N . ARG B 1 128 ? -10.281 -1.122 18.422 1 94 128 ARG B N 1
ATOM 5651 C CA . ARG B 1 128 ? -10.188 -1.935 19.625 1 94 128 ARG B CA 1
ATOM 5652 C C . ARG B 1 128 ? -8.734 -2.213 20 1 94 128 ARG B C 1
ATOM 5654 O O . ARG B 1 128 ? -8.422 -2.488 21.156 1 94 128 ARG B O 1
ATOM 5661 N N . GLU B 1 129 ? -7.879 -2.068 18.969 1 95.69 129 GLU B N 1
ATOM 5662 C CA . GLU B 1 129 ? -6.48 -2.428 19.172 1 95.69 129 GLU B CA 1
ATOM 5663 C C . GLU B 1 129 ? -5.637 -1.199 19.5 1 95.69 129 GLU B C 1
ATOM 5665 O O . GLU B 1 129 ? -4.445 -1.319 19.797 1 95.69 129 GLU B O 1
ATOM 5670 N N . SER B 1 130 ? -6.25 0.023 19.453 1 97.88 130 SER B N 1
ATOM 5671 C CA . SER B 1 130 ? -5.504 1.246 19.734 1 97.88 130 SER B CA 1
ATOM 5672 C C . SER B 1 130 ? -5.066 1.301 21.203 1 97.88 130 SER B C 1
ATOM 5674 O O . SER B 1 130 ? -5.645 0.625 22.047 1 97.88 130 SER B O 1
ATOM 5676 N N . TRP B 1 131 ? -3.975 1.986 21.438 1 98.38 131 TRP B N 1
ATOM 5677 C CA . TRP B 1 131 ? -3.5 2.217 22.812 1 98.38 131 TRP B CA 1
ATOM 5678 C C . TRP B 1 131 ? -3.891 3.609 23.297 1 98.38 131 TRP B C 1
ATOM 5680 O O . TRP B 1 131 ? -3.025 4.445 23.562 1 98.38 131 TRP B O 1
ATOM 5690 N N . GLY B 1 132 ? -5.184 3.945 23.297 1 98.44 132 GLY B N 1
ATOM 5691 C CA . GLY B 1 132 ? -5.715 5.184 23.844 1 98.44 132 GLY B CA 1
ATOM 5692 C C . GLY B 1 132 ? -5.77 6.312 22.844 1 98.44 132 GLY B C 1
ATOM 5693 O O . GLY B 1 132 ? -6.379 7.352 23.094 1 98.44 132 GLY B O 1
ATOM 5694 N N . ILE B 1 133 ? -5.113 6.266 21.734 1 98.5 133 ILE B N 1
ATOM 5695 C CA . ILE B 1 133 ? -5.078 7.258 20.656 1 98.5 133 ILE B CA 1
ATOM 5696 C C . ILE B 1 133 ? -5.113 6.555 19.312 1 98.5 133 ILE B C 1
ATOM 5698 O O . ILE B 1 133 ? -4.613 5.438 19.156 1 98.5 133 ILE B O 1
ATOM 5702 N N . GLY B 1 134 ? -5.789 7.129 18.312 1 98.62 134 GLY B N 1
ATOM 5703 C CA . GLY B 1 134 ? -5.699 6.57 16.969 1 98.62 134 GLY B CA 1
ATOM 5704 C C . GLY B 1 134 ? -4.297 6.617 16.406 1 98.62 134 GLY B C 1
ATOM 5705 O O . GLY B 1 134 ? -3.566 7.586 16.609 1 98.62 134 GLY B O 1
ATOM 5706 N N . ASP B 1 135 ? -3.889 5.566 15.727 1 98.62 135 ASP B N 1
ATOM 5707 C CA . ASP B 1 135 ? -2.531 5.473 15.195 1 98.62 135 ASP B CA 1
ATOM 5708 C C . ASP B 1 135 ? -2.545 5.105 13.711 1 98.62 135 ASP B C 1
ATOM 5710 O O . ASP B 1 135 ? -3.6 5.121 13.07 1 98.62 135 ASP B O 1
ATOM 5714 N N . PHE B 1 136 ? -1.418 4.902 13.117 1 98.69 136 PHE B N 1
ATOM 5715 C CA . PHE B 1 136 ? -1.305 4.715 11.672 1 98.69 136 PHE B CA 1
ATOM 5716 C C . PHE B 1 136 ? -1.953 3.402 11.242 1 98.69 136 PHE B C 1
ATOM 5718 O O . PHE B 1 136 ? -2.395 3.266 10.102 1 98.69 136 PHE B O 1
ATOM 5725 N N . ARG B 1 137 ? -2.006 2.385 12.125 1 97.75 137 ARG B N 1
ATOM 5726 C CA . ARG B 1 137 ? -2.752 1.161 11.852 1 97.75 137 ARG B CA 1
ATOM 5727 C C . ARG B 1 137 ? -4.242 1.449 11.711 1 97.75 137 ARG B C 1
ATOM 5729 O O . ARG B 1 137 ? -4.914 0.868 10.859 1 97.75 137 ARG B O 1
ATOM 5736 N N . ASP B 1 138 ? -4.742 2.344 12.539 1 98.38 138 ASP B N 1
ATOM 5737 C CA . ASP B 1 138 ? -6.145 2.748 12.469 1 98.38 138 ASP B CA 1
ATOM 5738 C C . ASP B 1 138 ? -6.43 3.52 11.188 1 98.38 138 ASP B C 1
ATOM 5740 O O . ASP B 1 138 ? -7.477 3.338 10.562 1 98.38 138 ASP B O 1
ATOM 5744 N N . LEU B 1 139 ? -5.48 4.395 10.844 1 98.69 139 LEU B N 1
ATOM 5745 C CA . LEU B 1 139 ? -5.625 5.121 9.586 1 98.69 139 LEU B CA 1
ATOM 5746 C C . LEU B 1 139 ? -5.738 4.16 8.406 1 98.69 139 LEU B C 1
ATOM 5748 O O . LEU B 1 139 ? -6.59 4.34 7.535 1 98.69 139 LEU B O 1
ATOM 5752 N N . ALA B 1 140 ? -4.879 3.135 8.375 1 98.25 140 ALA B N 1
ATOM 5753 C CA . ALA B 1 140 ? -4.938 2.125 7.32 1 98.25 140 ALA B CA 1
ATOM 5754 C C . ALA B 1 140 ? -6.285 1.41 7.32 1 98.25 140 ALA B C 1
ATOM 5756 O O . ALA B 1 140 ? -6.859 1.16 6.258 1 98.25 140 ALA B O 1
ATOM 5757 N N . LEU B 1 141 ? -6.762 1.071 8.5 1 97.31 141 LEU B N 1
ATOM 5758 C CA . LEU B 1 141 ? -8.055 0.409 8.656 1 97.31 141 LEU B CA 1
ATOM 5759 C C . LEU B 1 141 ? -9.18 1.266 8.078 1 97.31 141 LEU B C 1
ATOM 5761 O O . LEU B 1 141 ? -10.016 0.771 7.324 1 97.31 141 LEU B O 1
ATOM 5765 N N . ILE B 1 142 ? -9.156 2.529 8.391 1 98.06 142 ILE B N 1
ATOM 5766 C CA . ILE B 1 142 ? -10.172 3.449 7.895 1 98.06 142 ILE B CA 1
ATOM 5767 C C . ILE B 1 142 ? -10.062 3.559 6.375 1 98.06 142 ILE B C 1
ATOM 5769 O O . ILE B 1 142 ? -11.078 3.531 5.672 1 98.06 142 ILE B O 1
ATOM 5773 N N . ALA B 1 143 ? -8.844 3.662 5.895 1 98 143 ALA B N 1
ATOM 5774 C CA . ALA B 1 143 ? -8.625 3.768 4.457 1 98 143 ALA B CA 1
ATOM 5775 C C . ALA B 1 143 ? -9.211 2.568 3.719 1 98 143 ALA B C 1
ATOM 5777 O O . ALA B 1 143 ? -9.938 2.73 2.738 1 98 143 ALA B O 1
ATOM 5778 N N . ARG B 1 144 ? -8.938 1.368 4.184 1 96.38 144 ARG B N 1
ATOM 5779 C CA . ARG B 1 144 ? -9.469 0.161 3.559 1 96.38 144 ARG B CA 1
ATOM 5780 C C . ARG B 1 144 ? -10.992 0.137 3.623 1 96.38 144 ARG B C 1
ATOM 5782 O O . ARG B 1 144 ? -11.648 -0.237 2.65 1 96.38 144 ARG B O 1
ATOM 5789 N N . SER B 1 145 ? -11.492 0.527 4.75 1 95.56 145 SER B N 1
ATOM 5790 C CA . SER B 1 145 ? -12.938 0.476 4.969 1 95.56 145 SER B CA 1
ATOM 5791 C C . SER B 1 145 ? -13.672 1.399 4.004 1 95.56 145 SER B C 1
ATOM 5793 O O . SER B 1 145 ? -14.672 1.005 3.4 1 95.56 145 SER B O 1
ATOM 5795 N N . VAL B 1 146 ? -13.164 2.57 3.85 1 95.38 146 VAL B N 1
ATOM 5796 C CA . VAL B 1 146 ? -13.898 3.527 3.025 1 95.38 146 VAL B CA 1
ATOM 5797 C C . VAL B 1 146 ? -13.641 3.244 1.548 1 95.38 146 VAL B C 1
ATOM 5799 O O . VAL B 1 146 ? -14.477 3.545 0.695 1 95.38 146 VAL B O 1
ATOM 5802 N N . ALA B 1 147 ? -12.469 2.691 1.224 1 94.69 147 ALA B N 1
ATOM 5803 C CA . ALA B 1 147 ? -12.211 2.246 -0.143 1 94.69 147 ALA B CA 1
ATOM 5804 C C . ALA B 1 147 ? -13.258 1.231 -0.596 1 94.69 147 ALA B C 1
ATOM 5806 O O . ALA B 1 147 ? -13.719 1.274 -1.738 1 94.69 147 ALA B O 1
ATOM 5807 N N . ALA B 1 148 ? -13.586 0.361 0.319 1 90.19 148 ALA B N 1
ATOM 5808 C CA . ALA B 1 148 ? -14.586 -0.668 0.028 1 90.19 148 ALA B CA 1
ATOM 5809 C C . ALA B 1 148 ? -15.938 -0.045 -0.313 1 90.19 148 ALA B C 1
ATOM 5811 O O . ALA B 1 148 ? -16.797 -0.694 -0.919 1 90.19 148 ALA B O 1
ATOM 5812 N N . ARG B 1 149 ? -16.094 1.156 0.067 1 90.19 149 ARG B N 1
ATOM 5813 C CA . ARG B 1 149 ? -17.344 1.878 -0.214 1 90.19 149 ARG B CA 1
ATOM 5814 C C . ARG B 1 149 ? -17.125 2.936 -1.292 1 90.19 149 ARG B C 1
ATOM 5816 O O . ARG B 1 149 ? -17.859 3.916 -1.363 1 90.19 149 ARG B O 1
ATOM 5823 N N . ARG B 1 150 ? -15.984 2.906 -1.999 1 90.94 150 ARG B N 1
ATOM 5824 C CA . ARG B 1 150 ? -15.68 3.645 -3.221 1 90.94 150 ARG B CA 1
ATOM 5825 C C . ARG B 1 150 ? -15.273 5.078 -2.906 1 90.94 150 ARG B C 1
ATOM 5827 O O . ARG B 1 150 ? -15.312 5.949 -3.781 1 90.94 150 ARG B O 1
ATOM 5834 N N . ALA B 1 151 ? -15.008 5.309 -1.615 1 95.94 151 ALA B N 1
ATOM 5835 C CA . ALA B 1 151 ? -14.43 6.613 -1.304 1 95.94 151 ALA B CA 1
ATOM 5836 C C . ALA B 1 151 ? -13.07 6.785 -1.98 1 95.94 151 ALA B C 1
ATOM 5838 O O . ALA B 1 151 ? -12.383 5.801 -2.266 1 95.94 151 ALA B O 1
ATOM 5839 N N . GLY B 1 152 ? -12.75 8.062 -2.227 1 96.94 152 GLY B N 1
ATOM 5840 C CA . GLY B 1 152 ? -11.508 8.297 -2.945 1 96.94 152 GLY B CA 1
ATOM 5841 C C . GLY B 1 152 ? -10.406 8.859 -2.068 1 96.94 152 GLY B C 1
ATOM 5842 O O . GLY B 1 152 ? -9.234 8.867 -2.457 1 96.94 152 GLY B O 1
ATOM 5843 N N . MET B 1 153 ? -10.789 9.312 -0.829 1 97.81 153 MET B N 1
ATOM 5844 C CA . MET B 1 153 ? -9.742 9.992 -0.068 1 97.81 153 MET B CA 1
ATOM 5845 C C . MET B 1 153 ? -10.117 10.086 1.407 1 97.81 153 MET B C 1
ATOM 5847 O O . MET B 1 153 ? -11.281 9.898 1.771 1 97.81 153 MET B O 1
ATOM 5851 N N . ILE B 1 154 ? -9.125 10.289 2.221 1 98.56 154 ILE B N 1
ATOM 5852 C CA . ILE B 1 154 ? -9.242 10.641 3.633 1 98.56 154 ILE B CA 1
ATOM 5853 C C . ILE B 1 154 ? -8.359 11.852 3.936 1 98.56 154 ILE B C 1
ATOM 5855 O O . ILE B 1 154 ? -7.184 11.883 3.58 1 98.56 154 ILE B O 1
ATOM 5859 N N . MET B 1 155 ? -8.914 12.844 4.449 1 98.44 155 MET B N 1
ATOM 5860 C CA . MET B 1 155 ? -8.125 13.938 5.012 1 98.44 155 MET B CA 1
ATOM 5861 C C . MET B 1 155 ? -7.867 13.711 6.496 1 98.44 155 MET B C 1
ATOM 5863 O O . MET B 1 155 ? -8.797 13.461 7.266 1 98.44 155 MET B O 1
ATOM 5867 N N . VAL B 1 156 ? -6.66 13.805 6.879 1 98.25 156 VAL B N 1
ATOM 5868 C CA . VAL B 1 156 ? -6.328 13.469 8.258 1 98.25 156 VAL B CA 1
ATOM 5869 C C . VAL B 1 156 ? -5.73 14.688 8.961 1 98.25 156 VAL B C 1
ATOM 5871 O O . VAL B 1 156 ? -4.992 15.461 8.344 1 98.25 156 VAL B O 1
ATOM 5874 N N . SER B 1 157 ? -6.031 14.828 10.219 1 97.69 157 SER B N 1
ATOM 5875 C CA . SER B 1 157 ? -5.453 15.891 11.031 1 97.69 157 SER B CA 1
ATOM 5876 C C . SER B 1 157 ? -3.928 15.867 10.969 1 97.69 157 SER B C 1
ATOM 5878 O O . SER B 1 157 ? -3.332 14.859 10.57 1 97.69 157 SER B O 1
ATOM 5880 N N . PRO B 1 158 ? -3.312 16.984 11.383 1 97.88 158 PRO B N 1
ATOM 5881 C CA . PRO B 1 158 ? -1.849 16.984 11.359 1 97.88 158 PRO B CA 1
ATOM 5882 C C . PRO B 1 158 ? -1.252 15.844 12.18 1 97.88 158 PRO B C 1
ATOM 5884 O O . PRO B 1 158 ? -1.751 15.531 13.266 1 97.88 158 PRO B O 1
ATOM 5887 N N . ILE B 1 159 ? -0.282 15.258 11.609 1 98.44 159 ILE B N 1
ATOM 5888 C CA . ILE B 1 159 ? 0.418 14.172 12.289 1 98.44 159 ILE B CA 1
ATOM 5889 C C . ILE B 1 159 ? 1.867 14.578 12.547 1 98.44 159 ILE B C 1
ATOM 5891 O O . ILE B 1 159 ? 2.773 13.742 12.484 1 98.44 159 ILE B O 1
ATOM 5895 N N . HIS B 1 160 ? 2.096 15.82 12.844 1 98.25 160 HIS B N 1
ATOM 5896 C CA . HIS B 1 160 ? 3.41 16.406 13.055 1 98.25 160 HIS B CA 1
ATOM 5897 C C . HIS B 1 160 ? 3.994 15.984 14.398 1 98.25 160 HIS B C 1
ATOM 5899 O O . HIS B 1 160 ? 3.254 15.719 15.344 1 98.25 160 HIS B O 1
ATOM 5905 N N . ALA B 1 161 ? 5.289 16.016 14.484 1 98.38 161 ALA B N 1
ATOM 5906 C CA . ALA B 1 161 ? 6.004 15.625 15.695 1 98.38 161 ALA B CA 1
ATOM 5907 C C . ALA B 1 161 ? 5.707 16.578 16.844 1 98.38 161 ALA B C 1
ATOM 5909 O O . ALA B 1 161 ? 5.637 17.797 16.641 1 98.38 161 ALA B O 1
ATOM 5910 N N . MET B 1 162 ? 5.539 16 18 1 96.94 162 MET B N 1
ATOM 5911 C CA . MET B 1 162 ? 5.367 16.734 19.25 1 96.94 162 MET B CA 1
ATOM 5912 C C . MET B 1 162 ? 6.605 16.609 20.125 1 96.94 162 MET B C 1
ATOM 5914 O O . MET B 1 162 ? 7.406 15.695 19.953 1 96.94 162 MET B O 1
ATOM 5918 N N . ALA B 1 163 ? 6.734 17.531 20.984 1 96.56 163 ALA B N 1
ATOM 5919 C CA . ALA B 1 163 ? 7.844 17.453 21.922 1 96.56 163 ALA B CA 1
ATOM 5920 C C . ALA B 1 163 ? 7.699 16.234 22.828 1 96.56 163 ALA B C 1
ATOM 5922 O O . ALA B 1 163 ? 6.602 15.938 23.312 1 96.56 163 ALA B O 1
ATOM 5923 N N . PRO B 1 164 ? 8.781 15.445 22.984 1 96.88 164 PRO B N 1
ATOM 5924 C CA . PRO B 1 164 ? 8.727 14.281 23.875 1 96.88 164 PRO B CA 1
ATOM 5925 C C . PRO B 1 164 ? 8.844 14.664 25.344 1 96.88 164 PRO B C 1
ATOM 5927 O O . PRO B 1 164 ? 9.773 14.227 26.031 1 96.88 164 PRO B O 1
ATOM 5930 N N . VAL B 1 165 ? 7.875 15.445 25.812 1 96.69 165 VAL B N 1
ATOM 5931 C CA . VAL B 1 165 ? 7.859 15.945 27.172 1 96.69 165 VAL B CA 1
ATOM 5932 C C . VAL B 1 165 ? 6.496 15.68 27.812 1 96.69 165 VAL B C 1
ATOM 5934 O O . VAL B 1 165 ? 5.551 15.289 27.125 1 96.69 165 VAL B O 1
ATOM 5937 N N . THR B 1 166 ? 6.457 15.789 29.062 1 94.56 166 THR B N 1
ATOM 5938 C CA . THR B 1 166 ? 5.223 15.703 29.828 1 94.56 166 THR B CA 1
ATOM 5939 C C . THR B 1 166 ? 4.879 17.062 30.453 1 94.56 166 THR B C 1
ATOM 5941 O O . THR B 1 166 ? 5.73 17.688 31.094 1 94.56 166 THR B O 1
ATOM 5944 N N . PRO B 1 167 ? 3.631 17.625 30.328 1 94.19 167 PRO B N 1
ATOM 5945 C CA . PRO B 1 167 ? 2.533 16.953 29.625 1 94.19 167 PRO B CA 1
ATOM 5946 C C . PRO B 1 167 ? 2.697 17 28.109 1 94.19 167 PRO B C 1
ATOM 5948 O O . PRO B 1 167 ? 3.309 17.938 27.578 1 94.19 167 PRO B O 1
ATOM 5951 N N . ALA B 1 168 ? 2.193 15.961 27.484 1 93.31 168 ALA B N 1
ATOM 5952 C CA . ALA B 1 168 ? 2.176 15.93 26.031 1 93.31 168 ALA B CA 1
ATOM 5953 C C . ALA B 1 168 ? 1.215 16.984 25.469 1 93.31 168 ALA B C 1
ATOM 5955 O O . ALA B 1 168 ? 0.15 17.219 26.047 1 93.31 168 ALA B O 1
ATOM 5956 N N . MET B 1 169 ? 1.604 17.547 24.375 1 90.75 169 MET B N 1
ATOM 5957 C CA . MET B 1 169 ? 0.785 18.562 23.734 1 90.75 169 MET B CA 1
ATOM 5958 C C . MET B 1 169 ? -0.466 17.938 23.109 1 90.75 169 MET B C 1
ATOM 5960 O O . MET B 1 169 ? -0.386 16.906 22.438 1 90.75 169 MET B O 1
ATOM 5964 N N . ASP B 1 170 ? -1.582 18.609 23.312 1 93.69 170 ASP B N 1
ATOM 5965 C CA . ASP B 1 170 ? -2.844 18.062 22.844 1 93.69 170 ASP B CA 1
ATOM 5966 C C . ASP B 1 170 ? -3.125 18.5 21.406 1 93.69 170 ASP B C 1
ATOM 5968 O O . ASP B 1 170 ? -3.625 17.719 20.594 1 93.69 170 ASP B O 1
ATOM 5972 N N . SER B 1 171 ? -2.795 19.75 21.078 1 93.12 171 SER B N 1
ATOM 5973 C CA . SER B 1 171 ? -3.189 20.312 19.797 1 93.12 171 SER B CA 1
ATOM 5974 C C . SER B 1 171 ? -2.309 19.797 18.672 1 93.12 171 SER B C 1
ATOM 5976 O O . SER B 1 171 ? -1.093 20 18.688 1 93.12 171 SER B O 1
ATOM 5978 N N . PRO B 1 172 ? -2.918 19.156 17.672 1 94.38 172 PRO B N 1
ATOM 5979 C CA . PRO B 1 172 ? -2.131 18.766 16.5 1 94.38 172 PRO B CA 1
ATOM 5980 C C . PRO B 1 172 ? -1.633 19.953 15.688 1 94.38 172 PRO B C 1
ATOM 5982 O O . PRO B 1 172 ? -0.793 19.781 14.797 1 94.38 172 PRO B O 1
ATOM 5985 N N . TYR B 1 173 ? -2.016 21.188 16 1 91.5 173 TYR B N 1
ATOM 5986 C CA . TYR B 1 173 ? -1.672 22.375 15.234 1 91.5 173 TYR B CA 1
ATOM 5987 C C . TYR B 1 173 ? -0.594 23.188 15.945 1 91.5 173 TYR B C 1
ATOM 5989 O O . TYR B 1 173 ? -0.29 24.312 15.539 1 91.5 173 TYR B O 1
ATOM 5997 N N . SER B 1 174 ? -0.033 22.625 16.984 1 90.5 174 SER B N 1
ATOM 5998 C CA . SER B 1 174 ? 1.109 23.219 17.672 1 90.5 174 SER B CA 1
ATOM 5999 C C . SER B 1 174 ? 2.273 22.234 17.766 1 90.5 174 SER B C 1
ATOM 6001 O O . SER B 1 174 ? 2.738 21.906 18.859 1 90.5 174 SER B O 1
ATOM 6003 N N . PRO B 1 175 ? 2.775 21.891 16.688 1 95.38 175 PRO B N 1
ATOM 6004 C CA . PRO B 1 175 ? 3.811 20.859 16.656 1 95.38 175 PRO B CA 1
ATOM 6005 C C . PRO B 1 175 ? 5.188 21.391 17.047 1 95.38 175 PRO B C 1
ATOM 6007 O O . PRO B 1 175 ? 5.422 22.594 17 1 95.38 175 PRO B O 1
ATOM 6010 N N . ALA B 1 176 ? 6.027 20.453 17.453 1 97.06 176 ALA B N 1
ATOM 6011 C CA . ALA B 1 176 ? 7.449 20.75 17.609 1 97.06 176 ALA B CA 1
ATOM 6012 C C . ALA B 1 176 ? 8.148 20.812 16.25 1 97.06 176 ALA B C 1
ATOM 6014 O O . ALA B 1 176 ? 9.125 21.547 16.078 1 97.06 176 ALA B O 1
ATOM 6015 N N . SER B 1 177 ? 7.672 20 15.359 1 98.06 177 SER B N 1
ATOM 6016 C CA . SER B 1 177 ? 8.219 20.016 14.008 1 98.06 177 SER B CA 1
ATOM 6017 C C . SER B 1 177 ? 7.164 19.594 12.984 1 98.06 177 SER B C 1
ATOM 6019 O O . SER B 1 177 ? 6.461 18.609 13.172 1 98.06 177 SER B O 1
ATOM 6021 N N . ARG B 1 178 ? 7.105 20.328 11.906 1 97.56 178 ARG B N 1
ATOM 6022 C CA . ARG B 1 178 ? 6.18 20.016 10.828 1 97.56 178 ARG B CA 1
ATOM 6023 C C . ARG B 1 178 ? 6.809 19.031 9.844 1 97.56 178 ARG B C 1
ATOM 6025 O O . ARG B 1 178 ? 6.113 18.453 9.008 1 97.56 178 ARG B O 1
ATOM 6032 N N . GLN B 1 179 ? 8.086 18.859 9.938 1 97.75 179 GLN B N 1
ATOM 6033 C CA . GLN B 1 179 ? 8.805 18 9 1 97.75 179 GLN B CA 1
ATOM 6034 C C . GLN B 1 179 ? 8.75 16.531 9.438 1 97.75 179 GLN B C 1
ATOM 6036 O O . GLN B 1 179 ? 8.828 15.625 8.609 1 97.75 179 GLN B O 1
ATOM 6041 N N . TRP B 1 180 ? 8.625 16.312 10.727 1 98.5 180 TRP B N 1
ATOM 6042 C CA . TRP B 1 180 ? 8.719 14.961 11.266 1 98.5 180 TRP B CA 1
ATOM 6043 C C . TRP B 1 180 ? 7.371 14.492 11.812 1 98.5 180 TRP B C 1
ATOM 6045 O O . TRP B 1 180 ? 6.426 15.281 11.898 1 98.5 180 TRP B O 1
ATOM 6055 N N . LEU B 1 181 ? 7.305 13.219 12.164 1 98.75 181 LEU B N 1
ATOM 6056 C CA . LEU B 1 181 ? 6.016 12.602 12.445 1 98.75 181 LEU B CA 1
ATOM 6057 C C . LEU B 1 181 ? 5.793 12.461 13.945 1 98.75 181 LEU B C 1
ATOM 6059 O O . LEU B 1 181 ? 6.75 12.305 14.711 1 98.75 181 LEU B O 1
ATOM 6063 N N . ASN B 1 182 ? 4.566 12.57 14.344 1 98.62 182 ASN B N 1
ATOM 6064 C CA . ASN B 1 182 ? 4.168 12.32 15.719 1 98.62 182 ASN B CA 1
ATOM 6065 C C . ASN B 1 182 ? 4.289 10.836 16.078 1 98.62 182 ASN B C 1
ATOM 6067 O O . ASN B 1 182 ? 3.473 10.023 15.641 1 98.62 182 ASN B O 1
ATOM 6071 N N . VAL B 1 183 ? 5.188 10.453 16.922 1 98.44 183 VAL B N 1
ATOM 6072 C CA . VAL B 1 183 ? 5.504 9.055 17.203 1 98.44 183 VAL B CA 1
ATOM 6073 C C . VAL B 1 183 ? 4.414 8.453 18.094 1 98.44 183 VAL B C 1
ATOM 6075 O O . VAL B 1 183 ? 4.344 7.23 18.25 1 98.44 183 VAL B O 1
ATOM 6078 N N . LEU B 1 184 ? 3.496 9.297 18.625 1 98.5 184 LEU B N 1
ATOM 6079 C CA . LEU B 1 184 ? 2.369 8.766 19.391 1 98.5 184 LEU B CA 1
ATOM 6080 C C . LEU B 1 184 ? 1.412 8.008 18.469 1 98.5 184 LEU B C 1
ATOM 6082 O O . LEU B 1 184 ? 0.586 7.219 18.938 1 98.5 184 LEU B O 1
ATOM 6086 N N . HIS B 1 185 ? 1.507 8.25 17.203 1 98.81 185 HIS B N 1
ATOM 6087 C CA . HIS B 1 185 ? 0.623 7.574 16.266 1 98.81 185 HIS B CA 1
ATOM 6088 C C . HIS B 1 185 ? 1.236 6.266 15.773 1 98.81 185 HIS B C 1
ATOM 6090 O O . HIS B 1 185 ? 0.682 5.605 14.891 1 98.81 185 HIS B O 1
ATOM 6096 N N . ILE B 1 186 ? 2.355 5.805 16.344 1 98.81 186 ILE B N 1
ATOM 6097 C CA . ILE B 1 186 ? 2.93 4.496 16.047 1 98.81 186 ILE B CA 1
ATOM 6098 C C . ILE B 1 186 ? 2.111 3.406 16.734 1 98.81 186 ILE B C 1
ATOM 6100 O O . ILE B 1 186 ? 1.709 3.559 17.891 1 98.81 186 ILE B O 1
ATOM 6104 N N . ALA B 1 187 ? 1.786 2.398 16.047 1 98.81 187 ALA B N 1
ATOM 6105 C CA . ALA B 1 187 ? 1.328 1.148 16.656 1 98.81 187 ALA B CA 1
ATOM 6106 C C . ALA B 1 187 ? 2.508 0.26 17.031 1 98.81 187 ALA B C 1
ATOM 6108 O O . ALA B 1 187 ? 3.15 -0.337 16.172 1 98.81 187 ALA B O 1
ATOM 6109 N N . PRO B 1 188 ? 2.787 0.129 18.297 1 98.5 188 PRO B N 1
ATOM 6110 C CA . PRO B 1 188 ? 4.02 -0.557 18.688 1 98.5 188 PRO B CA 1
ATOM 6111 C C . PRO B 1 188 ? 4.082 -1.997 18.188 1 98.5 188 PRO B C 1
ATOM 6113 O O . PRO B 1 188 ? 5.145 -2.463 17.766 1 98.5 188 PRO B O 1
ATOM 6116 N N . GLY B 1 189 ? 2.973 -2.668 18.141 1 97.88 189 GLY B N 1
ATOM 6117 C CA . GLY B 1 189 ? 2.945 -4.055 17.703 1 97.88 189 GLY B CA 1
ATOM 6118 C C . GLY B 1 189 ? 3.324 -4.227 16.234 1 97.88 189 GLY B C 1
ATOM 6119 O O . GLY B 1 189 ? 3.709 -5.32 15.82 1 97.88 189 GLY B O 1
ATOM 6120 N N . ASP B 1 190 ? 3.227 -3.201 15.453 1 97.25 190 ASP B N 1
ATOM 6121 C CA . ASP B 1 190 ? 3.506 -3.262 14.023 1 97.25 190 ASP B CA 1
ATOM 6122 C C . ASP B 1 190 ? 4.93 -2.803 13.719 1 97.25 190 ASP B C 1
ATOM 6124 O O . ASP B 1 190 ? 5.336 -2.736 12.555 1 97.25 190 ASP B O 1
ATOM 6128 N N . ALA B 1 191 ? 5.703 -2.451 14.758 1 97.94 191 ALA B N 1
ATOM 6129 C CA . ALA B 1 191 ? 7.094 -2.062 14.547 1 97.94 191 ALA B CA 1
ATOM 6130 C C . ALA B 1 191 ? 7.953 -3.273 14.188 1 97.94 191 ALA B C 1
ATOM 6132 O O . ALA B 1 191 ? 7.789 -4.352 14.766 1 97.94 191 ALA B O 1
ATOM 6133 N N . PRO B 1 192 ? 8.859 -3.172 13.203 1 95.5 192 PRO B N 1
ATOM 6134 C CA . PRO B 1 192 ? 9.766 -4.281 12.906 1 95.5 192 PRO B CA 1
ATOM 6135 C C . PRO B 1 192 ? 10.508 -4.781 14.148 1 95.5 192 PRO B C 1
ATOM 6137 O O . PRO B 1 192 ? 11.102 -3.986 14.883 1 95.5 192 PRO B O 1
ATOM 6140 N N . GLY B 1 193 ? 10.359 -6.031 14.422 1 95.62 193 GLY B N 1
ATOM 6141 C CA . GLY B 1 193 ? 11.039 -6.629 15.562 1 95.62 193 GLY B CA 1
ATOM 6142 C C . GLY B 1 193 ? 10.148 -6.762 16.781 1 95.62 193 GLY B C 1
ATOM 6143 O O . GLY B 1 193 ? 10.57 -7.301 17.812 1 95.62 193 GLY B O 1
ATOM 6144 N N . ALA B 1 194 ? 8.883 -6.332 16.719 1 98 194 ALA B N 1
ATOM 6145 C CA . ALA B 1 194 ? 7.977 -6.352 17.859 1 98 194 ALA B CA 1
ATOM 6146 C C . ALA B 1 194 ? 7.793 -7.773 18.391 1 98 194 ALA B C 1
ATOM 6148 O O . ALA B 1 194 ? 7.664 -7.984 19.594 1 98 194 ALA B O 1
ATOM 6149 N N . GLU B 1 195 ? 7.816 -8.789 17.484 1 97.56 195 GLU B N 1
ATOM 6150 C CA . GLU B 1 195 ? 7.539 -10.164 17.891 1 97.56 195 GLU B CA 1
ATOM 6151 C C . GLU B 1 195 ? 8.703 -10.758 18.672 1 97.56 195 GLU B C 1
ATOM 6153 O O . GLU B 1 195 ? 8.578 -11.836 19.266 1 97.56 195 GLU B O 1
ATOM 6158 N N . ARG B 1 196 ? 9.852 -10.047 18.734 1 97.5 196 ARG B N 1
ATOM 6159 C CA . ARG B 1 196 ? 11.023 -10.523 19.469 1 97.5 196 ARG B CA 1
ATOM 6160 C C . ARG B 1 196 ? 10.852 -10.328 20.969 1 97.5 196 ARG B C 1
ATOM 6162 O O . ARG B 1 196 ? 11.609 -10.883 21.766 1 97.5 196 ARG B O 1
ATOM 6169 N N . VAL B 1 197 ? 9.844 -9.469 21.344 1 98.44 197 VAL B N 1
ATOM 6170 C CA . VAL B 1 197 ? 9.672 -9.148 22.75 1 98.44 197 VAL B CA 1
ATOM 6171 C C . VAL B 1 197 ? 8.211 -9.383 23.156 1 98.44 197 VAL B C 1
ATOM 6173 O O . VAL B 1 197 ? 7.336 -9.492 22.297 1 98.44 197 VAL B O 1
ATOM 6176 N N . ASP B 1 198 ? 8.023 -9.547 24.438 1 98.56 198 ASP B N 1
ATOM 6177 C CA . ASP B 1 198 ? 6.66 -9.68 24.969 1 98.56 198 ASP B CA 1
ATOM 6178 C C . ASP B 1 198 ? 6.039 -8.305 25.219 1 98.56 198 ASP B C 1
ATOM 6180 O O . ASP B 1 198 ? 6.48 -7.574 26.109 1 98.56 198 ASP B O 1
ATOM 6184 N N . LEU B 1 199 ? 5.082 -7.895 24.453 1 98.56 199 LEU B N 1
ATOM 6185 C CA . LEU B 1 199 ? 4.395 -6.617 24.609 1 98.56 199 LEU B CA 1
ATOM 6186 C C . LEU B 1 199 ? 3.016 -6.812 25.219 1 98.56 199 LEU B C 1
ATOM 6188 O O . LEU B 1 199 ? 2.246 -5.855 25.344 1 98.56 199 LEU B O 1
ATOM 6192 N N . SER B 1 200 ? 2.646 -8.062 25.641 1 98.31 200 SER B N 1
ATOM 6193 C CA . SER B 1 200 ? 1.27 -8.391 25.984 1 98.31 200 SER B CA 1
ATOM 6194 C C . SER B 1 200 ? 0.799 -7.586 27.188 1 98.31 200 SER B C 1
ATOM 6196 O O . SER B 1 200 ? -0.362 -7.176 27.266 1 98.31 200 SER B O 1
ATOM 6198 N N . ASP B 1 201 ? 1.703 -7.246 28.141 1 98.44 201 ASP B N 1
ATOM 6199 C CA . ASP B 1 201 ? 1.358 -6.445 29.297 1 98.44 201 ASP B CA 1
ATOM 6200 C C . ASP B 1 201 ? 1.049 -5.004 28.906 1 98.44 201 ASP B C 1
ATOM 6202 O O . ASP B 1 201 ? 0.037 -4.441 29.328 1 98.44 201 ASP B O 1
ATOM 6206 N N . LEU B 1 202 ? 1.895 -4.453 28.078 1 98.69 202 LEU B N 1
ATOM 6207 C CA . LEU B 1 202 ? 1.728 -3.072 27.641 1 98.69 202 LEU B CA 1
ATOM 6208 C C . LEU B 1 202 ? 0.527 -2.938 26.703 1 98.69 202 LEU B C 1
ATOM 6210 O O . LEU B 1 202 ? -0.194 -1.939 26.75 1 98.69 202 LEU B O 1
ATOM 6214 N N . ALA B 1 203 ? 0.337 -3.941 25.844 1 98.31 203 ALA B N 1
ATOM 6215 C CA . ALA B 1 203 ? -0.819 -3.947 24.953 1 98.31 203 ALA B CA 1
ATOM 6216 C C . ALA B 1 203 ? -2.123 -3.955 25.75 1 98.31 203 ALA B C 1
ATOM 6218 O O . ALA B 1 203 ? -3.066 -3.234 25.406 1 98.31 203 ALA B O 1
ATOM 6219 N N . ALA B 1 204 ? -2.146 -4.773 26.797 1 98.31 204 ALA B N 1
ATOM 6220 C CA . ALA B 1 204 ? -3.338 -4.824 27.641 1 98.31 204 ALA B CA 1
ATOM 6221 C C . ALA B 1 204 ? -3.605 -3.469 28.281 1 98.31 204 ALA B C 1
ATOM 6223 O O . ALA B 1 204 ? -4.742 -2.988 28.281 1 98.31 204 ALA B O 1
ATOM 6224 N N . ALA B 1 205 ? -2.549 -2.844 28.797 1 98.69 205 ALA B N 1
ATOM 6225 C CA . ALA B 1 205 ? -2.678 -1.533 29.422 1 98.69 205 ALA B CA 1
ATOM 6226 C C . ALA B 1 205 ? -3.094 -0.475 28.406 1 98.69 205 ALA B C 1
ATOM 6228 O O . ALA B 1 205 ? -3.928 0.385 28.703 1 98.69 205 ALA B O 1
ATOM 6229 N N . GLY B 1 206 ? -2.482 -0.516 27.234 1 98.44 206 GLY B N 1
ATOM 6230 C CA . GLY B 1 206 ? -2.82 0.418 26.172 1 98.44 206 GLY B CA 1
ATOM 6231 C C . GLY B 1 206 ? -4.266 0.317 25.734 1 98.44 206 GLY B C 1
ATOM 6232 O O . GLY B 1 206 ? -4.957 1.331 25.609 1 98.44 206 GLY B O 1
ATOM 6233 N N . ARG B 1 207 ? -4.738 -0.913 25.516 1 97.69 207 ARG B N 1
ATOM 6234 C CA . ARG B 1 207 ? -6.113 -1.131 25.078 1 97.69 207 ARG B CA 1
ATOM 6235 C C . ARG B 1 207 ? -7.105 -0.681 26.141 1 97.69 207 ARG B C 1
ATOM 6237 O O . ARG B 1 207 ? -8.195 -0.211 25.828 1 97.69 207 ARG B O 1
ATOM 6244 N N . ALA B 1 208 ? -6.734 -0.799 27.406 1 98.25 208 ALA B N 1
ATOM 6245 C CA . ALA B 1 208 ? -7.602 -0.387 28.516 1 98.25 208 ALA B CA 1
ATOM 6246 C C . ALA B 1 208 ? -7.883 1.111 28.453 1 98.25 208 ALA B C 1
ATOM 6248 O O . ALA B 1 208 ? -8.938 1.567 28.891 1 98.25 208 ALA B O 1
ATOM 6249 N N . LEU B 1 209 ? -6.965 1.894 27.875 1 98.5 209 LEU B N 1
ATOM 6250 C CA . LEU B 1 209 ? -7.141 3.338 27.75 1 98.5 209 LEU B CA 1
ATOM 6251 C C . LEU B 1 209 ? -8.297 3.672 26.828 1 98.5 209 LEU B C 1
ATOM 6253 O O . LEU B 1 209 ? -8.844 4.777 26.875 1 98.5 209 LEU B O 1
ATOM 6257 N N . ASN B 1 210 ? -8.711 2.75 25.953 1 97.56 210 ASN B N 1
ATOM 6258 C CA . ASN B 1 210 ? -9.773 2.98 24.984 1 97.56 210 ASN B CA 1
ATOM 6259 C C . ASN B 1 210 ? -11.141 3.047 25.656 1 97.56 210 ASN B C 1
ATOM 6261 O O . ASN B 1 210 ? -12.117 3.48 25.031 1 97.56 210 ASN B O 1
ATOM 6265 N N . ALA B 1 211 ? -11.188 2.639 26.875 1 96.19 211 ALA B N 1
ATOM 6266 C CA . ALA B 1 211 ? -12.469 2.588 27.578 1 96.19 211 ALA B CA 1
ATOM 6267 C C . ALA B 1 211 ? -12.961 3.99 27.906 1 96.19 211 ALA B C 1
ATOM 6269 O O . ALA B 1 211 ? -14.148 4.191 28.156 1 96.19 211 ALA B O 1
ATOM 6270 N N . ARG B 1 212 ? -12.039 4.934 27.891 1 94.75 212 ARG B N 1
ATOM 6271 C CA . ARG B 1 212 ? -12.406 6.309 28.203 1 94.75 212 ARG B CA 1
ATOM 6272 C C . ARG B 1 212 ? -12.414 7.18 26.953 1 94.75 212 ARG B C 1
ATOM 6274 O O . ARG B 1 212 ? -11.5 7.105 26.141 1 94.75 212 ARG B O 1
ATOM 6281 N N . ARG B 1 213 ? -13.375 8.039 26.859 1 95.25 213 ARG B N 1
ATOM 6282 C CA . ARG B 1 213 ? -13.461 8.922 25.688 1 95.25 213 ARG B CA 1
ATOM 6283 C C . ARG B 1 213 ? -12.414 10.023 25.75 1 95.25 213 ARG B C 1
ATOM 6285 O O . ARG B 1 213 ? -11.906 10.461 24.719 1 95.25 213 ARG B O 1
ATOM 6292 N N . ARG B 1 214 ? -12.164 10.492 26.969 1 97.12 214 ARG B N 1
ATOM 6293 C CA . ARG B 1 214 ? -11.117 11.492 27.141 1 97.12 214 ARG B CA 1
ATOM 6294 C C . ARG B 1 214 ? -9.734 10.891 26.922 1 97.12 214 ARG B C 1
ATOM 6296 O O . ARG B 1 214 ? -9.352 9.945 27.609 1 97.12 214 ARG B O 1
ATOM 6303 N N . ILE B 1 215 ? -8.984 11.422 26.062 1 98.06 215 ILE B N 1
ATOM 6304 C CA . ILE B 1 215 ? -7.676 10.883 25.688 1 98.06 215 ILE B CA 1
ATOM 6305 C C . ILE B 1 215 ? -6.633 11.312 26.719 1 98.06 215 ILE B C 1
ATOM 6307 O O . ILE B 1 215 ? -6.473 12.508 27 1 98.06 215 ILE B O 1
ATOM 6311 N N . ASP B 1 216 ? -5.977 10.383 27.328 1 97.94 216 ASP B N 1
ATOM 6312 C CA . ASP B 1 216 ? -4.852 10.609 28.234 1 97.94 216 ASP B CA 1
ATOM 6313 C C . ASP B 1 216 ? -3.521 10.461 27.5 1 97.94 216 ASP B C 1
ATOM 6315 O O . ASP B 1 216 ? -2.891 9.398 27.562 1 97.94 216 ASP B O 1
ATOM 6319 N N . ARG B 1 217 ? -3.051 11.539 26.969 1 97.56 217 ARG B N 1
ATOM 6320 C CA . ARG B 1 217 ? -1.884 11.484 26.094 1 97.56 217 ARG B CA 1
ATOM 6321 C C . ARG B 1 217 ? -0.62 11.164 26.875 1 97.56 217 ARG B C 1
ATOM 6323 O O . ARG B 1 217 ? 0.321 10.578 26.344 1 97.56 217 ARG B O 1
ATOM 6330 N N . ASP B 1 218 ? -0.586 11.523 28.109 1 98.19 218 ASP B N 1
ATOM 6331 C CA . ASP B 1 218 ? 0.569 11.203 28.953 1 98.19 218 ASP B CA 1
ATOM 6332 C C . ASP B 1 218 ? 0.684 9.695 29.156 1 98.19 218 ASP B C 1
ATOM 6334 O O . ASP B 1 218 ? 1.775 9.133 29.078 1 98.19 218 ASP B O 1
ATOM 6338 N N . ALA B 1 219 ? -0.459 9.078 29.422 1 98.44 219 ALA B N 1
ATOM 6339 C CA . ALA B 1 219 ? -0.459 7.625 29.578 1 98.44 219 ALA B CA 1
ATOM 6340 C C . ALA B 1 219 ? -0.083 6.93 28.281 1 98.44 219 ALA B C 1
ATOM 6342 O O . ALA B 1 219 ? 0.693 5.973 28.281 1 98.44 219 ALA B O 1
ATOM 6343 N N . VAL B 1 220 ? -0.624 7.422 27.219 1 98.56 220 VAL B N 1
ATOM 6344 C CA . VAL B 1 220 ? -0.315 6.891 25.906 1 98.56 220 VAL B CA 1
ATOM 6345 C C . VAL B 1 220 ? 1.188 6.973 25.641 1 98.56 220 VAL B C 1
ATOM 6347 O O . VAL B 1 220 ? 1.814 5.98 25.266 1 98.56 220 VAL B O 1
ATOM 6350 N N . ALA B 1 221 ? 1.757 8.172 25.922 1 98.56 221 ALA B N 1
ATOM 6351 C CA . ALA B 1 221 ? 3.178 8.406 25.672 1 98.56 221 ALA B CA 1
ATOM 6352 C C . ALA B 1 221 ? 4.043 7.465 26.5 1 98.56 221 ALA B C 1
ATOM 6354 O O . ALA B 1 221 ? 5.02 6.902 26.016 1 98.56 221 ALA B O 1
ATOM 6355 N N . ARG B 1 222 ? 3.678 7.27 27.719 1 98.44 222 ARG B N 1
ATOM 6356 C CA . ARG B 1 222 ? 4.434 6.414 28.625 1 98.44 222 ARG B CA 1
ATOM 6357 C C . ARG B 1 222 ? 4.426 4.965 28.141 1 98.44 222 ARG B C 1
ATOM 6359 O O . ARG B 1 222 ? 5.477 4.324 28.078 1 98.44 222 ARG B O 1
ATOM 6366 N N . LEU B 1 223 ? 3.283 4.453 27.766 1 98.75 223 LEU B N 1
ATOM 6367 C CA . LEU B 1 223 ? 3.135 3.055 27.375 1 98.75 223 LEU B CA 1
ATOM 6368 C C . LEU B 1 223 ? 3.812 2.793 26.031 1 98.75 223 LEU B C 1
ATOM 6370 O O . LEU B 1 223 ? 4.531 1.803 25.875 1 98.75 223 LEU B O 1
ATOM 6374 N N . LYS B 1 224 ? 3.613 3.648 25.094 1 98.69 224 LYS B N 1
ATOM 6375 C CA . LYS B 1 224 ? 4.188 3.434 23.781 1 98.69 224 LYS B CA 1
ATOM 6376 C C . LYS B 1 224 ? 5.699 3.615 23.797 1 98.69 224 LYS B C 1
ATOM 6378 O O . LYS B 1 224 ? 6.43 2.887 23.125 1 98.69 224 LYS B O 1
ATOM 6383 N N . SER B 1 225 ? 6.184 4.598 24.578 1 98.56 225 SER B N 1
ATOM 6384 C CA . SER B 1 225 ? 7.625 4.75 24.719 1 98.56 225 SER B CA 1
ATOM 6385 C C . SER B 1 225 ? 8.258 3.496 25.297 1 98.56 225 SER B C 1
ATOM 6387 O O . SER B 1 225 ? 9.297 3.035 24.828 1 98.56 225 SER B O 1
ATOM 6389 N N . ALA B 1 226 ? 7.613 2.951 26.328 1 98.75 226 ALA B N 1
ATOM 6390 C CA . ALA B 1 226 ? 8.117 1.734 26.969 1 98.75 226 ALA B CA 1
ATOM 6391 C C . ALA B 1 226 ? 8.172 0.582 25.969 1 98.75 226 ALA B C 1
ATOM 6393 O O . ALA B 1 226 ? 9.148 -0.167 25.922 1 98.75 226 ALA B O 1
ATOM 6394 N N . ALA B 1 227 ? 7.172 0.437 25.156 1 98.88 227 ALA B N 1
ATOM 6395 C CA . ALA B 1 227 ? 7.102 -0.631 24.172 1 98.88 227 ALA B CA 1
ATOM 6396 C C . ALA B 1 227 ? 8.188 -0.462 23.109 1 98.88 227 ALA B C 1
ATOM 6398 O O . ALA B 1 227 ? 8.898 -1.416 22.781 1 98.88 227 ALA B O 1
ATOM 6399 N N . LEU B 1 228 ? 8.305 0.743 22.594 1 98.88 228 LEU B N 1
ATOM 6400 C CA . LEU B 1 228 ? 9.281 1.007 21.547 1 98.88 228 LEU B CA 1
ATOM 6401 C C . LEU B 1 228 ? 10.703 0.824 22.062 1 98.88 228 LEU B C 1
ATOM 6403 O O . LEU B 1 228 ? 11.578 0.328 21.344 1 98.88 228 LEU B O 1
ATOM 6407 N N . GLU B 1 229 ? 10.93 1.245 23.328 1 98.81 229 GLU B N 1
ATOM 6408 C CA . GLU B 1 229 ? 12.234 1.042 23.953 1 98.81 229 GLU B CA 1
ATOM 6409 C C . GLU B 1 229 ? 12.547 -0.444 24.109 1 98.81 229 GLU B C 1
ATOM 6411 O O . GLU B 1 229 ? 13.68 -0.874 23.891 1 98.81 229 GLU B O 1
ATOM 6416 N N . ARG B 1 230 ? 11.523 -1.218 24.484 1 98.69 230 ARG B N 1
ATOM 6417 C CA . ARG B 1 230 ? 11.688 -2.662 24.594 1 98.69 230 ARG B CA 1
ATOM 6418 C C . ARG B 1 230 ? 12.07 -3.279 23.25 1 98.69 230 ARG B C 1
ATOM 6420 O O . ARG B 1 230 ? 12.969 -4.121 23.188 1 98.69 230 ARG B O 1
ATOM 6427 N N . ILE B 1 231 ? 11.406 -2.895 22.188 1 98.56 231 ILE B N 1
ATOM 6428 C CA . ILE B 1 231 ? 11.688 -3.408 20.844 1 98.56 231 ILE B CA 1
ATOM 6429 C C . ILE B 1 231 ? 13.078 -2.971 20.406 1 98.56 231 ILE B C 1
ATOM 6431 O O . ILE B 1 231 ? 13.852 -3.773 19.875 1 98.56 231 ILE B O 1
ATOM 6435 N N . TRP B 1 232 ? 13.422 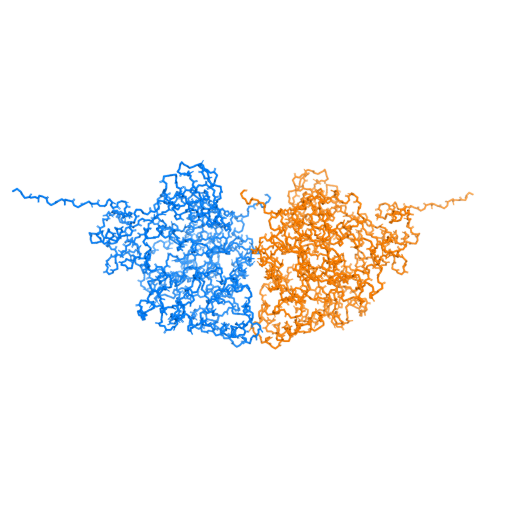-1.71 20.641 1 98.56 232 TRP B N 1
ATOM 6436 C CA . TRP B 1 232 ? 14.727 -1.175 20.266 1 98.56 232 TRP B CA 1
ATOM 6437 C C . TRP B 1 232 ? 15.852 -1.982 20.906 1 98.56 232 TRP B C 1
ATOM 6439 O O . TRP B 1 232 ? 16.828 -2.332 20.25 1 98.56 232 TRP B O 1
ATOM 6449 N N . ALA B 1 233 ? 15.672 -2.301 22.156 1 98.19 233 ALA B N 1
ATOM 6450 C CA . ALA B 1 233 ? 16.688 -3.072 22.875 1 98.19 233 ALA B CA 1
ATOM 6451 C C . ALA B 1 233 ? 16.938 -4.414 22.188 1 98.19 233 ALA B C 1
ATOM 6453 O O . ALA B 1 233 ? 18.062 -4.93 22.219 1 98.19 233 ALA B O 1
ATOM 6454 N N . ALA B 1 234 ? 15.922 -4.898 21.531 1 96.88 234 ALA B N 1
ATOM 6455 C CA . ALA B 1 234 ? 16.016 -6.211 20.906 1 96.88 234 ALA B CA 1
ATOM 6456 C C . ALA B 1 234 ? 16.594 -6.102 19.5 1 96.88 234 ALA B C 1
ATOM 6458 O O . ALA B 1 234 ? 17.172 -7.066 18.984 1 96.88 234 ALA B O 1
ATOM 6459 N N . VAL B 1 235 ? 16.5 -4.902 18.828 1 96 235 VAL B N 1
ATOM 6460 C CA . VAL B 1 235 ? 16.812 -4.859 17.391 1 96 235 VAL B CA 1
ATOM 6461 C C . VAL B 1 235 ? 18.031 -3.984 17.172 1 96 235 VAL B C 1
ATOM 6463 O O . VAL B 1 235 ? 18.641 -4.027 16.094 1 96 235 VAL B O 1
ATOM 6466 N N . ARG B 1 236 ? 18.453 -3.156 18.125 1 95.5 236 ARG B N 1
ATOM 6467 C CA . ARG B 1 236 ? 19.453 -2.104 17.922 1 95.5 236 ARG B CA 1
ATOM 6468 C C . ARG B 1 236 ? 20.797 -2.689 17.516 1 95.5 236 ARG B C 1
ATOM 6470 O O . ARG B 1 236 ? 21.578 -2.045 16.812 1 95.5 236 ARG B O 1
ATOM 6477 N N . ASP B 1 237 ? 21.047 -3.92 17.984 1 94.75 237 ASP B N 1
ATOM 6478 C CA . ASP B 1 237 ? 22.344 -4.52 17.656 1 94.75 237 ASP B CA 1
ATOM 6479 C C . ASP B 1 237 ? 22.328 -5.121 16.25 1 94.75 237 ASP B C 1
ATOM 6481 O O . ASP B 1 237 ? 23.375 -5.469 15.711 1 94.75 237 ASP B O 1
ATOM 6485 N N . GLU B 1 238 ? 21.172 -5.297 15.688 1 92.25 238 GLU B N 1
ATOM 6486 C CA . GLU B 1 238 ? 20.953 -5.73 14.312 1 92.25 238 GLU B CA 1
ATOM 6487 C C . GLU B 1 238 ? 20.016 -4.781 13.578 1 92.25 238 GLU B C 1
ATOM 6489 O O . GLU B 1 238 ? 18.969 -5.195 13.07 1 92.25 238 GLU B O 1
ATOM 6494 N N . GLU B 1 239 ? 20.5 -3.559 13.445 1 92.25 239 GLU B N 1
ATOM 6495 C CA . GLU B 1 239 ? 19.641 -2.547 12.828 1 92.25 239 GLU B CA 1
ATOM 6496 C C . GLU B 1 239 ? 19.188 -2.973 11.438 1 92.25 239 GLU B C 1
ATOM 6498 O O . GLU B 1 239 ? 20.016 -3.418 10.625 1 92.25 239 GLU B O 1
ATOM 6503 N N . PRO B 1 240 ? 17.984 -2.848 11.148 1 88 240 PRO B N 1
ATOM 6504 C CA . PRO B 1 240 ? 17.531 -3.182 9.797 1 88 240 PRO B CA 1
ATOM 6505 C C . PRO B 1 240 ? 18.234 -2.369 8.719 1 88 240 PRO B C 1
ATOM 6507 O O . PRO B 1 240 ? 18.469 -1.171 8.898 1 88 240 PRO B O 1
ATOM 6510 N N . ALA B 1 241 ? 18.562 -2.973 7.625 1 87.81 241 ALA B N 1
ATOM 6511 C CA . ALA B 1 241 ? 19.25 -2.309 6.523 1 87.81 241 ALA B CA 1
ATOM 6512 C C . ALA B 1 241 ? 18.422 -1.164 5.961 1 87.81 241 ALA B C 1
ATOM 6514 O O . ALA B 1 241 ? 18.953 -0.117 5.59 1 87.81 241 ALA B O 1
ATOM 6515 N N . GLU B 1 242 ? 17.141 -1.38 5.957 1 91.06 242 GLU B N 1
ATOM 6516 C CA . GLU B 1 242 ? 16.25 -0.338 5.461 1 91.06 242 GLU B CA 1
ATOM 6517 C C . GLU B 1 242 ? 16.328 0.916 6.328 1 91.06 242 GLU B C 1
ATOM 6519 O O . GLU B 1 242 ? 16.312 2.035 5.812 1 91.06 242 GLU B O 1
ATOM 6524 N N . PHE B 1 243 ? 16.453 0.657 7.711 1 96.38 243 PHE B N 1
ATOM 6525 C CA . PHE B 1 243 ? 16.562 1.789 8.625 1 96.38 243 PHE B CA 1
ATOM 6526 C C . PHE B 1 243 ? 17.859 2.545 8.398 1 96.38 243 PHE B C 1
ATOM 6528 O O . PHE B 1 243 ? 17.859 3.773 8.305 1 96.38 243 PHE B O 1
ATOM 6535 N N . ARG B 1 244 ? 18.891 1.86 8.195 1 94.75 244 ARG B N 1
ATOM 6536 C CA . ARG B 1 244 ? 20.188 2.49 7.992 1 94.75 244 ARG B CA 1
ATOM 6537 C C . ARG B 1 244 ? 20.203 3.348 6.73 1 94.75 244 ARG B C 1
ATOM 6539 O O . ARG B 1 244 ? 20.625 4.5 6.762 1 94.75 244 ARG B O 1
ATOM 6546 N N . ALA B 1 245 ? 19.641 2.773 5.68 1 92.12 245 ALA B N 1
ATOM 6547 C CA . ALA B 1 245 ? 19.609 3.502 4.414 1 92.12 245 ALA B CA 1
ATOM 6548 C C . ALA B 1 245 ? 18.688 4.711 4.504 1 92.12 245 ALA B C 1
ATOM 6550 O O . ALA B 1 245 ? 19.016 5.797 4.031 1 92.12 245 ALA B O 1
ATOM 6551 N N . TRP B 1 246 ? 17.562 4.531 5.145 1 95.38 246 TRP B N 1
ATOM 6552 C CA . TRP B 1 246 ? 16.578 5.59 5.316 1 95.38 246 TRP B CA 1
ATOM 6553 C C . TRP B 1 246 ? 17.141 6.746 6.129 1 95.38 246 TRP B C 1
ATOM 6555 O O . TRP B 1 246 ? 17.031 7.91 5.734 1 95.38 246 TRP B O 1
ATOM 6565 N N . ALA B 1 247 ? 17.797 6.418 7.207 1 97.5 247 ALA B N 1
ATOM 6566 C CA . ALA B 1 247 ? 18.391 7.422 8.102 1 97.5 247 ALA B CA 1
ATOM 6567 C C . ALA B 1 247 ? 19.5 8.188 7.402 1 97.5 247 ALA B C 1
ATOM 6569 O O . ALA B 1 247 ? 19.594 9.414 7.527 1 97.5 247 ALA B O 1
ATOM 6570 N N . ALA B 1 248 ? 20.266 7.469 6.645 1 95.69 248 ALA B N 1
ATOM 6571 C CA . ALA B 1 248 ? 21.375 8.102 5.93 1 95.69 248 ALA B CA 1
ATOM 6572 C C . ALA B 1 248 ? 20.859 9.102 4.902 1 95.69 248 ALA B C 1
ATOM 6574 O O . ALA B 1 248 ? 21.453 10.172 4.711 1 95.69 248 ALA B O 1
ATOM 6575 N N . GLY B 1 249 ? 19.75 8.828 4.316 1 94.56 249 GLY B N 1
ATOM 6576 C CA . GLY B 1 249 ? 19.188 9.688 3.293 1 94.56 249 GLY B CA 1
ATOM 6577 C C . GLY B 1 249 ? 18.562 10.953 3.855 1 94.56 249 GLY B C 1
ATOM 6578 O O . GLY B 1 249 ? 18.344 11.922 3.121 1 94.56 249 GLY B O 1
ATOM 6579 N N . LEU B 1 250 ? 18.375 11.016 5.129 1 96.56 250 LEU B N 1
ATOM 6580 C CA . LEU B 1 250 ? 17.672 12.141 5.734 1 96.56 250 LEU B CA 1
ATOM 6581 C C . LEU B 1 250 ? 18.609 12.945 6.629 1 96.56 250 LEU B C 1
ATOM 6583 O O . LEU B 1 250 ? 18.188 13.914 7.266 1 96.56 250 LEU B O 1
ATOM 6587 N N . ASP B 1 251 ? 19.859 12.469 6.734 1 94.56 251 ASP B N 1
ATOM 6588 C CA . ASP B 1 251 ? 20.859 13.25 7.457 1 94.56 251 ASP B CA 1
ATOM 6589 C C . ASP B 1 251 ? 21.281 14.484 6.664 1 94.56 251 ASP B C 1
ATOM 6591 O O . ASP B 1 251 ? 21.312 14.453 5.434 1 94.56 251 ASP B O 1
ATOM 6595 N N . PRO B 1 252 ? 21.594 15.586 7.375 1 95.38 252 PRO B N 1
ATOM 6596 C CA . PRO B 1 252 ? 21.766 15.664 8.828 1 95.38 252 PRO B CA 1
ATOM 6597 C C . PRO B 1 252 ? 20.484 16.031 9.562 1 95.38 252 PRO B C 1
ATOM 6599 O O . PRO B 1 252 ? 20.453 16.078 10.789 1 95.38 252 PRO B O 1
ATOM 6602 N N . ASP B 1 253 ? 19.359 16.297 8.82 1 96.88 253 ASP B N 1
ATOM 6603 C CA . ASP B 1 253 ? 18.141 16.812 9.43 1 96.88 253 ASP B CA 1
ATOM 6604 C C . ASP B 1 253 ? 17.594 15.836 10.477 1 96.88 253 ASP B C 1
ATOM 6606 O O . ASP B 1 253 ? 17.156 16.25 11.555 1 96.88 253 ASP B O 1
ATOM 6610 N N . LEU B 1 254 ? 17.641 14.594 10.172 1 98.31 254 LEU B N 1
ATOM 6611 C CA . LEU B 1 254 ? 17.109 13.578 11.078 1 98.31 254 LEU B CA 1
ATOM 6612 C C . LEU B 1 254 ? 17.922 13.539 12.375 1 98.31 254 LEU B C 1
ATOM 6614 O O . LEU B 1 254 ? 17.344 13.508 13.469 1 98.31 254 LEU B O 1
ATOM 6618 N N . THR B 1 255 ? 19.25 13.57 12.266 1 98.19 255 THR B N 1
ATOM 6619 C CA . THR B 1 255 ? 20.109 13.57 13.445 1 98.19 255 THR B CA 1
ATOM 6620 C C . THR B 1 255 ? 19.859 14.812 14.297 1 98.19 255 THR B C 1
ATOM 6622 O O . THR B 1 255 ? 19.812 14.734 15.523 1 98.19 255 THR B O 1
ATOM 6625 N N . THR B 1 256 ? 19.703 15.914 13.594 1 98.19 256 THR B N 1
ATOM 6626 C CA . THR B 1 256 ? 19.438 17.172 14.297 1 98.19 256 THR B CA 1
ATOM 6627 C C . THR B 1 256 ? 18.125 17.062 15.094 1 98.19 256 THR B C 1
ATOM 6629 O O . THR B 1 256 ? 18.094 17.406 16.281 1 98.19 256 THR B O 1
ATOM 6632 N N . PHE B 1 257 ? 17.109 16.609 14.5 1 98.56 257 PHE B N 1
ATOM 6633 C CA . PHE B 1 257 ? 15.828 16.484 15.172 1 98.56 257 PHE B CA 1
ATOM 6634 C C . PHE B 1 257 ? 15.914 15.5 16.328 1 98.56 257 PHE B C 1
ATOM 6636 O O . PHE B 1 257 ? 15.383 15.766 17.406 1 98.56 257 PHE B O 1
ATOM 6643 N N . ALA B 1 258 ? 16.5 14.328 16.047 1 98.88 258 ALA B N 1
ATOM 6644 C CA . ALA B 1 258 ? 16.641 13.312 17.078 1 98.88 258 ALA B CA 1
ATOM 6645 C C . ALA B 1 258 ? 17.438 13.836 18.266 1 98.88 258 ALA B C 1
ATOM 6647 O O . ALA B 1 258 ? 17.109 13.539 19.422 1 98.88 258 ALA B O 1
ATOM 6648 N N . THR B 1 259 ? 18.5 14.594 18 1 98.75 259 THR B N 1
ATOM 6649 C CA . THR B 1 259 ? 19.266 15.219 19.062 1 98.75 259 THR B CA 1
ATOM 6650 C C . THR B 1 259 ? 18.422 16.203 19.859 1 98.75 259 THR B C 1
ATOM 6652 O O . THR B 1 259 ? 18.469 16.219 21.078 1 98.75 259 THR B O 1
ATOM 6655 N N . TRP B 1 260 ? 17.625 16.969 19.156 1 98.81 260 TRP B N 1
ATOM 6656 C CA . TRP B 1 260 ? 16.688 17.859 19.828 1 98.81 260 TRP B CA 1
ATOM 6657 C C . TRP B 1 260 ? 15.773 17.094 20.781 1 98.81 260 TRP B C 1
ATOM 6659 O O . TRP B 1 260 ? 15.516 17.531 21.891 1 98.81 260 TRP B O 1
ATOM 6669 N N . CYS B 1 261 ? 15.273 15.977 20.344 1 98.75 261 CYS B N 1
ATOM 6670 C CA . CYS B 1 261 ? 14.383 15.164 21.156 1 98.75 261 CYS B CA 1
ATOM 6671 C C . CYS B 1 261 ? 15.047 14.789 22.484 1 98.75 261 CYS B C 1
ATOM 6673 O O . CYS B 1 261 ? 14.43 14.898 23.547 1 98.75 261 CYS B O 1
ATOM 6675 N N . VAL B 1 262 ? 16.312 14.359 22.391 1 98.75 262 VAL B N 1
ATOM 6676 C CA . VAL B 1 262 ? 17.016 13.938 23.594 1 98.75 262 VAL B CA 1
ATOM 6677 C C . VAL B 1 262 ? 17.281 15.148 24.484 1 98.75 262 VAL B C 1
ATOM 6679 O O . VAL B 1 262 ? 17.141 15.062 25.719 1 98.75 262 VAL B O 1
ATOM 6682 N N . LEU B 1 263 ? 17.641 16.266 23.906 1 98.75 263 LEU B N 1
ATOM 6683 C CA . LEU B 1 263 ? 17.812 17.5 24.672 1 98.75 263 LEU B CA 1
ATOM 6684 C C . LEU B 1 263 ? 16.5 17.906 25.359 1 98.75 263 LEU B C 1
ATOM 6686 O O . LEU B 1 263 ? 16.516 18.312 26.516 1 98.75 263 LEU B O 1
ATOM 6690 N N . ALA B 1 264 ? 15.43 17.797 24.641 1 98.44 264 ALA B N 1
ATOM 6691 C CA . ALA B 1 264 ? 14.125 18.141 25.188 1 98.44 264 ALA B CA 1
ATOM 6692 C C . ALA B 1 264 ? 13.758 17.219 26.359 1 98.44 264 ALA B C 1
ATOM 6694 O O . ALA B 1 264 ? 13.195 17.672 27.359 1 98.44 264 ALA B O 1
ATOM 6695 N N . GLU B 1 265 ? 14.031 15.914 26.203 1 98 265 GLU B N 1
ATOM 6696 C CA . GLU B 1 265 ? 13.805 14.961 27.281 1 98 265 GLU B CA 1
ATOM 6697 C C . GLU B 1 265 ? 14.594 15.352 28.531 1 98 265 GLU B C 1
ATOM 6699 O O . GLU B 1 265 ? 14.141 15.109 29.656 1 98 265 GLU B O 1
ATOM 6704 N N . THR B 1 266 ? 15.75 15.875 28.328 1 97.88 266 THR B N 1
ATOM 6705 C CA . THR B 1 266 ? 16.703 16.141 29.406 1 97.88 266 THR B CA 1
ATOM 6706 C C . THR B 1 266 ? 16.422 17.484 30.047 1 97.88 266 THR B C 1
ATOM 6708 O O . THR B 1 266 ? 16.469 17.609 31.281 1 97.88 266 THR B O 1
ATOM 6711 N N . TYR B 1 267 ? 16.094 18.484 29.203 1 97.69 267 TYR B N 1
ATOM 6712 C CA . TYR B 1 267 ? 16.062 19.844 29.719 1 97.69 267 TYR B CA 1
ATOM 6713 C C . TYR B 1 267 ? 14.695 20.469 29.531 1 97.69 267 TYR B C 1
ATOM 6715 O O . TYR B 1 267 ? 14.477 21.625 29.922 1 97.69 267 TYR B O 1
ATOM 6723 N N . GLY B 1 268 ? 13.797 19.797 28.906 1 96.62 268 GLY B N 1
ATOM 6724 C CA . GLY B 1 268 ? 12.492 20.344 28.594 1 96.62 268 GLY B CA 1
ATOM 6725 C C . GLY B 1 268 ? 12.344 20.75 27.141 1 96.62 268 GLY B C 1
ATOM 6726 O O . GLY B 1 268 ? 13.344 20.875 26.422 1 96.62 268 GLY B O 1
ATOM 6727 N N . GLY B 1 269 ? 11.195 21.062 26.703 1 95.31 269 GLY B N 1
ATOM 6728 C CA . GLY B 1 269 ? 10.891 21.219 25.297 1 95.31 269 GLY B CA 1
ATOM 6729 C C . GLY B 1 269 ? 11.242 22.594 24.75 1 95.31 269 GLY B C 1
ATOM 6730 O O . GLY B 1 269 ? 11.336 22.781 23.547 1 95.31 269 GLY B O 1
ATOM 6731 N N . ASP B 1 270 ? 11.398 23.594 25.594 1 96.56 270 ASP B N 1
ATOM 6732 C CA . ASP B 1 270 ? 11.695 24.953 25.172 1 96.56 270 ASP B CA 1
ATOM 6733 C C . ASP B 1 270 ? 13.195 25.219 25.141 1 96.56 270 ASP B C 1
ATOM 6735 O O . ASP B 1 270 ? 13.805 25.5 26.172 1 96.56 270 ASP B O 1
ATOM 6739 N N . TRP B 1 271 ? 13.758 25.172 23.938 1 97.25 271 TRP B N 1
ATOM 6740 C CA . TRP B 1 271 ? 15.211 25.25 23.766 1 97.25 271 TRP B CA 1
ATOM 6741 C C . TRP B 1 271 ? 15.742 26.562 24.312 1 97.25 271 TRP B C 1
ATOM 6743 O O . TRP B 1 271 ? 16.922 26.672 24.656 1 97.25 271 TRP B O 1
ATOM 6753 N N . ARG B 1 272 ? 14.906 27.578 24.391 1 95.62 272 ARG B N 1
ATOM 6754 C CA . ARG B 1 272 ? 15.328 28.891 24.875 1 95.62 272 ARG B CA 1
ATOM 6755 C C . ARG B 1 272 ? 15.703 28.844 26.344 1 95.62 272 ARG B C 1
ATOM 6757 O O . ARG B 1 272 ? 16.375 29.75 26.859 1 95.62 272 ARG B O 1
ATOM 6764 N N . GLN B 1 273 ? 15.281 27.828 26.984 1 97.12 273 GLN B N 1
ATOM 6765 C CA . GLN B 1 273 ? 15.555 27.672 28.406 1 97.12 273 GLN B CA 1
ATOM 6766 C C . GLN B 1 273 ? 16.719 26.703 28.625 1 97.12 273 GLN B C 1
ATOM 6768 O O . GLN B 1 273 ? 17.109 26.453 29.766 1 97.12 273 GLN B O 1
ATOM 6773 N N . TRP B 1 274 ? 17.344 26.141 27.625 1 98 274 TRP B N 1
ATOM 6774 C CA . TRP B 1 274 ? 18.438 25.188 27.719 1 98 274 TRP B CA 1
ATOM 6775 C C . TRP B 1 274 ? 19.734 25.891 28.125 1 98 274 TRP B C 1
ATOM 6777 O O . TRP B 1 274 ? 19.859 27.109 28 1 98 274 TRP B O 1
ATOM 6787 N N . PRO B 1 275 ? 20.734 25.125 28.594 1 97.5 275 PRO B N 1
ATOM 6788 C CA . PRO B 1 275 ? 22.062 25.719 28.75 1 97.5 275 PRO B CA 1
ATOM 6789 C C . PRO B 1 275 ? 22.594 26.328 27.469 1 97.5 275 PRO B C 1
ATOM 6791 O O . PRO B 1 275 ? 22.344 25.797 26.375 1 97.5 275 PRO B O 1
ATOM 6794 N N . ALA B 1 276 ? 23.391 27.312 27.531 1 95.94 276 ALA B N 1
ATOM 6795 C CA . ALA B 1 276 ? 23.797 28.156 26.406 1 95.94 276 ALA B CA 1
ATOM 6796 C C . ALA B 1 276 ? 24.516 27.328 25.328 1 95.94 276 ALA B C 1
ATOM 6798 O O . ALA B 1 276 ? 24.406 27.625 24.141 1 95.94 276 ALA B O 1
ATOM 6799 N N . GLY B 1 277 ? 25.188 26.359 25.766 1 96.44 277 GLY B N 1
ATOM 6800 C CA . GLY B 1 277 ? 25.922 25.547 24.812 1 96.44 277 GLY B CA 1
ATOM 6801 C C . GLY B 1 277 ? 25.031 24.797 23.859 1 96.44 277 GLY B C 1
ATOM 6802 O O . GLY B 1 277 ? 25.484 24.375 22.781 1 96.44 277 GLY B O 1
ATOM 6803 N N . TYR B 1 278 ? 23.703 24.688 24.172 1 98.19 278 TYR B N 1
ATOM 6804 C CA . TYR B 1 278 ? 22.797 23.891 23.359 1 98.19 278 TYR B CA 1
ATOM 6805 C C . TYR B 1 278 ? 21.844 24.797 22.578 1 98.19 278 TYR B C 1
ATOM 6807 O O . TYR B 1 278 ? 20.922 24.312 21.922 1 98.19 278 TYR B O 1
ATOM 6815 N N . ALA B 1 279 ? 22.062 26.078 22.547 1 95.62 279 ALA B N 1
ATOM 6816 C CA . ALA B 1 279 ? 21.125 27.062 21.984 1 95.62 279 ALA B CA 1
ATOM 6817 C C . ALA B 1 279 ? 21.062 26.953 20.469 1 95.62 279 ALA B C 1
ATOM 6819 O O . ALA B 1 279 ? 20.031 27.25 19.859 1 95.62 279 ALA B O 1
ATOM 6820 N N . HIS B 1 280 ? 22.203 26.547 19.891 1 97.19 280 HIS B N 1
ATOM 6821 C CA . HIS B 1 280 ? 22.234 26.453 18.438 1 97.19 280 HIS B CA 1
ATOM 6822 C C . HIS B 1 280 ? 22.531 25.031 17.984 1 97.19 280 HIS B C 1
ATOM 6824 O O . HIS B 1 280 ? 23.469 24.391 18.484 1 97.19 280 HIS B O 1
ATOM 6830 N N . PRO B 1 281 ? 21.828 24.516 17.047 1 97.38 281 PRO B N 1
ATOM 6831 C CA . PRO B 1 281 ? 21.953 23.125 16.641 1 97.38 281 PRO B CA 1
ATOM 6832 C C . PRO B 1 281 ? 23.344 22.797 16.062 1 97.38 281 PRO B C 1
ATOM 6834 O O . PRO B 1 281 ? 23.781 21.641 16.109 1 97.38 281 PRO B O 1
ATOM 6837 N N . ARG B 1 282 ? 24.078 23.766 15.5 1 94.94 282 ARG B N 1
ATOM 6838 C CA . ARG B 1 282 ? 25.359 23.531 14.867 1 94.94 282 ARG B CA 1
ATOM 6839 C C . ARG B 1 282 ? 26.5 23.75 15.852 1 94.94 282 ARG B C 1
ATOM 6841 O O . ARG B 1 282 ? 27.672 23.719 15.461 1 94.94 282 ARG B O 1
ATOM 6848 N N . GLY B 1 283 ? 26.188 24.031 17.062 1 94.94 283 GLY B N 1
ATOM 6849 C CA . GLY B 1 283 ? 27.219 24.25 18.062 1 94.94 283 GLY B CA 1
ATOM 6850 C C . GLY B 1 283 ? 28 22.984 18.391 1 94.94 283 GLY B C 1
ATOM 6851 O O . GLY B 1 283 ? 27.469 21.891 18.297 1 94.94 283 GLY B O 1
ATOM 6852 N N . GLY B 1 284 ? 29.234 23.141 18.797 1 96.5 284 GLY B N 1
ATOM 6853 C CA . GLY B 1 284 ? 30.094 22.016 19.172 1 96.5 284 GLY B CA 1
ATOM 6854 C C . GLY B 1 284 ? 29.547 21.219 20.344 1 96.5 284 GLY B C 1
ATOM 6855 O O . GLY B 1 284 ? 29.672 20 20.375 1 96.5 284 GLY B O 1
ATOM 6856 N N . ALA B 1 285 ? 28.953 21.922 21.266 1 97.88 285 ALA B N 1
ATOM 6857 C CA . ALA B 1 285 ? 28.391 21.25 22.438 1 97.88 285 ALA B CA 1
ATOM 6858 C C . ALA B 1 285 ? 27.25 20.312 22.031 1 97.88 285 ALA B C 1
ATOM 6860 O O . ALA B 1 285 ? 27.078 19.266 22.656 1 97.88 285 ALA B O 1
ATOM 6861 N N . VAL B 1 286 ? 26.484 20.688 21.094 1 98.31 286 VAL B N 1
ATOM 6862 C CA . VAL B 1 286 ? 25.375 19.859 20.609 1 98.31 286 VAL B CA 1
ATOM 6863 C C . VAL B 1 286 ? 25.922 18.594 19.969 1 98.31 286 VAL B C 1
ATOM 6865 O O . VAL B 1 286 ? 25.422 17.5 20.203 1 98.31 286 VAL B O 1
ATOM 6868 N N . ALA B 1 287 ? 26.969 18.734 19.172 1 97.62 287 ALA B N 1
ATOM 6869 C CA . ALA B 1 287 ? 27.594 17.578 18.531 1 97.62 287 ALA B CA 1
ATOM 6870 C C . ALA B 1 287 ? 28.141 16.625 19.594 1 97.62 287 ALA B C 1
ATOM 6872 O O . ALA B 1 287 ? 28 15.398 19.453 1 97.62 287 ALA B O 1
ATOM 6873 N N . ALA B 1 288 ? 28.781 17.188 20.609 1 98.12 288 ALA B N 1
ATOM 6874 C CA . ALA B 1 288 ? 29.328 16.375 21.688 1 98.12 288 ALA B CA 1
ATOM 6875 C C . ALA B 1 288 ? 28.203 15.656 22.453 1 98.12 288 ALA B C 1
ATOM 6877 O O . ALA B 1 288 ? 28.344 14.484 22.797 1 98.12 288 ALA B O 1
ATOM 6878 N N . PHE B 1 289 ? 27.156 16.359 22.672 1 98.38 289 PHE B N 1
ATOM 6879 C CA . PHE B 1 289 ? 26 15.781 23.359 1 98.38 289 PHE B CA 1
ATOM 6880 C C . PHE B 1 289 ? 25.438 14.617 22.562 1 98.38 289 PHE B C 1
ATOM 6882 O O . PHE B 1 289 ? 25.125 13.562 23.125 1 98.38 289 PHE B O 1
ATOM 6889 N N . ALA B 1 290 ? 25.266 14.797 21.25 1 98.25 290 ALA B N 1
ATOM 6890 C CA . ALA B 1 290 ? 24.734 13.75 20.375 1 98.25 290 ALA B CA 1
ATOM 6891 C C . ALA B 1 290 ? 25.609 12.492 20.453 1 98.25 290 ALA B C 1
ATOM 6893 O O . ALA B 1 290 ? 25.078 11.375 20.5 1 98.25 290 ALA B O 1
ATOM 6894 N N . ARG B 1 291 ? 26.875 12.656 20.5 1 98.06 291 ARG B N 1
ATOM 6895 C CA . ARG B 1 291 ? 27.812 11.531 20.562 1 98.06 291 ARG B CA 1
ATOM 6896 C C . ARG B 1 291 ? 27.688 10.812 21.906 1 98.06 291 ARG B C 1
ATOM 6898 O O . ARG B 1 291 ? 27.703 9.578 21.969 1 98.06 291 ARG B O 1
ATOM 6905 N N . GLU B 1 292 ? 27.594 11.609 22.953 1 98.25 292 GLU B N 1
ATOM 6906 C CA . GLU B 1 292 ? 27.484 11.062 24.297 1 98.25 292 GLU B CA 1
ATOM 6907 C C . GLU B 1 292 ? 26.188 10.273 24.469 1 98.25 292 GLU B C 1
ATOM 6909 O O . GLU B 1 292 ? 26.125 9.305 25.234 1 98.25 292 GLU B O 1
ATOM 6914 N N . HIS B 1 293 ? 25.203 10.695 23.75 1 98.62 293 HIS B N 1
ATOM 6915 C CA . HIS B 1 293 ? 23.891 10.062 23.844 1 98.62 293 HIS B CA 1
ATOM 6916 C C . HIS B 1 293 ? 23.531 9.344 22.562 1 98.62 293 HIS B C 1
ATOM 6918 O O . HIS B 1 293 ? 22.359 9.336 22.156 1 98.62 293 HIS B O 1
ATOM 6924 N N . ALA B 1 294 ? 24.438 8.742 21.906 1 98.31 294 ALA B N 1
ATOM 6925 C CA . ALA B 1 294 ? 24.312 8.203 20.547 1 98.31 294 ALA B CA 1
ATOM 6926 C C . ALA B 1 294 ? 23.188 7.168 20.469 1 98.31 294 ALA B C 1
ATOM 6928 O O . ALA B 1 294 ? 22.406 7.168 19.516 1 98.31 294 ALA B O 1
ATOM 6929 N N . ASP B 1 295 ? 23.031 6.293 21.453 1 98.44 295 ASP B N 1
ATOM 6930 C CA . ASP B 1 295 ? 22.016 5.246 21.438 1 98.44 295 ASP B CA 1
ATOM 6931 C C . ASP B 1 295 ? 20.609 5.844 21.516 1 98.44 295 ASP B C 1
ATOM 6933 O O . ASP B 1 295 ? 19.719 5.422 20.781 1 98.44 295 ASP B O 1
ATOM 6937 N N . ARG B 1 296 ? 20.469 6.809 22.391 1 98.69 296 ARG B N 1
ATOM 6938 C CA . ARG B 1 296 ? 19.172 7.445 22.562 1 98.69 296 ARG B CA 1
ATOM 6939 C C . ARG B 1 296 ? 18.781 8.258 21.328 1 98.69 296 ARG B C 1
ATOM 6941 O O . ARG B 1 296 ? 17.625 8.266 20.922 1 98.69 296 ARG B O 1
ATOM 6948 N N . VAL B 1 297 ? 19.75 8.961 20.734 1 98.81 297 VAL B N 1
ATOM 6949 C CA . VAL B 1 297 ? 19.531 9.688 19.5 1 98.81 297 VAL B CA 1
ATOM 6950 C C . VAL B 1 297 ? 19.109 8.727 18.391 1 98.81 297 VAL B C 1
ATOM 6952 O O . VAL B 1 297 ? 18.125 8.977 17.688 1 98.81 297 VAL B O 1
ATOM 6955 N N . ARG B 1 298 ? 19.781 7.59 18.344 1 98.75 298 ARG B N 1
ATOM 6956 C CA . ARG B 1 298 ? 19.484 6.586 17.328 1 98.75 298 ARG B CA 1
ATOM 6957 C C . ARG B 1 298 ? 18.094 6 17.531 1 98.75 298 ARG B C 1
ATOM 6959 O O . ARG B 1 298 ? 17.391 5.684 16.562 1 98.75 298 ARG B O 1
ATOM 6966 N N . PHE B 1 299 ? 17.688 5.844 18.766 1 98.75 299 PHE B N 1
ATOM 6967 C CA . PHE B 1 299 ? 16.344 5.379 19.094 1 98.75 299 PHE B CA 1
ATOM 6968 C C . PHE B 1 299 ? 15.281 6.305 18.516 1 98.75 299 PHE B C 1
ATOM 6970 O O . PHE B 1 299 ? 14.32 5.848 17.891 1 98.75 299 PHE B O 1
ATOM 6977 N N . HIS B 1 300 ? 15.477 7.59 18.656 1 98.88 300 HIS B N 1
ATOM 6978 C CA . HIS B 1 300 ? 14.508 8.547 18.125 1 98.88 300 HIS B CA 1
ATOM 6979 C C . HIS B 1 300 ? 14.484 8.523 16.609 1 98.88 300 HIS B C 1
ATOM 6981 O O . HIS B 1 300 ? 13.422 8.688 16 1 98.88 300 HIS B O 1
ATOM 6987 N N . MET B 1 301 ? 15.672 8.367 16.031 1 98.88 301 MET B N 1
ATOM 6988 C CA . MET B 1 301 ? 15.719 8.195 14.578 1 98.88 301 MET B CA 1
ATOM 6989 C C . MET B 1 301 ? 14.93 6.965 14.148 1 98.88 301 MET B C 1
ATOM 6991 O O . MET B 1 301 ? 14.164 7.02 13.18 1 98.88 301 MET B O 1
ATOM 6995 N N . TRP B 1 302 ? 15.086 5.887 14.906 1 98.81 302 TRP B N 1
ATOM 6996 C CA . TRP B 1 302 ? 14.398 4.633 14.609 1 98.81 302 TRP B CA 1
ATOM 6997 C C . TRP B 1 302 ? 12.891 4.789 14.75 1 98.81 302 TRP B C 1
ATOM 6999 O O . TRP B 1 302 ? 12.133 4.289 13.922 1 98.81 302 TRP B O 1
ATOM 7009 N N . CYS B 1 303 ? 12.469 5.508 15.742 1 98.88 303 CYS B N 1
ATOM 7010 C CA . CYS B 1 303 ? 11.047 5.746 15.93 1 98.88 303 CYS B CA 1
ATOM 7011 C C . CYS B 1 303 ? 10.453 6.484 14.734 1 98.88 303 CYS B C 1
ATOM 7013 O O . CYS B 1 303 ? 9.344 6.176 14.289 1 98.88 303 CYS B O 1
ATOM 7015 N N . GLN B 1 304 ? 11.195 7.473 14.234 1 98.88 304 GLN B N 1
ATOM 7016 C CA . GLN B 1 304 ? 10.727 8.203 13.062 1 98.88 304 GLN B CA 1
ATOM 7017 C C . GLN B 1 304 ? 10.617 7.281 11.852 1 98.88 304 GLN B C 1
ATOM 7019 O O . GLN B 1 304 ? 9.688 7.402 11.047 1 98.88 304 GLN B O 1
ATOM 7024 N N . TRP B 1 305 ? 11.539 6.355 11.75 1 98.62 305 TRP B N 1
ATOM 7025 C CA . TRP B 1 305 ? 11.5 5.387 10.664 1 98.62 305 TRP B CA 1
ATOM 7026 C C . TRP B 1 305 ? 10.281 4.477 10.781 1 98.62 305 TRP B C 1
ATOM 7028 O O . TRP B 1 305 ? 9.594 4.211 9.797 1 98.62 305 TRP B O 1
ATOM 7038 N N . VAL B 1 306 ? 10.031 4.012 11.992 1 98.62 306 VAL B N 1
ATOM 7039 C CA . VAL B 1 306 ? 8.875 3.158 12.242 1 98.62 306 VAL B CA 1
ATOM 7040 C C . VAL B 1 306 ? 7.594 3.902 11.883 1 98.62 306 VAL B C 1
ATOM 7042 O O . VAL B 1 306 ? 6.707 3.348 11.234 1 98.62 306 VAL B O 1
ATOM 7045 N N . ALA B 1 307 ? 7.551 5.16 12.281 1 98.88 307 ALA B N 1
ATOM 7046 C CA . ALA B 1 307 ? 6.391 5.984 11.961 1 98.88 307 ALA B CA 1
ATOM 7047 C C . ALA B 1 307 ? 6.23 6.133 10.445 1 98.88 307 ALA B C 1
ATOM 7049 O O . ALA B 1 307 ? 5.125 5.988 9.914 1 98.88 307 ALA B O 1
ATOM 7050 N N . ASP B 1 308 ? 7.305 6.438 9.797 1 98.56 308 ASP B N 1
ATOM 7051 C CA . ASP B 1 308 ? 7.301 6.617 8.352 1 98.56 308 ASP B CA 1
ATOM 7052 C C . ASP B 1 308 ? 6.82 5.355 7.641 1 98.56 308 ASP B C 1
ATOM 7054 O O . ASP B 1 308 ? 6.016 5.43 6.707 1 98.56 308 ASP B O 1
ATOM 7058 N N . ARG B 1 309 ? 7.25 4.25 8.109 1 97.69 309 ARG B N 1
ATOM 7059 C CA . ARG B 1 309 ? 6.875 2.969 7.527 1 97.69 309 ARG B CA 1
ATOM 7060 C C . ARG B 1 309 ? 5.379 2.709 7.695 1 97.69 309 ARG B C 1
ATOM 7062 O O . ARG B 1 309 ? 4.719 2.234 6.766 1 97.69 309 ARG B O 1
ATOM 7069 N N . GLN B 1 310 ? 4.93 2.922 8.836 1 98.5 310 GLN B N 1
ATOM 7070 C CA . GLN B 1 310 ? 3.521 2.658 9.102 1 98.5 310 GLN B CA 1
ATOM 7071 C C . GLN B 1 310 ? 2.625 3.637 8.352 1 98.5 310 GLN B C 1
ATOM 7073 O O . GLN B 1 310 ? 1.55 3.264 7.879 1 98.5 310 GLN B O 1
ATOM 7078 N N . LEU B 1 311 ? 3.074 4.898 8.219 1 98.75 311 LEU B N 1
ATOM 7079 C CA . LEU B 1 311 ? 2.336 5.863 7.414 1 98.75 311 LEU B CA 1
ATOM 7080 C C . LEU B 1 311 ? 2.289 5.43 5.953 1 98.75 311 LEU B C 1
ATOM 7082 O O . LEU B 1 311 ? 1.26 5.57 5.289 1 98.75 311 LEU B O 1
ATOM 7086 N N . ALA B 1 312 ? 3.389 4.93 5.469 1 98.25 312 ALA B N 1
ATOM 7087 C CA . ALA B 1 312 ? 3.436 4.43 4.094 1 98.25 312 ALA B CA 1
ATOM 7088 C C . ALA B 1 312 ? 2.359 3.375 3.857 1 98.25 312 ALA B C 1
ATOM 7090 O O . ALA B 1 312 ? 1.643 3.426 2.855 1 98.25 312 ALA B O 1
ATOM 7091 N N . VAL B 1 313 ? 2.252 2.457 4.77 1 98.06 313 VAL B N 1
ATOM 7092 C CA . VAL B 1 313 ? 1.241 1.412 4.648 1 98.06 313 VAL B CA 1
ATOM 7093 C C . VAL B 1 313 ? -0.151 2.039 4.613 1 98.06 313 VAL B C 1
ATOM 7095 O O . VAL B 1 313 ? -0.977 1.687 3.77 1 98.06 313 VAL B O 1
ATOM 7098 N N . ALA B 1 314 ? -0.368 2.963 5.504 1 98.56 314 ALA B N 1
ATOM 7099 C CA . ALA B 1 314 ? -1.678 3.607 5.574 1 98.56 314 ALA B CA 1
ATOM 7100 C C . ALA B 1 314 ? -1.997 4.336 4.27 1 98.56 314 ALA B C 1
ATOM 7102 O O . ALA B 1 314 ? -3.113 4.242 3.758 1 98.56 314 ALA B O 1
ATOM 7103 N N . CYS B 1 315 ? -1.021 5.043 3.734 1 98.38 315 CYS B N 1
ATOM 7104 C CA . CYS B 1 315 ? -1.218 5.859 2.543 1 98.38 315 CYS B CA 1
ATOM 7105 C C . CYS B 1 315 ? -1.436 4.988 1.312 1 98.38 315 CYS B C 1
ATOM 7107 O O . CYS B 1 315 ? -1.883 5.477 0.272 1 98.38 315 CYS B O 1
ATOM 7109 N N . HIS B 1 316 ? -1.178 3.705 1.385 1 97.12 316 HIS B N 1
ATOM 7110 C CA . HIS B 1 316 ? -1.346 2.803 0.251 1 97.12 316 HIS B CA 1
ATOM 7111 C C . HIS B 1 316 ? -2.391 1.733 0.55 1 97.12 316 HIS B C 1
ATOM 7113 O O . HIS B 1 316 ? -2.314 0.621 0.023 1 97.12 316 HIS B O 1
ATOM 7119 N N . SER B 1 317 ? -3.307 2.121 1.414 1 97.12 317 SER B N 1
ATOM 7120 C CA . SER B 1 317 ? -4.336 1.176 1.84 1 97.12 317 SER B CA 1
ATOM 7121 C C . SER B 1 317 ? -5.668 1.465 1.158 1 97.12 317 SER B C 1
ATOM 7123 O O . SER B 1 317 ? -6.73 1.237 1.739 1 97.12 317 SER B O 1
ATOM 7125 N N . GLY B 1 318 ? -5.66 2.029 -0.051 1 94.75 318 GLY B N 1
ATOM 7126 C CA . GLY B 1 318 ? -6.879 1.945 -0.839 1 94.75 318 GLY B CA 1
ATOM 7127 C C . GLY B 1 318 ? -7.395 3.299 -1.291 1 94.75 318 GLY B C 1
ATOM 7128 O O . GLY B 1 318 ? -8.109 3.396 -2.291 1 94.75 318 GLY B O 1
ATOM 7129 N N . VAL B 1 319 ? -7.043 4.426 -0.571 1 97.5 319 VAL B N 1
ATOM 7130 C CA . VAL B 1 319 ? -7.527 5.75 -0.95 1 97.5 319 VAL B CA 1
ATOM 7131 C C . VAL B 1 319 ? -6.395 6.766 -0.825 1 97.5 319 VAL B C 1
ATOM 7133 O O . VAL B 1 319 ? -5.359 6.48 -0.219 1 97.5 319 VAL B O 1
ATOM 7136 N N . THR B 1 320 ? -6.582 7.922 -1.423 1 98.31 320 THR B N 1
ATOM 7137 C CA . THR B 1 320 ? -5.625 9.016 -1.265 1 98.31 320 THR B CA 1
ATOM 7138 C C . THR B 1 320 ? -5.688 9.586 0.148 1 98.31 320 THR B C 1
ATOM 7140 O O . THR B 1 320 ? -6.766 9.93 0.637 1 98.31 320 THR B O 1
ATOM 7143 N N . VAL B 1 321 ? -4.586 9.625 0.806 1 98.75 321 VAL B N 1
ATOM 7144 C CA . VAL B 1 321 ? -4.512 10.281 2.107 1 98.75 321 VAL B CA 1
ATOM 7145 C C . VAL B 1 321 ? -4.031 11.719 1.936 1 98.75 321 VAL B C 1
ATOM 7147 O O . VAL B 1 321 ? -2.996 11.969 1.316 1 98.75 321 VAL B O 1
ATOM 7150 N N . CYS B 1 322 ? -4.805 12.633 2.359 1 98.75 322 CYS B N 1
ATOM 7151 C CA . CYS B 1 322 ? -4.484 14.055 2.387 1 98.75 322 CYS B CA 1
ATOM 7152 C C . CYS B 1 322 ? -4.035 14.484 3.777 1 98.75 322 CYS B C 1
ATOM 7154 O O . CYS B 1 322 ? -4.82 14.469 4.727 1 98.75 322 CYS B O 1
ATOM 7156 N N . LEU B 1 323 ? -2.801 14.852 3.908 1 98.62 323 LEU B N 1
ATOM 7157 C CA . LEU B 1 323 ? -2.301 15.305 5.203 1 98.62 323 LEU B CA 1
ATOM 7158 C C . LEU B 1 323 ? -2.568 16.797 5.402 1 98.62 323 LEU B C 1
ATOM 7160 O O . LEU B 1 323 ? -2.512 17.562 4.445 1 98.62 323 LEU B O 1
ATOM 7164 N N . ASP B 1 324 ? -2.826 17.109 6.598 1 98 324 ASP B N 1
ATOM 7165 C CA . ASP B 1 324 ? -3.012 18.5 6.996 1 98 324 ASP B CA 1
ATOM 7166 C C . ASP B 1 324 ? -1.726 19.078 7.582 1 98 324 ASP B C 1
ATOM 7168 O O . ASP B 1 324 ? -1.1 18.469 8.445 1 98 324 ASP B O 1
ATOM 7172 N N . VAL B 1 325 ? -1.411 20.234 7.098 1 97 325 VAL B N 1
ATOM 7173 C CA . VAL B 1 325 ? -0.183 20.875 7.566 1 97 325 VAL B CA 1
ATOM 7174 C C . VAL B 1 325 ? -0.523 22.078 8.445 1 97 325 VAL B C 1
ATOM 7176 O O . VAL B 1 325 ? -1.266 22.969 8.023 1 97 325 VAL B O 1
ATOM 7179 N N . ALA B 1 326 ? 0.053 22.031 9.602 1 94.38 326 ALA B N 1
ATOM 7180 C CA . ALA B 1 326 ? -0.122 23.156 10.508 1 94.38 326 ALA B CA 1
ATOM 7181 C C . ALA B 1 326 ? 0.531 24.422 9.945 1 94.38 326 ALA B C 1
ATOM 7183 O O . ALA B 1 326 ? 1.492 24.344 9.18 1 94.38 326 ALA B O 1
ATOM 7184 N N . VAL B 1 327 ? 0.087 25.547 10.375 1 89.06 327 VAL B N 1
ATOM 7185 C CA . VAL B 1 327 ? 0.546 26.828 9.883 1 89.06 327 VAL B CA 1
ATOM 7186 C C . VAL B 1 327 ? 1.998 27.062 10.297 1 89.06 327 VAL B C 1
ATOM 7188 O O . VAL B 1 327 ? 2.803 27.578 9.516 1 89.06 327 VAL B O 1
ATOM 7191 N N . GLY B 1 328 ? 2.213 26.688 11.492 1 93.06 328 GLY B N 1
ATOM 7192 C CA . GLY B 1 328 ? 3.551 26.922 12.008 1 93.06 328 GLY B CA 1
ATOM 7193 C C . GLY B 1 328 ? 3.885 26.078 13.219 1 93.06 328 GLY B C 1
ATOM 7194 O O . GLY B 1 328 ? 3.445 24.922 13.312 1 93.06 328 GLY B O 1
ATOM 7195 N N . PHE B 1 329 ? 4.887 26.609 13.969 1 93.94 329 PHE B N 1
ATOM 7196 C CA . PHE B 1 329 ? 5.391 25.953 15.172 1 93.94 329 PHE B CA 1
ATOM 7197 C C . PHE B 1 329 ? 5.676 26.969 16.266 1 93.94 329 PHE B C 1
ATOM 7199 O O . PHE B 1 329 ? 5.816 28.172 15.984 1 93.94 329 PHE B O 1
ATOM 7206 N N . ASP B 1 330 ? 5.75 26.484 17.469 1 91.56 330 ASP B N 1
ATOM 7207 C CA . ASP B 1 330 ? 5.922 27.391 18.609 1 91.56 330 ASP B CA 1
ATOM 7208 C C . ASP B 1 330 ? 7.363 27.891 18.703 1 91.56 330 ASP B C 1
ATOM 7210 O O . ASP B 1 330 ? 8.273 27.281 18.125 1 91.56 330 ASP B O 1
ATOM 7214 N N . PHE B 1 331 ? 7.586 28.922 19.484 1 94.12 331 PHE B N 1
ATOM 7215 C CA . PHE B 1 331 ? 8.883 29.562 19.688 1 94.12 331 PHE B CA 1
ATOM 7216 C C . PHE B 1 331 ? 9.891 28.578 20.25 1 94.12 331 PHE B C 1
ATOM 7218 O O . PHE B 1 331 ? 11.078 28.625 19.906 1 94.12 331 PHE B O 1
ATOM 7225 N N . GLY B 1 332 ? 9.461 27.75 21.047 1 95.19 332 GLY B N 1
ATOM 7226 C CA . GLY B 1 332 ? 10.359 26.812 21.719 1 95.19 332 GLY B CA 1
ATOM 7227 C C . GLY B 1 332 ? 10.461 25.469 21.016 1 95.19 332 GLY B C 1
ATOM 7228 O O . GLY B 1 332 ? 11.047 24.531 21.562 1 95.19 332 GLY B O 1
ATOM 7229 N N . SER B 1 333 ? 10.031 25.344 19.828 1 96.94 333 SER B N 1
ATOM 7230 C CA . SER B 1 333 ? 9.875 24.078 19.125 1 96.94 333 SER B CA 1
ATOM 7231 C C . SER B 1 333 ? 11.188 23.625 18.484 1 96.94 333 SER B C 1
ATOM 7233 O O . SER B 1 333 ? 12.148 24.391 18.438 1 96.94 333 SER B O 1
ATOM 7235 N N . ALA B 1 334 ? 11.219 22.359 18.031 1 98.25 334 ALA B N 1
ATOM 7236 C CA . ALA B 1 334 ? 12.352 21.812 17.297 1 98.25 334 ALA B CA 1
ATOM 7237 C C . ALA B 1 334 ? 12.609 22.609 16.016 1 98.25 334 ALA B C 1
ATOM 7239 O O . ALA B 1 334 ? 13.766 22.906 15.695 1 98.25 334 ALA B O 1
ATOM 7240 N N . ASP B 1 335 ? 11.594 22.953 15.289 1 98.06 335 ASP B N 1
ATOM 7241 C CA . ASP B 1 335 ? 11.75 23.703 14.047 1 98.06 335 ASP B CA 1
ATOM 7242 C C . ASP B 1 335 ? 12.32 25.094 14.328 1 98.06 335 ASP B C 1
ATOM 7244 O O . ASP B 1 335 ? 13.188 25.578 13.594 1 98.06 335 ASP B O 1
ATOM 7248 N N . ALA B 1 336 ? 11.789 25.719 15.391 1 97.81 336 ALA B N 1
ATOM 7249 C CA . ALA B 1 336 ? 12.336 27.031 15.75 1 97.81 336 ALA B CA 1
ATOM 7250 C C . ALA B 1 336 ? 13.82 26.938 16.094 1 97.81 336 ALA B C 1
ATOM 7252 O O . ALA B 1 336 ? 14.602 27.812 15.734 1 97.81 336 ALA B O 1
ATOM 7253 N N . TRP B 1 337 ? 14.18 25.875 16.812 1 98.38 337 TRP B N 1
ATOM 7254 C CA . TRP B 1 337 ? 15.57 25.609 17.172 1 98.38 337 TRP B CA 1
ATOM 7255 C C . TRP B 1 337 ? 16.422 25.391 15.93 1 98.38 337 TRP B C 1
ATOM 7257 O O . TRP B 1 337 ? 17.469 26.016 15.758 1 98.38 337 TRP B O 1
ATOM 7267 N N . GLN B 1 338 ? 15.977 24.594 15.047 1 97.5 338 GLN B N 1
ATOM 7268 C CA . GLN B 1 338 ? 16.719 24.219 13.844 1 97.5 338 GLN B CA 1
ATOM 7269 C C . GLN B 1 338 ? 16.859 25.391 12.883 1 97.5 338 GLN B C 1
ATOM 7271 O O . GLN B 1 338 ? 17.906 25.562 12.258 1 97.5 338 GLN B O 1
ATOM 7276 N N . HIS B 1 339 ? 15.781 26.203 12.742 1 97.5 339 HIS B N 1
ATOM 7277 C CA . HIS B 1 339 ? 15.75 27.266 11.742 1 97.5 339 HIS B CA 1
ATOM 7278 C C . HIS B 1 339 ? 15.891 28.641 12.383 1 97.5 339 HIS B C 1
ATOM 7280 O O . HIS B 1 339 ? 15.477 29.641 11.797 1 97.5 339 HIS B O 1
ATOM 7286 N N . GLN B 1 340 ? 16.438 28.734 13.492 1 97.06 340 GLN B N 1
ATOM 7287 C CA . GLN B 1 340 ? 16.422 29.938 14.305 1 97.06 340 GLN B CA 1
ATOM 7288 C C . GLN B 1 340 ? 17.047 31.109 13.547 1 97.06 340 GLN B C 1
ATOM 7290 O O . GLN B 1 340 ? 16.641 32.281 13.734 1 97.06 340 GLN B O 1
ATOM 7295 N N . ASP B 1 341 ? 17.953 30.859 12.617 1 96.12 341 ASP B N 1
ATOM 7296 C CA . ASP B 1 341 ? 18.625 31.922 11.883 1 96.12 341 ASP B CA 1
ATOM 7297 C C . ASP B 1 341 ? 17.719 32.5 10.805 1 96.12 341 ASP B C 1
ATOM 7299 O O . ASP B 1 341 ? 18 33.562 10.25 1 96.12 341 ASP B O 1
ATOM 7303 N N . LEU B 1 342 ? 16.609 31.875 10.523 1 96.81 342 LEU B N 1
ATOM 7304 C CA . LEU B 1 342 ? 15.703 32.312 9.469 1 96.81 342 LEU B CA 1
ATOM 7305 C C . LEU B 1 342 ? 14.422 32.906 10.055 1 96.81 342 LEU B C 1
ATOM 7307 O O . LEU B 1 342 ? 13.547 33.344 9.312 1 96.81 342 LEU B O 1
ATOM 7311 N N . LEU B 1 343 ? 14.32 32.938 11.375 1 97.38 343 LEU B N 1
ATOM 7312 C CA . LEU B 1 343 ? 13.078 33.344 12.031 1 97.38 343 LEU B CA 1
ATOM 7313 C C . LEU B 1 343 ? 13.211 34.719 12.664 1 97.38 343 LEU B C 1
ATOM 7315 O O . LEU B 1 343 ? 14.312 35.156 12.992 1 97.38 343 LEU B O 1
ATOM 7319 N N . ALA B 1 344 ? 12.078 35.375 12.773 1 96.69 344 ALA B N 1
ATOM 7320 C CA . ALA B 1 344 ? 11.984 36.656 13.469 1 96.69 344 ALA B CA 1
ATOM 7321 C C . ALA B 1 344 ? 11.359 36.469 14.852 1 96.69 344 ALA B C 1
ATOM 7323 O O . ALA B 1 344 ? 10.148 36.625 15.016 1 96.69 344 ALA B O 1
ATOM 7324 N N . PHE B 1 345 ? 12.211 36.344 15.852 1 95.75 345 PHE B N 1
ATOM 7325 C CA . PHE B 1 345 ? 11.727 36.031 17.188 1 95.75 345 PHE B CA 1
ATOM 7326 C C . PHE B 1 345 ? 11.164 37.25 17.875 1 95.75 345 PHE B C 1
ATOM 7328 O O . PHE B 1 345 ? 10.492 37.156 18.906 1 95.75 345 PHE B O 1
ATOM 7335 N N . ASP B 1 346 ? 11.344 38.406 17.297 1 95.5 346 ASP B N 1
ATOM 7336 C CA . ASP B 1 346 ? 10.805 39.625 17.875 1 95.5 346 ASP B CA 1
ATOM 7337 C C . ASP B 1 346 ? 9.383 39.906 17.375 1 95.5 346 ASP B C 1
ATOM 7339 O O . ASP B 1 346 ? 8.75 40.875 17.781 1 95.5 346 ASP B O 1
ATOM 7343 N N . PHE B 1 347 ? 8.898 39.031 16.562 1 96.38 347 PHE B N 1
ATOM 7344 C CA . PHE B 1 347 ? 7.531 39.125 16.062 1 96.38 347 PHE B CA 1
ATOM 7345 C C . PHE B 1 347 ? 6.82 37.781 16.25 1 96.38 347 PHE B C 1
ATOM 7347 O O . PHE B 1 347 ? 7.469 36.75 16.438 1 96.38 347 PHE B O 1
ATOM 7354 N N . GLU B 1 348 ? 5.52 37.75 16.266 1 94.94 348 GLU B N 1
ATOM 7355 C CA . GLU B 1 348 ? 4.672 36.562 16.203 1 94.94 348 GLU B CA 1
ATOM 7356 C C . GLU B 1 348 ? 3.549 36.719 15.188 1 94.94 348 GLU B C 1
ATOM 7358 O O . GLU B 1 348 ? 3.125 37.844 14.898 1 94.94 348 GLU B O 1
ATOM 7363 N N . VAL B 1 349 ? 3.139 35.625 14.648 1 92.94 349 VAL B N 1
ATOM 7364 C CA . VAL B 1 349 ? 2.057 35.656 13.672 1 92.94 349 VAL B CA 1
ATOM 7365 C C . VAL B 1 349 ? 0.718 35.844 14.383 1 92.94 349 VAL B C 1
ATOM 7367 O O . VAL B 1 349 ? 0.506 35.281 15.461 1 92.94 349 VAL B O 1
ATOM 7370 N N . GLY B 1 350 ? -0.164 36.594 13.781 1 88.25 350 GLY B N 1
ATOM 7371 C CA . GLY B 1 350 ? -1.51 36.812 14.297 1 88.25 350 GLY B CA 1
ATOM 7372 C C . GLY B 1 350 ? -2.496 37.25 13.227 1 88.25 350 GLY B C 1
ATOM 7373 O O . GLY B 1 350 ? -2.312 36.938 12.047 1 88.25 350 GLY B O 1
ATOM 7374 N N . CYS B 1 351 ? -3.631 37.688 13.695 1 84.56 351 CYS B N 1
ATOM 7375 C CA . CYS B 1 351 ? -4.641 38.281 12.812 1 84.56 351 CYS B CA 1
ATOM 7376 C C . CYS B 1 351 ? -5.242 39.531 13.422 1 84.56 351 CYS B C 1
ATOM 7378 O O . CYS B 1 351 ? -5.418 39.594 14.641 1 84.56 351 CYS B O 1
ATOM 7380 N N . PRO B 1 352 ? -5.559 40.469 12.539 1 84.88 352 PRO B N 1
ATOM 7381 C CA . PRO B 1 352 ? -6.141 41.719 13.055 1 84.88 352 PRO B CA 1
ATOM 7382 C C . PRO B 1 352 ? -7.527 41.5 13.656 1 84.88 352 PRO B C 1
ATOM 7384 O O . PRO B 1 352 ? -8.117 40.438 13.508 1 84.88 352 PRO B O 1
ATOM 7387 N N . ALA B 1 353 ? -7.934 42.5 14.336 1 79.38 353 ALA B N 1
ATOM 7388 C CA . ALA B 1 353 ? -9.258 42.469 14.953 1 79.38 353 ALA B CA 1
ATOM 7389 C C . ALA B 1 353 ? -10.352 42.312 13.898 1 79.38 353 ALA B C 1
ATOM 7391 O O . ALA B 1 353 ? -10.242 42.844 12.789 1 79.38 353 ALA B O 1
ATOM 7392 N N . ASP B 1 354 ? -11.336 41.438 14.203 1 71.38 354 ASP B N 1
ATOM 7393 C CA . ASP B 1 354 ? -12.539 41.25 13.391 1 71.38 354 ASP B CA 1
ATOM 7394 C C . ASP B 1 354 ? -13.789 41.156 14.266 1 71.38 354 ASP B C 1
ATOM 7396 O O . ASP B 1 354 ? -13.695 41.25 15.492 1 71.38 354 ASP B O 1
ATOM 7400 N N . PRO B 1 355 ? -14.938 41.219 13.641 1 65 355 PRO B N 1
ATOM 7401 C CA . PRO B 1 355 ? -16.156 41.25 14.438 1 65 355 PRO B CA 1
ATOM 7402 C C . PRO B 1 355 ? -16.266 40.094 15.43 1 65 355 PRO B C 1
ATOM 7404 O O . PRO B 1 355 ? -16.938 40.219 16.453 1 65 355 PRO B O 1
ATOM 7407 N N . TRP B 1 356 ? -15.586 39.031 15.109 1 62.28 356 TRP B N 1
ATOM 7408 C CA . TRP B 1 356 ? -15.695 37.844 15.945 1 62.28 356 TRP B CA 1
ATOM 7409 C C . TRP B 1 356 ? -14.57 37.812 16.984 1 62.28 356 TRP B C 1
ATOM 7411 O O . TRP B 1 356 ? -14.711 37.156 18.031 1 62.28 356 TRP B O 1
ATOM 7421 N N . ASN B 1 357 ? -13.492 38.406 16.656 1 68.69 357 ASN B N 1
ATOM 7422 C CA . ASN B 1 357 ? -12.344 38.562 17.531 1 68.69 357 ASN B CA 1
ATOM 7423 C C . ASN B 1 357 ? -11.883 40.031 17.609 1 68.69 357 ASN B C 1
ATOM 7425 O O . ASN B 1 357 ? -10.945 40.406 16.922 1 68.69 357 ASN B O 1
ATOM 7429 N N . ARG B 1 358 ? -12.438 40.688 18.5 1 69.5 358 ARG B N 1
ATOM 7430 C CA . ARG B 1 358 ? -12.273 42.156 18.547 1 69.5 358 ARG B CA 1
ATOM 7431 C C . ARG B 1 358 ? -10.852 42.531 18.938 1 69.5 358 ARG B C 1
ATOM 7433 O O . ARG B 1 358 ? -10.391 43.625 18.641 1 69.5 358 ARG B O 1
ATOM 7440 N N . GLU B 1 359 ? -10.25 41.688 19.641 1 76 359 GLU B N 1
ATOM 7441 C CA . GLU B 1 359 ? -8.883 42 20.047 1 76 359 GLU B CA 1
ATOM 7442 C C . GLU B 1 359 ? -7.875 41.406 19.062 1 76 359 GLU B C 1
ATOM 7444 O O . GLU B 1 359 ? -6.672 41.656 19.188 1 76 359 GLU B O 1
ATOM 7449 N N . GLY B 1 360 ? -8.406 40.875 18.062 1 77.62 360 GLY B N 1
ATOM 7450 C CA . GLY B 1 360 ? -7.496 40.156 17.203 1 77.62 360 GLY B CA 1
ATOM 7451 C C . GLY B 1 360 ? -6.945 38.875 17.828 1 77.62 360 GLY B C 1
ATOM 7452 O O . GLY B 1 360 ? -7.473 38.406 18.844 1 77.62 360 GLY B O 1
ATOM 7453 N N . GLN B 1 361 ? -6.047 38.156 17.078 1 78.94 361 GLN B N 1
ATOM 7454 C CA . GLN B 1 361 ? -5.492 36.906 17.594 1 78.94 361 GLN B CA 1
ATOM 7455 C C . GLN B 1 361 ? -3.969 36.906 17.484 1 78.94 361 GLN B C 1
ATOM 7457 O O . GLN B 1 361 ? -3.396 37.594 16.641 1 78.94 361 GLN B O 1
ATOM 7462 N N . ARG B 1 362 ? -3.359 36.344 18.422 1 85.38 362 ARG B N 1
ATOM 7463 C CA . ARG B 1 362 ? -1.951 35.969 18.422 1 85.38 362 ARG B CA 1
ATOM 7464 C C . ARG B 1 362 ? -1.798 34.438 18.406 1 85.38 362 ARG B C 1
ATOM 7466 O O . ARG B 1 362 ? -2.467 33.719 19.156 1 85.38 362 ARG B O 1
ATOM 7473 N N . TRP B 1 363 ? -1.001 34 17.547 1 82.69 363 TRP B N 1
ATOM 7474 C CA . TRP B 1 363 ? -0.948 32.531 17.359 1 82.69 363 TRP B CA 1
ATOM 7475 C C . TRP B 1 363 ? 0.316 31.953 17.984 1 82.69 363 TRP B C 1
ATOM 7477 O O . TRP B 1 363 ? 0.556 30.75 17.906 1 82.69 363 TRP B O 1
ATOM 7487 N N . SER B 1 364 ? 1.192 32.75 18.547 1 85.44 364 SER B N 1
ATOM 7488 C CA . SER B 1 364 ? 2.43 32.344 19.203 1 85.44 364 SER B CA 1
ATOM 7489 C C . SER B 1 364 ? 3.334 31.578 18.234 1 85.44 364 SER B C 1
ATOM 7491 O O . SER B 1 364 ? 3.936 30.562 18.609 1 85.44 364 SER B O 1
ATOM 7493 N N . LEU B 1 365 ? 3.416 31.938 17.016 1 92.94 365 LEU B N 1
ATOM 7494 C CA . LEU B 1 365 ? 4.27 31.375 15.984 1 92.94 365 LEU B CA 1
ATOM 7495 C C . LEU B 1 365 ? 5.293 32.406 15.5 1 92.94 365 LEU B C 1
ATOM 7497 O O . LEU B 1 365 ? 4.922 33.469 15.039 1 92.94 365 LEU B O 1
ATOM 7501 N N . PRO B 1 366 ? 6.539 32.062 15.695 1 95.88 366 PRO B N 1
ATOM 7502 C CA . PRO B 1 366 ? 7.508 32.938 15.078 1 95.88 366 PRO B CA 1
ATOM 7503 C C . PRO B 1 366 ? 7.488 32.875 13.547 1 95.88 366 PRO B C 1
ATOM 7505 O O . PRO B 1 366 ? 7.504 31.781 12.984 1 95.88 366 PRO B O 1
ATOM 7508 N N . PRO B 1 367 ? 7.441 33.969 12.898 1 96.5 367 PRO B N 1
ATOM 7509 C CA . PRO B 1 367 ? 7.395 33.938 11.438 1 96.5 367 PRO B CA 1
ATOM 7510 C C . PRO B 1 367 ? 8.773 33.75 10.812 1 96.5 367 PRO B C 1
ATOM 7512 O O . PRO B 1 367 ? 9.773 34.25 11.359 1 96.5 367 PRO B O 1
ATOM 7515 N N . PHE B 1 368 ? 8.852 33.125 9.695 1 96.56 368 PHE B N 1
ATOM 7516 C CA . PHE B 1 368 ? 10.047 33.125 8.867 1 96.56 368 PHE B CA 1
ATOM 7517 C C . PHE B 1 368 ? 10.266 34.531 8.281 1 96.56 368 PHE B C 1
ATOM 7519 O O . PHE B 1 368 ? 9.32 35.188 7.844 1 96.56 368 PHE B O 1
ATOM 7526 N N . ASP B 1 369 ? 11.445 34.969 8.336 1 95.69 369 ASP B N 1
ATOM 7527 C CA . ASP B 1 369 ? 11.836 36.156 7.574 1 95.69 369 ASP B CA 1
ATOM 7528 C C . ASP B 1 369 ? 11.828 35.875 6.074 1 95.69 369 ASP B C 1
ATOM 7530 O O . ASP B 1 369 ? 12.586 35.031 5.594 1 95.69 369 ASP B O 1
ATOM 7534 N N . PRO B 1 370 ? 10.945 36.562 5.316 1 94.69 370 PRO B N 1
ATOM 7535 C CA . PRO B 1 370 ? 10.82 36.25 3.895 1 94.69 370 PRO B CA 1
ATOM 7536 C C . PRO B 1 370 ? 12.133 36.406 3.133 1 94.69 370 PRO B C 1
ATOM 7538 O O . PRO B 1 370 ? 12.406 35.656 2.191 1 94.69 370 PRO B O 1
ATOM 7541 N N . HIS B 1 371 ? 12.969 37.344 3.496 1 93.31 371 HIS B N 1
ATOM 7542 C CA . HIS B 1 371 ? 14.242 37.562 2.834 1 93.31 371 HIS B CA 1
ATOM 7543 C C . HIS B 1 371 ? 15.25 36.469 3.184 1 93.31 371 HIS B C 1
ATOM 7545 O O . HIS B 1 371 ? 15.953 35.969 2.309 1 93.31 371 HIS B O 1
ATOM 7551 N N . ALA B 1 372 ? 15.289 36.156 4.453 1 93.5 372 ALA B N 1
ATOM 7552 C CA . ALA B 1 372 ? 16.172 35.062 4.875 1 93.5 372 ALA B CA 1
ATOM 7553 C C . ALA B 1 372 ? 15.742 33.719 4.25 1 93.5 372 ALA B C 1
ATOM 7555 O O . ALA B 1 372 ? 16.594 32.906 3.877 1 93.5 372 ALA B O 1
ATOM 7556 N N . LEU B 1 373 ? 14.438 33.531 4.18 1 94.62 373 LEU B N 1
ATOM 7557 C CA . LEU B 1 373 ? 13.898 32.312 3.566 1 94.62 373 LEU B CA 1
ATOM 7558 C C . LEU B 1 373 ? 14.312 32.219 2.1 1 94.62 373 LEU B C 1
ATOM 7560 O O . LEU B 1 373 ? 14.711 31.156 1.629 1 94.62 373 LEU B O 1
ATOM 7564 N N . THR B 1 374 ? 14.242 33.312 1.378 1 93.62 374 THR B N 1
ATOM 7565 C CA . THR B 1 374 ? 14.641 33.375 -0.024 1 93.62 374 THR B CA 1
ATOM 7566 C C . THR B 1 374 ? 16.125 33.094 -0.177 1 93.62 374 THR B C 1
ATOM 7568 O O . THR B 1 374 ? 16.531 32.312 -1.044 1 93.62 374 THR B O 1
ATOM 7571 N N . ALA B 1 375 ? 16.891 33.688 0.723 1 91.81 375 ALA B N 1
ATOM 7572 C CA . ALA B 1 375 ? 18.328 33.531 0.682 1 91.81 375 ALA B CA 1
ATOM 7573 C C . ALA B 1 375 ? 18.719 32.062 0.952 1 91.81 375 ALA B C 1
ATOM 7575 O O . ALA B 1 375 ? 19.719 31.578 0.427 1 91.81 375 ALA B O 1
ATOM 7576 N N . ALA B 1 376 ? 17.875 31.406 1.68 1 93.31 376 ALA B N 1
ATOM 7577 C CA . ALA B 1 376 ? 18.125 30.016 2.029 1 93.31 376 ALA B CA 1
ATOM 7578 C C . ALA B 1 376 ? 17.562 29.062 0.979 1 93.31 376 ALA B C 1
ATOM 7580 O O . ALA B 1 376 ? 17.531 27.844 1.177 1 93.31 376 ALA B O 1
ATOM 7581 N N . GLY B 1 377 ? 17.047 29.625 -0.173 1 94.31 377 GLY B N 1
ATOM 7582 C CA . GLY B 1 377 ? 16.5 28.797 -1.235 1 94.31 377 GLY B CA 1
ATOM 7583 C C . GLY B 1 377 ? 15.219 28.078 -0.834 1 94.31 377 GLY B C 1
ATOM 7584 O O . GLY B 1 377 ? 14.938 26.984 -1.322 1 94.31 377 GLY B O 1
ATOM 7585 N N . PHE B 1 378 ? 14.57 28.547 0.219 1 96.56 378 PHE B N 1
ATOM 7586 C CA . PHE B 1 378 ? 13.289 28.031 0.69 1 96.56 378 PHE B CA 1
ATOM 7587 C C . PHE B 1 378 ? 13.445 26.641 1.281 1 96.56 378 PHE B C 1
ATOM 7589 O O . PHE B 1 378 ? 12.5 25.844 1.291 1 96.56 378 PHE B O 1
ATOM 7596 N N . ALA B 1 379 ? 14.586 26.297 1.794 1 96.12 379 ALA B N 1
ATOM 7597 C CA . ALA B 1 379 ? 14.961 24.953 2.227 1 96.12 379 ALA B CA 1
ATOM 7598 C C . ALA B 1 379 ? 13.969 24.406 3.244 1 96.12 379 ALA B C 1
ATOM 7600 O O . ALA B 1 379 ? 13.516 23.266 3.129 1 96.12 379 ALA B O 1
ATOM 7601 N N . PRO B 1 380 ? 13.523 25.234 4.281 1 96.5 380 PRO B N 1
ATOM 7602 C CA . PRO B 1 380 ? 12.578 24.688 5.25 1 96.5 380 PRO B CA 1
ATOM 7603 C C . PRO B 1 380 ? 11.242 24.297 4.621 1 96.5 380 PRO B C 1
ATOM 7605 O O . PRO B 1 380 ? 10.648 23.281 4.992 1 96.5 380 PRO B O 1
ATOM 7608 N N . PHE B 1 381 ? 10.805 25.141 3.646 1 97.25 381 PHE B N 1
ATOM 7609 C CA . PHE B 1 381 ? 9.523 24.891 2.994 1 97.25 381 PHE B CA 1
ATOM 7610 C C . PHE B 1 381 ? 9.617 23.688 2.062 1 97.25 381 PHE B C 1
ATOM 7612 O O . PHE B 1 381 ? 8.711 22.844 2.023 1 97.25 381 PHE B O 1
ATOM 7619 N N . VAL B 1 382 ? 10.727 23.547 1.322 1 98.06 382 VAL B N 1
ATOM 7620 C CA . VAL B 1 382 ? 10.984 22.391 0.46 1 98.06 382 VAL B CA 1
ATOM 7621 C C . VAL B 1 382 ? 10.977 21.109 1.292 1 98.06 382 VAL B C 1
ATOM 7623 O O . VAL B 1 382 ? 10.32 20.141 0.937 1 98.06 382 VAL B O 1
ATOM 7626 N N . ALA B 1 383 ? 11.672 21.141 2.428 1 97.19 383 ALA B N 1
ATOM 7627 C CA . ALA B 1 383 ? 11.781 19.984 3.297 1 97.19 383 ALA B CA 1
ATOM 7628 C C . ALA B 1 383 ? 10.406 19.578 3.836 1 97.19 383 ALA B C 1
ATOM 7630 O O . ALA B 1 383 ? 10.078 18.391 3.879 1 97.19 383 ALA B O 1
ATOM 7631 N N . LEU B 1 384 ? 9.633 20.562 4.211 1 97.56 384 LEU B N 1
ATOM 7632 C CA . LEU B 1 384 ? 8.297 20.328 4.746 1 97.56 384 LEU B CA 1
ATOM 7633 C C . LEU B 1 384 ? 7.414 19.625 3.711 1 97.56 384 LEU B C 1
ATOM 7635 O O . LEU B 1 384 ? 6.82 18.594 3.992 1 97.56 384 LEU B O 1
ATOM 7639 N N . VAL B 1 385 ? 7.387 20.188 2.506 1 98.19 385 VAL B N 1
ATOM 7640 C CA . VAL B 1 385 ? 6.496 19.672 1.471 1 98.19 385 VAL B CA 1
ATOM 7641 C C . VAL B 1 385 ? 6.953 18.281 1.031 1 98.19 385 VAL B C 1
ATOM 7643 O O . VAL B 1 385 ? 6.137 17.375 0.891 1 98.19 385 VAL B O 1
ATOM 7646 N N . ARG B 1 386 ? 8.258 18.125 0.882 1 97.19 386 ARG B N 1
ATOM 7647 C CA . ARG B 1 386 ? 8.82 16.828 0.495 1 97.19 386 ARG B CA 1
ATOM 7648 C C . ARG B 1 386 ? 8.5 15.758 1.532 1 97.19 386 ARG B C 1
ATOM 7650 O O . ARG B 1 386 ? 8.102 14.648 1.182 1 97.19 386 ARG B O 1
ATOM 7657 N N . ALA B 1 387 ? 8.672 16.078 2.777 1 97.44 387 ALA B N 1
ATOM 7658 C CA . ALA B 1 387 ? 8.406 15.133 3.852 1 97.44 387 ALA B CA 1
ATOM 7659 C C . ALA B 1 387 ? 6.918 14.781 3.904 1 97.44 387 ALA B C 1
ATOM 7661 O O . ALA B 1 387 ? 6.562 13.609 4.07 1 97.44 387 ALA B O 1
ATOM 7662 N N . SER B 1 388 ? 6.074 15.766 3.717 1 98 388 SER B N 1
ATOM 7663 C CA . SER B 1 388 ? 4.633 15.562 3.809 1 98 388 SER B CA 1
ATOM 7664 C C . SER B 1 388 ? 4.121 14.703 2.656 1 98 388 SER B C 1
ATOM 7666 O O . SER B 1 388 ? 3.156 13.953 2.818 1 98 388 SER B O 1
ATOM 7668 N N . LEU B 1 389 ? 4.801 14.82 1.479 1 98.25 389 LEU B N 1
ATOM 7669 C CA . LEU B 1 389 ? 4.293 14.156 0.282 1 98.25 389 LEU B CA 1
ATOM 7670 C C . LEU B 1 389 ? 5.105 12.906 -0.03 1 98.25 389 LEU B C 1
ATOM 7672 O O . LEU B 1 389 ? 5.027 12.367 -1.138 1 98.25 389 LEU B O 1
ATOM 7676 N N . ARG B 1 390 ? 5.871 12.469 0.994 1 96.69 390 ARG B N 1
ATOM 7677 C CA . ARG B 1 390 ? 6.664 11.258 0.776 1 96.69 390 ARG B CA 1
ATOM 7678 C C . ARG B 1 390 ? 5.773 10.07 0.443 1 96.69 390 ARG B C 1
ATOM 7680 O O . ARG B 1 390 ? 6.133 9.234 -0.387 1 96.69 390 ARG B O 1
ATOM 7687 N N . HIS B 1 391 ? 4.633 10 1.124 1 97.56 391 HIS B N 1
ATOM 7688 C CA . HIS B 1 391 ? 3.723 8.883 0.913 1 97.56 391 HIS B CA 1
ATOM 7689 C C . HIS B 1 391 ? 2.32 9.367 0.564 1 97.56 391 HIS B C 1
ATOM 7691 O O . HIS B 1 391 ? 1.603 8.719 -0.198 1 97.56 391 HIS B O 1
ATOM 7697 N N . ALA B 1 392 ? 1.935 10.531 1.096 1 98.5 392 ALA B N 1
ATOM 7698 C CA . ALA B 1 392 ? 0.578 11.047 0.926 1 98.5 392 ALA B CA 1
ATOM 7699 C C . ALA B 1 392 ? 0.344 11.508 -0.508 1 98.5 392 ALA B C 1
ATOM 7701 O O . ALA B 1 392 ? 1.256 12.031 -1.155 1 98.5 392 ALA B O 1
ATOM 7702 N N . GLY B 1 393 ? -0.895 11.398 -0.983 1 98.38 393 GLY B N 1
ATOM 7703 C CA . GLY B 1 393 ? -1.231 11.789 -2.344 1 98.38 393 GLY B CA 1
ATOM 7704 C C . GLY B 1 393 ? -1.83 13.18 -2.436 1 98.38 393 GLY B C 1
ATOM 7705 O O . GLY B 1 393 ? -2.158 13.648 -3.527 1 98.38 393 GLY B O 1
ATOM 7706 N N . ALA B 1 394 ? -1.963 13.805 -1.281 1 98.75 394 ALA B N 1
ATOM 7707 C CA . ALA B 1 394 ? -2.502 15.164 -1.24 1 98.75 394 ALA B CA 1
ATOM 7708 C C . ALA B 1 394 ? -2.07 15.891 0.032 1 98.75 394 ALA B C 1
ATOM 7710 O O . ALA B 1 394 ? -1.654 15.25 1.004 1 98.75 394 ALA B O 1
ATOM 7711 N N . LEU B 1 395 ? -2.166 17.188 -0.027 1 98.5 395 LEU B N 1
ATOM 7712 C CA . LEU B 1 395 ? -1.744 18.031 1.092 1 98.5 395 LEU B CA 1
ATOM 7713 C C . LEU B 1 395 ? -2.68 19.219 1.264 1 98.5 395 LEU B C 1
ATOM 7715 O O . LEU B 1 395 ? -3.014 19.891 0.29 1 98.5 395 LEU B O 1
ATOM 7719 N N . ARG B 1 396 ? -3.119 19.359 2.426 1 98.12 396 ARG B N 1
ATOM 7720 C CA . ARG B 1 396 ? -3.895 20.547 2.766 1 98.12 396 ARG B CA 1
ATOM 7721 C C . ARG B 1 396 ? -3.043 21.547 3.533 1 98.12 396 ARG B C 1
ATOM 7723 O O . ARG B 1 396 ? -2.434 21.219 4.547 1 98.12 396 ARG B O 1
ATOM 7730 N N . LEU B 1 397 ? -3.029 22.703 3.037 1 95.94 397 LEU B N 1
ATOM 7731 C CA . LEU B 1 397 ? -2.357 23.797 3.734 1 95.94 397 LEU B CA 1
ATOM 7732 C C . LEU B 1 397 ? -3.355 24.641 4.523 1 95.94 397 LEU B C 1
ATOM 7734 O O . LEU B 1 397 ? -4.191 25.328 3.936 1 95.94 397 LEU B O 1
ATOM 7738 N N . ASP B 1 398 ? -3.154 24.5 5.766 1 89.06 398 ASP B N 1
ATOM 7739 C CA . ASP B 1 398 ? -3.969 25.344 6.633 1 89.06 398 ASP B CA 1
ATOM 7740 C C . ASP B 1 398 ? -3.621 26.812 6.445 1 89.06 398 ASP B C 1
ATOM 7742 O O . ASP B 1 398 ? -2.463 27.172 6.207 1 89.06 398 ASP B O 1
ATOM 7746 N N . HIS B 1 399 ? -4.527 27.719 6.414 1 87.75 399 HIS B N 1
ATOM 7747 C CA . HIS B 1 399 ? -4.312 29.156 6.238 1 87.75 399 HIS B CA 1
ATOM 7748 C C . HIS B 1 399 ? -3.377 29.438 5.066 1 87.75 399 HIS B C 1
ATOM 7750 O O . HIS B 1 399 ? -2.295 30 5.25 1 87.75 399 HIS B O 1
ATOM 7756 N N . VAL B 1 400 ? -3.857 29.172 3.91 1 91.94 400 VAL B N 1
ATOM 7757 C CA . VAL B 1 400 ? -3.033 29.188 2.705 1 91.94 400 VAL B CA 1
ATOM 7758 C C . VAL B 1 400 ? -2.512 30.594 2.445 1 91.94 400 VAL B C 1
ATOM 7760 O O . VAL B 1 400 ? -1.477 30.766 1.797 1 91.94 400 VAL B O 1
ATOM 7763 N N . MET B 1 401 ? -3.104 31.594 3.033 1 90.56 401 MET B N 1
ATOM 7764 C CA . MET B 1 401 ? -2.709 32.969 2.842 1 90.56 401 MET B CA 1
ATOM 7765 C C . MET B 1 401 ? -1.288 33.219 3.346 1 90.56 401 MET B C 1
ATOM 7767 O O . MET B 1 401 ? -0.647 34.188 2.967 1 90.56 401 MET B O 1
ATOM 7771 N N . GLN B 1 402 ? -0.86 32.281 4.129 1 91.75 402 GLN B N 1
ATOM 7772 C CA . GLN B 1 402 ? 0.495 32.438 4.652 1 91.75 402 GLN B CA 1
ATOM 7773 C C . GLN B 1 402 ? 1.522 32.469 3.525 1 91.75 402 GLN B C 1
ATOM 7775 O O . GLN B 1 402 ? 2.629 32.969 3.701 1 91.75 402 GLN B O 1
ATOM 7780 N N . LEU B 1 403 ? 1.128 31.938 2.395 1 95.31 403 LEU B N 1
ATOM 7781 C CA . LEU B 1 403 ? 2.039 31.938 1.256 1 95.31 403 LEU B CA 1
ATOM 7782 C C . LEU B 1 403 ? 2.143 33.312 0.642 1 95.31 403 LEU B C 1
ATOM 7784 O O . LEU B 1 403 ? 3.113 33.625 -0.055 1 95.31 403 LEU B O 1
ATOM 7788 N N . TRP B 1 404 ? 1.142 34.188 0.883 1 94.75 404 TRP B N 1
ATOM 7789 C CA . TRP B 1 404 ? 1.099 35.531 0.32 1 94.75 404 TRP B CA 1
ATOM 7790 C C . TRP B 1 404 ? 1.58 36.562 1.335 1 94.75 404 TRP B C 1
ATOM 7792 O O . TRP B 1 404 ? 2.379 37.438 1.005 1 94.75 404 TRP B O 1
ATOM 7802 N N . GLN B 1 405 ? 1.021 36.469 2.461 1 93.31 405 GLN B N 1
ATOM 7803 C CA . GLN B 1 405 ? 1.37 37.438 3.506 1 93.31 405 GLN B CA 1
ATOM 7804 C C . GLN B 1 405 ? 0.968 36.906 4.883 1 93.31 405 GLN B C 1
ATOM 7806 O O . GLN B 1 405 ? 0.097 36.062 4.996 1 93.31 405 GLN B O 1
ATOM 7811 N N . LEU B 1 406 ? 1.611 37.406 5.863 1 93.88 406 LEU B N 1
ATOM 7812 C CA . LEU B 1 406 ? 1.278 37.156 7.262 1 93.88 406 LEU B CA 1
ATOM 7813 C C . LEU B 1 406 ? 1.228 38.438 8.062 1 93.88 406 LEU B C 1
ATOM 7815 O O . LEU B 1 406 ? 1.911 39.406 7.727 1 93.88 406 LEU B O 1
ATOM 7819 N N . PHE B 1 407 ? 0.333 38.438 9.023 1 92.56 407 PHE B N 1
ATOM 7820 C CA . PHE B 1 407 ? 0.251 39.562 9.945 1 92.56 407 PHE B CA 1
ATOM 7821 C C . PHE B 1 407 ? 1.235 39.375 11.094 1 92.56 407 PHE B C 1
ATOM 7823 O O . PHE B 1 407 ? 1.11 38.438 11.891 1 92.56 407 PHE B O 1
ATOM 7830 N N . TRP B 1 408 ? 2.227 40.25 11.078 1 95.56 408 TRP B N 1
ATOM 7831 C CA . TRP B 1 408 ? 3.271 40.219 12.102 1 95.56 408 TRP B CA 1
ATOM 7832 C C . TRP B 1 408 ? 2.943 41.125 13.266 1 95.56 408 TRP B C 1
ATOM 7834 O O . TRP B 1 408 ? 2.758 42.344 13.078 1 95.56 408 TRP B O 1
ATOM 7844 N N . VAL B 1 409 ? 2.918 40.562 14.438 1 95.06 409 VAL B N 1
ATOM 7845 C CA . VAL B 1 409 ? 2.693 41.312 15.664 1 95.06 409 VAL B CA 1
ATOM 7846 C C . VAL B 1 409 ? 3.984 41.406 16.469 1 95.06 409 VAL B C 1
ATOM 7848 O O . VAL B 1 409 ? 4.59 40.375 16.766 1 95.06 409 VAL B O 1
ATOM 7851 N N . PRO B 1 410 ? 4.438 42.594 16.797 1 94.94 410 PRO B N 1
ATOM 7852 C CA . PRO B 1 410 ? 5.633 42.656 17.641 1 94.94 410 PRO B CA 1
ATOM 7853 C C . PRO B 1 410 ? 5.445 41.969 18.984 1 94.94 410 PRO B C 1
ATOM 7855 O O . PRO B 1 410 ? 4.418 42.156 19.641 1 94.94 410 PRO B O 1
ATOM 7858 N N . VAL B 1 411 ? 6.461 41.156 19.328 1 93.94 411 VAL B N 1
ATOM 7859 C CA . VAL B 1 411 ? 6.41 40.5 20.625 1 93.94 411 VAL B CA 1
ATOM 7860 C C . VAL B 1 411 ? 6.406 41.531 21.734 1 93.94 411 VAL B C 1
ATOM 7862 O O . VAL B 1 411 ? 7.207 42.469 21.719 1 93.94 411 VAL B O 1
ATOM 7865 N N . GLY B 1 412 ? 5.516 41.406 22.688 1 88.38 412 GLY B N 1
ATOM 7866 C CA . GLY B 1 412 ? 5.391 42.375 23.766 1 88.38 412 GLY B CA 1
ATOM 7867 C C . GLY B 1 412 ? 4.5 43.562 23.422 1 88.38 412 GLY B C 1
ATOM 7868 O O . GLY B 1 412 ? 4.156 44.375 24.281 1 88.38 412 GLY B O 1
ATOM 7869 N N . GLY B 1 413 ? 4.105 43.719 22.125 1 88.56 413 GLY B N 1
ATOM 7870 C CA . GLY B 1 413 ? 3.203 44.75 21.688 1 88.56 413 GLY B CA 1
ATOM 7871 C C . GLY B 1 413 ? 1.758 44.312 21.594 1 88.56 413 GLY B C 1
ATOM 7872 O O . GLY B 1 413 ? 1.4 43.25 22.109 1 88.56 413 GLY B O 1
ATOM 7873 N N . SER B 1 414 ? 0.918 45.188 21.062 1 89.06 414 SER B N 1
ATOM 7874 C CA . SER B 1 414 ? -0.489 44.844 20.859 1 89.06 414 SER B CA 1
ATOM 7875 C C . SER B 1 414 ? -0.742 44.406 19.422 1 89.06 414 SER B C 1
ATOM 7877 O O . SER B 1 414 ? 0.05 44.688 18.531 1 89.06 414 SER B O 1
ATOM 7879 N N . VAL B 1 415 ? -1.789 43.625 19.25 1 90.25 415 VAL B N 1
ATOM 7880 C CA . VAL B 1 415 ? -2.168 43.156 17.922 1 90.25 415 VAL B CA 1
ATOM 7881 C C . VAL B 1 415 ? -2.381 44.344 17 1 90.25 415 VAL B C 1
ATOM 7883 O O . VAL B 1 415 ? -2.08 44.281 15.805 1 90.25 415 VAL B O 1
ATOM 7886 N N . ALA B 1 416 ? -2.768 45.438 17.578 1 86.56 416 ALA B N 1
ATOM 7887 C CA . ALA B 1 416 ? -3.041 46.656 16.812 1 86.56 416 ALA B CA 1
ATOM 7888 C C . ALA B 1 416 ? -1.759 47.219 16.203 1 86.56 416 ALA B C 1
ATOM 7890 O O . ALA B 1 416 ? -1.806 47.969 15.234 1 86.56 416 ALA B O 1
ATOM 7891 N N . ASP B 1 417 ? -0.674 46.844 16.75 1 90.81 417 ASP B N 1
ATOM 7892 C CA . ASP B 1 417 ? 0.617 47.344 16.281 1 90.81 417 ASP B CA 1
ATOM 7893 C C . ASP B 1 417 ? 1.155 46.469 15.141 1 90.81 417 ASP B C 1
ATOM 7895 O O . ASP B 1 417 ? 2.234 46.75 14.609 1 90.81 417 ASP B O 1
ATOM 7899 N N . GLY B 1 418 ? 0.402 45.5 14.758 1 93.38 418 GLY B N 1
ATOM 7900 C CA . GLY B 1 418 ? 0.905 44.562 13.789 1 93.38 418 GLY B CA 1
ATOM 7901 C C . GLY B 1 418 ? 0.907 45.094 12.367 1 93.38 418 GLY B C 1
ATOM 7902 O O . GLY B 1 418 ? 0.396 46.188 12.109 1 93.38 418 GLY B O 1
ATOM 7903 N N . ALA B 1 419 ? 1.595 44.406 11.469 1 93.12 419 ALA B N 1
ATOM 7904 C CA . ALA B 1 419 ? 1.69 44.75 10.055 1 93.12 419 ALA B CA 1
ATOM 7905 C C . ALA B 1 419 ? 1.699 43.5 9.188 1 93.12 419 ALA B C 1
ATOM 7907 O O . ALA B 1 419 ? 2.223 42.469 9.594 1 93.12 419 ALA B O 1
ATOM 7908 N N . TYR B 1 420 ? 1.088 43.656 8.016 1 93.25 420 TYR B N 1
ATOM 7909 C CA . TYR B 1 420 ? 1.203 42.594 7.039 1 93.25 420 TYR B CA 1
ATOM 7910 C C . TYR B 1 420 ? 2.57 42.594 6.367 1 93.25 420 TYR B C 1
ATOM 7912 O O . TYR B 1 420 ? 3.07 43.656 5.984 1 93.25 420 TYR B O 1
ATOM 7920 N N . VAL B 1 421 ? 3.172 41.469 6.367 1 95.06 421 VAL B N 1
ATOM 7921 C CA . VAL B 1 421 ? 4.434 41.25 5.664 1 95.06 421 VAL B CA 1
ATOM 7922 C C . VAL B 1 421 ? 4.211 40.281 4.496 1 95.06 421 VAL B C 1
ATOM 7924 O O . VAL B 1 421 ? 3.615 39.219 4.664 1 95.06 421 VAL B O 1
ATOM 7927 N N . ARG B 1 422 ? 4.668 40.688 3.332 1 94.25 422 ARG B N 1
ATOM 7928 C CA . ARG B 1 422 ? 4.504 39.875 2.135 1 94.25 422 ARG B CA 1
ATOM 7929 C C . ARG B 1 422 ? 5.551 38.75 2.078 1 94.25 422 ARG B C 1
ATOM 7931 O O . ARG B 1 422 ? 6.695 38.969 2.484 1 94.25 422 ARG B O 1
ATOM 7938 N N . TYR B 1 423 ? 5.145 37.688 1.547 1 94.88 423 TYR B N 1
ATOM 7939 C CA . TYR B 1 423 ? 6.031 36.562 1.307 1 94.88 423 TYR B CA 1
ATOM 7940 C C . TYR B 1 423 ? 6.23 36.344 -0.186 1 94.88 423 TYR B C 1
ATOM 7942 O O . TYR B 1 423 ? 5.453 36.812 -1.006 1 94.88 423 TYR B O 1
ATOM 7950 N N . PRO B 1 424 ? 7.324 35.688 -0.48 1 94 424 PRO B N 1
ATOM 7951 C CA . PRO B 1 424 ? 7.59 35.406 -1.896 1 94 424 PRO B CA 1
ATOM 7952 C C . PRO B 1 424 ? 6.68 34.344 -2.479 1 94 424 PRO B C 1
ATOM 7954 O O . PRO B 1 424 ? 7.133 33.219 -2.754 1 94 424 PRO B O 1
ATOM 7957 N N . VAL B 1 425 ? 5.445 34.688 -2.756 1 95.81 425 VAL B N 1
ATOM 7958 C CA . VAL B 1 425 ? 4.359 33.781 -3.07 1 95.81 425 VAL B CA 1
ATOM 7959 C C . VAL B 1 425 ? 4.672 33.031 -4.371 1 95.81 425 VAL B C 1
ATOM 7961 O O . VAL B 1 425 ? 4.41 31.844 -4.492 1 95.81 425 VAL B O 1
ATOM 7964 N N . ASP B 1 426 ? 5.223 33.719 -5.379 1 95.88 426 ASP B N 1
ATOM 7965 C CA . ASP B 1 426 ? 5.496 33.062 -6.656 1 95.88 426 ASP B CA 1
ATOM 7966 C C . ASP B 1 426 ? 6.484 31.906 -6.48 1 95.88 426 ASP B C 1
ATOM 7968 O O . ASP B 1 426 ? 6.289 30.812 -7.031 1 95.88 426 ASP B O 1
ATOM 7972 N N . GLU B 1 427 ? 7.516 32.188 -5.711 1 96.88 427 GLU B N 1
ATOM 7973 C CA . GLU B 1 427 ? 8.531 31.188 -5.453 1 96.88 427 GLU B CA 1
ATOM 7974 C C . GLU B 1 427 ? 7.973 30.047 -4.605 1 96.88 427 GLU B C 1
ATOM 7976 O O . GLU B 1 427 ? 8.242 28.875 -4.879 1 96.88 427 GLU B O 1
ATOM 7981 N N . LEU B 1 428 ? 7.191 30.391 -3.629 1 97.62 428 LEU B N 1
ATOM 7982 C CA . LEU B 1 428 ? 6.621 29.375 -2.756 1 97.62 428 LEU B CA 1
ATOM 7983 C C . LEU B 1 428 ? 5.648 28.484 -3.525 1 97.62 428 LEU B C 1
ATOM 7985 O O . LEU B 1 428 ? 5.641 27.266 -3.344 1 97.62 428 LEU B O 1
ATOM 7989 N N . LEU B 1 429 ? 4.863 29.078 -4.402 1 98.19 429 LEU B N 1
ATOM 7990 C CA . LEU B 1 429 ? 3.949 28.297 -5.227 1 98.19 429 LEU B CA 1
ATOM 7991 C C . LEU B 1 429 ? 4.715 27.422 -6.219 1 98.19 429 LEU B C 1
ATOM 7993 O O . LEU B 1 429 ? 4.277 26.312 -6.551 1 98.19 429 LEU B O 1
ATOM 7997 N N . ALA B 1 430 ? 5.852 27.922 -6.723 1 98.38 430 ALA B N 1
ATOM 7998 C CA . ALA B 1 430 ? 6.703 27.109 -7.594 1 98.38 430 ALA B CA 1
ATOM 7999 C C . ALA B 1 430 ? 7.227 25.875 -6.867 1 98.38 430 ALA B C 1
ATOM 8001 O O . ALA B 1 430 ? 7.203 24.766 -7.41 1 98.38 430 ALA B O 1
ATOM 8002 N N . VAL B 1 431 ? 7.66 26.062 -5.621 1 98.19 431 VAL B N 1
ATOM 8003 C CA . VAL B 1 431 ? 8.133 24.953 -4.801 1 98.19 431 VAL B CA 1
ATOM 8004 C C . VAL B 1 431 ? 7.016 23.922 -4.633 1 98.19 431 VAL B C 1
ATOM 8006 O O . VAL B 1 431 ? 7.238 22.719 -4.797 1 98.19 431 VAL B O 1
ATOM 8009 N N . LEU B 1 432 ? 5.82 24.422 -4.379 1 98.31 432 LEU B N 1
ATOM 8010 C CA . LEU B 1 432 ? 4.664 23.547 -4.203 1 98.31 432 LEU B CA 1
ATOM 8011 C C . LEU B 1 432 ? 4.398 22.734 -5.469 1 98.31 432 LEU B C 1
ATOM 8013 O O . LEU B 1 432 ? 4.18 21.516 -5.402 1 98.31 432 LEU B O 1
ATOM 8017 N N . ARG B 1 433 ? 4.492 23.375 -6.594 1 98.56 433 ARG B N 1
ATOM 8018 C CA . ARG B 1 433 ? 4.223 22.703 -7.859 1 98.56 433 ARG B CA 1
ATOM 8019 C C . ARG B 1 433 ? 5.316 21.688 -8.188 1 98.56 433 ARG B C 1
ATOM 8021 O O . ARG B 1 433 ? 5.031 20.594 -8.672 1 98.56 433 ARG B O 1
ATOM 8028 N N . ILE B 1 434 ? 6.594 22.016 -7.898 1 98.5 434 ILE B N 1
ATOM 8029 C CA . ILE B 1 434 ? 7.699 21.109 -8.148 1 98.5 434 ILE B CA 1
ATOM 8030 C C . ILE B 1 434 ? 7.516 19.828 -7.32 1 98.5 434 ILE B C 1
ATOM 8032 O O . ILE B 1 434 ? 7.492 18.734 -7.867 1 98.5 434 ILE B O 1
ATOM 8036 N N . GLU B 1 435 ? 7.281 20 -6.055 1 98.44 435 GLU B N 1
ATOM 8037 C CA . GLU B 1 435 ? 7.227 18.859 -5.148 1 98.44 435 GLU B CA 1
ATOM 8038 C C . GLU B 1 435 ? 5.938 18.062 -5.332 1 98.44 435 GLU B C 1
ATOM 8040 O O . GLU B 1 435 ? 5.945 16.828 -5.281 1 98.44 435 GLU B O 1
ATOM 8045 N N . ALA B 1 436 ? 4.816 18.766 -5.539 1 98.56 436 ALA B N 1
ATOM 8046 C CA . ALA B 1 436 ? 3.535 18.078 -5.723 1 98.56 436 ALA B CA 1
ATOM 8047 C C . ALA B 1 436 ? 3.533 17.25 -7.008 1 98.56 436 ALA B C 1
ATOM 8049 O O . ALA B 1 436 ? 3.047 16.125 -7.02 1 98.56 436 ALA B O 1
ATOM 8050 N N . CYS B 1 437 ? 4.082 17.812 -8.07 1 97.94 437 CYS B N 1
ATOM 8051 C CA . CYS B 1 437 ? 4.141 17.078 -9.336 1 97.94 437 CYS B CA 1
ATOM 8052 C C . CYS B 1 437 ? 5.09 15.891 -9.234 1 97.94 437 CYS B C 1
ATOM 8054 O O . CYS B 1 437 ? 4.809 14.82 -9.781 1 97.94 437 CYS B O 1
ATOM 8056 N N . ARG B 1 438 ? 6.195 16.109 -8.523 1 96.31 438 ARG B N 1
ATOM 8057 C CA . ARG B 1 438 ? 7.117 15 -8.289 1 96.31 438 ARG B CA 1
ATOM 8058 C C . ARG B 1 438 ? 6.406 13.836 -7.598 1 96.31 438 ARG B C 1
ATOM 8060 O O . ARG B 1 438 ? 6.652 12.672 -7.926 1 96.31 438 ARG B O 1
ATOM 8067 N N . ALA B 1 439 ? 5.508 14.109 -6.723 1 96.75 439 ALA B N 1
ATOM 8068 C CA . ALA B 1 439 ? 4.812 13.102 -5.926 1 96.75 439 ALA B CA 1
ATOM 8069 C C . ALA B 1 439 ? 3.516 12.664 -6.605 1 96.75 439 ALA B C 1
ATOM 8071 O O . ALA B 1 439 ? 2.875 11.703 -6.176 1 96.75 439 ALA B O 1
ATOM 8072 N N . GLY B 1 440 ? 3.07 13.461 -7.633 1 97.31 440 GLY B N 1
ATOM 8073 C CA . GLY B 1 440 ? 1.76 13.234 -8.227 1 97.31 440 GLY B CA 1
ATOM 8074 C C . GLY B 1 440 ? 0.616 13.594 -7.297 1 97.31 440 GLY B C 1
ATOM 8075 O O . GLY B 1 440 ? -0.427 12.938 -7.301 1 97.31 440 GLY B O 1
ATOM 8076 N N . ALA B 1 441 ? 0.806 14.602 -6.453 1 98.56 441 ALA B N 1
ATOM 8077 C CA . ALA B 1 441 ? -0.144 14.93 -5.391 1 98.56 441 ALA B CA 1
ATOM 8078 C C . ALA B 1 441 ? -0.927 16.203 -5.727 1 98.56 441 ALA B C 1
ATOM 8080 O O . ALA B 1 441 ? -0.414 17.094 -6.406 1 98.56 441 ALA B O 1
ATOM 8081 N N . TRP B 1 442 ? -2.115 16.266 -5.312 1 98.62 442 TRP B N 1
ATOM 8082 C CA . TRP B 1 442 ? -2.893 17.5 -5.441 1 98.62 442 TRP B CA 1
ATOM 8083 C C . TRP B 1 442 ? -2.912 18.266 -4.125 1 98.62 442 TRP B C 1
ATOM 8085 O O . TRP B 1 442 ? -2.566 17.719 -3.074 1 98.62 442 TRP B O 1
ATOM 8095 N N . ILE B 1 443 ? -3.172 19.578 -4.156 1 98.62 443 ILE B N 1
ATOM 8096 C CA . ILE B 1 443 ? -3.027 20.484 -3.021 1 98.62 443 ILE B CA 1
ATOM 8097 C C . ILE B 1 443 ? -4.352 21.203 -2.758 1 98.62 443 ILE B C 1
ATOM 8099 O O . ILE B 1 443 ? -5.023 21.641 -3.695 1 98.62 443 ILE B O 1
ATOM 8103 N N . VAL B 1 444 ? -4.688 21.266 -1.51 1 98.12 444 VAL B N 1
ATOM 8104 C CA . VAL B 1 444 ? -5.832 22.047 -1.056 1 98.12 444 VAL B CA 1
ATOM 8105 C C . VAL B 1 444 ? -5.352 23.188 -0.155 1 98.12 444 VAL B C 1
ATOM 8107 O O . VAL B 1 444 ? -4.578 22.953 0.779 1 98.12 444 VAL B O 1
ATOM 8110 N N . GLY B 1 445 ? -5.734 24.359 -0.501 1 96.44 445 GLY B N 1
ATOM 8111 C CA . GLY B 1 445 ? -5.465 25.516 0.346 1 96.44 445 GLY B CA 1
ATOM 8112 C C . GLY B 1 445 ? -6.707 26.062 1.028 1 96.44 445 GLY B C 1
ATOM 8113 O O . GLY B 1 445 ? -7.699 26.375 0.367 1 96.44 445 GLY B O 1
ATOM 8114 N N . GLU B 1 446 ? -6.605 26.078 2.295 1 90.88 446 GLU B N 1
ATOM 8115 C CA . GLU B 1 446 ? -7.742 26.641 3.021 1 90.88 446 GLU B CA 1
ATOM 8116 C C . GLU B 1 446 ? -7.828 28.156 2.83 1 90.88 446 GLU B C 1
ATOM 8118 O O . GLU B 1 446 ? -6.965 28.891 3.305 1 90.88 446 GLU B O 1
ATOM 8123 N N . ASP B 1 447 ? -8.859 28.562 2.232 1 86.06 447 ASP B N 1
ATOM 8124 C CA . ASP B 1 447 ? -9.102 29.984 1.951 1 86.06 447 ASP B CA 1
ATOM 8125 C C . ASP B 1 447 ? -10.391 30.469 2.615 1 86.06 447 ASP B C 1
ATOM 8127 O O . ASP B 1 447 ? -11.148 31.219 2.02 1 86.06 447 ASP B O 1
ATOM 8131 N N . ILE B 1 448 ? -10.508 30 3.807 1 75.81 448 ILE B N 1
ATOM 8132 C CA . ILE B 1 448 ? -11.688 30.406 4.562 1 75.81 448 ILE B CA 1
ATOM 8133 C C . ILE B 1 448 ? -11.422 31.75 5.246 1 75.81 448 ILE B C 1
ATOM 8135 O O . ILE B 1 448 ? -10.305 32 5.715 1 75.81 448 ILE B O 1
ATOM 8139 N N . GLY B 1 449 ? -12.32 32.625 5.223 1 68.56 449 GLY B N 1
ATOM 8140 C CA . GLY B 1 449 ? -12.188 33.938 5.848 1 68.56 449 GLY B CA 1
ATOM 8141 C C . GLY B 1 449 ? -12.008 35.062 4.848 1 68.56 449 GLY B C 1
ATOM 8142 O O . GLY B 1 449 ? -12.531 35 3.73 1 68.56 449 GLY B O 1
ATOM 8143 N N . THR B 1 450 ? -11.375 36.125 5.355 1 67.06 450 THR B N 1
ATOM 8144 C CA . THR B 1 450 ? -11.148 37.281 4.504 1 67.06 450 THR B CA 1
ATOM 8145 C C . THR B 1 450 ? -9.93 37.094 3.611 1 67.06 450 THR B C 1
ATOM 8147 O O . THR B 1 450 ? -8.789 37.25 4.055 1 67.06 450 THR B O 1
ATOM 8150 N N . VAL B 1 451 ? -10.258 36.562 2.473 1 77.31 451 VAL B N 1
ATOM 8151 C CA . VAL B 1 451 ? -9.203 36.281 1.506 1 77.31 451 VAL B CA 1
ATOM 8152 C C . VAL B 1 451 ? -9.359 37.188 0.285 1 77.31 451 VAL B C 1
ATOM 8154 O O . VAL B 1 451 ? -10.453 37.281 -0.269 1 77.31 451 VAL B O 1
ATOM 8157 N N . ALA B 1 452 ? -8.266 37.844 -0.05 1 78.56 452 ALA B N 1
ATOM 8158 C CA . ALA B 1 452 ? -8.289 38.688 -1.228 1 78.56 452 ALA B CA 1
ATOM 8159 C C . ALA B 1 452 ? -8.617 37.906 -2.486 1 78.56 452 ALA B C 1
ATOM 8161 O O . ALA B 1 452 ? -8.172 36.75 -2.639 1 78.56 452 ALA B O 1
ATOM 8162 N N . PRO B 1 453 ? -9.391 38.469 -3.328 1 82.69 453 PRO B N 1
ATOM 8163 C CA . PRO B 1 453 ? -9.781 37.781 -4.559 1 82.69 453 PRO B CA 1
ATOM 8164 C C . PRO B 1 453 ? -8.578 37.312 -5.371 1 82.69 453 PRO B C 1
ATOM 8166 O O . PRO B 1 453 ? -8.633 36.25 -5.996 1 82.69 453 PRO B O 1
ATOM 8169 N N . GLN B 1 454 ? -7.594 38 -5.305 1 87.75 454 GLN B N 1
ATOM 8170 C CA . GLN B 1 454 ? -6.406 37.656 -6.082 1 87.75 454 GLN B CA 1
ATOM 8171 C C . GLN B 1 454 ? -5.824 36.344 -5.629 1 87.75 454 GLN B C 1
ATOM 8173 O O . GLN B 1 454 ? -5.273 35.594 -6.438 1 87.75 454 GLN B O 1
ATOM 8178 N N . VAL B 1 455 ? -6.016 36.062 -4.422 1 91 455 VAL B N 1
ATOM 8179 C CA . VAL B 1 455 ? -5.52 34.812 -3.865 1 91 455 VAL B CA 1
ATOM 8180 C C . VAL B 1 455 ? -6.266 33.625 -4.488 1 91 455 VAL B C 1
ATOM 8182 O O . VAL B 1 455 ? -5.648 32.688 -5.004 1 91 455 VAL B O 1
ATOM 8185 N N . ARG B 1 456 ? -7.535 33.688 -4.605 1 92.69 456 ARG B N 1
ATOM 8186 C CA . ARG B 1 456 ? -8.359 32.625 -5.141 1 92.69 456 ARG B CA 1
ATOM 8187 C C . ARG B 1 456 ? -8.141 32.438 -6.637 1 92.69 456 ARG B C 1
ATOM 8189 O O . ARG B 1 456 ? -8.156 31.328 -7.148 1 92.69 456 ARG B O 1
ATOM 8196 N N . GLU B 1 457 ? -7.91 33.562 -7.297 1 93.94 457 GLU B N 1
ATOM 8197 C CA . GLU B 1 457 ? -7.621 33.5 -8.727 1 93.94 457 GLU B CA 1
ATOM 8198 C C . GLU B 1 457 ? -6.309 32.781 -9 1 93.94 457 GLU B C 1
ATOM 8200 O O . GLU B 1 457 ? -6.227 31.953 -9.906 1 93.94 457 GLU B O 1
ATOM 8205 N N . THR B 1 458 ? -5.379 33.156 -8.172 1 95.44 458 THR B N 1
ATOM 8206 C CA . THR B 1 458 ? -4.078 32.5 -8.328 1 95.44 458 THR B CA 1
ATOM 8207 C C . THR B 1 458 ? -4.16 31.016 -8.016 1 95.44 458 THR B C 1
ATOM 8209 O O . THR B 1 458 ? -3.586 30.188 -8.734 1 95.44 458 THR B O 1
ATOM 8212 N N . MET B 1 459 ? -4.875 30.703 -6.988 1 96.62 459 MET B N 1
ATOM 8213 C CA . MET B 1 459 ? -5.07 29.297 -6.633 1 96.62 459 MET B CA 1
ATOM 8214 C C . MET B 1 459 ? -5.707 28.531 -7.785 1 96.62 459 MET B C 1
ATOM 8216 O O . MET B 1 459 ? -5.215 27.469 -8.172 1 96.62 459 MET B O 1
ATOM 8220 N N . ALA B 1 460 ? -6.707 29.078 -8.367 1 95.69 460 ALA B N 1
ATOM 8221 C CA . ALA B 1 460 ? -7.426 28.438 -9.469 1 95.69 460 ALA B CA 1
ATOM 8222 C C . ALA B 1 460 ? -6.527 28.281 -10.695 1 95.69 460 ALA B C 1
ATOM 8224 O O . ALA B 1 460 ? -6.578 27.266 -11.375 1 95.69 460 ALA B O 1
ATOM 8225 N N . ALA B 1 461 ? -5.75 29.25 -10.898 1 96.44 461 ALA B N 1
ATOM 8226 C CA . ALA B 1 461 ? -4.902 29.266 -12.086 1 96.44 461 ALA B CA 1
ATOM 8227 C C . ALA B 1 461 ? -3.889 28.125 -12.047 1 96.44 461 ALA B C 1
ATOM 8229 O O . ALA B 1 461 ? -3.541 27.562 -13.086 1 96.44 461 ALA B O 1
ATOM 8230 N N . ILE B 1 462 ? -3.459 27.734 -10.883 1 97.5 462 ILE B N 1
ATOM 8231 C CA . ILE B 1 462 ? -2.434 26.703 -10.812 1 97.5 462 ILE B CA 1
ATOM 8232 C C . ILE B 1 462 ? -3.072 25.375 -10.43 1 97.5 462 ILE B C 1
ATOM 8234 O O . ILE B 1 462 ? -2.373 24.375 -10.258 1 97.5 462 ILE B O 1
ATOM 8238 N N . GLY B 1 463 ? -4.359 25.359 -10.219 1 97.88 463 GLY B N 1
ATOM 8239 C CA . GLY B 1 463 ? -5.066 24.125 -9.938 1 97.88 463 GLY B CA 1
ATOM 8240 C C . GLY B 1 463 ? -5.066 23.75 -8.469 1 97.88 463 GLY B C 1
ATOM 8241 O O . GLY B 1 463 ? -5.266 22.594 -8.109 1 97.88 463 GLY B O 1
ATOM 8242 N N . MET B 1 464 ? -4.824 24.703 -7.598 1 98.19 464 MET B N 1
ATOM 8243 C CA . MET B 1 464 ? -4.953 24.484 -6.16 1 98.19 464 MET B CA 1
ATOM 8244 C C . MET B 1 464 ? -6.418 24.531 -5.734 1 98.19 464 MET B C 1
ATOM 8246 O O . MET B 1 464 ? -7.117 25.5 -6.004 1 98.19 464 MET B O 1
ATOM 8250 N N . LEU B 1 465 ? -6.852 23.484 -5.098 1 98.19 465 LEU B N 1
ATOM 8251 C CA . LEU B 1 465 ? -8.242 23.469 -4.652 1 98.19 465 LEU B CA 1
ATOM 8252 C C . LEU B 1 465 ? -8.438 24.375 -3.449 1 98.19 465 LEU B C 1
ATOM 8254 O O . LEU B 1 465 ? -7.574 24.453 -2.566 1 98.19 465 LEU B O 1
ATOM 8258 N N . GLY B 1 466 ? -9.516 25.078 -3.443 1 96.56 466 GLY B N 1
ATOM 8259 C CA . GLY B 1 466 ? -9.938 25.734 -2.217 1 96.56 466 GLY B CA 1
ATOM 8260 C C . GLY B 1 466 ? -10.609 24.797 -1.234 1 96.56 466 GLY B C 1
ATOM 8261 O O . GLY B 1 466 ? -10.953 23.672 -1.581 1 96.56 466 GLY B O 1
ATOM 8262 N N . TYR B 1 467 ? -10.75 25.203 0.002 1 95.12 467 TYR B N 1
ATOM 8263 C CA . TYR B 1 467 ? -11.492 24.469 1.015 1 95.12 467 TYR B CA 1
ATOM 8264 C C . TYR B 1 467 ? -12.695 25.266 1.502 1 95.12 467 TYR B C 1
ATOM 8266 O O . TYR B 1 467 ? -12.547 26.359 2.031 1 95.12 467 TYR B O 1
ATOM 8274 N N . ARG B 1 468 ? -13.875 24.719 1.302 1 92.62 468 ARG B N 1
ATOM 8275 C CA . ARG B 1 468 ? -15.109 25.422 1.657 1 92.62 468 ARG B CA 1
ATOM 8276 C C . ARG B 1 468 ? -15.953 24.578 2.617 1 92.62 468 ARG B C 1
ATOM 8278 O O . ARG B 1 468 ? -16.141 23.375 2.402 1 92.62 468 ARG B O 1
ATOM 8285 N N . THR B 1 469 ? -16.359 25.266 3.666 1 92.62 469 THR B N 1
ATOM 8286 C CA . THR B 1 469 ? -17.25 24.594 4.609 1 92.62 469 THR B CA 1
ATOM 8287 C C . THR B 1 469 ? -18.562 25.344 4.75 1 92.62 469 THR B C 1
ATOM 8289 O O . THR B 1 469 ? -18.594 26.578 4.633 1 92.62 469 THR B O 1
ATOM 8292 N N . GLY B 1 470 ? -19.609 24.578 4.91 1 91.12 470 GLY B N 1
ATOM 8293 C CA . GLY B 1 470 ? -20.922 25.156 5.137 1 91.12 470 GLY B CA 1
ATOM 8294 C C . GLY B 1 470 ? -22.047 24.141 5.152 1 91.12 470 GLY B C 1
ATOM 8295 O O . GLY B 1 470 ? -22.016 23.172 4.371 1 91.12 470 GLY B O 1
ATOM 8296 N N . MET B 1 471 ? -22.953 24.406 6.023 1 91.75 471 MET B N 1
ATOM 8297 C CA . MET B 1 471 ? -24.125 23.531 6.113 1 91.75 471 MET B CA 1
ATOM 8298 C C . MET B 1 471 ? -25.281 24.094 5.305 1 91.75 471 MET B C 1
ATOM 8300 O O . MET B 1 471 ? -25.266 25.266 4.914 1 91.75 471 MET B O 1
ATOM 8304 N N . GLY B 1 472 ? -26.188 23.203 4.996 1 87.81 472 GLY B N 1
ATOM 8305 C CA . GLY B 1 472 ? -27.359 23.625 4.27 1 87.81 472 GLY B CA 1
ATOM 8306 C C . GLY B 1 472 ? -27.125 23.781 2.781 1 87.81 472 GLY B C 1
ATOM 8307 O O . GLY B 1 472 ? -26.609 22.875 2.133 1 87.81 472 GLY B O 1
ATOM 8308 N N . TRP B 1 473 ? -27.422 25.031 2.307 1 83.94 473 TRP B N 1
ATOM 8309 C CA . TRP B 1 473 ? -27.391 25.25 0.864 1 83.94 473 TRP B CA 1
ATOM 8310 C C . TRP B 1 473 ? -26.094 25.938 0.444 1 83.94 473 TRP B C 1
ATOM 8312 O O . TRP B 1 473 ? -25.828 26.109 -0.749 1 83.94 473 TRP B O 1
ATOM 8322 N N . ALA B 1 474 ? -25.266 26.219 1.366 1 84.88 474 ALA B N 1
ATOM 8323 C CA . ALA B 1 474 ? -24.047 26.984 1.122 1 84.88 474 ALA B CA 1
ATOM 8324 C C . ALA B 1 474 ? -23.156 26.297 0.103 1 84.88 474 ALA B C 1
ATOM 8326 O O . ALA B 1 474 ? -22.516 26.953 -0.722 1 84.88 474 ALA B O 1
ATOM 8327 N N . CYS B 1 475 ? -23.125 24.984 0.05 1 88.12 475 CYS B N 1
ATOM 8328 C CA . CYS B 1 475 ? -22.188 24.219 -0.761 1 88.12 475 CYS B CA 1
ATOM 8329 C C . CYS B 1 475 ? -22.5 24.375 -2.246 1 88.12 475 CYS B C 1
ATOM 8331 O O . CYS B 1 475 ? -21.625 24.141 -3.092 1 88.12 475 CYS B O 1
ATOM 8333 N N . TRP B 1 476 ? -23.656 24.75 -2.6 1 90.5 476 TRP B N 1
ATOM 8334 C CA . TRP B 1 476 ? -24.062 24.859 -3.996 1 90.5 476 TRP B CA 1
ATOM 8335 C C . TRP B 1 476 ? -23.391 26.062 -4.664 1 90.5 476 TRP B C 1
ATOM 8337 O O . TRP B 1 476 ? -23.344 26.141 -5.895 1 90.5 476 TRP B O 1
ATOM 8347 N N . ALA B 1 477 ? -22.891 26.922 -3.84 1 91.88 477 ALA B N 1
ATOM 8348 C CA . ALA B 1 477 ? -22.188 28.094 -4.367 1 91.88 477 ALA B CA 1
ATOM 8349 C C . ALA B 1 477 ? -20.703 27.812 -4.551 1 91.88 477 ALA B C 1
ATOM 8351 O O . ALA B 1 477 ? -19.969 28.625 -5.121 1 91.88 477 ALA B O 1
ATOM 8352 N N . ASN B 1 478 ? -20.25 26.656 -4.137 1 93.5 478 ASN B N 1
ATOM 8353 C CA . ASN B 1 478 ? -18.828 26.328 -4.238 1 93.5 478 ASN B CA 1
ATOM 8354 C C . ASN B 1 478 ? -18.391 26.219 -5.691 1 93.5 478 ASN B C 1
ATOM 8356 O O . ASN B 1 478 ? -19.062 25.594 -6.508 1 93.5 478 ASN B O 1
ATOM 8360 N N . PRO B 1 479 ? -17.25 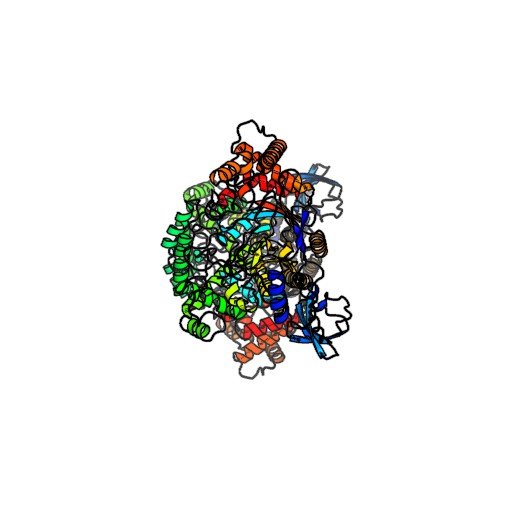26.812 -6.027 1 93.56 479 PRO B N 1
ATOM 8361 C CA . PRO B 1 479 ? -16.672 26.531 -7.34 1 93.56 479 PRO B CA 1
ATOM 8362 C C . PRO B 1 479 ? -16.219 25.078 -7.473 1 93.56 479 PRO B C 1
ATOM 8364 O O . PRO B 1 479 ? -16.016 24.391 -6.469 1 93.56 479 PRO B O 1
ATOM 8367 N N . GLU B 1 480 ? -16.047 24.625 -8.672 1 95.12 480 GLU B N 1
ATOM 8368 C CA . GLU B 1 480 ? -15.617 23.266 -8.938 1 95.12 480 GLU B CA 1
ATOM 8369 C C . GLU B 1 480 ? -14.258 22.969 -8.312 1 95.12 480 GLU B C 1
ATOM 8371 O O . GLU B 1 480 ? -14.031 21.891 -7.766 1 95.12 480 GLU B O 1
ATOM 8376 N N . GLY B 1 481 ? -13.352 23.984 -8.391 1 96.5 481 GLY B N 1
ATOM 8377 C CA . GLY B 1 481 ? -11.992 23.812 -7.902 1 96.5 481 GLY B CA 1
ATOM 8378 C C . GLY B 1 481 ? -11.875 23.906 -6.395 1 96.5 481 GLY B C 1
ATOM 8379 O O . GLY B 1 481 ? -11 24.594 -5.871 1 96.5 481 GLY B O 1
ATOM 8380 N N . THR B 1 482 ? -12.812 23.203 -5.711 1 96.88 482 THR B N 1
ATOM 8381 C CA . THR B 1 482 ? -12.773 23.25 -4.254 1 96.88 482 THR B CA 1
ATOM 8382 C C . THR B 1 482 ? -13 21.859 -3.66 1 96.88 482 THR B C 1
ATOM 8384 O O . THR B 1 482 ? -13.422 20.938 -4.363 1 96.88 482 THR B O 1
ATOM 8387 N N . MET B 1 483 ? -12.578 21.703 -2.471 1 97.12 483 MET B N 1
ATOM 8388 C CA . MET B 1 483 ? -13.016 20.641 -1.57 1 97.12 483 MET B CA 1
ATOM 8389 C C . MET B 1 483 ? -14.078 21.156 -0.601 1 97.12 483 MET B C 1
ATOM 8391 O O . MET B 1 483 ? -13.859 22.156 0.096 1 97.12 483 MET B O 1
ATOM 8395 N N . GLY B 1 484 ? -15.188 20.5 -0.626 1 96.25 484 GLY B N 1
ATOM 8396 C CA . GLY B 1 484 ? -16.312 20.953 0.181 1 96.25 484 GLY B CA 1
ATOM 8397 C C . GLY B 1 484 ? -16.625 20.031 1.349 1 96.25 484 GLY B C 1
ATOM 8398 O O . GLY B 1 484 ? -16.5 18.812 1.233 1 96.25 484 GLY B O 1
ATOM 8399 N N . ALA B 1 485 ? -17.062 20.594 2.484 1 96.44 485 ALA B N 1
ATOM 8400 C CA . ALA B 1 485 ? -17.484 19.875 3.68 1 96.44 485 ALA B CA 1
ATOM 8401 C C . ALA B 1 485 ? -18.625 20.625 4.391 1 96.44 485 ALA B C 1
ATOM 8403 O O . ALA B 1 485 ? -18.828 21.812 4.156 1 96.44 485 ALA B O 1
ATOM 8404 N N . ALA B 1 486 ? -19.344 19.922 5.188 1 95.69 486 ALA B N 1
ATOM 8405 C CA . ALA B 1 486 ? -20.391 20.578 5.969 1 95.69 486 ALA B CA 1
ATOM 8406 C C . ALA B 1 486 ? -19.797 21.406 7.105 1 95.69 486 ALA B C 1
ATOM 8408 O O . ALA B 1 486 ? -20.328 22.469 7.449 1 95.69 486 ALA B O 1
ATOM 8409 N N . ASP B 1 487 ? -18.797 20.906 7.637 1 94 487 ASP B N 1
ATOM 8410 C CA . ASP B 1 487 ? -18.125 21.516 8.781 1 94 487 ASP B CA 1
ATOM 8411 C C . ASP B 1 487 ? -16.672 21.078 8.867 1 94 487 ASP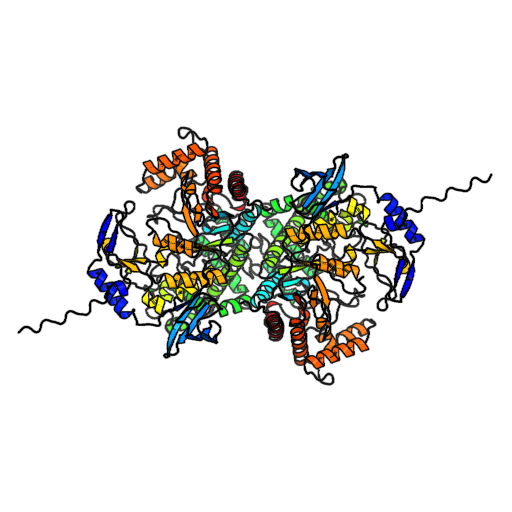 B C 1
ATOM 8413 O O . ASP B 1 487 ? -16.172 20.375 7.984 1 94 487 ASP B O 1
ATOM 8417 N N . SER B 1 488 ? -15.93 21.672 9.82 1 93 488 SER B N 1
ATOM 8418 C CA . SER B 1 488 ? -14.531 21.359 10.094 1 93 488 SER B CA 1
ATOM 8419 C C . SER B 1 488 ? -14.312 21.094 11.586 1 93 488 SER B C 1
ATOM 8421 O O . SER B 1 488 ? -15.273 21.047 12.359 1 93 488 SER B O 1
ATOM 8423 N N . HIS B 1 489 ? -13.086 20.891 11.969 1 93.75 489 HIS B N 1
ATOM 8424 C CA . HIS B 1 489 ? -12.734 20.609 13.352 1 93.75 489 HIS B CA 1
ATOM 8425 C C . HIS B 1 489 ? -12.953 21.828 14.242 1 93.75 489 HIS B C 1
ATOM 8427 O O . HIS B 1 489 ? -12.992 21.703 15.469 1 93.75 489 HIS B O 1
ATOM 8433 N N . ASP B 1 490 ? -13.18 23 13.688 1 90.81 490 ASP B N 1
ATOM 8434 C CA . ASP B 1 490 ? -13.367 24.234 14.445 1 90.81 490 ASP B CA 1
ATOM 8435 C C . ASP B 1 490 ? -14.844 24.594 14.547 1 90.81 490 ASP B C 1
ATOM 8437 O O . ASP B 1 490 ? -15.203 25.578 15.203 1 90.81 490 ASP B O 1
ATOM 8441 N N . GLN B 1 491 ? -15.68 23.906 13.891 1 92.62 491 GLN B N 1
ATOM 8442 C CA . GLN B 1 491 ? -17.094 24.234 13.781 1 92.62 491 GLN B CA 1
ATOM 8443 C C . GLN B 1 491 ? -17.969 23.203 14.492 1 92.62 491 GLN B C 1
ATOM 8445 O O . GLN B 1 491 ? -17.516 22.094 14.758 1 92.62 491 GLN B O 1
ATOM 8450 N N . ALA B 1 492 ? -19.203 23.656 14.758 1 95.38 492 ALA B N 1
ATOM 8451 C CA . ALA B 1 492 ? -20.156 22.75 15.391 1 95.38 492 ALA B CA 1
ATOM 8452 C C . ALA B 1 492 ? -20.484 21.578 14.461 1 95.38 492 ALA B C 1
ATOM 8454 O O . ALA B 1 492 ? -20.547 21.75 13.242 1 95.38 492 ALA B O 1
ATOM 8455 N N . THR B 1 493 ? -20.703 20.438 15.062 1 97.31 493 THR B N 1
ATOM 8456 C CA . THR B 1 493 ? -21.219 19.297 14.297 1 97.31 493 THR B CA 1
ATOM 8457 C C . THR B 1 493 ? -22.703 19.453 14.023 1 97.31 493 THR B C 1
ATOM 8459 O O . THR B 1 493 ? -23.375 20.297 14.633 1 97.31 493 THR B O 1
ATOM 8462 N N . ILE B 1 494 ? -23.188 18.672 13.117 1 97.69 494 ILE B N 1
ATOM 8463 C CA . ILE B 1 494 ? -24.609 18.688 12.805 1 97.69 494 ILE B CA 1
ATOM 8464 C C . ILE B 1 494 ? -25.406 18.312 14.055 1 97.69 494 ILE B C 1
ATOM 8466 O O . ILE B 1 494 ? -26.375 19 14.406 1 97.69 494 ILE B O 1
ATOM 8470 N N . ALA B 1 495 ? -25.016 17.312 14.789 1 97.94 495 ALA B N 1
ATOM 8471 C CA . ALA B 1 495 ? -25.672 16.891 16.031 1 97.94 495 ALA B CA 1
ATOM 8472 C C . ALA B 1 495 ? -25.594 18 17.078 1 97.94 495 ALA B C 1
ATOM 8474 O O . ALA B 1 495 ? -26.578 18.234 17.797 1 97.94 495 ALA B O 1
ATOM 8475 N N . GLY B 1 496 ? -24.453 18.625 17.156 1 97.25 496 GLY B N 1
ATOM 8476 C CA . GLY B 1 496 ? -24.297 19.703 18.125 1 97.25 496 GLY B CA 1
ATOM 8477 C C . GLY B 1 496 ? -25.266 20.844 17.875 1 97.25 496 GLY B C 1
ATOM 8478 O O . GLY B 1 496 ? -25.797 21.422 18.828 1 97.25 496 GLY B O 1
ATOM 8479 N N . ILE B 1 497 ? -25.5 21.188 16.656 1 96.44 497 ILE B N 1
ATOM 8480 C CA . ILE B 1 497 ? -26.422 22.25 16.297 1 96.44 497 ILE B CA 1
ATOM 8481 C C . ILE B 1 497 ? -27.859 21.812 16.562 1 96.44 497 ILE B C 1
ATOM 8483 O O . ILE B 1 497 ? -28.625 22.547 17.219 1 96.44 497 ILE B O 1
ATOM 8487 N N . LEU B 1 498 ? -28.188 20.656 16.141 1 96.38 498 LEU B N 1
ATOM 8488 C CA . LEU B 1 498 ? -29.578 20.203 16.203 1 96.38 498 LEU B CA 1
ATOM 8489 C C . LEU B 1 498 ? -30.016 20.016 17.656 1 96.38 498 LEU B C 1
ATOM 8491 O O . LEU B 1 498 ? -31.156 20.328 18 1 96.38 498 LEU B O 1
ATOM 8495 N N . THR B 1 499 ? -29.141 19.531 18.516 1 95.56 499 THR B N 1
ATOM 8496 C CA . THR B 1 499 ? -29.5 19.219 19.891 1 95.56 499 THR B CA 1
ATOM 8497 C C . THR B 1 499 ? -29.328 20.453 20.781 1 95.56 499 THR B C 1
ATOM 8499 O O . THR B 1 499 ? -29.812 20.469 21.922 1 95.56 499 THR B O 1
ATOM 8502 N N . GLY B 1 500 ? -28.562 21.406 20.297 1 94.75 500 GLY B N 1
ATOM 8503 C CA . GLY B 1 500 ? -28.266 22.578 21.109 1 94.75 500 GLY B CA 1
ATOM 8504 C C . GLY B 1 500 ? -27.078 22.375 22.031 1 94.75 500 GLY B C 1
ATOM 8505 O O . GLY B 1 500 ? -26.734 23.281 22.797 1 94.75 500 GLY B O 1
ATOM 8506 N N . SER B 1 501 ? -26.516 21.281 21.891 1 95.31 501 SER B N 1
ATOM 8507 C CA . SER B 1 501 ? -25.391 20.953 22.766 1 95.31 501 SER B CA 1
ATOM 8508 C C . SER B 1 501 ? -24.219 21.906 22.547 1 95.31 501 SER B C 1
ATOM 8510 O O . SER B 1 501 ? -23.484 22.219 23.484 1 95.31 501 SER B O 1
ATOM 8512 N N . ASP B 1 502 ? -23.984 22.312 21.344 1 95.38 502 ASP B N 1
ATOM 8513 C CA . ASP B 1 502 ? -22.891 23.234 21.062 1 95.38 502 ASP B CA 1
ATOM 8514 C C . ASP B 1 502 ? -23.094 24.578 21.766 1 95.38 502 ASP B C 1
ATOM 8516 O O . ASP B 1 502 ? -22.156 25.109 22.375 1 95.38 502 ASP B O 1
ATOM 8520 N N . GLU B 1 503 ? -24.281 25.062 21.719 1 95.06 503 GLU B N 1
ATOM 8521 C CA . GLU B 1 503 ? -24.609 26.297 22.422 1 95.06 503 GLU B CA 1
ATOM 8522 C C . GLU B 1 503 ? -24.406 26.141 23.922 1 95.06 503 GLU B C 1
ATOM 8524 O O . GLU B 1 503 ? -23.859 27.031 24.578 1 95.06 503 GLU B O 1
ATOM 8529 N N . ALA B 1 504 ? -24.891 25.047 24.422 1 96.38 504 ALA B N 1
ATOM 8530 C CA . ALA B 1 504 ? -24.75 24.781 25.844 1 96.38 504 ALA B CA 1
ATOM 8531 C C . ALA B 1 504 ? -23.281 24.766 26.266 1 96.38 504 ALA B C 1
ATOM 8533 O O . ALA B 1 504 ? -22.922 25.281 27.328 1 96.38 504 ALA B O 1
ATOM 8534 N N . ALA B 1 505 ? -22.453 24.141 25.438 1 95.44 505 ALA B N 1
ATOM 8535 C CA . ALA B 1 505 ? -21.031 24.094 25.719 1 95.44 505 ALA B CA 1
ATOM 8536 C C . ALA B 1 505 ? -20.422 25.5 25.719 1 95.44 505 ALA B C 1
ATOM 8538 O O . ALA B 1 505 ? -19.625 25.844 26.594 1 95.44 505 ALA B O 1
ATOM 8539 N N . MET B 1 506 ? -20.734 26.328 24.75 1 94.12 506 MET B N 1
ATOM 8540 C CA . MET B 1 506 ? -20.234 27.688 24.688 1 94.12 506 MET B CA 1
ATOM 8541 C C . MET B 1 506 ? -20.719 28.516 25.875 1 94.12 506 MET B C 1
ATOM 8543 O O . MET B 1 506 ? -19.938 29.281 26.453 1 94.12 506 MET B O 1
ATOM 8547 N N . ASP B 1 507 ? -21.953 28.312 26.281 1 95.06 507 ASP B N 1
ATOM 8548 C CA . ASP B 1 507 ? -22.5 28.984 27.453 1 95.06 507 ASP B CA 1
ATOM 8549 C C . ASP B 1 507 ? -21.719 28.609 28.719 1 95.06 507 ASP B C 1
ATOM 8551 O O . ASP B 1 507 ? -21.406 29.469 29.531 1 95.06 507 ASP B O 1
ATOM 8555 N N . ARG B 1 508 ? -21.484 27.391 28.828 1 95.69 508 ARG B N 1
ATOM 8556 C CA . ARG B 1 508 ? -20.781 26.891 30 1 95.69 508 ARG B CA 1
ATOM 8557 C C . ARG B 1 508 ? -19.406 27.531 30.141 1 95.69 508 ARG B C 1
ATOM 8559 O O . ARG B 1 508 ? -18.953 27.781 31.266 1 95.69 508 ARG B O 1
ATOM 8566 N N . ILE B 1 509 ? -18.766 27.828 29.031 1 93.5 509 ILE B N 1
ATOM 8567 C CA . ILE B 1 509 ? -17.406 28.344 29.109 1 93.5 509 ILE B CA 1
ATOM 8568 C C . ILE B 1 509 ? -17.422 29.859 28.922 1 93.5 509 ILE B C 1
ATOM 8570 O O . ILE B 1 509 ? -16.359 30.5 28.859 1 93.5 509 ILE B O 1
ATOM 8574 N N . GLY B 1 510 ? -18.547 30.453 28.703 1 90.94 510 GLY B N 1
ATOM 8575 C CA . GLY B 1 510 ? -18.719 31.891 28.609 1 90.94 510 GLY B CA 1
ATOM 8576 C C . GLY B 1 510 ? -18.312 32.438 27.25 1 90.94 510 GLY B C 1
ATOM 8577 O O . GLY B 1 510 ? -17.844 33.594 27.156 1 90.94 510 GLY B O 1
ATOM 8578 N N . LYS B 1 511 ? -18.391 31.641 26.219 1 88.88 511 LYS B N 1
ATOM 8579 C CA . LYS B 1 511 ? -18.062 32.094 24.875 1 88.88 511 LYS B CA 1
ATOM 8580 C C . LYS B 1 511 ? -19.266 32.688 24.172 1 88.88 511 LYS B C 1
ATOM 8582 O O . LYS B 1 511 ? -20.375 32.125 24.219 1 88.88 511 LYS B O 1
ATOM 8587 N N . THR B 1 512 ? -19.109 33.812 23.547 1 86.38 512 THR B N 1
ATOM 8588 C CA . THR B 1 512 ? -20.172 34.469 22.812 1 86.38 512 THR B CA 1
ATOM 8589 C C . THR B 1 512 ? -20.344 33.812 21.438 1 86.38 512 THR B C 1
ATOM 8591 O O . THR B 1 512 ? -19.391 33.312 20.844 1 86.38 512 THR B O 1
ATOM 8594 N N . TYR B 1 513 ? -21.547 33.75 21 1 86.56 513 TYR B N 1
ATOM 8595 C CA . TYR B 1 513 ? -21.859 33.219 19.688 1 86.56 513 TYR B CA 1
ATOM 8596 C C . TYR B 1 513 ? -23.078 33.906 19.078 1 86.56 513 TYR B C 1
ATOM 8598 O O . TYR B 1 513 ? -23.781 34.656 19.766 1 86.56 513 TYR B O 1
ATOM 8606 N N . ASP B 1 514 ? -23.266 33.781 17.828 1 87.69 514 ASP B N 1
ATOM 8607 C CA . ASP B 1 514 ? -24.406 34.312 17.109 1 87.69 514 ASP B CA 1
ATOM 8608 C C . ASP B 1 514 ? -25.594 33.344 17.156 1 87.69 514 ASP B C 1
ATOM 8610 O O . ASP B 1 514 ? -25.75 32.531 16.266 1 87.69 514 ASP B O 1
ATOM 8614 N N . ALA B 1 515 ? -26.5 33.594 18.062 1 90.69 515 ALA B N 1
ATOM 8615 C CA . ALA B 1 515 ? -27.641 32.688 18.266 1 90.69 515 ALA B CA 1
ATOM 8616 C C . ALA B 1 515 ? -28.547 32.656 17.047 1 90.69 515 ALA B C 1
ATOM 8618 O O . ALA B 1 515 ? -29.141 31.641 16.719 1 90.69 515 ALA B O 1
ATOM 8619 N N . GLY B 1 516 ? -28.688 33.812 16.406 1 90.94 516 GLY B N 1
ATOM 8620 C CA . GLY B 1 516 ? -29.5 33.875 15.203 1 90.94 516 GLY B CA 1
ATOM 8621 C C . GLY B 1 516 ? -28.984 33 14.078 1 90.94 516 GLY B C 1
ATOM 8622 O O . GLY B 1 516 ? -29.75 32.312 13.43 1 90.94 516 GLY B O 1
ATOM 8623 N N . SER B 1 517 ? -27.688 33.094 13.844 1 89.69 517 SER B N 1
ATOM 8624 C CA . SER B 1 517 ? -27.078 32.312 12.797 1 89.69 517 SER B CA 1
ATOM 8625 C C . SER B 1 517 ? -27.219 30.812 13.078 1 89.69 517 SER B C 1
ATOM 8627 O O . SER B 1 517 ? -27.484 30.016 12.172 1 89.69 517 SER B O 1
ATOM 8629 N N . ILE B 1 518 ? -27.078 30.422 14.336 1 92.44 518 ILE B N 1
ATOM 8630 C CA . ILE B 1 518 ? -27.203 29.016 14.734 1 92.44 518 ILE B CA 1
ATOM 8631 C C . ILE B 1 518 ? -28.641 28.547 14.523 1 92.44 518 ILE B C 1
ATOM 8633 O O . ILE B 1 518 ? -28.875 27.453 14.008 1 92.44 518 ILE B O 1
ATOM 8637 N N . ALA B 1 519 ? -29.578 29.375 14.906 1 92.94 519 ALA B N 1
ATOM 8638 C CA . ALA B 1 519 ? -31 29.047 14.742 1 92.94 519 ALA B CA 1
ATOM 8639 C C . ALA B 1 519 ? -31.359 28.875 13.273 1 92.94 519 ALA B C 1
ATOM 8641 O O . ALA B 1 519 ? -32.156 28 12.914 1 92.94 519 ALA B O 1
ATOM 8642 N N . GLU B 1 520 ? -30.812 29.688 12.469 1 93.06 520 GLU B N 1
ATOM 8643 C CA . GLU B 1 520 ? -31.047 29.594 11.031 1 93.06 520 GLU B CA 1
ATOM 8644 C C . GLU B 1 520 ? -30.5 28.297 10.461 1 93.06 520 GLU B C 1
ATOM 8646 O O . GLU B 1 520 ? -31.156 27.625 9.68 1 93.06 520 GLU B O 1
ATOM 8651 N N . THR B 1 521 ? -29.281 28 10.844 1 93.62 521 THR B N 1
ATOM 8652 C CA . THR B 1 521 ? -28.672 26.75 10.391 1 93.62 521 THR B CA 1
ATOM 8653 C C . THR B 1 521 ? -29.484 25.547 10.852 1 93.62 521 THR B C 1
ATOM 8655 O O . THR B 1 521 ? -29.688 24.609 10.086 1 93.62 521 THR B O 1
ATOM 8658 N N . ARG B 1 522 ? -29.938 25.578 12.07 1 94.56 522 ARG B N 1
ATOM 8659 C CA . ARG B 1 522 ? -30.766 24.5 12.625 1 94.56 522 ARG B CA 1
ATOM 8660 C C . ARG B 1 522 ? -32.062 24.328 11.82 1 94.56 522 ARG B C 1
ATOM 8662 O O . ARG B 1 522 ? -32.438 23.219 11.5 1 94.56 522 ARG B O 1
ATOM 8669 N N . ARG B 1 523 ? -32.625 25.438 11.477 1 94.25 523 ARG B N 1
ATOM 8670 C CA . ARG B 1 523 ? -33.875 25.406 10.68 1 94.25 523 ARG B CA 1
ATOM 8671 C C . ARG B 1 523 ? -33.625 24.781 9.312 1 94.25 523 ARG B C 1
ATOM 8673 O O . ARG B 1 523 ? -34.406 23.953 8.859 1 94.25 523 ARG B O 1
ATOM 8680 N N . GLU B 1 524 ? -32.562 25.156 8.672 1 94.31 524 GLU B N 1
ATOM 8681 C CA . GLU B 1 524 ? -32.25 24.625 7.359 1 94.31 524 GLU B CA 1
ATOM 8682 C C . GLU B 1 524 ? -31.984 23.125 7.422 1 94.31 524 GLU B C 1
ATOM 8684 O O . GLU B 1 524 ? -32.438 22.375 6.555 1 94.31 524 GLU B O 1
ATOM 8689 N N . LEU B 1 525 ? -31.25 22.719 8.445 1 95.88 525 LEU B N 1
ATOM 8690 C CA . LEU B 1 525 ? -30.969 21.297 8.625 1 95.88 525 LEU B CA 1
ATOM 8691 C C . LEU B 1 525 ? -32.25 20.5 8.812 1 95.88 525 LEU B C 1
ATOM 8693 O O . LEU B 1 525 ? -32.406 19.422 8.234 1 95.88 525 LEU B O 1
ATOM 8697 N N . CYS B 1 526 ? -33.125 21.047 9.594 1 96 526 CYS B N 1
ATOM 8698 C CA . CYS B 1 526 ? -34.406 20.391 9.852 1 96 526 CYS B CA 1
ATOM 8699 C C . CYS B 1 526 ? -35.25 20.312 8.578 1 96 526 CYS B C 1
ATOM 8701 O O . CYS B 1 526 ? -35.844 19.281 8.273 1 96 526 CYS B O 1
ATOM 8703 N N . GLU B 1 527 ? -35.281 21.375 7.871 1 95.12 527 GLU B N 1
ATOM 8704 C CA . GLU B 1 527 ? -36.062 21.438 6.633 1 95.12 527 GLU B CA 1
ATOM 8705 C C . GLU B 1 527 ? -35.562 20.391 5.629 1 95.12 527 GLU B C 1
ATOM 8707 O O . GLU B 1 527 ? -36.375 19.656 5.055 1 95.12 527 GLU B O 1
ATOM 8712 N N . ARG B 1 528 ? -34.344 20.328 5.465 1 94.19 528 ARG B N 1
ATOM 8713 C CA . ARG B 1 528 ? -33.75 19.422 4.484 1 94.19 528 ARG B CA 1
ATOM 8714 C C . ARG B 1 528 ? -33.969 17.969 4.875 1 94.19 528 ARG B C 1
ATOM 8716 O O . ARG B 1 528 ? -34.094 17.094 4.012 1 94.19 528 ARG B O 1
ATOM 8723 N N . ALA B 1 529 ? -34.062 17.75 6.188 1 96.44 529 ALA B N 1
ATOM 8724 C CA . ALA B 1 529 ? -34.219 16.375 6.68 1 96.44 529 ALA B CA 1
ATOM 8725 C C . ALA B 1 529 ? -35.688 16.031 6.898 1 96.44 529 ALA B C 1
ATOM 8727 O O . ALA B 1 529 ? -36.031 14.883 7.203 1 96.44 529 ALA B O 1
ATOM 8728 N N . GLY B 1 530 ? -36.562 17 6.789 1 95.31 530 GLY B N 1
ATOM 8729 C CA . GLY B 1 530 ? -37.969 16.781 7.055 1 95.31 530 GLY B CA 1
ATOM 8730 C C . GLY B 1 530 ? -38.281 16.578 8.523 1 95.31 530 GLY B C 1
ATOM 8731 O O . GLY B 1 530 ? -39.094 15.742 8.891 1 95.31 530 GLY B O 1
ATOM 8732 N N . ILE B 1 531 ? -37.531 17.297 9.359 1 95.69 531 ILE B N 1
ATOM 8733 C CA . ILE B 1 531 ? -37.688 17.219 10.805 1 95.69 531 ILE B CA 1
ATOM 8734 C C . ILE B 1 531 ? -38.406 18.453 11.32 1 95.69 531 ILE B C 1
ATOM 8736 O O . ILE B 1 531 ? -38.188 19.562 10.852 1 95.69 531 ILE B O 1
ATOM 8740 N N . ASP B 1 532 ? -39.312 18.219 12.297 1 92.75 532 ASP B N 1
ATOM 8741 C CA . ASP B 1 532 ? -39.938 19.328 13.008 1 92.75 532 ASP B CA 1
ATOM 8742 C C . ASP B 1 532 ? -38.969 19.938 14.031 1 92.75 532 ASP B C 1
ATOM 8744 O O . ASP B 1 532 ? -38.625 19.297 15.031 1 92.75 532 ASP B O 1
ATOM 8748 N N . PRO B 1 533 ? -38.562 21.125 13.75 1 88.38 533 PRO B N 1
ATOM 8749 C CA . PRO B 1 533 ? -37.625 21.75 14.672 1 88.38 533 PRO B CA 1
ATOM 8750 C C . PRO B 1 533 ? -38.156 21.906 16.078 1 88.38 533 PRO B C 1
ATOM 8752 O O . PRO B 1 533 ? -37.406 22.062 17.047 1 88.38 533 PRO B O 1
ATOM 8755 N N . ALA B 1 534 ? -39.5 21.906 16.188 1 87.69 534 ALA B N 1
ATOM 8756 C CA . ALA B 1 534 ? -40.125 22.062 17.5 1 87.69 534 ALA B CA 1
ATOM 8757 C C . ALA B 1 534 ? -40.312 20.703 18.188 1 87.69 534 ALA B C 1
ATOM 8759 O O . ALA B 1 534 ? -40.656 20.656 19.359 1 87.69 534 ALA B O 1
ATOM 8760 N N . GLY B 1 535 ? -40.062 19.688 17.5 1 88.88 535 GLY B N 1
ATOM 8761 C CA . GLY B 1 535 ? -40.219 18.344 18.047 1 88.88 535 GLY B CA 1
ATOM 8762 C C . GLY B 1 535 ? -39.031 17.859 18.812 1 88.88 535 GLY B C 1
ATOM 8763 O O . GLY B 1 535 ? -38.062 18.609 18.984 1 88.88 535 GLY B O 1
ATOM 8764 N N . ARG B 1 536 ? -39.156 16.656 19.328 1 91.19 536 ARG B N 1
ATOM 8765 C CA . ARG B 1 536 ? -38.031 16.016 20.031 1 91.19 536 ARG B CA 1
ATOM 8766 C C . ARG B 1 536 ? -36.906 15.648 19.078 1 91.19 536 ARG B C 1
ATOM 8768 O O . ARG B 1 536 ? -37.156 15.031 18.047 1 91.19 536 ARG B O 1
ATOM 8775 N N . ILE B 1 537 ? -35.656 16.125 19.406 1 93.88 537 ILE B N 1
ATOM 8776 C CA . ILE B 1 537 ? -34.5 15.812 18.594 1 93.88 537 ILE B CA 1
ATOM 8777 C C . ILE B 1 537 ? -33.688 14.703 19.266 1 93.88 537 ILE B C 1
ATOM 8779 O O . ILE B 1 537 ? -33.062 14.93 20.297 1 93.88 537 ILE B O 1
ATOM 8783 N N . GLY B 1 538 ? -33.781 13.523 18.797 1 93.25 538 GLY B N 1
ATOM 8784 C CA . GLY B 1 538 ? -33 12.383 19.25 1 93.25 538 GLY B CA 1
ATOM 8785 C C . GLY B 1 538 ? -32.062 11.828 18.188 1 93.25 538 GLY B C 1
ATOM 8786 O O . GLY B 1 538 ? -31.781 12.492 17.203 1 93.25 538 GLY B O 1
ATOM 8787 N N . PRO B 1 539 ? -31.531 10.688 18.469 1 94.44 539 PRO B N 1
ATOM 8788 C CA . PRO B 1 539 ? -30.562 10.062 17.547 1 94.44 539 PRO B CA 1
ATOM 8789 C C . PRO B 1 539 ? -31.141 9.859 16.156 1 94.44 539 PRO B C 1
ATOM 8791 O O . PRO B 1 539 ? -30.406 9.984 15.164 1 94.44 539 PRO B O 1
ATOM 8794 N N . GLU B 1 540 ? -32.375 9.625 16.062 1 95.69 540 GLU B N 1
ATOM 8795 C CA . GLU B 1 540 ? -33 9.391 14.766 1 95.69 540 GLU B CA 1
ATOM 8796 C C . GLU B 1 540 ? -33.031 10.664 13.938 1 95.69 540 GLU B C 1
ATOM 8798 O O . GLU B 1 540 ? -32.781 10.641 12.734 1 95.69 540 GLU B O 1
ATOM 8803 N N . GLN B 1 541 ? -33.469 11.719 14.586 1 96.56 541 GLN B N 1
ATOM 8804 C CA . GLN B 1 541 ? -33.5 13.008 13.906 1 96.56 541 GLN B CA 1
ATOM 8805 C C . GLN B 1 541 ? -32.094 13.453 13.492 1 96.56 541 GLN B C 1
ATOM 8807 O O . GLN B 1 541 ? -31.906 13.977 12.391 1 96.56 541 GLN B O 1
ATOM 8812 N N . VAL B 1 542 ? -31.141 13.234 14.367 1 97.62 542 VAL B N 1
ATOM 8813 C CA . VAL B 1 542 ? -29.766 13.57 14.055 1 97.62 542 VAL B CA 1
ATOM 8814 C C . VAL B 1 542 ? -29.297 12.773 12.836 1 97.62 542 VAL B C 1
ATOM 8816 O O . VAL B 1 542 ? -28.734 13.344 11.898 1 97.62 542 VAL B O 1
ATOM 8819 N N . ALA B 1 543 ? -29.547 11.508 12.844 1 98.06 543 ALA B N 1
ATOM 8820 C CA . ALA B 1 543 ? -29.156 10.648 11.727 1 98.06 543 ALA B CA 1
ATOM 8821 C C . ALA B 1 543 ? -29.766 11.133 10.422 1 98.06 543 ALA B C 1
ATOM 8823 O O . ALA B 1 543 ? -29.078 11.211 9.398 1 98.06 543 ALA B O 1
ATOM 8824 N N . ALA B 1 544 ? -31.016 11.453 10.484 1 97.75 544 ALA B N 1
ATOM 8825 C CA . ALA B 1 544 ? -31.719 11.93 9.297 1 97.75 544 ALA B CA 1
ATOM 8826 C C . ALA B 1 544 ? -31.094 13.219 8.773 1 97.75 544 ALA B C 1
ATOM 8828 O O . ALA B 1 544 ? -30.938 13.391 7.559 1 97.75 544 ALA B O 1
ATOM 8829 N N . ALA B 1 545 ? -30.766 14.109 9.656 1 97.94 545 ALA B N 1
ATOM 8830 C CA . ALA B 1 545 ? -30.188 15.391 9.273 1 97.94 545 ALA B CA 1
ATOM 8831 C C . ALA B 1 545 ? -28.797 15.195 8.672 1 97.94 545 ALA B C 1
ATOM 8833 O O . ALA B 1 545 ? -28.438 15.836 7.68 1 97.94 545 ALA B O 1
ATOM 8834 N N . VAL B 1 546 ? -28.016 14.32 9.273 1 98.44 546 VAL B N 1
ATOM 8835 C CA . VAL B 1 546 ? -26.672 14.047 8.789 1 98.44 546 VAL B CA 1
ATOM 8836 C C . VAL B 1 546 ? -26.734 13.477 7.379 1 98.44 546 VAL B C 1
ATOM 8838 O O . VAL B 1 546 ? -26.016 13.93 6.484 1 98.44 546 VAL B O 1
ATOM 8841 N N . VAL B 1 547 ? -27.609 12.57 7.137 1 98.31 547 VAL B N 1
ATOM 8842 C CA . VAL B 1 547 ? -27.734 11.922 5.832 1 98.31 547 VAL B CA 1
ATOM 8843 C C . VAL B 1 547 ? -28.203 12.945 4.801 1 98.31 547 VAL B C 1
ATOM 8845 O O . VAL B 1 547 ? -27.656 13.031 3.701 1 98.31 547 VAL B O 1
ATOM 8848 N N . ALA B 1 548 ? -29.188 13.719 5.172 1 97.56 548 ALA B N 1
ATOM 8849 C CA . ALA B 1 548 ? -29.75 14.719 4.254 1 97.56 548 ALA B CA 1
ATOM 8850 C C . ALA B 1 548 ? -28.688 15.75 3.869 1 97.56 548 ALA B C 1
ATOM 8852 O O . ALA B 1 548 ? -28.594 16.141 2.703 1 97.56 548 ALA B O 1
ATOM 8853 N N . GLU B 1 549 ? -27.953 16.219 4.875 1 97.44 549 GLU B N 1
ATOM 8854 C CA . GLU B 1 549 ? -26.891 17.188 4.629 1 97.44 549 GLU B CA 1
ATOM 8855 C C . GLU B 1 549 ? -25.859 16.656 3.646 1 97.44 549 GLU B C 1
ATOM 8857 O O . GLU B 1 549 ? -25.469 17.344 2.707 1 97.44 549 GLU B O 1
ATOM 8862 N N . HIS B 1 550 ? -25.453 15.438 3.795 1 97.56 550 HIS B N 1
ATOM 8863 C CA . HIS B 1 550 ? -24.375 14.891 2.975 1 97.56 550 HIS B CA 1
ATOM 8864 C C . HIS B 1 550 ? -24.891 14.453 1.608 1 97.56 550 HIS B C 1
ATOM 8866 O O . HIS B 1 550 ? -24.141 14.43 0.634 1 97.56 550 HIS B O 1
ATOM 8872 N N . ARG B 1 551 ? -26.156 14.156 1.497 1 96.19 551 ARG B N 1
ATOM 8873 C CA . ARG B 1 551 ? -26.766 13.984 0.181 1 96.19 551 ARG B CA 1
ATOM 8874 C C . ARG B 1 551 ? -26.688 15.273 -0.629 1 96.19 551 ARG B C 1
ATOM 8876 O O . ARG B 1 551 ? -26.391 15.242 -1.826 1 96.19 551 ARG B O 1
ATOM 8883 N N . GLY B 1 552 ? -26.969 16.344 0.036 1 95 552 GLY B N 1
ATOM 8884 C CA . GLY B 1 552 ? -26.812 17.641 -0.604 1 95 552 GLY B CA 1
ATOM 8885 C C . GLY B 1 552 ? -25.375 17.953 -1.003 1 95 552 GLY B C 1
ATOM 8886 O O . GLY B 1 552 ? -25.125 18.422 -2.113 1 95 552 GLY B O 1
ATOM 8887 N N . LEU B 1 553 ? -24.5 17.672 -0.105 1 95.62 553 LEU B N 1
ATOM 8888 C CA . LEU B 1 553 ? -23.078 17.891 -0.353 1 95.62 553 LEU B CA 1
ATOM 8889 C C . LEU B 1 553 ? -22.609 17.094 -1.564 1 95.62 553 LEU B C 1
ATOM 8891 O O . LEU B 1 553 ? -21.781 17.578 -2.348 1 95.62 553 LEU B O 1
ATOM 8895 N N . ALA B 1 554 ? -23.078 15.922 -1.744 1 95.25 554 ALA B N 1
ATOM 8896 C CA . ALA B 1 554 ? -22.703 15.039 -2.848 1 95.25 554 ALA B CA 1
ATOM 8897 C C . ALA B 1 554 ? -23.016 15.688 -4.195 1 95.25 554 ALA B C 1
ATOM 8899 O O . ALA B 1 554 ? -22.312 15.445 -5.184 1 95.25 554 ALA B O 1
ATOM 8900 N N . GLY B 1 555 ? -24 16.484 -4.238 1 93 555 GLY B N 1
ATOM 8901 C CA . GLY B 1 555 ? -24.438 17.094 -5.484 1 93 555 GLY B CA 1
ATOM 8902 C C . GLY B 1 555 ? -23.766 18.422 -5.762 1 93 555 GLY B C 1
ATOM 8903 O O . GLY B 1 555 ? -23.922 19 -6.844 1 93 555 GLY B O 1
ATOM 8904 N N . CYS B 1 556 ? -23.031 18.891 -4.836 1 93.5 556 CYS B N 1
ATOM 8905 C CA . CYS B 1 556 ? -22.406 20.203 -4.973 1 93.5 556 CYS B CA 1
ATOM 8906 C C . CYS B 1 556 ? -21.297 20.172 -6.012 1 93.5 556 CYS B C 1
ATOM 8908 O O . CYS B 1 556 ? -20.766 19.094 -6.328 1 93.5 556 CYS B O 1
ATOM 8910 N N . PRO B 1 557 ? -20.859 21.297 -6.551 1 95.06 557 PRO B N 1
ATOM 8911 C CA . PRO B 1 557 ? -19.906 21.344 -7.66 1 95.06 557 PRO B CA 1
ATOM 8912 C C . PRO B 1 557 ? -18.469 21.031 -7.223 1 95.06 557 PRO B C 1
ATOM 8914 O O . PRO B 1 557 ? -17.609 20.766 -8.062 1 95.06 557 PRO B O 1
ATOM 8917 N N . SER B 1 558 ? -18.188 21.078 -5.949 1 96.5 558 SER B N 1
ATOM 8918 C CA . SER B 1 558 ? -16.828 20.828 -5.48 1 96.5 558 SER B CA 1
ATOM 8919 C C . SER B 1 558 ? -16.266 19.547 -6.094 1 96.5 558 SER B C 1
ATOM 8921 O O . SER B 1 558 ? -16.969 18.547 -6.23 1 96.5 558 SER B O 1
ATOM 8923 N N . ARG B 1 559 ? -15.023 19.625 -6.496 1 96.81 559 ARG B N 1
ATOM 8924 C CA . ARG B 1 559 ? -14.352 18.469 -7.09 1 96.81 559 ARG B CA 1
ATOM 8925 C C . ARG B 1 559 ? -14.281 17.312 -6.105 1 96.81 559 ARG B C 1
ATOM 8927 O O . ARG B 1 559 ? -14.469 16.156 -6.488 1 96.81 559 ARG B O 1
ATOM 8934 N N . VAL B 1 560 ? -14.023 17.594 -4.859 1 97.5 560 VAL B N 1
ATOM 8935 C CA . VAL B 1 560 ? -14 16.609 -3.775 1 97.5 560 VAL B CA 1
ATOM 8936 C C . VAL B 1 560 ? -14.922 17.062 -2.648 1 97.5 560 VAL B C 1
ATOM 8938 O O . VAL B 1 560 ? -14.961 18.25 -2.311 1 97.5 560 VAL B O 1
ATOM 8941 N N . VAL B 1 561 ? -15.68 16.172 -2.098 1 97.62 561 VAL B N 1
ATOM 8942 C CA . VAL B 1 561 ? -16.484 16.484 -0.917 1 97.62 561 VAL B CA 1
ATOM 8943 C C . VAL B 1 561 ? -16.141 15.5 0.205 1 97.62 561 VAL B C 1
ATOM 8945 O O . VAL B 1 561 ? -15.875 14.328 -0.048 1 97.62 561 VAL B O 1
ATOM 8948 N N . VAL B 1 562 ? -16.156 16 1.458 1 97.5 562 VAL B N 1
ATOM 8949 C CA . VAL B 1 562 ? -15.766 15.141 2.568 1 97.5 562 VAL B CA 1
ATOM 8950 C C . VAL B 1 562 ? -16.781 15.258 3.697 1 97.5 562 VAL B C 1
ATOM 8952 O O . VAL B 1 562 ? -17.312 16.344 3.943 1 97.5 562 VAL B O 1
ATOM 8955 N N . ALA B 1 563 ? -17.094 14.18 4.332 1 98.19 563 ALA B N 1
ATOM 8956 C CA . ALA B 1 563 ? -17.812 14.148 5.598 1 98.19 563 ALA B CA 1
ATOM 8957 C C . ALA B 1 563 ? -16.859 13.984 6.777 1 98.19 563 ALA B C 1
ATOM 8959 O O . ALA B 1 563 ? -15.914 13.195 6.719 1 98.19 563 ALA B O 1
ATOM 8960 N N . THR B 1 564 ? -17.062 14.812 7.785 1 98.19 564 THR B N 1
ATOM 8961 C CA . THR B 1 564 ? -16.266 14.57 8.977 1 98.19 564 THR B CA 1
ATOM 8962 C C . THR B 1 564 ? -16.672 13.258 9.648 1 98.19 564 THR B C 1
ATOM 8964 O O . THR B 1 564 ? -17.844 12.914 9.688 1 98.19 564 THR B O 1
ATOM 8967 N N . LEU B 1 565 ? -15.719 12.547 10.164 1 98.31 565 LEU B N 1
ATOM 8968 C CA . LEU B 1 565 ? -16.016 11.305 10.859 1 98.31 565 LEU B CA 1
ATOM 8969 C C . LEU B 1 565 ? -16.844 11.562 12.109 1 98.31 565 LEU B C 1
ATOM 8971 O O . LEU B 1 565 ? -17.625 10.703 12.531 1 98.31 565 LEU B O 1
ATOM 8975 N N . ASP B 1 566 ? -16.812 12.742 12.672 1 98 566 ASP B N 1
ATOM 8976 C CA . ASP B 1 566 ? -17.641 13.141 13.805 1 98 566 ASP B CA 1
ATOM 8977 C C . ASP B 1 566 ? -19.125 13.164 13.414 1 98 566 ASP B C 1
ATOM 8979 O O . ASP B 1 566 ? -19.969 12.641 14.141 1 98 566 ASP B O 1
ATOM 8983 N N . ASP B 1 567 ? -19.406 13.727 12.242 1 98 567 ASP B N 1
ATOM 8984 C CA . ASP B 1 567 ? -20.766 13.727 11.75 1 98 567 ASP B CA 1
ATOM 8985 C C . ASP B 1 567 ? -21.234 12.305 11.438 1 98 567 ASP B C 1
ATOM 8987 O O . ASP B 1 567 ? -22.359 11.93 11.758 1 98 567 ASP B O 1
ATOM 8991 N N . VAL B 1 568 ? -20.344 11.562 10.836 1 98 568 VAL B N 1
ATOM 8992 C CA . VAL B 1 568 ? -20.672 10.18 10.484 1 98 568 VAL B CA 1
ATOM 8993 C C . VAL B 1 568 ? -20.984 9.383 11.75 1 98 568 VAL B C 1
ATOM 8995 O O . VAL B 1 568 ? -21.812 8.477 11.727 1 98 568 VAL B O 1
ATOM 8998 N N . ALA B 1 569 ? -20.328 9.781 12.852 1 97.5 569 ALA B N 1
ATOM 8999 C CA . ALA B 1 569 ? -20.531 9.117 14.133 1 97.5 569 ALA B CA 1
ATOM 9000 C C . ALA B 1 569 ? -21.734 9.695 14.875 1 97.5 569 ALA B C 1
ATOM 9002 O O . ALA B 1 569 ? -22.141 9.172 15.914 1 97.5 569 ALA B O 1
ATOM 9003 N N . GLY B 1 570 ? -22.25 10.789 14.43 1 97.12 570 GLY B N 1
ATOM 9004 C CA . GLY B 1 570 ? -23.391 11.43 15.055 1 97.12 570 GLY B CA 1
ATOM 9005 C C . GLY B 1 570 ? -23.062 12.094 16.375 1 97.12 570 GLY B C 1
ATOM 9006 O O . GLY B 1 570 ? -23.906 12.18 17.266 1 97.12 570 GLY B O 1
ATOM 9007 N N . VAL B 1 571 ? -21.844 12.523 16.547 1 96.31 571 VAL B N 1
ATOM 9008 C CA . VAL B 1 571 ? -21.453 13.078 17.844 1 96.31 571 VAL B CA 1
ATOM 9009 C C . VAL B 1 571 ? -21.766 14.578 17.875 1 96.31 571 VAL B C 1
ATOM 9011 O O . VAL B 1 571 ? -21.719 15.25 16.844 1 96.31 571 VAL B O 1
ATOM 9014 N N . ALA B 1 572 ? -22.031 15.047 19.062 1 96.62 572 ALA B N 1
ATOM 9015 C CA . ALA B 1 572 ? -22.438 16.438 19.234 1 96.62 572 ALA B CA 1
ATOM 9016 C C . ALA B 1 572 ? -21.234 17.328 19.531 1 96.62 572 ALA B C 1
ATOM 9018 O O . ALA B 1 572 ? -21.234 18.516 19.219 1 96.62 572 ALA B O 1
ATOM 9019 N N . GLU B 1 573 ? -20.188 16.766 20.141 1 96 573 GLU B N 1
ATOM 9020 C CA . GLU B 1 573 ? -19 17.547 20.531 1 96 573 GLU B CA 1
ATOM 9021 C C . GLU B 1 573 ? -18.109 17.844 19.328 1 96 573 GLU B C 1
ATOM 9023 O O . GLU B 1 573 ? -17.891 16.969 18.484 1 96 573 GLU B O 1
ATOM 9028 N N . ARG B 1 574 ? -17.719 19.031 19.172 1 96.19 574 ARG B N 1
ATOM 9029 C CA . ARG B 1 574 ? -16.719 19.344 18.156 1 96.19 574 ARG B CA 1
ATOM 9030 C C . ARG B 1 574 ? -15.305 19.078 18.672 1 96.19 574 ARG B C 1
ATOM 9032 O O . ARG B 1 574 ? -15.078 19.109 19.891 1 96.19 574 ARG B O 1
ATOM 9039 N N . PRO B 1 575 ? -14.328 18.844 17.828 1 96.31 575 PRO B N 1
ATOM 9040 C CA . PRO B 1 575 ? -12.953 18.547 18.25 1 96.31 575 PRO B CA 1
ATOM 9041 C C . PRO B 1 575 ? -12.273 19.719 18.938 1 96.31 575 PRO B C 1
ATOM 9043 O O . PRO B 1 575 ? -11.5 19.531 19.875 1 96.31 575 PRO B O 1
ATOM 9046 N N . ASN B 1 576 ? -12.57 20.938 18.453 1 94.62 576 ASN B N 1
ATOM 9047 C CA . ASN B 1 576 ? -11.891 22.125 18.938 1 94.62 576 ASN B CA 1
ATOM 9048 C C . ASN B 1 576 ? -12.852 23.312 19.047 1 94.62 576 ASN B C 1
ATOM 9050 O O . ASN B 1 576 ? -13.664 23.547 18.156 1 94.62 576 ASN B O 1
ATOM 9054 N N . MET B 1 577 ? -12.797 23.938 20.234 1 91.94 577 MET B N 1
ATOM 9055 C CA . MET B 1 577 ? -13.461 25.219 20.453 1 91.94 577 MET B CA 1
ATOM 9056 C C . MET B 1 577 ? -12.477 26.375 20.312 1 91.94 577 MET B C 1
ATOM 9058 O O . MET B 1 577 ? -11.758 26.703 21.25 1 91.94 577 MET B O 1
ATOM 9062 N N . PRO B 1 578 ? -12.508 27 19.062 1 85.25 578 PRO B N 1
ATOM 9063 C CA . PRO B 1 578 ? -11.523 28.062 18.828 1 85.25 578 PRO B CA 1
ATOM 9064 C C . PRO B 1 578 ? -11.531 29.125 19.922 1 85.25 578 PRO B C 1
ATOM 9066 O O . PRO B 1 578 ? -12.594 29.484 20.422 1 85.25 578 PRO B O 1
ATOM 9069 N N . GLY B 1 579 ? -10.422 29.625 20.266 1 78.25 579 GLY B N 1
ATOM 9070 C CA . GLY B 1 579 ? -10.305 30.688 21.266 1 78.25 579 GLY B CA 1
ATOM 9071 C C . GLY B 1 579 ? -10.172 30.156 22.688 1 78.25 579 GLY B C 1
ATOM 9072 O O . GLY B 1 579 ? -10.133 30.922 23.641 1 78.25 579 GLY B O 1
ATOM 9073 N N . THR B 1 580 ? -10.219 28.797 22.828 1 84.94 580 THR B N 1
ATOM 9074 C CA . THR B 1 580 ? -10.062 28.172 24.125 1 84.94 580 THR B CA 1
ATOM 9075 C C . THR B 1 580 ? -8.891 27.188 24.109 1 84.94 580 THR B C 1
ATOM 9077 O O . THR B 1 580 ? -8.422 26.797 23.047 1 84.94 580 THR B O 1
ATOM 9080 N N . VAL B 1 581 ? -8.344 26.969 25.297 1 81.38 581 VAL B N 1
ATOM 9081 C CA . VAL B 1 581 ? -7.285 25.969 25.438 1 81.38 581 VAL B CA 1
ATOM 9082 C C . VAL B 1 581 ? -7.707 24.922 26.469 1 81.38 581 VAL B C 1
ATOM 9084 O O . VAL B 1 581 ? -7.922 23.75 26.109 1 81.38 581 VAL B O 1
ATOM 9087 N N . HIS B 1 582 ? -8.086 25.375 27.703 1 86.38 582 HIS B N 1
ATOM 9088 C CA . HIS B 1 582 ? -8.375 24.422 28.781 1 86.38 582 HIS B CA 1
ATOM 9089 C C . HIS B 1 582 ? -9.852 24.469 29.172 1 86.38 582 HIS B C 1
ATOM 9091 O O . HIS B 1 582 ? -10.344 23.562 29.844 1 86.38 582 HIS B O 1
ATOM 9097 N N . GLU B 1 583 ? -10.602 25.484 28.75 1 91.38 583 GLU B N 1
ATOM 9098 C CA . GLU B 1 583 ? -12.016 25.641 29.109 1 91.38 583 GLU B CA 1
ATOM 9099 C C . GLU B 1 583 ? -12.867 24.562 28.453 1 91.38 583 GLU B C 1
ATOM 9101 O O . GLU B 1 583 ? -13.961 24.25 28.922 1 91.38 583 GLU B O 1
ATOM 9106 N N . TYR B 1 584 ? -12.328 24.062 27.391 1 93.75 584 TYR B N 1
ATOM 9107 C CA . TYR B 1 584 ? -12.898 22.984 26.594 1 93.75 584 TYR B CA 1
ATOM 9108 C C . TYR B 1 584 ? -11.867 21.891 26.344 1 93.75 584 TYR B C 1
ATOM 9110 O O . TYR B 1 584 ? -10.664 22.156 26.297 1 93.75 584 TYR B O 1
ATOM 9118 N N . PRO B 1 585 ? -12.234 20.672 26.359 1 95.12 585 PRO B N 1
ATOM 9119 C CA . P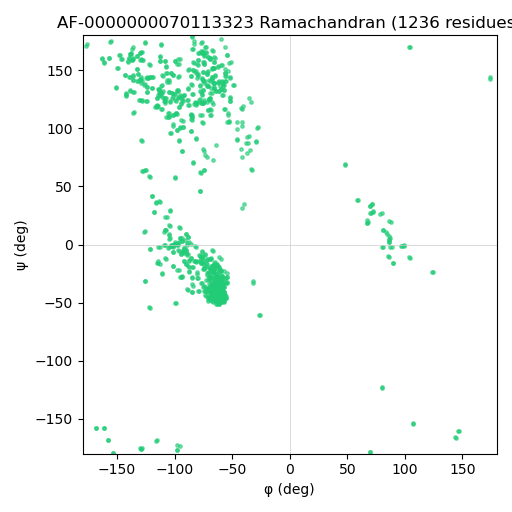RO B 1 585 ? -11.266 19.594 26.141 1 95.12 585 PRO B CA 1
ATOM 9120 C C . PRO B 1 585 ? -10.844 19.484 24.672 1 95.12 585 PRO B C 1
ATOM 9122 O O . PRO B 1 585 ? -11.023 18.422 24.062 1 95.12 585 PRO B O 1
ATOM 9125 N N . ASN B 1 586 ? -10.195 20.562 24.234 1 95.69 586 ASN B N 1
ATOM 9126 C CA . ASN B 1 586 ? -9.781 20.641 22.844 1 95.69 586 ASN B CA 1
ATOM 9127 C C . ASN B 1 586 ? -8.867 19.469 22.469 1 95.69 586 ASN B C 1
ATOM 9129 O O . ASN B 1 586 ? -7.891 19.203 23.172 1 95.69 586 ASN B O 1
ATOM 9133 N N . TRP B 1 587 ? -9.203 18.75 21.344 1 97.06 587 TRP B N 1
ATOM 9134 C CA . TRP B 1 587 ? -8.359 17.75 20.703 1 97.06 587 TRP B CA 1
ATOM 9135 C C . TRP B 1 587 ? -8.195 16.516 21.609 1 97.06 587 TRP B C 1
ATOM 9137 O O . TRP B 1 587 ? -7.242 15.758 21.453 1 97.06 587 TRP B O 1
ATOM 9147 N N . ARG B 1 588 ? -9.109 16.312 22.609 1 97.44 588 ARG B N 1
ATOM 9148 C CA . ARG B 1 588 ? -8.945 15.242 23.578 1 97.44 588 ARG B CA 1
ATOM 9149 C C . ARG B 1 588 ? -10.188 14.352 23.625 1 97.44 588 ARG B C 1
ATOM 9151 O O . ARG B 1 588 ? -10.312 13.508 24.516 1 97.44 588 ARG B O 1
ATOM 9158 N N . ILE B 1 589 ? -11.062 14.508 22.703 1 97.38 589 ILE B N 1
ATOM 9159 C CA . ILE B 1 589 ? -12.312 13.758 22.719 1 97.38 589 ILE B CA 1
ATOM 9160 C C . ILE B 1 589 ? -12.266 12.656 21.672 1 97.38 589 ILE B C 1
ATOM 9162 O O . ILE B 1 589 ? -12.234 12.938 20.469 1 97.38 589 ILE B O 1
ATOM 9166 N N . ALA B 1 590 ? -12.266 11.414 22.094 1 98.25 590 ALA B N 1
ATOM 9167 C CA . ALA B 1 590 ? -12.281 10.273 21.172 1 98.25 590 ALA B CA 1
ATOM 9168 C C . ALA B 1 590 ? -13.695 10 20.672 1 98.25 590 ALA B C 1
ATOM 9170 O O . ALA B 1 590 ? -14.672 10.398 21.297 1 98.25 590 ALA B O 1
ATOM 9171 N N . LEU B 1 591 ? -13.828 9.398 19.531 1 98.12 591 LEU B N 1
ATOM 9172 C CA . LEU B 1 591 ? -15.125 8.922 19.062 1 98.12 591 LEU B CA 1
ATOM 9173 C C . LEU B 1 591 ? -15.711 7.914 20.047 1 98.12 591 LEU B C 1
ATOM 9175 O O . LEU B 1 591 ? -14.977 7.25 20.781 1 98.12 591 LEU B O 1
ATOM 9179 N N . PRO B 1 592 ? -16.984 7.77 20.078 1 95.81 592 PRO B N 1
ATOM 9180 C CA . PRO B 1 592 ? -17.641 7.012 21.156 1 95.81 592 PRO B CA 1
ATOM 9181 C C . PRO B 1 592 ? -17.531 5.5 20.953 1 95.81 592 PRO B C 1
ATOM 9183 O O . PRO B 1 592 ? -17.844 4.73 21.875 1 95.81 592 PRO B O 1
ATOM 9186 N N . GLN B 1 593 ? -17.156 5.062 19.766 1 94.56 593 GLN B N 1
ATOM 9187 C CA . GLN B 1 593 ? -17 3.641 19.469 1 94.56 593 GLN B CA 1
ATOM 9188 C C . GLN B 1 593 ? -15.781 3.389 18.594 1 94.56 593 GLN B C 1
ATOM 9190 O O . GLN B 1 593 ? -15.297 4.297 17.922 1 94.56 593 GLN B O 1
ATOM 9195 N N . PRO B 1 594 ? -15.289 2.125 18.656 1 95.75 594 PRO B N 1
ATOM 9196 C CA . PRO B 1 594 ? -14.203 1.795 17.734 1 95.75 594 PRO B CA 1
ATOM 9197 C C . PRO B 1 594 ? -14.578 2.053 16.266 1 95.75 594 PRO B C 1
ATOM 9199 O O . PRO B 1 594 ? -15.719 1.802 15.867 1 95.75 594 PRO B O 1
ATOM 9202 N N . VAL B 1 595 ? -13.656 2.553 15.539 1 96.75 595 VAL B N 1
ATOM 9203 C CA . VAL B 1 595 ? -13.93 3.006 14.18 1 96.75 595 VAL B CA 1
ATOM 9204 C C . VAL B 1 595 ? -14.406 1.833 13.328 1 96.75 595 VAL B C 1
ATOM 9206 O O . VAL B 1 595 ? -15.211 2.014 12.406 1 96.75 595 VAL B O 1
ATOM 9209 N N . GLU B 1 596 ? -13.906 0.586 13.578 1 93.88 596 GLU B N 1
ATOM 9210 C CA . GLU B 1 596 ? -14.336 -0.568 12.797 1 93.88 596 GLU B CA 1
ATOM 9211 C C . GLU B 1 596 ? -15.82 -0.854 13.008 1 93.88 596 GLU B C 1
ATOM 9213 O O . GLU B 1 596 ? -16.5 -1.353 12.102 1 93.88 596 GLU B O 1
ATOM 9218 N N . ASP B 1 597 ? -16.328 -0.573 14.211 1 93.38 597 ASP B N 1
ATOM 9219 C CA . ASP B 1 597 ? -17.75 -0.698 14.492 1 93.38 597 ASP B CA 1
ATOM 9220 C C . ASP B 1 597 ? -18.531 0.505 13.953 1 93.38 597 ASP B C 1
ATOM 9222 O O . ASP B 1 597 ? -19.594 0.351 13.367 1 93.38 597 ASP B O 1
ATOM 9226 N N . LEU B 1 598 ? -17.906 1.616 14.125 1 96 598 LEU B N 1
ATOM 9227 C CA . LEU B 1 598 ? -18.531 2.873 13.727 1 96 598 LEU B CA 1
ATOM 9228 C C . LEU B 1 598 ? -18.828 2.883 12.227 1 96 598 LEU B C 1
ATOM 9230 O O . LEU B 1 598 ? -19.938 3.227 11.812 1 96 598 LEU B O 1
ATOM 9234 N N . LEU B 1 599 ? -17.938 2.438 11.43 1 95.62 599 LEU B N 1
ATOM 9235 C CA . LEU B 1 599 ? -18.062 2.494 9.977 1 95.62 599 LEU B CA 1
ATOM 9236 C C . LEU B 1 599 ? -19.016 1.434 9.461 1 95.62 599 LEU B C 1
ATOM 9238 O O . LEU B 1 599 ? -19.406 1.454 8.297 1 95.62 599 LEU B O 1
ATOM 9242 N N . CYS B 1 600 ? -19.469 0.577 10.391 1 92.19 600 CYS B N 1
ATOM 9243 C CA . CYS B 1 600 ? -20.438 -0.446 10.023 1 92.19 600 CYS B CA 1
ATOM 9244 C C . CYS B 1 600 ? -21.844 -0.056 10.492 1 92.19 600 CYS B C 1
ATOM 9246 O O . CYS B 1 600 ? -22.812 -0.769 10.219 1 92.19 600 CYS B O 1
ATOM 9248 N N . THR B 1 601 ? -21.984 1.037 11.125 1 94.75 601 THR B N 1
ATOM 9249 C CA . THR B 1 601 ? -23.297 1.473 11.594 1 94.75 601 THR B CA 1
ATOM 9250 C C . THR B 1 601 ? -24.203 1.857 10.422 1 94.75 601 THR B C 1
ATOM 9252 O O . THR B 1 601 ? -23.703 2.223 9.352 1 94.75 601 THR B O 1
ATOM 9255 N N . PRO B 1 602 ? -25.453 1.86 10.664 1 96 602 PRO B N 1
ATOM 9256 C CA . PRO B 1 602 ? -26.375 2.291 9.609 1 96 602 PRO B CA 1
ATOM 9257 C C . PRO B 1 602 ? -26.156 3.736 9.18 1 96 602 PRO B C 1
ATOM 9259 O O . PRO B 1 602 ? -26.234 4.047 7.988 1 96 602 PRO B O 1
ATOM 9262 N N . LEU B 1 603 ? -25.844 4.586 10.109 1 97.5 603 LEU B N 1
ATOM 9263 C CA . LEU B 1 603 ? -25.625 5.988 9.773 1 97.5 603 LEU B CA 1
ATOM 9264 C C . LEU B 1 603 ? -24.406 6.141 8.867 1 97.5 603 LEU B C 1
ATOM 9266 O O . LEU B 1 603 ? -24.469 6.824 7.844 1 97.5 603 LEU B O 1
ATOM 9270 N N . ALA B 1 604 ? -23.312 5.5 9.25 1 96.88 604 ALA B N 1
ATOM 9271 C CA . ALA B 1 604 ? -22.109 5.562 8.43 1 96.88 604 ALA B CA 1
ATOM 9272 C C . ALA B 1 604 ? -22.391 5.055 7.016 1 96.88 604 ALA B C 1
ATOM 9274 O O . ALA B 1 604 ? -22 5.695 6.031 1 96.88 604 ALA B O 1
ATOM 9275 N N . GLY B 1 605 ? -23.078 3.939 6.953 1 95.88 605 GLY B N 1
ATOM 9276 C CA . GLY B 1 605 ? -23.453 3.396 5.652 1 95.88 605 GLY B CA 1
ATOM 9277 C C . GLY B 1 605 ? -24.281 4.352 4.82 1 95.88 605 GLY B C 1
ATOM 9278 O O . GLY B 1 605 ? -24.016 4.543 3.633 1 95.88 605 GLY B O 1
ATOM 9279 N N . ALA B 1 606 ? -25.266 4.941 5.422 1 97.25 606 ALA B N 1
ATOM 9280 C CA . ALA B 1 606 ? -26.172 5.852 4.73 1 97.25 606 ALA B CA 1
ATOM 9281 C C . ALA B 1 606 ? -25.438 7.086 4.223 1 97.25 606 ALA B C 1
ATOM 9283 O O . ALA B 1 606 ? -25.688 7.555 3.111 1 97.25 606 ALA B O 1
ATOM 9284 N N . VAL B 1 607 ? -24.547 7.598 5.027 1 97.94 607 VAL B N 1
ATOM 9285 C CA . VAL B 1 607 ? -23.797 8.789 4.656 1 97.94 607 VAL B CA 1
ATOM 9286 C C . VAL B 1 607 ? -22.875 8.477 3.482 1 97.94 607 VAL B C 1
ATOM 9288 O O . VAL B 1 607 ? -22.844 9.203 2.488 1 97.94 607 VAL B O 1
ATOM 9291 N N . LEU B 1 608 ? -22.109 7.391 3.584 1 96.69 608 LEU B N 1
ATOM 9292 C CA . LEU B 1 608 ? -21.156 7.02 2.539 1 96.69 608 LEU B CA 1
ATOM 9293 C C . LEU B 1 608 ? -21.875 6.672 1.244 1 96.69 608 LEU B C 1
ATOM 9295 O O . LEU B 1 608 ? -21.422 7.023 0.156 1 96.69 608 LEU B O 1
ATOM 9299 N N . ASP B 1 609 ? -23.016 6.051 1.354 1 95.19 609 ASP B N 1
ATOM 9300 C CA . ASP B 1 609 ? -23.828 5.742 0.175 1 95.19 609 ASP B CA 1
ATOM 9301 C C . ASP B 1 609 ? -24.344 7.02 -0.479 1 95.19 609 ASP B C 1
ATOM 9303 O O . ASP B 1 609 ? -24.375 7.125 -1.706 1 95.19 609 ASP B O 1
ATOM 9307 N N . ALA B 1 610 ? -24.797 7.938 0.345 1 95.75 610 ALA B N 1
ATOM 9308 C CA . ALA B 1 610 ? -25.281 9.219 -0.173 1 95.75 610 ALA B CA 1
ATOM 9309 C C . ALA B 1 610 ? -24.188 9.945 -0.939 1 95.75 610 ALA B C 1
ATOM 9311 O O . ALA B 1 610 ? -24.422 10.469 -2.029 1 95.75 610 ALA B O 1
ATOM 9312 N N . LEU B 1 611 ? -23.031 9.938 -0.405 1 96.56 611 LEU B N 1
ATOM 9313 C CA . LEU B 1 611 ? -21.906 10.602 -1.044 1 96.56 611 LEU B CA 1
ATOM 9314 C C . LEU B 1 611 ? -21.516 9.898 -2.338 1 96.56 611 LEU B C 1
ATOM 9316 O O . LEU B 1 611 ? -21.234 10.547 -3.35 1 96.56 611 LEU B O 1
ATOM 9320 N N . ALA B 1 612 ? -21.5 8.602 -2.34 1 92.69 612 ALA B N 1
ATOM 9321 C CA . ALA B 1 612 ? -21.141 7.809 -3.514 1 92.69 612 ALA B CA 1
ATOM 9322 C C . ALA B 1 612 ? -22.141 8.016 -4.645 1 92.69 612 ALA B C 1
ATOM 9324 O O . ALA B 1 612 ? -21.766 8.102 -5.812 1 92.69 612 ALA B O 1
ATOM 9325 N N . GLY B 1 613 ? -23.344 7.977 -4.352 1 86.25 613 GLY B N 1
ATOM 9326 C CA . GLY B 1 613 ? -24.422 8.117 -5.332 1 86.25 613 GLY B CA 1
ATOM 9327 C C . GLY B 1 613 ? -24.359 9.438 -6.09 1 86.25 613 GLY B C 1
ATOM 9328 O O . GLY B 1 613 ? -24.641 9.477 -7.285 1 86.25 613 GLY B O 1
ATOM 9329 N N . GLY B 1 614 ? -23.984 10.469 -5.434 1 78.25 614 GLY B N 1
ATOM 9330 C CA . GLY B 1 614 ? -23.922 11.789 -6.055 1 78.25 614 GLY B CA 1
ATOM 9331 C C . GLY B 1 614 ? -22.656 12.023 -6.852 1 78.25 614 GLY B C 1
ATOM 9332 O O . GLY B 1 614 ? -22.562 12.992 -7.602 1 78.25 614 GLY B O 1
ATOM 9333 N N . ARG B 1 615 ? -21.656 11.164 -6.66 1 78.19 615 ARG B N 1
ATOM 9334 C CA . ARG B 1 615 ? -20.359 11.406 -7.281 1 78.19 615 ARG B CA 1
ATOM 9335 C C . ARG B 1 615 ? -20.078 10.375 -8.375 1 78.19 615 ARG B C 1
ATOM 9337 O O . ARG B 1 615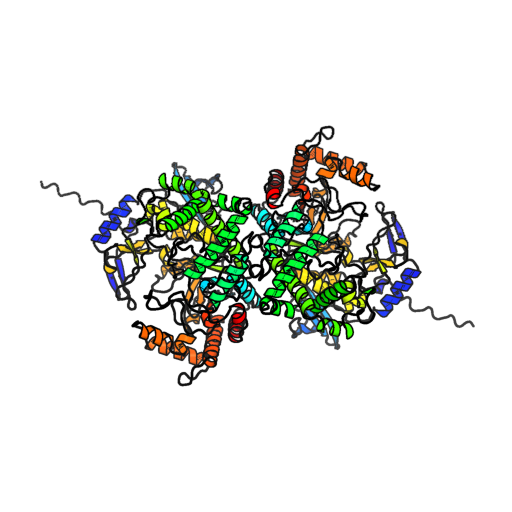 ? -19.109 10.523 -9.141 1 78.19 615 ARG B O 1
ATOM 9344 N N . ALA B 1 616 ? -20.656 9.227 -8.32 1 60.81 616 ALA B N 1
ATOM 9345 C CA . ALA B 1 616 ? -20.406 8.148 -9.273 1 60.81 616 ALA B CA 1
ATOM 9346 C C . ALA B 1 616 ? -20.422 8.68 -10.703 1 60.81 616 ALA B C 1
ATOM 9348 O O . ALA B 1 616 ? -21.344 9.406 -11.102 1 60.81 616 ALA B O 1
ATOM 9349 N N . THR B 1 617 ? -19.109 9.07 -11.094 1 50.59 617 THR B N 1
ATOM 9350 C CA . THR B 1 617 ? -19.031 9.18 -12.547 1 50.59 617 THR B CA 1
ATOM 9351 C C . THR B 1 617 ? -19.5 7.883 -13.211 1 50.59 617 THR B C 1
ATOM 9353 O O . THR B 1 617 ? -19.375 6.801 -12.625 1 50.59 617 THR B O 1
ATOM 9356 N N . SER B 1 618 ? -20.484 7.844 -13.82 1 36.34 618 SER B N 1
ATOM 9357 C CA . SER B 1 618 ? -20.766 6.668 -14.641 1 36.34 618 SER B CA 1
ATOM 9358 C C . SER B 1 618 ? -19.469 6.023 -15.133 1 36.34 618 SER B C 1
ATOM 9360 O O . SER B 1 618 ? -18.641 6.68 -15.781 1 36.34 618 SER B O 1
ATOM 9362 N N . PRO B 1 619 ? -19 5.098 -14.273 1 35.41 619 PRO B N 1
ATOM 9363 C CA . PRO B 1 619 ? -17.812 4.465 -14.852 1 35.41 619 PRO B CA 1
ATOM 9364 C C . PRO B 1 619 ? -17.812 4.492 -16.375 1 35.41 619 PRO B C 1
ATOM 9366 O O . PRO B 1 619 ? -16.75 4.453 -17 1 35.41 619 PRO B O 1
ATOM 9369 N N . TRP B 1 620 ? -18.844 3.863 -16.969 1 25.91 620 TRP B N 1
ATOM 9370 C CA . TRP B 1 620 ? -18.938 3.871 -18.422 1 25.91 620 TRP B CA 1
ATOM 9371 C C . TRP B 1 620 ? -19.281 5.262 -18.938 1 25.91 620 TRP B C 1
ATOM 9373 O O . TRP B 1 620 ? -20.078 5.984 -18.312 1 25.91 620 TRP B O 1
#

Solvent-accessible surface area (backbone atoms only — not comparable to full-atom values): 63472 Å² total; per-residue (Å²): 138,76,82,74,74,82,78,76,82,76,71,58,47,69,80,72,30,45,44,68,54,50,67,42,75,83,69,46,76,41,60,49,34,68,68,47,48,51,52,50,50,57,50,45,60,68,44,50,56,97,54,62,58,70,42,77,44,36,46,71,42,80,39,92,79,41,39,30,43,32,36,39,72,87,66,50,73,46,79,26,81,23,47,52,66,70,62,41,60,29,36,34,32,31,82,89,67,50,59,24,47,29,38,23,15,52,79,52,39,40,75,76,68,68,36,31,32,35,35,37,58,47,57,25,44,24,40,82,82,23,43,38,34,13,24,30,64,36,49,21,50,51,28,41,56,40,29,76,59,70,29,45,32,36,35,33,47,38,58,32,13,58,55,69,42,85,78,45,80,58,54,54,61,59,18,19,23,78,57,44,59,29,62,77,30,46,49,58,50,73,34,91,53,30,38,64,37,70,40,28,69,53,41,53,56,25,30,57,42,55,77,45,45,64,48,56,57,53,60,34,47,53,48,49,50,52,47,48,51,53,30,42,73,72,33,63,90,63,63,52,56,67,54,54,53,52,51,60,72,42,53,66,59,47,56,52,51,19,37,47,43,51,49,20,58,73,65,41,55,42,49,84,72,42,62,74,58,58,55,40,73,84,32,68,54,34,53,51,48,40,61,75,39,41,68,64,28,48,48,46,45,48,47,49,50,48,36,51,53,41,42,41,51,21,32,51,26,65,25,38,28,23,45,34,40,53,78,55,36,32,70,34,18,55,47,38,45,70,42,47,90,35,43,35,78,64,29,23,32,38,41,70,39,30,95,89,35,70,72,27,47,76,65,60,19,49,39,68,32,52,47,39,34,56,72,55,70,38,50,71,60,51,49,29,52,46,50,60,38,68,54,25,38,23,39,32,34,45,58,40,53,56,47,47,37,44,33,37,19,44,60,95,59,48,52,80,40,23,36,42,35,46,35,65,34,71,62,52,51,34,51,49,24,33,50,25,51,73,53,63,14,29,45,33,30,30,60,72,73,98,60,61,67,66,54,58,52,52,31,54,70,30,42,36,20,34,42,46,69,32,59,71,70,54,42,65,73,41,54,46,64,19,35,33,25,52,51,55,59,65,34,68,26,66,33,2,53,64,66,41,50,42,58,52,52,33,55,74,64,68,50,87,77,62,63,65,61,52,52,50,51,35,49,45,40,20,58,69,40,73,45,63,82,86,51,88,72,49,72,66,52,39,47,41,30,48,34,38,49,36,38,51,51,24,64,24,49,28,33,29,33,35,44,42,50,50,48,48,67,59,36,39,75,48,47,30,57,78,97,56,67,80,82,44,73,43,56,26,62,34,54,95,53,37,42,66,57,46,63,64,32,69,54,26,46,48,34,48,48,32,31,42,68,47,38,63,62,65,86,114,133,78,79,74,78,82,80,73,82,75,73,58,46,68,78,72,31,44,44,68,56,48,65,40,75,84,68,46,76,41,62,49,34,67,68,47,48,51,52,49,49,56,51,45,63,69,45,50,57,96,53,63,56,72,43,78,46,36,47,70,43,77,37,93,79,41,40,29,42,32,37,38,71,85,66,51,72,46,78,26,82,23,47,53,65,69,63,40,58,30,38,34,34,32,82,88,65,51,59,24,46,28,40,22,14,54,78,52,39,39,73,77,69,69,39,32,33,35,34,36,57,45,57,27,44,24,40,80,80,24,42,38,34,14,24,30,64,39,49,22,51,50,27,39,56,39,28,75,58,69,29,44,32,36,35,34,47,38,57,33,13,59,56,71,44,85,79,46,78,55,54,55,61,58,18,18,24,78,57,44,60,29,63,77,31,46,49,59,51,73,34,91,55,30,37,64,38,70,40,27,68,53,42,52,56,25,31,57,41,55,77,44,46,63,48,55,56,54,59,34,48,54,49,52,50,52,48,48,51,54,30,42,71,72,33,65,89,62,61,54,58,67,54,55,54,53,52,59,71,42,52,66,59,46,56,52,51,19,37,45,42,54,48,18,58,74,65,41,56,42,50,86,72,43,63,75,59,58,57,40,72,86,32,68,53,34,55,52,48,40,62,76,40,40,68,63,27,48,50,46,45,48,45,49,49,48,35,51,52,41,43,41,51,22,30,52,26,65,25,38,27,24,43,34,40,53,77,54,36,33,67,34,17,55,45,38,43,71,43,45,90,33,42,36,80,63,28,23,31,39,40,68,41,30,95,88,35,71,73,28,47,77,65,62,19,49,38,70,33,50,46,40,34,56,74,54,71,37,48,71,60,51,48,29,52,47,50,58,37,68,54,26,38,23,39,32,35,45,60,39,53,58,46,47,36,43,32,38,19,44,61,94,58,50,52,79,41,23,36,42,35,45,34,65,34,71,59,53,51,35,51,48,22,33,50,26,52,73,52,63,14,27,46,32,31,31,59,72,74,96,60,61,68,65,56,57,52,52,32,54,70,30,44,34,20,34,42,46,69,32,60,70,71,53,42,66,72,42,55,46,63,19,35,32,24,54,51,55,57,67,34,66,26,65,35,2,54,64,66,40,51,43,58,51,52,32,55,74,64,68,50,87,76,63,64,67,61,52,52,50,52,37,50,45,40,20,58,68,41,72,46,63,81,87,50,88,71,49,72,65,54,40,46,41,28,49,33,39,50,37,38,51,50,24,64,24,49,26,32,29,33,34,45,42,50,52,49,49,68,58,38,38,75,47,49,32,58,80,96,54,66,79,80,43,71,41,59,28,63,35,54,94,52,36,43,67,58,45,62,66,32,69,55,26,45,48,34,48,48,33,32,42,69,47,36,61,60,66,88,113

pLDDT: mean 92.55, std 11.41, range [19.92, 98.88]

InterPro domains:
  IPR003385 Glycoside hydrolase, family 77 [PF02446] (120-591)
  IPR003385 Glycoside hydrolase, family 77 [PTHR32438] (94-591)
  IPR003385 Glycoside hydrolase, family 77 [TIGR00217] (88-597)
  IPR017853 Glycoside hydrolase superfamily [SSF51445] (114-602)

Sequence (1240 aa):
MTASSPAGAVLDSAALGIVPGYTDAFGVFRGVADRTWQQLTDRFGRTAVPGPDVLIATPGRWHPRLSGRVEMEDSTVVRADGFVDRPGYHRLTTDDGASHLLLVAPETLPQPPRSFGLAVQLYAARSRESWGIGDFRDLALIARSVAARRAGMIMVSPIHAMAPVTPAMDSPYSPASRQWLNVLHIAPGDAPGAERVDLSDLAAAGRALNARRRIDRDAVARLKSAALERIWAAVRDEEPAEFRAWAAGLDPDLTTFATWCVLAETYGGDWRQWPAGYAHPRGGAVAAFAREHADRVRFHMWCQWVADRQLAVACHSGVTVCLDVAVGFDFGSADAWQHQDLLAFDFEVGCPADPWNREGQRWSLPPFDPHALTAAGFAPFVALVRASLRHAGALRLDHVMQLWQLFWVPVGGSVADGAYVRYPVDELLAVLRIEACRAGAWIVGEDIGTVAPQVRETMAAIGMLGYRTGMGWACWANPEGTMGAADSHDQATIAGILTGSDEAAMDRIGKTYDAGSIAETRRELCERAGIDPAGRIGPEQVAAAVVAEHRGLAGCPSRVVVATLDDVAGVAERPNMPGTVHEYPNWRIALPQPVEDLLCTPLAGAVLDALAGGRATSPWMTASSPAGAVLDSAALGIVPGYTDAFGVFRGVADRTWQQLTDRFGRTAVPGPDVLIATPGRWHPRLSGRVEMEDSTVVRADGFVDRPGYHRLTTDDGASHLLLVAPETLPQPPRSFGLAVQLYAARSRESWGIGDFRDLALIARSVAARRAGMIMVSPIHAMAPVTPAMDSPYSPASRQWLNVLHIAPGDAPGAERVDLSDLAAAGRALNARRRIDRDAVARLKSAALERIWAAVRDEEPAEFRAWAAGLDPDLTTFATWCVLAETYGGDWRQWPAGYAHPRGGAVAAFAREHADRVRFHMWCQWVADRQLAVACHSGVTVCLDVAVGFDFGSADAWQHQDLLAFDFEVGCPADPWNREGQRWSLPPFDPHALTAAGFAPFVALVRASLRHAGALRLDHVMQLWQLFWVPVGGSVADGAYVRYPVDELLAVLRIEACRAGAWIVGEDIGTVAPQVRETMAAIGMLGYRTGMGWACWANPEGTMGAADSHDQATIAGILTGSDEAAMDRIGKTYDAGSIAETRRELCERAGIDPAGRIGPEQVAAAVVAEHRGLAGCPSRVVVATLDDVAGVAERPNMPGTVHEYPNWRIALPQPVEDLLCTPLAGAVLDALAGGRATSPW